Protein 9FXD (pdb70)

Sequence (1168 aa):
SDESLAEKNKNKLQFIEDVTTNADDVQRRVLEEILSRNADVEYLKRHGLEGRTDRETFKHIMPVVTYEDIQPEINRIANGDKSQVLCSNPISEFLTSSGTSGGERKLMPTIEEELDRRSLLYSLLMPVMDQFVPGLDKGKGMYFLFIKSESKTPGGLPARPVLTSYYKSSHFKNRPYDPYTNYTSPNQTILCSDSYQSMYSQMLCGLCQHKEVLRVGAVFASGFIRAIKFLEKHWPELARDIRTGTLSSEITDSSVREAVGEILKPDPKLADFVESECRKTSWQGIITRLWPNTKYVDVIVTGTMSQYIPTLDYYSNGLPLVCTMYASSECYFGVNLRPLCKPSEVSYTLIPNMAYFEFLPVHALTEKEQQELVDLVDVKLGQEYELVVTTYAGLYRYRVGDVLSVAGFKNNAPQFSFICRKNVVLSIDSDKTDEVELQNAVKNAVTHLVPFDASLSEYTSYADTSSIPGHYVLFWELCLNGNTPIPPSVFEDCCLTIEESLNSVYRQGRVSDKSIGPLEIKMVESGTFDKLMDYAISLGASINQYKTPRCVKFAPIIELLNSRVVDSYFSPKCPKWSPGHKQWSDESLAEKNKNKLQFIEDVTTNADDVQRRVLEEILSRNADVEYLKRHGLEGRTDRETFKHIMPVVTYEDIQPEINRIANGDKSQVLCCSNPISEFLTSSGTSGGERKLMPTIEEELDRRSLLYSLLMPVMDQFVPGLDKGKGMYFLFIKSESKTPGGLPARPVLTSYYKSSHFKNRPYDPYTNYTSPNQQTILCSDSYQSMYSQMLCGLCQHKEVLRVGAVFASGFIRAIKFLEKHWPELARDIRTGTLSSEITDSSVREAVGEILKPDPKLADFVESECRKTSWQGIITRLWPNTKYVDVIVTGTMSQYIPTLDYYSNGLPLVCTMYASSECYFGVNLRPLCKPSEVSYTLIPNMAYFEFLPVHALTEKEQQELVDLVDVKLGQEYELVVTTYAGLYRYRVGDVLSVAGFKNNAPQFSFICRKNVVLSIDSDKTDEVELQNAVKNAVTHLVPFDASLSEYTSYADTSSIPGHYVLFWELCLNGNTPIPPSVFEDCCLTIEESLNSVYRQGRVSDKSIGPLEIKMVESGTFDKLMDYAISLGASINQYKTPRCVKFAPIIELLNSRVVDSYFSPKCPKWSPGHKQW

Solvent-accessible surface area: 47490 Å² total

B-factor: mean 33.44, std 10.86, range [7.63, 82.45]

InterPro domains:
  IPR004993 GH3 family [PTHR31901] (22-599)
  IPR055377 GH3, middle domain [PF23571] (360-446)
  IPR055378 GH3, C-terminal domain [PF23572] (462-579)

Foldseek 3Di:
DVVVVLVLLVVLVVLVLVCQQCVVVLLLVQQQVLLQQLVPAPQNVVQPCNSDRGPLSQLQGDFQDALVVCVVLVLCLLQAPQGRHQANAGFQAFAFFLDDDPLGTRTATDHPCLLVVVLSQVSNQCSLVCVPDPDQLQFAELEQAAFEDWDGRNNGHIYGHPSNVNLPDCVNLVNDDDSNHHHLQRSLLRNDHALLLSLLLSLLSCLLRQQRHAAYEYAALLSRLLSVVNCLVCLVVSLVCLQQLHHDPVNVDPSSRVVSNVRRDRDNPSSVQSCVLSVDPALFQSSCSSRVNHQAYEHQCAAPSVVNPVVVCRNRVNHAYFDFADQTSNWGFFGFSCRRDHNQLTWTFGRSNTWNKWWQFDCVPDSCSSSPTHGQLRDDAQTKTFIFTGGSRRGRNYGQQWIWHFHDGDNSGTITRTDYRPQFFEDQTSNGWGPVLQVVLLVQLQVLCVVQQKGFPDKAKEFAVVDVLIEIEMETEMDGDHDDDDDLVSVLVSQQSSQQSRHQSSLCCVPRNVNYDWYKYFYFDPCLQVVVVVVVVVVPDDPVPDDRYRYDDDVVSVVSRVVRTPDMHTNPGGHDHDPDDPVD/DVVVLLVLLVVLVVLVLVCQQCVVVLLLVQQQVLLQQLVPAPLNVVQPCNSPRGPLSLLQRDFFDALVVCVVLVLCLLQAPQGRHQAPAGFQAFAFFLDDDPLGTRTATDHPCLLVVVLSQVSNQCSLVCVPDPDQLQFAELEQAAFEDWDGRNNGHIYGHPSNVNLPDCVNLVPPDDSNHHHLQRSVLRNPQALLSSLLLSLLSCLLRQARHAAYEYAALLSRLLSVVNCLVCLVVSLVCLQQLHDDPVNVDPSSRVVSNVRRDRDNVSSVQSCVQSVDPALFQVSCSSRVNHQAYEHACAAPSVLCVVVVCRNNVNHAYFDFADQTSNWGFFGFSCRRDHNQLTWTFGRSNTWNKWWQFDCVADSCSSSPTHGQLRDDAQTKTFIFTGGSRRGRRYTPQWIWHFHDGDNSGTITRTDYNPQFFEDQDSNTFGPVLLVVLLVQLQVLCVVQQKGWPDKAWEFAPPDNQIEIEMETEMDGDHDDDDDQVSVLVSQQSSQLSHRQSSLSCVPRNVNYDWYKYFYFDPCLQVVVVVVVVVVPDDPVPDDRYNYDSDVVNVVSSVVRTPDMHTNPDGHDHDPDDPVD

GO terms:
  GO:0010279 indole-3-acetic acid amido synthetase activity (F, IDA)
  GO:0140964 intracellular auxin homeostasis (P, TAS)
  GO:0009733 response to auxin (P, IMP)
  GO:0009734 auxin-activated signaling pathway (P, IMP)
  GO:0009826 unidimensional cell growth (P, IMP)

Structure (mmCIF, N/CA/C/O backbone):
data_9FXD
#
_entry.id   9FXD
#
_cell.length_a   197.886
_cell.length_b   197.886
_cell.length_c   65.284
_cell.angle_alpha   90
_cell.angle_beta   90
_cell.angle_gamma   120
#
_symmetry.space_group_name_H-M   'P 64'
#
loop_
_entity.id
_entity.type
_entity.pdbx_description
1 polymer 'Indole-3-acetic acid-amido synthetase GH3.6'
2 non-polymer 'ADENOSINE MONOPHOSPHATE'
3 non-polymer 'ASPARTIC ACID'
4 water water
#
loop_
_atom_site.group_PDB
_atom_site.id
_atom_site.type_symbol
_atom_site.label_atom_id
_atom_site.label_alt_id
_atom_site.label_comp_id
_atom_site.label_asym_id
_atom_site.label_entity_id
_atom_site.label_seq_id
_atom_site.pdbx_PDB_ins_code
_atom_site.Cartn_x
_atom_site.Cartn_y
_atom_site.Cartn_z
_atom_site.occupancy
_atom_site.B_iso_or_equiv
_atom_site.auth_seq_id
_atom_site.auth_comp_id
_atom_site.auth_asym_id
_atom_site.auth_atom_id
_atom_site.pdbx_PDB_model_num
ATOM 1 N N . SER A 1 21 ? -33.739 26.724 27.701 1 54.95 13 SER A N 1
ATOM 2 C CA . SER A 1 21 ? -34.441 26.944 28.967 1 55.38 13 SER A CA 1
ATOM 3 C C . SER A 1 21 ? -35.464 28.077 28.825 1 54.65 13 SER A C 1
ATOM 4 O O . SER A 1 21 ? -35.154 29.096 28.218 1 55.01 13 SER A O 1
ATOM 11 N N . ASP A 1 22 ? -36.661 27.912 29.405 1 53.44 14 ASP A N 1
ATOM 12 C CA . ASP A 1 22 ? -37.708 28.938 29.357 1 52.83 14 ASP A CA 1
ATOM 13 C C . ASP A 1 22 ? -37.249 30.243 30.009 1 51.28 14 ASP A C 1
ATOM 14 O O . ASP A 1 22 ? -37.554 31.328 29.509 1 50.82 14 ASP A O 1
ATOM 23 N N . GLU A 1 23 ? -36.511 30.131 31.115 1 49.94 15 GLU A N 1
ATOM 24 C CA . GLU A 1 23 ? -36.019 31.286 31.852 1 48.87 15 GLU A CA 1
ATOM 25 C C . GLU A 1 23 ? -34.933 32.009 31.043 1 46.65 15 GLU A C 1
ATOM 26 O O . GLU A 1 23 ? -34.926 33.236 30.997 1 46.29 15 GLU A O 1
ATOM 38 N N . SER A 1 24 ? -34.023 31.254 30.407 1 45.19 16 SER A N 1
ATOM 39 C CA . SER A 1 24 ? -32.963 31.847 29.601 1 44.3 16 SER A CA 1
ATOM 40 C C . SER A 1 24 ? -33.555 32.502 28.334 1 42.5 16 SER A C 1
ATOM 41 O O . SER A 1 24 ? -33.056 33.533 27.897 1 41.91 16 SER A O 1
ATOM 49 N N . LEU A 1 25 ? -34.613 31.903 27.759 1 41.39 17 LEU A N 1
ATOM 50 C CA . LEU A 1 25 ? -35.289 32.469 26.602 1 41.13 17 LEU A CA 1
ATOM 51 C C . LEU A 1 25 ? -35.987 33.785 26.979 1 37.87 17 LEU A C 1
ATOM 52 O O . LEU A 1 25 ? -35.896 34.748 26.23 1 36.69 17 LEU A O 1
ATOM 68 N N . ALA A 1 26 ? -36.652 33.838 28.153 1 36.12 18 ALA A N 1
ATOM 69 C CA . ALA A 1 26 ? -37.303 35.062 28.644 1 34.53 18 ALA A CA 1
ATOM 70 C C . ALA A 1 26 ? -36.269 36.18 28.874 1 32.75 18 ALA A C 1
ATOM 71 O O . ALA A 1 26 ? -36.537 37.346 28.58 1 31.41 18 ALA A O 1
ATOM 78 N N . GLU A 1 27 ? -35.096 35.815 29.425 1 32.37 19 GLU A N 1
ATOM 79 C CA . GLU A 1 27 ? -34.003 36.751 29.68 1 31.84 19 GLU A CA 1
ATOM 80 C C . GLU A 1 27 ? -33.441 37.254 28.361 1 29.87 19 GLU A C 1
ATOM 81 O O . GLU A 1 27 ? -33.19 38.446 28.228 1 30.24 19 GLU A O 1
ATOM 93 N N . LYS A 1 28 ? -33.266 36.371 27.377 1 28.21 20 LYS A N 1
ATOM 94 C CA . LYS A 1 28 ? -32.767 36.773 26.06 1 27.66 20 LYS A CA 1
ATOM 95 C C . LYS A 1 28 ? -33.742 37.77 25.398 1 26.16 20 LYS A C 1
ATOM 96 O O . LYS A 1 28 ? -33.304 38.828 24.956 1 25.88 20 LYS A O 1
ATOM 115 N N . ASN A 1 29 ? -35.057 37.472 25.401 1 25.31 21 ASN A N 1
ATOM 116 C CA . ASN A 1 29 ? -36.037 38.404 24.83 1 25.59 21 ASN A CA 1
ATOM 117 C C . ASN A 1 29 ? -35.994 39.785 25.535 1 25.24 21 ASN A C 1
ATOM 118 O O . ASN A 1 29 ? -35.981 40.807 24.858 1 24.44 21 ASN A O 1
ATOM 129 N N . LYS A 1 30 ? -35.903 39.797 26.872 1 25.87 22 LYS A N 1
ATOM 130 C CA . LYS A 1 30 ? -35.796 41.011 27.683 1 27.4 22 LYS A CA 1
ATOM 131 C C . LYS A 1 30 ? -34.554 41.828 27.294 1 26.46 22 LYS A C 1
ATOM 132 O O . LYS A 1 30 ? -34.655 43.04 27.183 1 25.56 22 LYS A O 1
ATOM 151 N N . ASN A 1 31 ? -33.394 41.18 27.109 1 26.17 23 ASN A N 1
ATOM 152 C CA . ASN A 1 31 ? -32.17 41.884 26.733 1 26.25 23 ASN A CA 1
ATOM 153 C C . ASN A 1 31 ? -32.266 42.445 25.303 1 24.43 23 ASN A C 1
ATOM 154 O O . ASN A 1 31 ? -31.756 43.54 25.057 1 23.9 23 ASN A O 1
ATOM 165 N N . LYS A 1 32 ? -32.959 41.747 24.383 1 23.84 24 LYS A N 1
ATOM 166 C CA . LYS A 1 32 ? -33.123 42.278 23.023 1 23.63 24 LYS A CA 1
ATOM 167 C C . LYS A 1 32 ? -34.038 43.503 23.052 1 23.84 24 LYS A C 1
ATOM 168 O O . LYS A 1 32 ? -33.754 44.492 22.374 1 25.07 24 LYS A O 1
ATOM 187 N N . LEU A 1 33 ? -35.096 43.47 23.86 1 23.64 25 LEU A N 1
ATOM 188 C CA . LEU A 1 33 ? -35.985 44.625 23.985 1 24.02 25 LEU A CA 1
ATOM 189 C C . LEU A 1 33 ? -35.304 45.773 24.706 1 23.35 25 LEU A C 1
ATOM 190 O O . LEU A 1 33 ? -35.576 46.923 24.37 1 23.25 25 LEU A O 1
ATOM 206 N N . GLN A 1 34 ? -34.415 45.493 25.657 1 23.04 26 GLN A N 1
ATOM 207 C CA . GLN A 1 34 ? -33.67 46.55 26.346 1 23.06 26 GLN A CA 1
ATOM 208 C C . GLN A 1 34 ? -32.699 47.201 25.349 1 22.85 26 GLN A C 1
ATOM 209 O O . GLN A 1 34 ? -32.546 48.412 25.352 1 22.52 26 GLN A O 1
ATOM 223 N N . PHE A 1 35 ? -32.071 46.409 24.47 1 23.39 27 PHE A N 1
ATOM 224 C CA . PHE A 1 35 ? -31.233 46.945 23.383 1 23.86 27 PHE A CA 1
ATOM 225 C C . PHE A 1 35 ? -32.015 47.982 22.531 1 23.07 27 PHE A C 1
ATOM 226 O O . PHE A 1 35 ? -31.504 49.062 22.254 1 22.45 27 PHE A O 1
ATOM 243 N N . ILE A 1 36 ? -33.271 47.657 22.178 1 23.16 28 ILE A N 1
ATOM 244 C CA . ILE A 1 36 ? -34.136 48.548 21.392 1 22.87 28 ILE A CA 1
ATOM 245 C C . ILE A 1 36 ? -34.359 49.865 22.141 1 22.3 28 ILE A C 1
ATOM 246 O O . ILE A 1 36 ? -34.233 50.935 21.55 1 22.42 28 ILE A O 1
ATOM 262 N N . GLU A 1 37 ? -34.641 49.801 23.445 1 21.6 29 GLU A N 1
ATOM 263 C CA . GLU A 1 37 ? -34.802 51.016 24.247 1 20.91 29 GLU A CA 1
ATOM 264 C C . GLU A 1 37 ? -33.516 51.847 24.234 1 21.25 29 GLU A C 1
ATOM 265 O O . GLU A 1 37 ? -33.567 53.047 23.98 1 21.26 29 GLU A O 1
ATOM 277 N N . ASP A 1 38 ? -32.373 51.199 24.453 1 21.87 30 ASP A N 1
ATOM 278 C CA . ASP A 1 38 ? -31.074 51.87 24.511 1 23.06 30 ASP A CA 1
ATOM 279 C C . ASP A 1 38 ? -30.706 52.587 23.217 1 23.18 30 ASP A C 1
ATOM 280 O O . ASP A 1 38 ? -30.411 53.781 23.24 1 23.6 30 ASP A O 1
ATOM 289 N N . VAL A 1 39 ? -30.766 51.881 22.081 1 23.21 31 VAL A N 1
ATOM 290 C CA . VAL A 1 39 ? -30.37 52.468 20.805 1 23.41 31 VAL A CA 1
ATOM 291 C C . VAL A 1 39 ? -31.407 53.489 20.288 1 23.39 31 VAL A C 1
ATOM 292 O O . VAL A 1 39 ? -30.991 54.415 19.622 1 24.42 31 VAL A O 1
ATOM 305 N N . THR A 1 40 ? -32.704 53.383 20.631 1 22.14 32 THR A N 1
ATOM 306 C CA . THR A 1 40 ? -33.689 54.384 20.223 1 22.04 32 THR A CA 1
ATOM 307 C C . THR A 1 40 ? -33.624 55.621 21.103 1 21.91 32 THR A C 1
ATOM 308 O O . THR A 1 40 ? -33.886 56.712 20.614 1 21.31 32 THR A O 1
ATOM 319 N N . THR A 1 41 ? -33.251 55.47 22.398 1 22.84 33 THR A N 1
ATOM 320 C CA . THR A 1 41 ? -33.052 56.603 23.295 1 23.5 33 THR A CA 1
ATOM 321 C C . THR A 1 41 ? -31.779 57.339 22.876 1 23.56 33 THR A C 1
ATOM 322 O O . THR A 1 41 ? -31.769 58.567 22.802 1 23.85 33 THR A O 1
ATOM 333 N N . ASN A 1 42 ? -30.698 56.593 22.621 1 23.24 34 ASN A N 1
ATOM 334 C CA . ASN A 1 42 ? -29.416 57.188 22.263 1 23.58 34 ASN A CA 1
ATOM 335 C C . ASN A 1 42 ? -29.165 57.164 20.755 1 22.46 34 ASN A C 1
ATOM 336 O O . ASN A 1 42 ? -28.02 57.086 20.327 1 21.41 34 ASN A O 1
ATOM 347 N N . ALA A 1 43 ? -30.237 57.293 19.955 1 22.33 35 ALA A N 1
ATOM 348 C CA . ALA A 1 43 ? -30.167 57.209 18.49 1 22.29 35 ALA A CA 1
ATOM 349 C C . ALA A 1 43 ? -29.116 58.111 17.825 1 22.41 35 ALA A C 1
ATOM 350 O O . ALA A 1 43 ? -28.346 57.621 17.001 1 22.27 35 ALA A O 1
ATOM 357 N N . ASP A 1 44 ? -29.078 59.408 18.164 1 22.38 36 ASP A N 1
ATOM 358 C CA . ASP A 1 44 ? -28.135 60.321 17.543 1 22.9 36 ASP A CA 1
ATOM 359 C C . ASP A 1 44 ? -26.689 59.955 17.847 1 24.22 36 ASP A C 1
ATOM 360 O O . ASP A 1 44 ? -25.849 60.025 16.952 1 24.02 36 ASP A O 1
ATOM 369 N N . ASP A 1 45 ? -26.402 59.575 19.09 1 24.62 37 ASP A N 1
ATOM 370 C CA . ASP A 1 45 ? -25.068 59.148 19.479 1 25.68 37 ASP A CA 1
ATOM 371 C C . ASP A 1 45 ? -24.66 57.876 18.742 1 24.91 37 ASP A C 1
ATOM 372 O O . ASP A 1 45 ? -23.502 57.763 18.341 1 25.22 37 ASP A O 1
ATOM 381 N N . VAL A 1 46 ? -25.583 56.914 18.593 1 23.91 38 VAL A N 1
ATOM 382 C CA . VAL A 1 46 ? -25.296 55.665 17.874 1 24.13 38 VAL A CA 1
ATOM 383 C C . VAL A 1 46 ? -25.006 56.008 16.384 1 24.66 38 VAL A C 1
ATOM 384 O O . VAL A 1 46 ? -24.086 55.455 15.79 1 25.41 38 VAL A O 1
ATOM 397 N N . GLN A 1 47 ? -25.771 56.941 15.804 1 23.85 39 GLN A N 1
ATOM 398 C CA . GLN A 1 47 ? -25.587 57.412 14.439 1 23.61 39 GLN A CA 1
ATOM 399 C C . GLN A 1 47 ? -24.217 58.04 14.24 1 24.69 39 GLN A C 1
ATOM 400 O O . GLN A 1 47 ? -23.563 57.778 13.233 1 24.2 39 GLN A O 1
ATOM 414 N N . ARG A 1 48 ? -23.778 58.857 15.205 1 26.39 40 ARG A N 1
ATOM 415 C CA . ARG A 1 48 ? -22.471 59.524 15.182 1 28.05 40 ARG A CA 1
ATOM 416 C C . ARG A 1 48 ? -21.358 58.455 15.29 1 28.89 40 ARG A C 1
ATOM 417 O O . ARG A 1 48 ? -20.432 58.456 14.488 1 29.5 40 ARG A O 1
ATOM 438 N N . ARG A 1 49 ? -21.499 57.516 16.23 1 28.9 41 ARG A N 1
ATOM 439 C CA . ARG A 1 49 ? -20.574 56.386 16.436 1 28.57 41 ARG A CA 1
ATOM 440 C C . ARG A 1 49 ? -20.407 55.528 15.172 1 26.93 41 ARG A C 1
ATOM 441 O O . ARG A 1 49 ? -19.284 55.166 14.826 1 27.27 41 ARG A O 1
ATOM 462 N N . VAL A 1 50 ? -21.519 55.192 14.5 1 25.45 42 VAL A N 1
ATOM 463 C CA . VAL A 1 50 ? -21.516 54.381 13.284 1 24.79 42 VAL A CA 1
ATOM 464 C C . VAL A 1 50 ? -20.738 55.104 12.181 1 24.66 42 VAL A C 1
ATOM 465 O O . VAL A 1 50 ? -19.88 54.492 11.528 1 24.11 42 VAL A O 1
ATOM 478 N N . LEU A 1 51 ? -21.019 56.399 11.973 1 24.76 43 LEU A N 1
ATOM 479 C CA . LEU A 1 51 ? -20.322 57.155 10.936 1 24.95 43 LEU A CA 1
ATOM 480 C C . LEU A 1 51 ? -18.834 57.264 11.272 1 26.35 43 LEU A C 1
ATOM 481 O O . LEU A 1 51 ? -18.012 57.12 10.381 1 26.73 43 LEU A O 1
ATOM 497 N N . GLU A 1 52 ? -18.493 57.463 12.545 1 26.4 44 GLU A N 1
ATOM 498 C CA . GLU A 1 52 ? -17.091 57.542 12.95 1 27.3 44 GLU A CA 1
ATOM 499 C C . GLU A 1 52 ? -16.345 56.236 12.68 1 27.02 44 GLU A C 1
ATOM 500 O O . GLU A 1 52 ? -15.219 56.277 12.179 1 27.73 44 GLU A O 1
ATOM 512 N N . GLU A 1 53 ? -16.988 55.087 12.938 1 25.57 45 GLU A N 1
ATOM 513 C CA . GLU A 1 53 ? -16.377 53.797 12.684 1 25.62 45 GLU A CA 1
ATOM 514 C C . GLU A 1 53 ? -16.202 53.572 11.181 1 25.63 45 GLU A C 1
ATOM 515 O O . GLU A 1 53 ? -15.149 53.1 10.755 1 26 45 GLU A O 1
ATOM 527 N N . ILE A 1 54 ? -17.21 53.923 10.38 1 24.83 46 ILE A N 1
ATOM 528 C CA . ILE A 1 54 ? -17.118 53.77 8.919 1 25.79 46 ILE A CA 1
ATOM 529 C C . ILE A 1 54 ? -15.995 54.675 8.374 1 26.52 46 ILE A C 1
ATOM 530 O O . ILE A 1 54 ? -15.123 54.203 7.639 1 26.17 46 ILE A O 1
ATOM 546 N N . LEU A 1 55 ? -15.993 55.96 8.749 1 26.9 47 LEU A N 1
ATOM 547 C CA . LEU A 1 55 ? -14.993 56.899 8.219 1 27.74 47 LEU A CA 1
ATOM 548 C C . LEU A 1 55 ? -13.553 56.671 8.728 1 29.28 47 LEU A C 1
ATOM 549 O O . LEU A 1 55 ? -12.623 56.94 7.956 1 29.77 47 LEU A O 1
ATOM 565 N N . SER A 1 56 ? -13.335 56.148 9.967 1 29.29 48 SER A N 1
ATOM 566 C CA . SER A 1 56 ? -11.956 55.869 10.398 1 29.54 48 SER A CA 1
ATOM 567 C C . SER A 1 56 ? -11.459 54.58 9.756 1 29.32 48 SER A C 1
ATOM 568 O O . SER A 1 56 ? -10.335 54.555 9.288 1 30.63 48 SER A O 1
ATOM 576 N N . ARG A 1 57 ? -12.268 53.519 9.73 1 29.23 49 ARG A N 1
ATOM 577 C CA . ARG A 1 57 ? -11.852 52.247 9.125 1 30.04 49 ARG A CA 1
ATOM 578 C C . ARG A 1 57 ? -11.566 52.366 7.637 1 30.32 49 ARG A C 1
ATOM 579 O O . ARG A 1 57 ? -10.669 51.695 7.145 1 30.25 49 ARG A O 1
ATOM 600 N N . ASN A 1 58 ? -12.337 53.187 6.923 1 30.28 50 ASN A N 1
ATOM 601 C CA . ASN A 1 58 ? -12.17 53.381 5.483 1 30.83 50 ASN A CA 1
ATOM 602 C C . ASN A 1 58 ? -11.49 54.71 5.145 1 31.74 50 ASN A C 1
ATOM 603 O O . ASN A 1 58 ? -11.558 55.139 4.002 1 31.64 50 ASN A O 1
ATOM 614 N N . ALA A 1 59 ? -10.777 55.336 6.107 1 32.18 51 ALA A N 1
ATOM 615 C CA . ALA A 1 59 ? -10.105 56.611 5.885 1 32.89 51 ALA A CA 1
ATOM 616 C C . ALA A 1 59 ? -9.21 56.632 4.647 1 33.2 51 ALA A C 1
ATOM 617 O O . ALA A 1 59 ? -9.166 57.651 3.967 1 32.24 51 ALA A O 1
ATOM 624 N N . ASP A 1 60 ? -8.499 55.518 4.377 1 34.15 52 ASP A N 1
ATOM 625 C CA . ASP A 1 60 ? -7.532 55.402 3.282 1 35.34 52 ASP A CA 1
ATOM 626 C C . ASP A 1 60 ? -8.077 54.846 1.982 1 34.48 52 ASP A C 1
ATOM 627 O O . ASP A 1 60 ? -7.281 54.594 1.072 1 35.35 52 ASP A O 1
ATOM 636 N N . VAL A 1 61 ? -9.408 54.716 1.841 1 32.8 53 VAL A N 1
ATOM 637 C CA . VAL A 1 61 ? -9.972 54.191 0.602 1 31.96 53 VAL A CA 1
ATOM 638 C C . VAL A 1 61 ? -9.928 55.288 -0.46 1 31.81 53 VAL A C 1
ATOM 639 O O . VAL A 1 61 ? -10.058 56.48 -0.149 1 32.24 53 VAL A O 1
ATOM 652 N N . GLU A 1 62 ? -9.716 54.873 -1.709 1 31.08 54 GLU A N 1
ATOM 653 C CA . GLU A 1 62 ? -9.589 55.759 -2.884 1 31 54 GLU A CA 1
ATOM 654 C C . GLU A 1 62 ? -10.766 56.739 -3.02 1 30.85 54 GLU A C 1
ATOM 655 O O . GLU A 1 62 ? -10.538 57.894 -3.334 1 31.57 54 GLU A O 1
ATOM 667 N N . TYR A 1 63 ? -11.998 56.292 -2.793 1 30.03 55 TYR A N 1
ATOM 668 C CA . TYR A 1 63 ? -13.173 57.155 -2.913 1 30.3 55 TYR A CA 1
ATOM 669 C C . TYR A 1 63 ? -13.184 58.316 -1.911 1 31.48 55 TYR A C 1
ATOM 670 O O . TYR A 1 63 ? -13.515 59.439 -2.291 1 32.08 55 TYR A O 1
ATOM 688 N N . LEU A 1 64 ? -12.799 58.062 -0.651 1 31.42 56 LEU A N 1
ATOM 689 C CA . LEU A 1 64 ? -12.779 59.112 0.354 1 31.99 56 LEU A CA 1
ATOM 690 C C . LEU A 1 64 ? -11.546 59.98 0.175 1 34.17 56 LEU A C 1
ATOM 691 O O . LEU A 1 64 ? -11.65 61.208 0.247 1 34.48 56 LEU A O 1
ATOM 707 N N . LYS A 1 65 ? -10.383 59.355 -0.084 1 35.49 57 LYS A N 1
ATOM 708 C CA . LYS A 1 65 ? -9.133 60.098 -0.286 1 36.91 57 LYS A CA 1
ATOM 709 C C . LYS A 1 65 ? -9.249 61.068 -1.461 1 37.84 57 LYS A C 1
ATOM 710 O O . LYS A 1 65 ? -8.854 62.22 -1.322 1 38.86 57 LYS A O 1
ATOM 729 N N . ARG A 1 66 ? -9.804 60.628 -2.609 1 37.92 58 ARG A N 1
ATOM 730 C CA . ARG A 1 66 ? -9.914 61.507 -3.778 1 38.86 58 ARG A CA 1
ATOM 731 C C . ARG A 1 66 ? -10.924 62.648 -3.563 1 39.74 58 ARG A C 1
ATOM 732 O O . ARG A 1 66 ? -10.804 63.676 -4.225 1 39.76 58 ARG A O 1
ATOM 753 N N . HIS A 1 67 ? -11.882 62.5 -2.634 1 39.79 59 HIS A N 1
ATOM 754 C CA . HIS A 1 67 ? -12.799 63.596 -2.304 1 40.34 59 HIS A CA 1
ATOM 755 C C . HIS A 1 67 ? -12.235 64.56 -1.222 1 41.01 59 HIS A C 1
ATOM 756 O O . HIS A 1 67 ? -12.89 65.548 -0.913 1 41.34 59 HIS A O 1
ATOM 770 N N . GLY A 1 68 ? -11.023 64.316 -0.719 1 41.18 60 GLY A N 1
ATOM 771 C CA . GLY A 1 68 ? -10.371 65.186 0.255 1 41.88 60 GLY A CA 1
ATOM 772 C C . GLY A 1 68 ? -10.81 65.082 1.709 1 42.46 60 GLY A C 1
ATOM 773 O O . GLY A 1 68 ? -10.607 66.038 2.459 1 42.69 60 GLY A O 1
ATOM 777 N N . LEU A 1 69 ? -11.344 63.924 2.151 1 42.08 61 LEU A N 1
ATOM 778 C CA . LEU A 1 69 ? -11.78 63.769 3.542 1 42.73 61 LEU A CA 1
ATOM 779 C C . LEU A 1 69 ? -10.599 63.699 4.546 1 42.94 61 LEU A C 1
ATOM 780 O O . LEU A 1 69 ? -10.779 64.037 5.715 1 42.59 61 LEU A O 1
ATOM 796 N N . GLU A 1 70 ? -9.391 63.317 4.069 1 42.76 62 GLU A N 1
ATOM 797 C CA . GLU A 1 70 ? -8.148 63.26 4.852 1 42.87 62 GLU A CA 1
ATOM 798 C C . GLU A 1 70 ? -8.262 62.589 6.229 1 41.76 62 GLU A C 1
ATOM 799 O O . GLU A 1 70 ? -7.68 63.068 7.209 1 41.82 62 GLU A O 1
ATOM 811 N N . GLY A 1 71 ? -8.964 61.46 6.285 1 40.52 63 GLY A N 1
ATOM 812 C CA . GLY A 1 71 ? -9.128 60.72 7.527 1 39.43 63 GLY A CA 1
ATOM 813 C C . GLY A 1 71 ? -10.02 61.378 8.56 1 38.32 63 GLY A C 1
ATOM 814 O O . GLY A 1 71 ? -10.047 60.93 9.705 1 38.71 63 GLY A O 1
ATOM 818 N N . ARG A 1 72 ? -10.766 62.428 8.178 1 36.73 64 ARG A N 1
ATOM 819 C CA . ARG A 1 72 ? -11.689 63.08 9.103 1 35.74 64 ARG A CA 1
ATOM 820 C C . ARG A 1 72 ? -12.938 62.218 9.24 1 34.78 64 ARG A C 1
ATOM 821 O O . ARG A 1 72 ? -13.42 61.648 8.255 1 34.59 64 ARG A O 1
ATOM 842 N N . THR A 1 73 ? -13.434 62.1 10.476 1 34.05 65 THR A N 1
ATOM 843 C CA . THR A 1 73 ? -14.559 61.255 10.845 1 33.59 65 THR A CA 1
ATOM 844 C C . THR A 1 73 ? -15.778 62.023 11.358 1 32.68 65 THR A C 1
ATOM 845 O O . THR A 1 73 ? -16.791 61.383 11.658 1 32.32 65 THR A O 1
ATOM 856 N N . ASP A 1 74 ? -15.695 63.362 11.505 1 31.88 66 ASP A N 1
ATOM 857 C CA . ASP A 1 74 ? -16.828 64.115 12.05 1 31.85 66 ASP A CA 1
ATOM 858 C C . ASP A 1 74 ? -17.963 64.288 11.048 1 31.35 66 ASP A C 1
ATOM 859 O O . ASP A 1 74 ? -17.739 64.465 9.853 1 30.8 66 ASP A O 1
ATOM 868 N N . ARG A 1 75 ? -19.188 64.242 11.557 1 31.02 67 ARG A N 1
ATOM 869 C CA . ARG A 1 75 ? -20.4 64.398 10.749 1 31.75 67 ARG A CA 1
ATOM 870 C C . ARG A 1 75 ? -20.418 65.72 9.971 1 32.29 67 ARG A C 1
ATOM 871 O O . ARG A 1 75 ? -20.83 65.743 8.818 1 32.03 67 ARG A O 1
ATOM 892 N N . GLU A 1 76 ? -19.987 66.811 10.606 1 32.74 68 GLU A N 1
ATOM 893 C CA . GLU A 1 76 ? -20.024 68.137 10.01 1 34.05 68 GLU A CA 1
ATOM 894 C C . GLU A 1 76 ? -19.18 68.2 8.732 1 34.3 68 GLU A C 1
ATOM 895 O O . GLU A 1 76 ? -19.654 68.687 7.697 1 35.12 68 GLU A O 1
ATOM 907 N N . THR A 1 77 ? -17.96 67.661 8.773 1 33.43 69 THR A N 1
ATOM 908 C CA . THR A 1 77 ? -17.089 67.654 7.593 1 32.67 69 THR A CA 1
ATOM 909 C C . THR A 1 77 ? -17.629 66.696 6.549 1 31.57 69 THR A C 1
ATOM 910 O O . THR A 1 77 ? -17.673 67.037 5.372 1 31.87 69 THR A O 1
ATOM 921 N N . PHE A 1 78 ? -18.058 65.497 6.973 1 30.51 70 PHE A N 1
ATOM 922 C CA . PHE A 1 78 ? -18.634 64.512 6.065 1 29.57 70 PHE A CA 1
ATOM 923 C C . PHE A 1 78 ? -19.79 65.078 5.211 1 29.45 70 PHE A C 1
ATOM 924 O O . PHE A 1 78 ? -19.777 64.915 3.984 1 28.48 70 PHE A O 1
ATOM 941 N N . LYS A 1 79 ? -20.733 65.78 5.848 1 29.07 71 LYS A N 1
ATOM 942 C CA . LYS A 1 79 ? -21.873 66.361 5.14 1 30.06 71 LYS A CA 1
ATOM 943 C C . LYS A 1 79 ? -21.461 67.516 4.206 1 31.93 71 LYS A C 1
ATOM 944 O O . LYS A 1 79 ? -22.075 67.69 3.161 1 31.11 71 LYS A O 1
ATOM 963 N N . HIS A 1 80 ? -20.403 68.269 4.557 1 34.03 72 HIS A N 1
ATOM 964 C CA . HIS A 1 80 ? -19.926 69.404 3.759 1 36.2 72 HIS A CA 1
ATOM 965 C C . HIS A 1 80 ? -19.182 68.98 2.505 1 36.93 72 HIS A C 1
ATOM 966 O O . HIS A 1 80 ? -19.349 69.608 1.455 1 38.12 72 HIS A O 1
ATOM 980 N N . ILE A 1 81 ? -18.354 67.928 2.623 1 36.44 73 ILE A N 1
ATOM 981 C CA . ILE A 1 81 ? -17.395 67.456 1.616 1 36.84 73 ILE A CA 1
ATOM 982 C C . ILE A 1 81 ? -17.902 66.392 0.636 1 34.78 73 ILE A C 1
ATOM 983 O O . ILE A 1 81 ? -17.587 66.449 -0.556 1 34.12 73 ILE A O 1
ATOM 999 N N . MET A 1 82 ? -18.603 65.391 1.147 1 32.87 74 MET A N 1
ATOM 1000 C CA . MET A 1 82 ? -18.986 64.251 0.344 1 31.27 74 MET A CA 1
ATOM 1001 C C . MET A 1 82 ? -20.246 64.491 -0.457 1 29.15 74 MET A C 1
ATOM 1002 O O . MET A 1 82 ? -21.231 64.97 0.111 1 28.25 74 MET A O 1
ATOM 1016 N N . PRO A 1 83 ? -20.27 64.134 -1.763 1 27.96 75 PRO A N 1
ATOM 1017 C CA . PRO A 1 83 ? -21.517 64.309 -2.52 1 27.37 75 PRO A CA 1
ATOM 1018 C C . PRO A 1 83 ? -22.57 63.255 -2.173 1 26.36 75 PRO A C 1
ATOM 1019 O O . PRO A 1 83 ? -22.231 62.148 -1.716 1 25.69 75 PRO A O 1
ATOM 1030 N N . VAL A 1 84 ? -23.838 63.612 -2.384 1 25.61 76 VAL A N 1
ATOM 1031 C CA . VAL A 1 84 ? -24.959 62.694 -2.244 1 26.08 76 VAL A CA 1
ATOM 1032 C C . VAL A 1 84 ? -25.021 62.052 -3.633 1 26.62 76 VAL A C 1
ATOM 1033 O O . VAL A 1 84 ? -24.962 62.757 -4.641 1 27.47 76 VAL A O 1
ATOM 1046 N N . VAL A 1 85 ? -25.024 60.729 -3.696 1 25.81 77 VAL A N 1
ATOM 1047 C CA . VAL A 1 85 ? -24.868 60.013 -4.95 1 25.36 77 VAL A CA 1
ATOM 1048 C C . VAL A 1 85 ? -26 59.055 -5.307 1 24.83 77 VAL A C 1
ATOM 1049 O O . VAL A 1 85 ? -26.698 58.547 -4.442 1 24.85 77 VAL A O 1
ATOM 1062 N N . THR A 1 86 ? -26.156 58.819 -6.611 1 24.36 78 THR A N 1
ATOM 1063 C CA . THR A 1 86 ? -27.03 57.798 -7.179 1 25.02 78 THR A CA 1
ATOM 1064 C C . THR A 1 86 ? -26.064 56.629 -7.554 1 23.97 78 THR A C 1
ATOM 1065 O O . THR A 1 86 ? -24.836 56.798 -7.587 1 22.03 78 THR A O 1
ATOM 1076 N N . TYR A 1 87 ? -26.637 55.463 -7.884 1 24.62 79 TYR A N 1
ATOM 1077 C CA . TYR A 1 87 ? -25.884 54.294 -8.325 1 24.01 79 TYR A CA 1
ATOM 1078 C C . TYR A 1 87 ? -25.012 54.619 -9.53 1 24.67 79 TYR A C 1
ATOM 1079 O O . TYR A 1 87 ? -23.838 54.243 -9.576 1 24.44 79 TYR A O 1
ATOM 1097 N N . GLU A 1 88 ? -25.58 55.345 -10.489 1 24.83 80 GLU A N 1
ATOM 1098 C CA . GLU A 1 88 ? -24.879 55.708 -11.709 1 24.95 80 GLU A CA 1
ATOM 1099 C C . GLU A 1 88 ? -23.621 56.53 -11.426 1 24.26 80 GLU A C 1
ATOM 1100 O O . GLU A 1 88 ? -22.65 56.4 -12.155 1 23.41 80 GLU A O 1
ATOM 1112 N N . ASP A 1 89 ? -23.608 57.332 -10.345 1 24.34 81 ASP A N 1
ATOM 1113 C CA . ASP A 1 89 ? -22.433 58.123 -9.993 1 24.85 81 ASP A CA 1
ATOM 1114 C C . ASP A 1 89 ? -21.284 57.261 -9.496 1 25.9 81 ASP A C 1
ATOM 1115 O O . ASP A 1 89 ? -20.143 57.625 -9.714 1 26.44 81 ASP A O 1
ATOM 1124 N N . ILE A 1 90 ? -21.579 56.138 -8.822 1 25.55 82 ILE A N 1
ATOM 1125 C CA . ILE A 1 90 ? -20.555 55.244 -8.266 1 25.88 82 ILE A CA 1
ATOM 1126 C C . ILE A 1 90 ? -20.409 53.916 -9.039 1 26.34 82 ILE A C 1
ATOM 1127 O O . ILE A 1 90 ? -19.6 53.063 -8.655 1 26.18 82 ILE A O 1
ATOM 1143 N N . GLN A 1 91 ? -21.116 53.779 -10.172 1 27.08 83 GLN A N 1
ATOM 1144 C CA . GLN A 1 91 ? -21.024 52.601 -11.023 1 27.45 83 GLN A CA 1
ATOM 1145 C C . GLN A 1 91 ? -19.617 52.38 -11.566 1 27.41 83 GLN A C 1
ATOM 1146 O O . GLN A 1 91 ? -19.23 51.221 -11.649 1 27.3 83 GLN A O 1
ATOM 1160 N N . PRO A 1 92 ? -18.786 53.412 -11.87 1 27.98 84 PRO A N 1
ATOM 1161 C CA . PRO A 1 92 ? -17.414 53.121 -12.293 1 28.99 84 PRO A CA 1
ATOM 1162 C C . PRO A 1 92 ? -16.64 52.324 -11.237 1 30.32 84 PRO A C 1
ATOM 1163 O O . PRO A 1 92 ? -15.974 51.356 -11.592 1 32.04 84 PRO A O 1
ATOM 1174 N N . GLU A 1 93 ? -16.737 52.72 -9.945 1 29.28 85 GLU A N 1
ATOM 1175 C CA . GLU A 1 93 ? -16.045 52.033 -8.861 1 28.25 85 GLU A CA 1
ATOM 1176 C C . GLU A 1 93 ? -16.603 50.607 -8.708 1 27.73 85 GLU A C 1
ATOM 1177 O O . GLU A 1 93 ? -15.826 49.651 -8.667 1 27.71 85 GLU A O 1
ATOM 1189 N N . ILE A 1 94 ? -17.938 50.464 -8.674 1 26.81 86 ILE A N 1
ATOM 1190 C CA . ILE A 1 94 ? -18.591 49.151 -8.53 1 27.09 86 ILE A CA 1
ATOM 1191 C C . ILE A 1 94 ? -18.136 48.186 -9.645 1 27.41 86 ILE A C 1
ATOM 1192 O O . ILE A 1 94 ? -17.675 47.09 -9.344 1 26.9 86 ILE A O 1
ATOM 1208 N N . ASN A 1 95 ? -18.21 48.627 -10.916 1 27.67 87 ASN A N 1
ATOM 1209 C CA . ASN A 1 95 ? -17.787 47.819 -12.05 1 28.54 87 ASN A CA 1
ATOM 1210 C C . ASN A 1 95 ? -16.3 47.477 -12.001 1 29.02 87 ASN A C 1
ATOM 1211 O O . ASN A 1 95 ? -15.934 46.368 -12.377 1 29.62 87 ASN A O 1
ATOM 1222 N N . ARG A 1 96 ? -15.447 48.381 -11.51 1 28.47 88 ARG A N 1
ATOM 1223 C CA . ARG A 1 96 ? -14.024 48.083 -11.356 1 28.55 88 ARG A CA 1
ATOM 1224 C C . ARG A 1 96 ? -13.819 46.925 -10.373 1 28.89 88 ARG A C 1
ATOM 1225 O O . ARG A 1 96 ? -13.072 45.992 -10.681 1 28.94 88 ARG A O 1
ATOM 1246 N N . ILE A 1 97 ? -14.533 46.945 -9.24 1 28.62 89 ILE A N 1
ATOM 1247 C CA . ILE A 1 97 ? -14.457 45.883 -8.224 1 29.02 89 ILE A CA 1
ATOM 1248 C C . ILE A 1 97 ? -15.036 44.586 -8.841 1 29.74 89 ILE A C 1
ATOM 1249 O O . ILE A 1 97 ? -14.433 43.529 -8.698 1 30.31 89 ILE A O 1
ATOM 1265 N N . ALA A 1 98 ? -16.174 44.675 -9.545 1 29.39 90 ALA A N 1
ATOM 1266 C CA . ALA A 1 98 ? -16.787 43.535 -10.23 1 31.2 90 ALA A CA 1
ATOM 1267 C C . ALA A 1 98 ? -15.836 42.916 -11.264 1 33.08 90 ALA A C 1
ATOM 1268 O O . ALA A 1 98 ? -15.892 41.708 -11.478 1 33.66 90 ALA A O 1
ATOM 1275 N N . ASN A 1 99 ? -14.965 43.729 -11.888 1 33.85 91 ASN A N 1
ATOM 1276 C CA . ASN A 1 99 ? -13.995 43.253 -12.876 1 35.24 91 ASN A CA 1
ATOM 1277 C C . ASN A 1 99 ? -12.649 42.795 -12.278 1 35.59 91 ASN A C 1
ATOM 1278 O O . ASN A 1 99 ? -11.741 42.501 -13.039 1 36.26 91 ASN A O 1
ATOM 1289 N N . GLY A 1 100 ? -12.518 42.736 -10.957 1 35.29 92 GLY A N 1
ATOM 1290 C CA . GLY A 1 100 ? -11.316 42.22 -10.316 1 35.75 92 GLY A CA 1
ATOM 1291 C C . GLY A 1 100 ? -10.424 43.173 -9.541 1 36.26 92 GLY A C 1
ATOM 1292 O O . GLY A 1 100 ? -9.411 42.724 -8.99 1 36.61 92 GLY A O 1
ATOM 1296 N N . ASP A 1 101 ? -10.762 44.472 -9.462 1 35.95 93 ASP A N 1
ATOM 1297 C CA . ASP A 1 101 ? -9.953 45.414 -8.684 1 36.58 93 ASP A CA 1
ATOM 1298 C C . ASP A 1 101 ? -10.117 45.084 -7.177 1 37.58 93 ASP A C 1
ATOM 1299 O O . ASP A 1 101 ? -11.199 45.283 -6.618 1 37.27 93 ASP A O 1
ATOM 1308 N N . LYS A 1 102 ? -9.036 44.551 -6.55 1 37.87 94 LYS A N 1
ATOM 1309 C CA . LYS A 1 102 ? -8.989 44.169 -5.137 1 38.37 94 LYS A CA 1
ATOM 1310 C C . LYS A 1 102 ? -8.372 45.245 -4.237 1 36.79 94 LYS A C 1
ATOM 1311 O O . LYS A 1 102 ? -8.191 44.998 -3.048 1 36.64 94 LYS A O 1
ATOM 1330 N N . SER A 1 103 ? -8.062 46.438 -4.774 1 35.31 95 SER A N 1
ATOM 1331 C CA . SER A 1 103 ? -7.53 47.52 -3.961 1 34.56 95 SER A CA 1
ATOM 1332 C C . SER A 1 103 ? -8.667 48.134 -3.113 1 33.6 95 SER A C 1
ATOM 1333 O O . SER A 1 103 ? -9.844 47.79 -3.27 1 32.11 95 SER A O 1
ATOM 1341 N N . GLN A 1 104 ? -8.305 49.03 -2.201 1 33.67 96 GLN A N 1
ATOM 1342 C CA . GLN A 1 104 ? -9.257 49.682 -1.324 1 34.1 96 GLN A CA 1
ATOM 1343 C C . GLN A 1 104 ? -9.927 50.826 -2.086 1 33.68 96 GLN A C 1
ATOM 1344 O O . GLN A 1 104 ? -9.523 51.984 -1.952 1 34.32 96 GLN A O 1
ATOM 1358 N N . VAL A 1 105 ? -10.928 50.472 -2.922 1 32.39 97 VAL A N 1
ATOM 1359 C CA . VAL A 1 105 ? -11.645 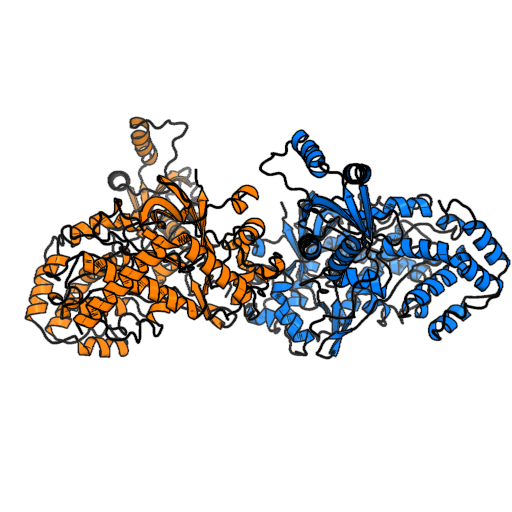51.39 -3.813 1 31.82 97 VAL A CA 1
ATOM 1360 C C . VAL A 1 105 ? -12.755 52.095 -3.029 1 31.24 97 VAL A C 1
ATOM 1361 O O . VAL A 1 105 ? -12.763 53.32 -2.955 1 31.55 97 VAL A O 1
ATOM 1374 N N . LEU A 1 106 ? -13.698 51.325 -2.46 1 30.5 98 LEU A N 1
ATOM 1375 C CA . LEU A 1 106 ? -14.769 51.878 -1.65 1 29.91 98 LEU A CA 1
ATOM 1376 C C . LEU A 1 106 ? -14.669 51.441 -0.187 1 30.04 98 LEU A C 1
ATOM 1377 O O . LEU A 1 106 ? -15.262 52.113 0.653 1 30.33 98 LEU A O 1
ATOM 1393 N N . CYS A 1 107 ? -13.973 50.321 0.12 1 30.2 99 CYS A N 1
ATOM 1394 C CA . CYS A 1 107 ? -13.934 49.779 1.466 1 31.78 99 CYS A CA 1
ATOM 1395 C C . CYS A 1 107 ? -12.521 49.235 1.798 1 33.22 99 CYS A C 1
ATOM 1396 O O . CYS A 1 107 ? -11.799 48.754 0.929 1 33.18 99 CYS A O 1
ATOM 1404 N N . SER A 1 108 ? -12.14 49.316 3.067 1 34.31 100 SER A N 1
ATOM 1405 C CA . SER A 1 108 ? -10.859 48.806 3.537 1 35.96 100 SER A CA 1
ATOM 1406 C C . SER A 1 108 ? -10.918 47.273 3.626 1 36.11 100 SER A C 1
ATOM 1407 O O . SER A 1 108 ? -9.928 46.607 3.349 1 36.81 100 SER A O 1
ATOM 1415 N N . ASN A 1 109 ? -12.068 46.717 4.036 1 35.24 101 ASN A N 1
ATOM 1416 C CA . ASN A 1 109 ? -12.244 45.268 4.086 1 35.19 101 ASN A CA 1
ATOM 1417 C C . ASN A 1 109 ? -12.535 44.776 2.683 1 34.79 101 ASN A C 1
ATOM 1418 O O . ASN A 1 109 ? -13.18 45.506 1.922 1 35.65 101 ASN A O 1
ATOM 1429 N N . PRO A 1 110 ? -12.107 43.558 2.294 1 34.04 102 PRO A N 1
ATOM 1430 C CA . PRO A 1 110 ? -12.397 43.106 0.925 1 33.07 102 PRO A CA 1
ATOM 1431 C C . PRO A 1 110 ? -13.89 42.905 0.672 1 31.96 102 PRO A C 1
ATOM 1432 O O . PRO A 1 110 ? -14.619 42.476 1.563 1 32.11 102 PRO A O 1
ATOM 1443 N N . ILE A 1 111 ? -14.347 43.243 -0.536 1 30.82 103 ILE A N 1
ATOM 1444 C CA . ILE A 1 111 ? -15.739 43.062 -0.927 1 30.42 103 ILE A CA 1
ATOM 1445 C C . ILE A 1 111 ? -15.917 41.553 -1.109 1 30.25 103 ILE A C 1
ATOM 1446 O O . ILE A 1 111 ? -15.203 40.946 -1.903 1 30.59 103 ILE A O 1
ATOM 1462 N N . SER A 1 112 ? -16.781 40.939 -0.297 1 29.25 104 SER A N 1
ATOM 1463 C CA . SER A 1 112 ? -16.987 39.489 -0.299 1 28.9 104 SER A CA 1
ATOM 1464 C C . SER A 1 112 ? -17.876 39.015 -1.438 1 28.5 104 SER A C 1
ATOM 1465 O O . SER A 1 112 ? -17.744 37.883 -1.895 1 28.93 104 SER A O 1
ATOM 1473 N N . GLU A 1 113 ? -18.82 39.861 -1.855 1 27.25 105 GLU A N 1
ATOM 1474 C CA . GLU A 1 113 ? -19.742 39.551 -2.928 1 26.4 105 GLU A CA 1
ATOM 1475 C C . GLU A 1 113 ? -20.563 40.798 -3.29 1 24.98 105 GLU A C 1
ATOM 1476 O O . GLU A 1 113 ? -20.487 41.823 -2.601 1 23.82 105 GLU A O 1
ATOM 1488 N N . PHE A 1 114 ? -21.353 40.695 -4.356 1 24.75 106 PHE A N 1
ATOM 1489 C CA . PHE A 1 114 ? -22.277 41.735 -4.731 1 25.45 106 PHE A CA 1
ATOM 1490 C C . PHE A 1 114 ? -23.674 41.198 -4.465 1 24.42 106 PHE A C 1
ATOM 1491 O O . PHE A 1 114 ? -24.008 40.09 -4.876 1 23.92 106 PHE A O 1
ATOM 1508 N N . LEU A 1 115 ? -24.472 41.975 -3.752 1 23.67 107 LEU A N 1
ATOM 1509 C CA . LEU A 1 115 ? -25.85 41.625 -3.49 1 23.27 107 LEU A CA 1
ATOM 1510 C C . LEU A 1 115 ? -26.651 42.355 -4.535 1 22.51 107 LEU A C 1
ATOM 1511 O O . LEU A 1 115 ? -26.618 43.589 -4.593 1 22.57 107 LEU A O 1
ATOM 1527 N N . THR A 1 116 ? -27.309 41.585 -5.404 1 21.25 108 THR A N 1
ATOM 1528 C CA . THR A 1 116 ? -27.939 42.073 -6.599 1 20.79 108 THR A CA 1
ATOM 1529 C C . THR A 1 116 ? -29.354 42.508 -6.272 1 20.4 108 THR A C 1
ATOM 1530 O O . THR A 1 116 ? -30.236 41.69 -6.014 1 20.67 108 THR A O 1
ATOM 1541 N N . SER A 1 117 ? -29.554 43.81 -6.249 1 19.52 109 SER A N 1
ATOM 1542 C CA . SER A 1 117 ? -30.841 44.4 -5.918 1 19.78 109 SER A CA 1
ATOM 1543 C C . SER A 1 117 ? -31.906 44.095 -6.945 1 20.43 109 SER A C 1
ATOM 1544 O O . SER A 1 117 ? -31.585 43.927 -8.109 1 19.93 109 SER A O 1
ATOM 1552 N N . SER A 1 118 ? -33.175 44.078 -6.533 1 20.59 110 SER A N 1
ATOM 1553 C CA . SER A 1 118 ? -34.291 44.035 -7.457 1 21.37 110 SER A CA 1
ATOM 1554 C C . SER A 1 118 ? -34.414 45.401 -8.212 1 22.65 110 SER A C 1
ATOM 1555 O O . SER A 1 118 ? -35.016 45.453 -9.286 1 22.94 110 SER A O 1
ATOM 1563 N N . GLY A 1 119 ? -33.858 46.475 -7.636 1 22.43 111 GLY A N 1
ATOM 1564 C CA . GLY A 1 119 ? -33.757 47.783 -8.269 1 22.78 111 GLY A CA 1
ATOM 1565 C C . GLY A 1 119 ? -32.716 47.709 -9.365 1 22.61 111 GLY A C 1
ATOM 1566 O O . GLY A 1 119 ? -31.667 47.086 -9.18 1 22.7 111 GLY A O 1
ATOM 1570 N N . THR A 1 120 ? -33.007 48.308 -10.528 1 22.26 112 THR A N 1
ATOM 1571 C CA . THR A 1 120 ? -32.15 48.188 -11.707 1 23.32 112 THR A CA 1
ATOM 1572 C C . THR A 1 120 ? -31.541 49.508 -12.212 1 23.94 112 THR A C 1
ATOM 1573 O O . THR A 1 120 ? -32.015 50.589 -11.895 1 23.91 112 THR A O 1
ATOM 1584 N N . SER A 1 121 ? -30.46 49.378 -12.975 1 24.03 113 SER A N 1
ATOM 1585 C CA . SER A 1 121 ? -29.793 50.453 -13.682 1 25.24 113 SER A CA 1
ATOM 1586 C C . SER A 1 121 ? -29.426 49.875 -15.036 1 25.48 113 SER A C 1
ATOM 1587 O O . SER A 1 121 ? -28.792 48.811 -15.102 1 25.59 113 SER A O 1
ATOM 1595 N N . GLY A 1 122 ? -29.824 50.542 -16.112 1 25.91 114 GLY A N 1
ATOM 1596 C CA . GLY A 1 122 ? -29.602 50.018 -17.453 1 25.09 114 GLY A CA 1
ATOM 1597 C C . GLY A 1 122 ? -30.327 48.695 -17.68 1 25.37 114 GLY A C 1
ATOM 1598 O O . GLY A 1 122 ? -29.83 47.822 -18.396 1 25.62 114 GLY A O 1
ATOM 1602 N N . GLY A 1 123 ? -31.499 48.549 -17.057 1 25.24 115 GLY A N 1
ATOM 1603 C CA . GLY A 1 123 ? -32.314 47.345 -17.117 1 25.57 115 GLY A CA 1
ATOM 1604 C C . GLY A 1 123 ? -31.766 46.139 -16.373 1 25.43 115 GLY A C 1
ATOM 1605 O O . GLY A 1 123 ? -32.367 45.067 -16.437 1 25.04 115 GLY A O 1
ATOM 1609 N N . GLU A 1 124 ? -30.628 46.294 -15.671 1 25.4 116 GLU A N 1
ATOM 1610 C CA . GLU A 1 124 ? -29.933 45.216 -14.989 1 25.95 116 GLU A CA 1
ATOM 1611 C C . GLU A 1 124 ? -29.919 45.426 -13.474 1 24.73 116 GLU A C 1
ATOM 1612 O O . GLU A 1 124 ? -29.844 46.554 -13.022 1 24.9 116 GLU A O 1
ATOM 1624 N N . ARG A 1 125 ? -29.822 44.348 -12.703 1 23.75 117 ARG A N 1
ATOM 1625 C CA . ARG A 1 125 ? -29.781 44.452 -11.233 1 21.92 117 ARG A CA 1
ATOM 1626 C C . ARG A 1 125 ? -28.608 45.32 -10.753 1 21.29 117 ARG A C 1
ATOM 1627 O O . ARG A 1 125 ? -27.475 45.154 -11.219 1 20.54 117 ARG A O 1
ATOM 1648 N N . LYS A 1 126 ? -28.879 46.233 -9.817 1 20.9 118 LYS A N 1
ATOM 1649 C CA . LYS A 1 126 ? -27.837 47.05 -9.213 1 20.93 118 LYS A CA 1
ATOM 1650 C C . LYS A 1 126 ? -26.973 46.125 -8.342 1 20.9 118 LYS A C 1
ATOM 1651 O O . LYS A 1 126 ? -27.5 45.296 -7.589 1 20.85 118 LYS A O 1
ATOM 1670 N N . LEU A 1 127 ? -25.651 46.276 -8.459 1 20.29 119 LEU A N 1
ATOM 1671 C CA . LEU A 1 127 ? -24.686 45.482 -7.719 1 21.18 119 LEU A CA 1
ATOM 1672 C C . LEU A 1 127 ? -24.316 46.212 -6.447 1 21.89 119 LEU A C 1
ATOM 1673 O O . LEU A 1 127 ? -23.51 47.134 -6.487 1 22.16 119 LEU A O 1
ATOM 1689 N N . MET A 1 128 ? -24.859 45.765 -5.299 1 21.28 120 MET A N 1
ATOM 1690 C CA . MET A 1 128 ? -24.59 46.411 -4.029 1 21.77 120 MET A CA 1
ATOM 1691 C C . MET A 1 128 ? -23.438 45.737 -3.344 1 22.72 120 MET A C 1
ATOM 1692 O O . MET A 1 128 ? -23.48 44.532 -3.1 1 22.34 120 MET A O 1
ATOM 1706 N N . PRO A 1 129 ? -22.368 46.479 -3.059 1 24.35 121 PRO A N 1
ATOM 1707 C CA . PRO A 1 129 ? -21.216 45.839 -2.413 1 25.09 121 PRO A CA 1
ATOM 1708 C C . PRO A 1 129 ? -21.521 45.43 -0.978 1 24.67 121 PRO A C 1
ATOM 1709 O O . PRO A 1 129 ? -22.298 46.106 -0.305 1 24.06 121 PRO A O 1
ATOM 1720 N N . THR A 1 130 ? -20.942 44.297 -0.532 1 24.48 122 THR A N 1
ATOM 1721 C CA . THR A 1 130 ? -21.067 43.868 0.854 1 24.26 122 THR A CA 1
ATOM 1722 C C . THR A 1 130 ? -19.717 43.313 1.324 1 24.42 122 THR A C 1
ATOM 1723 O O . THR A 1 130 ? -18.826 43.029 0.522 1 24.28 122 THR A O 1
ATOM 1734 N N . ILE A 1 131 ? -19.558 43.244 2.651 1 24.99 123 ILE A N 1
ATOM 1735 C CA . ILE A 1 131 ? -18.407 42.659 3.326 1 25.84 123 ILE A CA 1
ATOM 1736 C C . ILE A 1 131 ? -18.959 41.594 4.293 1 26.62 123 ILE A C 1
ATOM 1737 O O . ILE A 1 131 ? -20.126 41.661 4.696 1 25.18 123 ILE A O 1
ATOM 1753 N N . GLU A 1 132 ? -18.132 40.604 4.632 1 27.86 124 GLU A N 1
ATOM 1754 C CA . GLU A 1 132 ? -18.539 39.485 5.49 1 29.26 124 GLU A CA 1
ATOM 1755 C C . GLU A 1 132 ? -19.193 39.941 6.82 1 28.84 124 GLU A C 1
ATOM 1756 O O . GLU A 1 132 ? -20.22 39.391 7.209 1 28.78 124 GLU A O 1
ATOM 1768 N N . GLU A 1 133 ? -18.658 40.998 7.439 1 28.29 125 GLU A N 1
ATOM 1769 C CA . GLU A 1 133 ? -19.159 41.579 8.696 1 28.52 125 GLU A CA 1
ATOM 1770 C C . GLU A 1 133 ? -20.638 42.022 8.617 1 27.72 125 GLU A C 1
ATOM 1771 O O . GLU A 1 133 ? -21.329 42.043 9.643 1 27.12 125 GLU A O 1
ATOM 1783 N N . GLU A 1 134 ? -21.118 42.412 7.428 1 26.73 126 GLU A N 1
ATOM 1784 C CA . GLU A 1 134 ? -22.505 42.859 7.274 1 26.66 126 GLU A CA 1
ATOM 1785 C C . GLU A 1 134 ? -23.51 41.767 7.641 1 26.37 126 GLU A C 1
ATOM 1786 O O . GLU A 1 134 ? -24.592 42.095 8.111 1 26.09 126 GLU A O 1
ATOM 1798 N N . LEU A 1 135 ? -23.152 40.48 7.482 1 26.25 127 LEU A N 1
ATOM 1799 C CA . LEU A 1 135 ? -24.024 39.379 7.897 1 27.15 127 LEU A CA 1
ATOM 1800 C C . LEU A 1 135 ? -24.359 39.455 9.397 1 27.1 127 LEU A C 1
ATOM 1801 O O . LEU A 1 135 ? -25.487 39.135 9.788 1 26.95 127 LEU A O 1
ATOM 1817 N N . ASP A 1 136 ? -23.403 39.911 10.228 1 26.58 128 ASP A N 1
ATOM 1818 C CA . ASP A 1 136 ? -23.622 40.085 11.655 1 27.31 128 ASP A CA 1
ATOM 1819 C C . ASP A 1 136 ? -24.726 41.108 11.901 1 26.64 128 ASP A C 1
ATOM 1820 O O . ASP A 1 136 ? -25.52 40.911 12.809 1 27.28 128 ASP A O 1
ATOM 1829 N N . ARG A 1 137 ? -24.728 42.228 11.147 1 25.03 129 ARG A N 1
ATOM 1830 C CA . ARG A 1 137 ? -25.748 43.247 11.319 1 24.33 129 ARG A CA 1
ATOM 1831 C C . ARG A 1 137 ? -27.105 42.784 10.768 1 23.54 129 ARG A C 1
ATOM 1832 O O . ARG A 1 137 ? -28.119 43.109 11.363 1 23.33 129 ARG A O 1
ATOM 1853 N N . ARG A 1 138 ? -27.141 41.956 9.704 1 23.32 130 ARG A N 1
ATOM 1854 C CA . ARG A 1 138 ? -28.407 41.41 9.194 1 23.36 130 ARG A CA 1
ATOM 1855 C C . ARG A 1 138 ? -28.991 40.476 10.281 1 24.71 130 ARG A C 1
ATOM 1856 O O . ARG A 1 138 ? -30.161 40.604 10.631 1 24.62 130 ARG A O 1
ATOM 1877 N N . SER A 1 139 ? -28.148 39.613 10.871 1 25.09 131 SER A N 1
ATOM 1878 C CA . SER A 1 139 ? -28.569 38.71 11.942 1 25.64 131 SER A CA 1
ATOM 1879 C C . SER A 1 139 ? -29.012 39.479 13.183 1 25.37 131 SER A C 1
ATOM 1880 O O . SER A 1 139 ? -29.959 39.044 13.835 1 25.13 131 SER A O 1
ATOM 1888 N N . LEU A 1 140 ? -28.35 40.623 13.511 1 24.9 132 LEU A N 1
ATOM 1889 C CA . LEU A 1 140 ? -28.764 41.456 14.629 1 25.87 132 LEU A CA 1
ATOM 1890 C C . LEU A 1 140 ? -30.199 41.937 14.405 1 25.37 132 LEU A C 1
ATOM 1891 O O . LEU A 1 140 ? -31.049 41.694 15.269 1 25.52 132 LEU A O 1
ATOM 1907 N N . LEU A 1 141 ? -30.505 42.497 13.21 1 24.6 133 LEU A N 1
ATOM 1908 C CA . LEU A 1 141 ? -31.868 42.953 12.959 1 25.26 133 LEU A CA 1
ATOM 1909 C C . LEU A 1 141 ? -32.886 41.802 13.019 1 23.75 133 LEU A C 1
ATOM 1910 O O . LEU A 1 141 ? -33.959 41.964 13.612 1 22.88 133 LEU A O 1
ATOM 1926 N N . TYR A 1 142 ? -32.547 40.631 12.447 1 22.38 134 TYR A N 1
ATOM 1927 C CA . TYR A 1 142 ? -33.457 39.479 12.512 1 21.84 134 TYR A CA 1
ATOM 1928 C C . TYR A 1 142 ? -33.721 39.059 13.963 1 21.85 134 TYR A C 1
ATOM 1929 O O . TYR A 1 142 ? -34.836 38.666 14.299 1 21.79 134 TYR A O 1
ATOM 1947 N N . SER A 1 143 ? -32.689 39.129 14.815 1 21.79 135 SER A N 1
ATOM 1948 C CA . SER A 1 143 ? -32.761 38.749 16.236 1 21.23 135 SER A CA 1
ATOM 1949 C C . SER A 1 143 ? -33.738 39.593 17.058 1 20.98 135 SER A C 1
ATOM 1950 O O . SER A 1 143 ? -34.11 39.17 18.156 1 21.65 135 SER A O 1
ATOM 1958 N N . LEU A 1 144 ? -34.124 40.775 16.567 1 20.17 136 LEU A N 1
ATOM 1959 C CA . LEU A 1 144 ? -35.058 41.642 17.281 1 20.79 136 LEU A CA 1
ATOM 1960 C C . LEU A 1 144 ? -36.517 41.322 16.989 1 21.58 136 LEU A C 1
ATOM 1961 O O . LEU A 1 144 ? -37.362 41.741 17.761 1 22.44 136 LEU A O 1
ATOM 1977 N N . LEU A 1 145 ? -36.84 40.588 15.912 1 21.5 137 LEU A N 1
ATOM 1978 C CA . LEU A 1 145 ? -38.233 40.408 15.494 1 20.99 137 LEU A CA 1
ATOM 1979 C C . LEU A 1 145 ? -39.086 39.591 16.465 1 21.56 137 LEU A C 1
ATOM 1980 O O . LEU A 1 145 ? -40.182 40.033 16.839 1 22.13 137 LEU A O 1
ATOM 1996 N N . MET A 1 146 ? -38.628 38.394 16.826 1 21.94 138 MET A N 1
ATOM 1997 C CA . MET A 1 146 ? -39.39 37.519 17.727 1 22.53 138 MET A CA 1
ATOM 1998 C C . MET A 1 146 ? -39.457 38.079 19.18 1 22.16 138 MET A C 1
ATOM 1999 O O . MET A 1 146 ? -40.562 38.11 19.723 1 22.18 138 MET A O 1
ATOM 2013 N N . PRO A 1 147 ? -38.397 38.665 19.784 1 21.7 139 PRO A N 1
ATOM 2014 C CA . PRO A 1 147 ? -38.577 39.357 21.082 1 21.7 139 PRO A CA 1
ATOM 2015 C C . PRO A 1 147 ? -39.69 40.43 21.036 1 21.78 139 PRO A C 1
ATOM 2016 O O . PRO A 1 147 ? -40.451 40.564 21.999 1 22.33 139 PRO A O 1
ATOM 2027 N N . VAL A 1 148 ? -39.836 41.135 19.887 1 21.21 140 VAL A N 1
ATOM 2028 C CA . VAL A 1 148 ? -40.897 42.145 19.709 1 21.06 140 VAL A CA 1
ATOM 2029 C C . VAL A 1 148 ? -42.271 41.463 19.597 1 21.69 140 VAL A C 1
ATOM 2030 O O . VAL A 1 148 ? -43.22 41.833 20.295 1 22 140 VAL A O 1
ATOM 2043 N N . MET A 1 149 ? -42.367 40.452 18.744 1 22.11 141 MET A N 1
ATOM 2044 C CA . MET A 1 149 ? -43.622 39.748 18.524 1 23.46 141 MET A CA 1
ATOM 2045 C C . MET A 1 149 ? -44.131 39.061 19.801 1 23.92 141 MET A C 1
ATOM 2046 O O . MET A 1 149 ? -45.323 39.09 20.086 1 23.53 141 MET A O 1
ATOM 2060 N N . ASP A 1 150 ? -43.224 38.41 20.528 1 23.5 142 ASP A N 1
ATOM 2061 C CA . ASP A 1 150 ? -43.511 37.675 21.752 1 23.7 142 ASP A CA 1
ATOM 2062 C C . ASP A 1 150 ? -44.22 38.525 22.829 1 24.84 142 ASP A C 1
ATOM 2063 O O . ASP A 1 150 ? -44.955 37.973 23.639 1 25.84 142 ASP A O 1
ATOM 2072 N N . GLN A 1 151 ? -44.033 39.852 22.811 1 24.57 143 GLN A N 1
ATOM 2073 C CA . GLN A 1 151 ? -44.734 40.744 23.719 1 25.44 143 GLN A CA 1
ATOM 2074 C C . GLN A 1 151 ? -46.244 40.669 23.467 1 26.53 143 GLN A C 1
ATOM 2075 O O . GLN A 1 151 ? -47.009 40.68 24.421 1 26.02 143 GLN A O 1
ATOM 2089 N N . PHE A 1 152 ? -46.651 40.585 22.187 1 27.52 144 PHE A N 1
ATOM 2090 C CA . PHE A 1 152 ? -48.035 40.615 21.736 1 28.52 144 PHE A CA 1
ATOM 2091 C C . PHE A 1 152 ? -48.651 39.258 21.504 1 31.33 144 PHE A C 1
ATOM 2092 O O . PHE A 1 152 ? -49.854 39.115 21.655 1 32.37 144 PHE A O 1
ATOM 2109 N N . VAL A 1 153 ? -47.856 38.287 21.058 1 32.7 145 VAL A N 1
ATOM 2110 C CA . VAL A 1 153 ? -48.327 36.953 20.733 1 34.1 145 VAL A CA 1
ATOM 2111 C C . VAL A 1 153 ? -47.453 35.966 21.507 1 34.4 145 VAL A C 1
ATOM 2112 O O . VAL A 1 153 ? -46.437 35.5 20.999 1 33.05 145 VAL A O 1
ATOM 2125 N N . PRO A 1 154 ? -47.798 35.662 22.775 1 36.62 146 PRO A N 1
ATOM 2126 C CA . PRO A 1 154 ? -46.968 34.728 23.545 1 36.81 146 PRO A CA 1
ATOM 2127 C C . PRO A 1 154 ? -47.083 33.274 23.068 1 36.95 146 PRO A C 1
ATOM 2128 O O . PRO A 1 154 ? -47.996 32.919 22.325 1 37.87 146 PRO A O 1
ATOM 2139 N N . GLY A 1 155 ? -46.115 32.459 23.467 1 36.33 147 GLY A N 1
ATOM 2140 C CA . GLY A 1 155 ? -46.114 31.028 23.195 1 35.89 147 GLY A CA 1
ATOM 2141 C C . GLY A 1 155 ? -45.666 30.576 21.819 1 34.47 147 GLY A C 1
ATOM 2142 O O . GLY A 1 155 ? -45.863 29.405 21.496 1 34.67 147 GLY A O 1
ATOM 2146 N N . LEU A 1 156 ? -45.016 31.442 21.021 1 33 148 LEU A N 1
ATOM 2147 C CA . LEU A 1 156 ? -44.567 31.026 19.682 1 32.56 148 LEU A CA 1
ATOM 2148 C C . LEU A 1 156 ? -43.391 30.066 19.715 1 32.66 148 LEU A C 1
ATOM 2149 O O . LEU A 1 156 ? -43.189 29.345 18.745 1 32.86 148 LEU A O 1
ATOM 2165 N N . ASP A 1 157 ? -42.644 30.009 20.827 1 32.24 149 ASP A N 1
ATOM 2166 C CA . ASP A 1 157 ? -41.587 29.019 20.998 1 32.59 149 ASP A CA 1
ATOM 2167 C C . ASP A 1 157 ? -42.149 27.592 21.171 1 33.56 149 ASP A C 1
ATOM 2168 O O . ASP A 1 157 ? -41.367 26.645 21.104 1 34.12 149 ASP A O 1
ATOM 2177 N N . LYS A 1 158 ? -43.475 27.413 21.377 1 33.65 150 LYS A N 1
ATOM 2178 C CA . LYS A 1 158 ? -44.042 26.07 21.54 1 34.4 150 LYS A CA 1
ATOM 2179 C C . LYS A 1 158 ? -44.478 25.394 20.241 1 35.32 150 LYS A C 1
ATOM 2180 O O . LYS A 1 158 ? -45.049 24.308 20.288 1 36.34 150 LYS A O 1
ATOM 2199 N N . GLY A 1 159 ? -44.195 26.002 19.103 1 34.99 151 GLY A N 1
ATOM 2200 C CA . GLY A 1 159 ? -44.538 25.426 17.822 1 34.41 151 GLY A CA 1
ATOM 2201 C C . GLY A 1 159 ? -43.605 25.872 16.729 1 33.23 151 GLY A C 1
ATOM 2202 O O . GLY A 1 159 ? -42.515 26.382 16.988 1 32.78 151 GLY A O 1
ATOM 2206 N N . LYS A 1 160 ? -44.054 25.681 15.498 1 32.32 152 LYS A N 1
ATOM 2207 C CA . LYS A 1 160 ? -43.279 25.966 14.308 1 30.8 152 LYS A CA 1
ATOM 2208 C C . LYS A 1 160 ? -43.888 27.061 13.457 1 30.03 152 LYS A C 1
ATOM 2209 O O . LYS A 1 160 ? -45.074 27.348 13.565 1 30.97 152 LYS A O 1
ATOM 2228 N N . GLY A 1 161 ? -43.052 27.681 12.637 1 28.97 153 GLY A N 1
ATOM 2229 C CA . GLY A 1 161 ? -43.481 28.644 11.633 1 28.55 153 GLY A CA 1
ATOM 2230 C C . GLY A 1 161 ? -43.426 27.964 10.282 1 27.16 153 GLY A C 1
ATOM 2231 O O . GLY A 1 161 ? -42.447 27.284 9.995 1 27.22 153 GLY A O 1
ATOM 2235 N N . MET A 1 162 ? -44.485 28.075 9.462 1 26.91 154 MET A N 1
ATOM 2236 C CA . MET A 1 162 ? -44.478 27.505 8.103 1 26.03 154 MET A CA 1
ATOM 2237 C C . MET A 1 162 ? -44.179 28.65 7.161 1 24.35 154 MET A C 1
ATOM 2238 O O . MET A 1 162 ? -45.067 29.402 6.773 1 23.06 154 MET A O 1
ATOM 2252 N N . TYR A 1 163 ? -42.904 28.815 6.858 1 24.31 155 TYR A N 1
ATOM 2253 C CA . TYR A 1 163 ? -42.431 29.838 5.947 1 23.76 155 TYR A CA 1
ATOM 2254 C C . TYR A 1 163 ? -41.925 29.205 4.664 1 23.09 155 TYR A C 1
ATOM 2255 O O . TYR A 1 163 ? -41.194 28.21 4.706 1 22.33 155 TYR A O 1
ATOM 2273 N N . PHE A 1 164 ? -42.312 29.8 3.523 1 22.89 156 PHE A N 1
ATOM 2274 C CA . PHE A 1 164 ? -41.877 29.382 2.197 1 23.49 156 PHE A CA 1
ATOM 2275 C C . PHE A 1 164 ? -40.741 30.316 1.838 1 23.34 156 PHE A C 1
ATOM 2276 O O . PHE A 1 164 ? -40.986 31.487 1.525 1 24.07 156 PHE A O 1
ATOM 2293 N N . LEU A 1 165 ? -39.497 29.837 2 1 22.62 157 LEU A N 1
ATOM 2294 C CA . LEU A 1 165 ? -38.306 30.645 1.788 1 23.45 157 LEU A CA 1
ATOM 2295 C C . LEU A 1 165 ? -37.552 30.085 0.589 1 23.88 157 LEU A C 1
ATOM 2296 O O . LEU A 1 165 ? -37.412 28.859 0.44 1 22.87 157 LEU A O 1
ATOM 2312 N N . PHE A 1 166 ? -37.099 30.989 -0.284 1 24.46 158 PHE A N 1
ATOM 2313 C CA . PHE A 1 166 ? -36.508 30.604 -1.557 1 25.46 158 PHE A CA 1
ATOM 2314 C C . PHE A 1 166 ? -35.164 31.242 -1.87 1 26.43 158 PHE A C 1
ATOM 2315 O O . PHE A 1 166 ? -34.958 32.434 -1.668 1 26.64 158 PHE A O 1
ATOM 2332 N N . ILE A 1 167 ? -34.294 30.451 -2.463 1 27.03 159 ILE A N 1
ATOM 2333 C CA . ILE A 1 167 ? -33.066 30.933 -3.048 1 28.31 159 ILE A CA 1
ATOM 2334 C C . ILE A 1 167 ? -33.397 31.221 -4.539 1 28.89 159 ILE A C 1
ATOM 2335 O O . ILE A 1 167 ? -34.38 30.716 -5.091 1 29.7 159 ILE A O 1
ATOM 2351 N N . LYS A 1 168 ? -32.594 32.069 -5.151 1 27.91 160 LYS A N 1
ATOM 2352 C CA . LYS A 1 168 ? -32.735 32.489 -6.532 1 27.89 160 LYS A CA 1
ATOM 2353 C C . LYS A 1 168 ? -31.412 32.255 -7.257 1 28.5 160 LYS A C 1
ATOM 2354 O O . LYS A 1 168 ? -30.388 31.937 -6.632 1 27.51 160 LYS A O 1
ATOM 2373 N N . SER A 1 169 ? -31.428 32.391 -8.587 1 29.73 161 SER A N 1
ATOM 2374 C CA . SER A 1 169 ? -30.242 32.186 -9.388 1 31.47 161 SER A CA 1
ATOM 2375 C C . SER A 1 169 ? -29.111 33.12 -8.994 1 32.05 161 SER A C 1
ATOM 2376 O O . SER A 1 169 ? -29.323 34.267 -8.6 1 32.17 161 SER A O 1
ATOM 2384 N N . GLU A 1 170 ? -27.917 32.599 -9.13 1 32.15 162 GLU A N 1
ATOM 2385 C CA . GLU A 1 170 ? -26.66 33.198 -8.769 1 33.02 162 GLU A CA 1
ATOM 2386 C C . GLU A 1 170 ? -25.758 33.257 -10.025 1 32.86 162 GLU A C 1
ATOM 2387 O O . GLU A 1 170 ? -26.015 32.578 -11.022 1 33.31 162 GLU A O 1
ATOM 2399 N N . SER A 1 171 ? -24.752 34.122 -10.002 1 32.18 163 SER A N 1
ATOM 2400 C CA . SER A 1 171 ? -23.794 34.271 -11.099 1 31.78 163 SER A CA 1
ATOM 2401 C C . SER A 1 171 ? -22.462 34.772 -10.517 1 31.33 163 SER A C 1
ATOM 2402 O O . SER A 1 171 ? -22.371 34.996 -9.313 1 30.53 163 SER A O 1
ATOM 2410 N N . LYS A 1 172 ? -21.413 34.847 -11.338 1 31.88 164 LYS A N 1
ATOM 2411 C CA . LYS A 1 172 ? -20.112 35.342 -10.913 1 33.2 164 LYS A CA 1
ATOM 2412 C C . LYS A 1 172 ? -19.765 36.551 -11.755 1 33.3 164 LYS A C 1
ATOM 2413 O O . LYS A 1 172 ? -20.005 36.558 -12.969 1 33.02 164 LYS A O 1
ATOM 2432 N N . THR A 1 173 ? -19.168 37.564 -11.127 1 33.62 165 THR A N 1
ATOM 2433 C CA . THR A 1 173 ? -18.745 38.757 -11.86 1 34.69 165 THR A CA 1
ATOM 2434 C C . THR A 1 173 ? -17.471 38.401 -12.683 1 35.28 165 THR A C 1
ATOM 2435 O O . THR A 1 173 ? -16.792 37.421 -12.342 1 34.89 165 THR A O 1
ATOM 2446 N N . PRO A 1 174 ? -17.059 39.206 -13.691 1 35.83 166 PRO A N 1
ATOM 2447 C CA . PRO A 1 174 ? -15.822 38.875 -14.423 1 35.96 166 PRO A CA 1
ATOM 2448 C C . PRO A 1 174 ? -14.57 38.685 -13.552 1 36.65 166 PRO A C 1
ATOM 2449 O O . PRO A 1 174 ? -13.719 37.878 -13.902 1 37.67 166 PRO A O 1
ATOM 2460 N N . GLY A 1 175 ? -14.479 39.383 -12.423 1 36.03 167 GLY A N 1
ATOM 2461 C CA . GLY A 1 175 ? -13.37 39.239 -11.489 1 36.09 167 GLY A CA 1
ATOM 2462 C C . GLY A 1 175 ? -13.462 38.066 -10.523 1 36.34 167 GLY A C 1
ATOM 2463 O O . GLY A 1 175 ? -12.582 37.9 -9.678 1 36.84 167 GLY A O 1
ATOM 2467 N N . GLY A 1 176 ? -14.533 37.274 -10.606 1 35.95 168 GLY A N 1
ATOM 2468 C CA . GLY A 1 176 ? -14.715 36.086 -9.781 1 35.94 168 GLY A CA 1
ATOM 2469 C C . GLY A 1 176 ? -15.568 36.208 -8.532 1 35.74 168 GLY A C 1
ATOM 2470 O O . GLY A 1 176 ? -15.809 35.192 -7.875 1 36.02 168 GLY A O 1
ATOM 2474 N N . LEU A 1 177 ? -16.036 37.419 -8.175 1 34.83 169 LEU A N 1
ATOM 2475 C CA . LEU A 1 177 ? -16.851 37.584 -6.975 1 33.72 169 LEU A CA 1
ATOM 2476 C C . LEU A 1 177 ? -18.266 37.059 -7.212 1 32.07 169 LEU A C 1
ATOM 2477 O O . LEU A 1 177 ? -18.819 37.307 -8.291 1 32.09 169 LEU A O 1
ATOM 2493 N N . PRO A 1 178 ? -18.895 36.369 -6.238 1 30.37 170 PRO A N 1
ATOM 2494 C CA . PRO A 1 178 ? -20.301 35.98 -6.442 1 29.54 170 PRO A CA 1
ATOM 2495 C C . PRO A 1 178 ? -21.223 37.198 -6.502 1 28.82 170 PRO A C 1
ATOM 2496 O O . PRO A 1 178 ? -20.968 38.209 -5.851 1 29.2 170 PRO A O 1
ATOM 2507 N N . ALA A 1 179 ? -22.276 37.096 -7.295 1 28.07 171 ALA A N 1
ATOM 2508 C CA . ALA A 1 179 ? -23.292 38.118 -7.427 1 27.58 171 ALA A CA 1
ATOM 2509 C C . ALA A 1 179 ? -24.605 37.379 -7.224 1 26.93 171 ALA A C 1
ATOM 2510 O O . ALA A 1 179 ? -24.933 36.495 -8.019 1 26.98 171 ALA A O 1
ATOM 2517 N N . ARG A 1 180 ? -25.308 37.666 -6.128 1 25.97 172 ARG A N 1
ATOM 2518 C CA . ARG A 1 180 ? -26.558 36.977 -5.837 1 26.03 172 ARG A CA 1
ATOM 2519 C C . ARG A 1 180 ? -27.486 37.807 -4.952 1 24.17 172 ARG A C 1
ATOM 2520 O O . ARG A 1 180 ? -27.002 38.706 -4.246 1 22.73 172 ARG A O 1
ATOM 2541 N N . PRO A 1 181 ? -28.815 37.512 -4.924 1 23.1 173 PRO A N 1
ATOM 2542 C CA . PRO A 1 181 ? -29.686 38.307 -4.068 1 22.03 173 PRO A CA 1
ATOM 2543 C C . PRO A 1 181 ? -29.338 38.13 -2.595 1 21.14 173 PRO A C 1
ATOM 2544 O O . PRO A 1 181 ? -28.772 37.103 -2.187 1 20.77 173 PRO A O 1
ATOM 2555 N N . VAL A 1 182 ? -29.594 39.184 -1.826 1 20.7 174 VAL A N 1
ATOM 2556 C CA . VAL A 1 182 ? -29.275 39.247 -0.4 1 21.13 174 VAL A CA 1
ATOM 2557 C C . VAL A 1 182 ? -29.825 38.055 0.39 1 22.85 174 VAL A C 1
ATOM 2558 O O . VAL A 1 182 ? -29.099 37.517 1.248 1 22.59 174 VAL A O 1
ATOM 2571 N N . LEU A 1 183 ? -31.064 37.615 0.096 1 22.87 175 LEU A N 1
ATOM 2572 C CA . LEU A 1 183 ? -31.638 36.493 0.82 1 24.04 175 LEU A CA 1
ATOM 2573 C C . LEU A 1 183 ? -30.992 35.184 0.419 1 24.32 175 LEU A C 1
ATOM 2574 O O . LEU A 1 183 ? -30.771 34.35 1.275 1 23.85 175 LEU A O 1
ATOM 2590 N N . THR A 1 184 ? -30.595 35.022 -0.854 1 24.89 176 THR A N 1
ATOM 2591 C CA . THR A 1 184 ? -29.883 33.814 -1.288 1 26.08 176 THR A CA 1
ATOM 2592 C C . THR A 1 184 ? -28.543 33.728 -0.564 1 26.39 176 THR A C 1
ATOM 2593 O O . THR A 1 184 ? -28.186 32.665 -0.063 1 26.57 176 THR A O 1
ATOM 2604 N N . SER A 1 185 ? -27.824 34.87 -0.48 1 25.85 177 SER A N 1
ATOM 2605 C CA . SER A 1 185 ? -26.57 34.966 0.264 1 26.46 177 SER A CA 1
ATOM 2606 C C . SER A 1 185 ? -26.796 34.603 1.738 1 26.8 177 SER A C 1
ATOM 2607 O O . SER A 1 185 ? -25.999 33.853 2.304 1 27.15 177 SER A O 1
ATOM 2615 N N . TYR A 1 186 ? -27.875 35.129 2.359 1 26.45 178 TYR A N 1
ATOM 2616 C CA . TYR A 1 186 ? -28.148 34.886 3.775 1 26.88 178 TYR A CA 1
ATOM 2617 C C . TYR A 1 186 ? -28.482 33.425 4.062 1 27.31 178 TYR A C 1
ATOM 2618 O O . TYR A 1 186 ? -27.895 32.848 4.976 1 28.21 178 TYR A O 1
ATOM 2636 N N . TYR A 1 187 ? -29.404 32.816 3.292 1 26.99 179 TYR A N 1
ATOM 2637 C CA . TYR A 1 187 ? -29.779 31.422 3.54 1 27.46 179 TYR A CA 1
ATOM 2638 C C . TYR A 1 187 ? -28.6 30.476 3.351 1 29.56 179 TYR A C 1
ATOM 2639 O O . TYR A 1 187 ? -28.472 29.505 4.085 1 30.42 179 TYR A O 1
ATOM 2657 N N . LYS A 1 188 ? -27.735 30.759 2.384 1 30.56 180 LYS A N 1
ATOM 2658 C CA . LYS A 1 188 ? -26.545 29.941 2.115 1 31.81 180 LYS A CA 1
ATOM 2659 C C . LYS A 1 188 ? -25.418 30.161 3.115 1 33.32 180 LYS A C 1
ATOM 2660 O O . LYS A 1 188 ? -24.528 29.327 3.182 1 33.87 180 LYS A O 1
ATOM 2679 N N . SER A 1 189 ? -25.438 31.259 3.89 1 34 181 SER A N 1
ATOM 2680 C CA . SER A 1 189 ? -24.408 31.532 4.893 1 34.63 181 SER A CA 1
ATOM 2681 C C . SER A 1 189 ? -24.572 30.645 6.125 1 36.33 181 SER A C 1
ATOM 2682 O O . SER A 1 189 ? -25.653 30.111 6.369 1 36.61 181 SER A O 1
ATOM 2690 N N . SER A 1 190 ? -23.512 30.554 6.95 1 37 182 SER A N 1
ATOM 2691 C CA . SER A 1 190 ? -23.565 29.817 8.205 1 37.7 182 SER A CA 1
ATOM 2692 C C . SER A 1 190 ? -24.528 30.474 9.205 1 37.13 182 SER A C 1
ATOM 2693 O O . SER A 1 190 ? -25.06 29.775 10.055 1 37.62 182 SER A O 1
ATOM 2701 N N . HIS A 1 191 ? -24.78 31.788 9.098 1 36.29 183 HIS A N 1
ATOM 2702 C CA . HIS A 1 191 ? -25.733 32.474 9.961 1 36.36 183 HIS A CA 1
ATOM 2703 C C . HIS A 1 191 ? -27.158 31.887 9.851 1 36.27 183 HIS A C 1
ATOM 2704 O O . HIS A 1 191 ? -27.946 32.114 10.756 1 36.73 183 HIS A O 1
ATOM 2718 N N . PHE A 1 192 ? -27.505 31.183 8.742 1 35.63 184 PHE A N 1
ATOM 2719 C CA . PHE A 1 192 ? -28.803 30.521 8.581 1 35.83 184 PHE A CA 1
ATOM 2720 C C . PHE A 1 192 ? -28.643 28.992 8.484 1 37.08 184 PHE A C 1
ATOM 2721 O O . PHE A 1 192 ? -29.294 28.267 9.23 1 36.66 184 PHE A O 1
ATOM 2738 N N . LYS A 1 193 ? -27.821 28.507 7.538 1 38.36 185 LYS A N 1
ATOM 2739 C CA . LYS A 1 193 ? -27.616 27.081 7.285 1 40.53 185 LYS A CA 1
ATOM 2740 C C . LYS A 1 193 ? -27.129 26.342 8.535 1 42.54 185 LYS A C 1
ATOM 2741 O O . LYS A 1 193 ? -27.586 25.23 8.801 1 43.15 185 LYS A O 1
ATOM 2760 N N . ASN A 1 194 ? -26.222 26.947 9.303 1 43.21 186 ASN A N 1
ATOM 2761 C CA . ASN A 1 194 ? -25.702 26.32 10.522 1 44.75 186 ASN A CA 1
ATOM 2762 C C . ASN A 1 194 ? -26.054 27.168 11.747 1 44.5 186 ASN A C 1
ATOM 2763 O O . ASN A 1 194 ? -25.233 27.339 12.647 1 44.93 186 ASN A O 1
ATOM 2774 N N . ARG A 1 195 ? -27.279 27.709 11.769 1 43.64 187 ARG A N 1
ATOM 2775 C CA . ARG A 1 195 ? -27.738 28.523 12.89 1 43.27 187 ARG A CA 1
ATOM 2776 C C . ARG A 1 195 ? -27.969 27.607 14.101 1 44.46 187 ARG A C 1
ATOM 2777 O O . ARG A 1 195 ? -28.3 26.426 13.92 1 44.23 187 ARG A O 1
ATOM 2798 N N . PRO A 1 196 ? -27.78 28.105 15.342 1 45.64 188 PRO A N 1
ATOM 2799 C CA . PRO A 1 196 ? -28.033 27.243 16.507 1 46.35 188 PRO A CA 1
ATOM 2800 C C . PRO A 1 196 ? -29.531 27.005 16.735 1 46.96 188 PRO A C 1
ATOM 2801 O O . PRO A 1 196 ? -30.357 27.803 16.264 1 47.23 188 PRO A O 1
ATOM 2812 N N . TYR A 1 197 ? -29.901 25.928 17.467 1 46.65 189 TYR A N 1
ATOM 2813 C CA . TYR A 1 197 ? -31.314 25.656 17.727 1 46.81 189 TYR A CA 1
ATOM 2814 C C . TYR A 1 197 ? -31.943 26.809 18.5 1 46.88 189 TYR A C 1
ATOM 2815 O O . TYR A 1 197 ? -31.471 27.166 19.58 1 47.61 189 TYR A O 1
ATOM 2833 N N . ASP A 1 198 ? -32.963 27.414 17.907 1 45.96 190 ASP A N 1
ATOM 2834 C CA . ASP A 1 198 ? -33.735 28.493 18.503 1 45.66 190 ASP A CA 1
ATOM 2835 C C . ASP A 1 198 ? -35.186 28.062 18.31 1 44.95 190 ASP A C 1
ATOM 2836 O O . ASP A 1 198 ? -35.591 27.852 17.162 1 44.82 190 ASP A O 1
ATOM 2845 N N . PRO A 1 199 ? -35.967 27.846 19.387 1 44.98 191 PRO A N 1
ATOM 2846 C CA . PRO A 1 199 ? -37.37 27.423 19.184 1 45.41 191 PRO A CA 1
ATOM 2847 C C . PRO A 1 199 ? -38.242 28.465 18.482 1 45.96 191 PRO A C 1
ATOM 2848 O O . PRO A 1 199 ? -39.296 28.126 17.942 1 46.52 191 PRO A O 1
ATOM 2859 N N . TYR A 1 200 ? -37.75 29.711 18.401 1 45.42 192 TYR A N 1
ATOM 2860 C CA . TYR A 1 200 ? -38.39 30.811 17.698 1 45.15 192 TYR A CA 1
ATOM 2861 C C . TYR A 1 200 ? -38.014 30.843 16.177 1 44.42 192 TYR A C 1
ATOM 2862 O O . TYR A 1 200 ? -38.69 31.524 15.422 1 45.38 192 TYR A O 1
ATOM 2880 N N . THR A 1 201 ? -36.932 30.16 15.732 1 42.94 193 THR A N 1
ATOM 2881 C CA . THR A 1 201 ? -36.594 30.002 14.303 1 41.31 193 THR A CA 1
ATOM 2882 C C . THR A 1 201 ? -36.756 28.518 13.907 1 38.5 193 THR A C 1
ATOM 2883 O O . THR A 1 201 ? -36.008 28.005 13.066 1 38.49 193 THR A O 1
ATOM 2894 N N . ASN A 1 202 ? -37.754 27.838 14.484 1 36.73 194 ASN A N 1
ATOM 2895 C CA . ASN A 1 202 ? -38.028 26.437 14.191 1 35.15 194 ASN A CA 1
ATOM 2896 C C . ASN A 1 202 ? -39.078 26.429 13.081 1 33.39 194 ASN A C 1
ATOM 2897 O O . ASN A 1 202 ? -40.245 26.743 13.326 1 33.07 194 ASN A O 1
ATOM 2908 N N . TYR A 1 203 ? -38.647 26.131 11.862 1 32.15 195 TYR A N 1
ATOM 2909 C CA . TYR A 1 203 ? -39.521 26.155 10.704 1 31.02 195 TYR A CA 1
ATOM 2910 C C . TYR A 1 203 ? -39.85 24.767 10.201 1 29.96 195 TYR A C 1
ATOM 2911 O O . TYR A 1 203 ? -39.05 23.843 10.335 1 29.52 195 TYR A O 1
ATOM 2929 N N . THR A 1 204 ? -41.03 24.622 9.589 1 29.38 196 THR A N 1
ATOM 2930 C CA . THR A 1 204 ? -41.424 23.342 9.002 1 29.54 196 THR A CA 1
ATOM 2931 C C . THR A 1 204 ? -40.489 22.965 7.823 1 29.82 196 THR A C 1
ATOM 2932 O O . THR A 1 204 ? -40.345 21.781 7.505 1 30.33 196 THR A O 1
ATOM 2943 N N . SER A 1 205 ? -39.876 23.964 7.161 1 29.17 197 SER A N 1
ATOM 2944 C CA . SER A 1 205 ? -39.021 23.707 6.017 1 29.42 197 SER A CA 1
ATOM 2945 C C . SER A 1 205 ? -37.601 23.358 6.424 1 29.88 197 SER A C 1
ATOM 2946 O O . SER A 1 205 ? -36.904 24.224 6.963 1 29.93 197 SER A O 1
ATOM 2954 N N . PRO A 1 206 ? -37.1 22.135 6.126 1 29.89 198 PRO A N 1
ATOM 2955 C CA . PRO A 1 206 ? -35.68 21.868 6.368 1 30.14 198 PRO A CA 1
ATOM 2956 C C . PRO A 1 206 ? -34.812 22.785 5.499 1 30.95 198 PRO A C 1
ATOM 2957 O O . PRO A 1 206 ? -35.214 23.176 4.394 1 31.54 198 PRO A O 1
ATOM 2968 N N . ASN A 1 207 ? -33.61 23.103 5.967 1 31.1 199 ASN A N 1
ATOM 2969 C CA . ASN A 1 207 ? -32.688 23.965 5.215 1 32.08 199 ASN A CA 1
ATOM 2970 C C . ASN A 1 207 ? -32.426 23.48 3.796 1 33.01 199 ASN A C 1
ATOM 2971 O O . ASN A 1 207 ? -32.359 24.285 2.875 1 33.27 199 ASN A O 1
ATOM 2982 N N . GLN A 1 208 ? -32.371 22.157 3.619 1 33.18 200 GLN A N 1
ATOM 2983 C CA . GLN A 1 208 ? -32.113 21.516 2.339 1 34.16 200 GLN A CA 1
ATOM 2984 C C . GLN A 1 208 ? -33.251 21.733 1.328 1 34.3 200 GLN A C 1
ATOM 2985 O O . GLN A 1 208 ? -33.015 21.616 0.13 1 35.35 200 GLN A O 1
ATOM 2999 N N . THR A 1 209 ? -34.479 22.006 1.791 1 33.27 201 THR A N 1
ATOM 3000 C CA . THR A 1 209 ? -35.605 22.298 0.895 1 32.56 201 THR A CA 1
ATOM 3001 C C . THR A 1 209 ? -35.529 23.761 0.433 1 32.6 201 THR A C 1
ATOM 3002 O O . THR A 1 209 ? -35.842 24.045 -0.714 1 32.97 201 THR A O 1
ATOM 3013 N N . ILE A 1 210 ? -35.075 24.669 1.301 1 32.47 202 ILE A N 1
ATOM 3014 C CA . ILE A 1 210 ? -34.907 26.082 0.993 1 32.85 202 ILE A CA 1
ATOM 3015 C C . ILE A 1 210 ? -33.742 26.248 0.032 1 34.2 202 ILE A C 1
ATOM 3016 O O . ILE A 1 210 ? -33.844 26.996 -0.95 1 35.03 202 ILE A O 1
ATOM 3032 N N . LEU A 1 211 ? -32.639 25.547 0.299 1 34.52 203 LEU A N 1
ATOM 3033 C CA . LEU A 1 211 ? -31.436 25.689 -0.499 1 35.32 203 LEU A CA 1
ATOM 3034 C C . LEU A 1 211 ? -31.411 24.85 -1.757 1 36.89 203 LEU A C 1
ATOM 3035 O O . LEU A 1 211 ? -30.366 24.777 -2.397 1 37.92 203 LEU A O 1
ATOM 3051 N N . CYS A 1 212 ? -32.56 24.337 -2.197 1 37.11 204 CYS A N 1
ATOM 3052 C CA . CYS A 1 212 ? -32.65 23.599 -3.436 1 37.49 204 CYS A CA 1
ATOM 3053 C C . CYS A 1 212 ? -32.794 24.629 -4.563 1 37.45 204 CYS A C 1
ATOM 3054 O O . CYS A 1 212 ? -33.696 25.465 -4.507 1 37.47 204 CYS A O 1
ATOM 3062 N N . SER A 1 213 ? -31.922 24.571 -5.577 1 37.83 205 SER A N 1
ATOM 3063 C CA . SER A 1 213 ? -31.932 25.505 -6.721 1 38.48 205 SER A CA 1
ATOM 3064 C C . SER A 1 213 ? -33.123 25.305 -7.668 1 37.98 205 SER A C 1
ATOM 3065 O O . SER A 1 213 ? -33.515 26.247 -8.355 1 38.62 205 SER A O 1
ATOM 3073 N N . ASP A 1 214 ? -33.702 24.107 -7.707 1 36.84 206 ASP A N 1
ATOM 3074 C CA . ASP A 1 214 ? -34.882 23.845 -8.515 1 36 206 ASP A CA 1
ATOM 3075 C C . ASP A 1 214 ? -36.098 24.406 -7.748 1 35.08 206 ASP A C 1
ATOM 3076 O O . ASP A 1 214 ? -36.446 23.878 -6.705 1 35.45 206 ASP A O 1
ATOM 3085 N N . SER A 1 215 ? -36.729 25.477 -8.261 1 34.58 207 SER A N 1
ATOM 3086 C CA . SER A 1 215 ? -37.851 26.139 -7.584 1 33.73 207 SER A CA 1
ATOM 3087 C C . SER A 1 215 ? -39.094 25.247 -7.444 1 32.59 207 SER A C 1
ATOM 3088 O O . SER A 1 215 ? -39.791 25.344 -6.435 1 32.09 207 SER A O 1
ATOM 3096 N N . TYR A 1 216 ? -39.368 24.382 -8.421 1 32.22 208 TYR A N 1
ATOM 3097 C CA . TYR A 1 216 ? -40.498 23.457 -8.33 1 32.46 208 TYR A CA 1
ATOM 3098 C C . TYR A 1 216 ? -40.283 22.486 -7.161 1 32.44 208 TYR A C 1
ATOM 3099 O O . TYR A 1 216 ? -41.197 22.282 -6.371 1 33.24 208 TYR A O 1
ATOM 3117 N N . GLN A 1 217 ? -39.08 21.898 -7.061 1 31.34 209 GLN A N 1
ATOM 3118 C CA . GLN A 1 217 ? -38.777 20.933 -6.013 1 30.83 209 GLN A CA 1
ATOM 3119 C C . GLN A 1 217 ? -38.72 21.6 -4.638 1 29.67 209 GLN A C 1
ATOM 3120 O O . GLN A 1 217 ? -39.045 20.964 -3.646 1 29.05 209 GLN A O 1
ATOM 3134 N N . SER A 1 218 ? -38.275 22.866 -4.573 1 29.45 210 SER A N 1
ATOM 3135 C CA . SER A 1 218 ? -38.233 23.593 -3.313 1 28.84 210 SER A CA 1
ATOM 3136 C C . SER A 1 218 ? -39.673 23.842 -2.832 1 28.05 210 SER A C 1
ATOM 3137 O O . SER A 1 218 ? -39.99 23.565 -1.672 1 27.17 210 SER A O 1
ATOM 3145 N N . MET A 1 219 ? -40.551 24.302 -3.726 1 27.34 211 MET A N 1
ATOM 3146 C CA . MET A 1 219 ? -41.933 24.597 -3.369 1 27.97 211 MET A CA 1
ATOM 3147 C C . MET A 1 219 ? -42.698 23.328 -2.966 1 28.76 211 MET A C 1
ATOM 3148 O O . MET A 1 219 ? -43.354 23.323 -1.926 1 28.67 211 MET A O 1
ATOM 3162 N N . TYR A 1 220 ? -42.584 22.249 -3.762 1 28.73 212 TYR A N 1
ATOM 3163 C CA . TYR A 1 220 ? -43.258 20.996 -3.48 1 29.46 212 TYR A CA 1
ATOM 3164 C C . TYR A 1 220 ? -42.858 20.428 -2.13 1 29.49 212 TYR A C 1
ATOM 3165 O O . TYR A 1 220 ? -43.725 20.087 -1.326 1 29.98 212 TYR A O 1
ATOM 3183 N N . SER A 1 221 ? -41.552 20.329 -1.872 1 28.76 213 SER A N 1
ATOM 3184 C CA . SER A 1 221 ? -41.052 19.765 -0.625 1 28.52 213 SER A CA 1
ATOM 3185 C C . SER A 1 221 ? -41.395 20.619 0.585 1 28.83 213 SER A C 1
ATOM 3186 O O . SER A 1 221 ? -41.711 20.063 1.631 1 29.51 213 SER A O 1
ATOM 3194 N N . GLN A 1 222 ? -41.363 21.964 0.456 1 28.46 214 GLN A N 1
ATOM 3195 C CA . GLN A 1 222 ? -41.734 22.837 1.563 1 27.88 214 GLN A CA 1
ATOM 3196 C C . GLN A 1 222 ? -43.23 22.729 1.839 1 27.97 214 GLN A C 1
ATOM 3197 O O . GLN A 1 222 ? -43.621 22.722 3.004 1 28.14 214 GLN A O 1
ATOM 3211 N N . MET A 1 223 ? -44.064 22.693 0.798 1 27.9 215 MET A N 1
ATOM 3212 C CA . MET A 1 223 ? -45.498 22.53 1.006 1 28.59 215 MET A CA 1
ATOM 3213 C C . MET A 1 223 ? -45.805 21.16 1.673 1 29.18 215 MET A C 1
ATOM 3214 O O . MET A 1 223 ? -46.603 21.114 2.598 1 29.46 215 MET A O 1
ATOM 3228 N N . LEU A 1 224 ? -45.157 20.074 1.23 1 29.43 216 LEU A N 1
ATOM 3229 C CA . LEU A 1 224 ? -45.39 18.747 1.813 1 30.23 216 LEU A CA 1
ATOM 3230 C C . LEU A 1 224 ? -44.99 18.715 3.287 1 30.94 216 LEU A C 1
ATOM 3231 O O . LEU A 1 224 ? -45.745 18.211 4.117 1 31.63 216 LEU A O 1
ATOM 3247 N N . CYS A 1 225 ? -43.812 19.244 3.616 1 30.55 217 CYS A N 1
ATOM 3248 C CA . CYS A 1 225 ? -43.359 19.306 5 1 30.87 217 CYS A CA 1
ATOM 3249 C C . CYS A 1 225 ? -44.294 20.138 5.867 1 29.83 217 CYS A C 1
ATOM 3250 O O . CYS A 1 225 ? -44.523 19.775 7.026 1 29.72 217 CYS A O 1
ATOM 3258 N N . GLY A 1 226 ? -44.802 21.244 5.324 1 28.65 218 GLY A N 1
ATOM 3259 C CA . GLY A 1 226 ? -45.767 22.081 6.03 1 29.38 218 GLY A CA 1
ATOM 3260 C C . GLY A 1 226 ? -47.047 21.323 6.352 1 29.79 218 GLY A C 1
ATOM 3261 O O . GLY A 1 226 ? -47.579 21.435 7.463 1 29.89 218 GLY A O 1
ATOM 3265 N N . LEU A 1 227 ? -47.539 20.517 5.396 1 29.84 219 LEU A N 1
ATOM 3266 C CA . LEU A 1 227 ? -48.747 19.717 5.622 1 31.19 219 LEU A CA 1
ATOM 3267 C C . LEU A 1 227 ? -48.474 18.606 6.627 1 32.57 219 LEU A C 1
ATOM 3268 O O . LEU A 1 227 ? -49.313 18.358 7.496 1 33.05 219 LEU A O 1
ATOM 3284 N N . CYS A 1 228 ? -47.325 17.916 6.508 1 33.16 220 CYS A N 1
ATOM 3285 C CA . CYS A 1 228 ? -46.967 16.841 7.446 1 34.71 220 CYS A CA 1
ATOM 3286 C C . CYS A 1 228 ? -46.946 17.303 8.897 1 35.35 220 CYS A C 1
ATOM 3287 O O . CYS A 1 228 ? -47.273 16.525 9.766 1 36.48 220 CYS A O 1
ATOM 3295 N N . GLN A 1 229 ? -46.507 18.535 9.162 1 35.05 221 GLN A N 1
ATOM 3296 C CA . GLN A 1 229 ? -46.389 19.063 10.52 1 34.45 221 GLN A CA 1
ATOM 3297 C C . GLN A 1 229 ? -47.484 20.105 10.806 1 33.97 221 GLN A C 1
ATOM 3298 O O . GLN A 1 229 ? -47.277 20.964 11.648 1 34.02 221 GLN A O 1
ATOM 3312 N N . HIS A 1 230 ? -48.651 20.01 10.142 1 33.61 222 HIS A N 1
ATOM 3313 C CA . HIS A 1 230 ? -49.677 21.051 10.176 1 33.6 222 HIS A CA 1
ATOM 3314 C C . HIS A 1 230 ? -50.191 21.481 11.546 1 33.65 222 HIS A C 1
ATOM 3315 O O . HIS A 1 230 ? -50.471 22.673 11.732 1 33.48 222 HIS A O 1
ATOM 3329 N N . LYS A 1 231 ? -50.327 20.552 12.501 1 33.71 223 LYS A N 1
ATOM 3330 C CA . LYS A 1 231 ? -50.828 20.921 13.84 1 34.78 223 LYS A CA 1
ATOM 3331 C C . LYS A 1 231 ? -49.826 21.737 14.651 1 35.18 223 LYS A C 1
ATOM 3332 O O . LYS A 1 231 ? -50.222 22.47 15.545 1 35.9 223 LYS A O 1
ATOM 3351 N N . GLU A 1 232 ? -48.537 21.615 14.351 1 34.52 224 GLU A N 1
ATOM 3352 C CA . GLU A 1 232 ? -47.496 22.353 15.056 1 33.79 224 GLU A CA 1
ATOM 3353 C C . GLU A 1 232 ? -47.389 23.816 14.588 1 32.47 224 GLU A C 1
ATOM 3354 O O . GLU A 1 232 ? -46.741 24.609 15.257 1 31.86 224 GLU A O 1
ATOM 3366 N N . VAL A 1 233 ? -48.03 24.175 13.455 1 31.72 225 VAL A N 1
ATOM 3367 C CA . VAL A 1 233 ? -47.905 25.486 12.834 1 30.94 225 VAL A CA 1
ATOM 3368 C C . VAL A 1 233 ? -48.674 26.569 13.608 1 30.79 225 VAL A C 1
ATOM 3369 O O . VAL A 1 233 ? -49.904 26.511 13.722 1 31.42 225 VAL A O 1
ATOM 3382 N N . LEU A 1 234 ? -47.936 27.562 14.13 1 29.53 226 LEU A N 1
ATOM 3383 C CA . LEU A 1 234 ? -48.522 28.696 14.867 1 28.67 226 LEU A CA 1
ATOM 3384 C C . LEU A 1 234 ? -48.474 30.018 14.103 1 27.69 226 LEU A C 1
ATOM 3385 O O . LEU A 1 234 ? -49.028 31.009 14.582 1 28.04 226 LEU A O 1
ATOM 3401 N N . ARG A 1 235 ? -47.8 30.045 12.955 1 26.6 227 ARG A N 1
ATOM 3402 C CA . ARG A 1 235 ? -47.686 31.208 12.074 1 25.62 227 ARG A CA 1
ATOM 3403 C C . ARG A 1 235 ? -47.256 30.723 10.692 1 25.16 227 ARG A C 1
ATOM 3404 O O . ARG A 1 235 ? -46.592 29.69 10.565 1 25.04 227 ARG A O 1
ATOM 3425 N N . VAL A 1 236 ? -47.655 31.452 9.659 1 25.1 228 VAL A N 1
ATOM 3426 C CA . VAL A 1 236 ? -47.392 31.105 8.265 1 24.49 228 VAL A CA 1
ATOM 3427 C C . VAL A 1 236 ? -46.915 32.33 7.534 1 23.85 228 VAL A C 1
ATOM 3428 O O . VAL A 1 236 ? -47.253 33.441 7.917 1 24.11 228 VAL A O 1
ATOM 3441 N N . GLY A 1 237 ? -46.171 32.12 6.463 1 22.81 229 GLY A N 1
ATOM 3442 C CA . GLY A 1 237 ? -45.744 33.238 5.648 1 23.44 229 GLY A CA 1
ATOM 3443 C C . GLY A 1 237 ? -44.645 32.972 4.662 1 23.46 229 GLY A C 1
ATOM 3444 O O . GLY A 1 237 ? -44.4 31.839 4.245 1 23.92 229 GLY A O 1
ATOM 3448 N N . ALA A 1 238 ? -44.059 34.083 4.235 1 23.1 230 ALA A N 1
ATOM 3449 C CA . ALA A 1 238 ? -42.992 34.196 3.241 1 22.92 230 ALA A CA 1
ATOM 3450 C C . ALA A 1 238 ? -42.456 35.647 3.328 1 23.86 230 ALA A C 1
ATOM 3451 O O . ALA A 1 238 ? -43.122 36.493 3.955 1 23.83 230 ALA A O 1
ATOM 3458 N N . VAL A 1 239 ? -41.318 35.967 2.684 1 23.52 231 VAL A N 1
ATOM 3459 C CA . VAL A 1 239 ? -40.805 37.335 2.749 1 24.58 231 VAL A CA 1
ATOM 3460 C C . VAL A 1 239 ? -41.846 38.343 2.145 1 24.89 231 VAL A C 1
ATOM 3461 O O . VAL A 1 239 ? -42.203 39.327 2.789 1 24.88 231 VAL A O 1
ATOM 3474 N N . PHE A 1 240 ? -42.403 37.971 0.957 1 24.9 232 PHE A N 1
ATOM 3475 C CA . PHE A 1 240 ? -43.41 38.731 0.219 1 26.11 232 PHE A CA 1
ATOM 3476 C C . PHE A 1 240 ? -44.784 38.077 0.187 1 23.46 232 PHE A C 1
ATOM 3477 O O . PHE A 1 240 ? -44.897 36.858 0.031 1 22.71 232 PHE A O 1
ATOM 3494 N N . ALA A 1 241 ? -45.844 38.909 0.221 1 21.75 233 ALA A N 1
ATOM 3495 C CA . ALA A 1 241 ? -47.237 38.475 0.053 1 21.23 233 ALA A CA 1
ATOM 3496 C C . ALA A 1 241 ? -47.386 37.66 -1.231 1 21.21 233 ALA A C 1
ATOM 3497 O O . ALA A 1 241 ? -47.992 36.594 -1.235 1 20.87 233 ALA A O 1
ATOM 3504 N N . SER A 1 242 ? -46.74 38.137 -2.305 1 20.29 234 SER A N 1
ATOM 3505 C CA . SER A 1 242 ? -46.74 37.469 -3.582 1 20.76 234 SER A CA 1
ATOM 3506 C C . SER A 1 242 ? -46.216 36.022 -3.441 1 22.15 234 SER A C 1
ATOM 3507 O O . SER A 1 242 ? -46.844 35.116 -3.962 1 22.78 234 SER A O 1
ATOM 3515 N N . GLY A 1 243 ? -45.132 35.812 -2.706 1 23.02 235 GLY A N 1
ATOM 3516 C CA . GLY A 1 243 ? -44.557 34.482 -2.488 1 23.62 235 GLY A CA 1
ATOM 3517 C C . GLY A 1 243 ? -45.463 33.515 -1.752 1 23.56 235 GLY A C 1
ATOM 3518 O O . GLY A 1 243 ? -45.568 32.333 -2.133 1 23.54 235 GLY A O 1
ATOM 3522 N N . PHE A 1 244 ? -46.165 34.025 -0.745 1 23.5 236 PHE A N 1
ATOM 3523 C CA . PHE A 1 244 ? -47.081 33.221 0.025 1 24.13 236 PHE A CA 1
ATOM 3524 C C . PHE A 1 244 ? -48.3 32.862 -0.805 1 23.27 236 PHE A C 1
ATOM 3525 O O . PHE A 1 244 ? -48.728 31.72 -0.781 1 22.12 236 PHE A O 1
ATOM 3542 N N . ILE A 1 245 ? -48.842 33.835 -1.55 1 23.96 237 ILE A N 1
ATOM 3543 C CA . ILE A 1 245 ? -49.933 33.65 -2.508 1 25.28 237 ILE A CA 1
ATOM 3544 C C . ILE A 1 245 ? -49.572 32.555 -3.526 1 24.53 237 ILE A C 1
ATOM 3545 O O . ILE A 1 245 ? -50.408 31.702 -3.851 1 23.98 237 ILE A O 1
ATOM 3561 N N . ARG A 1 246 ? -48.336 32.588 -4.018 1 24.5 238 ARG A N 1
ATOM 3562 C CA . ARG A 1 246 ? -47.838 31.553 -4.935 1 24.39 238 ARG A CA 1
ATOM 3563 C C . ARG A 1 246 ? -47.792 30.157 -4.316 1 23.7 238 ARG A C 1
ATOM 3564 O O . ARG A 1 246 ? -48.065 29.171 -5.026 1 23.13 238 ARG A O 1
ATOM 3585 N N . ALA A 1 247 ? -47.489 30.047 -3.015 1 23.39 239 ALA A N 1
ATOM 3586 C CA . ALA A 1 247 ? -47.499 28.756 -2.301 1 23.59 239 ALA A CA 1
ATOM 3587 C C . ALA A 1 247 ? -48.93 28.213 -2.222 1 24.01 239 ALA A C 1
ATOM 3588 O O . ALA A 1 247 ? -49.131 27.023 -2.471 1 23.94 239 ALA A O 1
ATOM 3595 N N . ILE A 1 248 ? -49.932 29.076 -1.954 1 24.11 240 ILE A N 1
ATOM 3596 C CA . ILE A 1 248 ? -51.327 28.639 -1.873 1 25.66 240 ILE A CA 1
ATOM 3597 C C . ILE A 1 248 ? -51.808 28.134 -3.233 1 27 240 ILE A C 1
ATOM 3598 O O . ILE A 1 248 ? -52.436 27.069 -3.316 1 28.49 240 ILE A O 1
ATOM 3614 N N . LYS A 1 249 ? -51.452 28.855 -4.317 1 25.82 241 LYS A N 1
ATOM 3615 C CA . LYS A 1 249 ? -51.788 28.419 -5.66 1 25.01 241 LYS A CA 1
ATOM 3616 C C . LYS A 1 249 ? -51.112 27.065 -5.976 1 24.87 241 LYS A C 1
ATOM 3617 O O . LYS A 1 249 ? -51.729 26.232 -6.609 1 24.64 241 LYS A O 1
ATOM 3636 N N . PHE A 1 250 ? -49.873 26.834 -5.499 1 25.17 242 PHE A N 1
ATOM 3637 C CA . PHE A 1 250 ? -49.164 25.581 -5.719 1 25.55 242 PHE A CA 1
ATOM 3638 C C . PHE A 1 250 ? -49.92 24.415 -5.091 1 25.66 242 PHE A C 1
ATOM 3639 O O . PHE A 1 250 ? -50.059 23.372 -5.734 1 24.84 242 PHE A O 1
ATOM 3656 N N . LEU A 1 251 ? -50.435 24.6 -3.857 1 25.65 243 LEU A N 1
ATOM 3657 C CA . LEU A 1 251 ? -51.259 23.608 -3.169 1 26.07 243 LEU A CA 1
ATOM 3658 C C . LEU A 1 251 ? -52.537 23.334 -3.973 1 26.62 243 LEU A C 1
ATOM 3659 O O . LEU A 1 251 ? -53.003 22.19 -4.044 1 26.11 243 LEU A O 1
ATOM 3675 N N . GLU A 1 252 ? -53.14 24.386 -4.531 1 26.95 244 GLU A N 1
ATOM 3676 C CA . GLU A 1 252 ? -54.327 24.263 -5.375 1 28.78 244 GLU A CA 1
ATOM 3677 C C . GLU A 1 252 ? -54.07 23.361 -6.581 1 29.72 244 GLU A C 1
ATOM 3678 O O . GLU A 1 252 ? -54.929 22.571 -6.936 1 29.92 244 GLU A O 1
ATOM 3690 N N . LYS A 1 253 ? -52.901 23.466 -7.197 1 30.62 245 LYS A N 1
ATOM 3691 C CA . LYS A 1 253 ? -52.577 22.66 -8.379 1 31.67 245 LYS A CA 1
ATOM 3692 C C . LYS A 1 253 ? -51.994 21.285 -8.043 1 31.84 245 LYS A C 1
ATOM 3693 O O . LYS A 1 253 ? -51.91 20.469 -8.949 1 31.81 245 LYS A O 1
ATOM 3712 N N . HIS A 1 254 ? -51.453 21.069 -6.829 1 31.58 246 HIS A N 1
ATOM 3713 C CA . HIS A 1 254 ? -50.751 19.82 -6.525 1 31.93 246 HIS A CA 1
ATOM 3714 C C . HIS A 1 254 ? -51.231 19.061 -5.287 1 32.94 246 HIS A C 1
ATOM 3715 O O . HIS A 1 254 ? -50.617 18.056 -4.963 1 33.63 246 HIS A O 1
ATOM 3729 N N . TRP A 1 255 ? -52.339 19.466 -4.643 1 32.82 247 TRP A N 1
ATOM 3730 C CA . TRP A 1 255 ? -52.809 18.78 -3.453 1 33.14 247 TRP A CA 1
ATOM 3731 C C . TRP A 1 255 ? -53.107 17.28 -3.684 1 33.51 247 TRP A C 1
ATOM 3732 O O . TRP A 1 255 ? -52.792 16.508 -2.781 1 33.23 247 TRP A O 1
ATOM 3753 N N . PRO A 1 256 ? -53.673 16.809 -4.827 1 33.75 248 PRO A N 1
ATOM 3754 C CA . PRO A 1 256 ? -53.872 15.355 -4.978 1 34.47 248 PRO A CA 1
ATOM 3755 C C . PRO A 1 256 ? -52.548 14.573 -4.884 1 35.34 248 PRO A C 1
ATOM 3756 O O . PRO A 1 256 ? -52.519 13.541 -4.222 1 36.3 248 PRO A O 1
ATOM 3767 N N . GLU A 1 257 ? -51.435 15.098 -5.46 1 34.94 249 GLU A N 1
ATOM 3768 C CA . GLU A 1 257 ? -50.128 14.423 -5.407 1 35.7 249 GLU A CA 1
ATOM 3769 C C . GLU A 1 257 ? -49.557 14.491 -4.003 1 36.47 249 GLU A C 1
ATOM 3770 O O . GLU A 1 257 ? -49.063 13.49 -3.472 1 37.37 249 GLU A O 1
ATOM 3782 N N . LEU A 1 258 ? -49.655 15.66 -3.385 1 35.52 250 LEU A N 1
ATOM 3783 C CA . LEU A 1 258 ? -49.145 15.843 -2.035 1 35.79 250 LEU A CA 1
ATOM 3784 C C . LEU A 1 258 ? -49.866 14.925 -1.033 1 36.34 250 LEU A C 1
ATOM 3785 O O . LEU A 1 258 ? -49.198 14.304 -0.217 1 37.03 250 LEU A O 1
ATOM 3801 N N . ALA A 1 259 ? -51.2 14.788 -1.126 1 35.97 251 ALA A N 1
ATOM 3802 C CA . ALA A 1 259 ? -51.946 13.904 -0.233 1 36.79 251 ALA A CA 1
ATOM 3803 C C . ALA A 1 259 ? -51.582 12.441 -0.477 1 38.35 251 ALA A C 1
ATOM 3804 O O . ALA A 1 259 ? -51.531 11.674 0.467 1 38.85 251 ALA A O 1
ATOM 3811 N N . ARG A 1 260 ? -51.316 12.059 -1.718 1 39.14 252 ARG A N 1
ATOM 3812 C CA . ARG A 1 260 ? -50.899 10.702 -2.069 1 40.59 252 ARG A CA 1
ATOM 3813 C C . ARG A 1 260 ? -49.575 10.363 -1.384 1 41.24 252 ARG A C 1
ATOM 3814 O O . ARG A 1 260 ? -49.423 9.249 -0.873 1 41.74 252 ARG A O 1
ATOM 3835 N N . ASP A 1 261 ? -48.623 11.307 -1.398 1 40.97 253 ASP A N 1
ATOM 3836 C CA . ASP A 1 261 ? -47.318 11.158 -0.75 1 40.67 253 ASP A CA 1
ATOM 3837 C C . ASP A 1 261 ? -47.486 11.011 0.747 1 40.95 253 ASP A C 1
ATOM 3838 O O . ASP A 1 261 ? -46.79 10.2 1.345 1 40.9 253 ASP A O 1
ATOM 3847 N N . ILE A 1 262 ? -48.409 11.771 1.358 1 40.83 254 ILE A N 1
ATOM 3848 C CA . ILE A 1 262 ? -48.699 11.637 2.79 1 41.31 254 ILE A CA 1
ATOM 3849 C C . ILE A 1 262 ? -49.289 10.248 3.052 1 42.21 254 ILE A C 1
ATOM 3850 O O . ILE A 1 262 ? -48.822 9.553 3.957 1 41.77 254 ILE A O 1
ATOM 3866 N N . ARG A 1 263 ? -50.302 9.828 2.26 1 43.19 255 ARG A N 1
ATOM 3867 C CA . ARG A 1 263 ? -50.967 8.547 2.48 1 44.4 255 ARG A CA 1
ATOM 3868 C C . ARG A 1 263 ? -49.981 7.375 2.411 1 45.72 255 ARG A C 1
ATOM 3869 O O . ARG A 1 263 ? -49.987 6.518 3.279 1 46.14 255 ARG A O 1
ATOM 3890 N N . THR A 1 264 ? -49.133 7.355 1.392 1 46.49 256 THR A N 1
ATOM 3891 C CA . THR A 1 264 ? -48.173 6.275 1.171 1 47.51 256 THR A CA 1
ATOM 3892 C C . THR A 1 264 ? -46.849 6.425 1.947 1 48.25 256 THR A C 1
ATOM 3893 O O . THR A 1 264 ? -46.122 5.446 2.106 1 48.67 256 THR A O 1
ATOM 3904 N N . GLY A 1 265 ? -46.515 7.633 2.375 1 48.28 257 GLY A N 1
ATOM 3905 C CA . GLY A 1 265 ? -45.237 7.903 3.015 1 48.79 257 GLY A CA 1
ATOM 3906 C C . GLY A 1 265 ? -44.07 7.899 2.034 1 49.74 257 GLY A C 1
ATOM 3907 O O . GLY A 1 265 ? -42.918 7.841 2.467 1 50.03 257 GLY A O 1
ATOM 3911 N N . THR A 1 266 ? -44.348 7.96 0.701 1 49.85 258 THR A N 1
ATOM 3912 C CA . THR A 1 266 ? -43.334 7.953 -0.356 1 50.65 258 THR A CA 1
ATOM 3913 C C . THR A 1 266 ? -43.324 9.319 -1.026 1 49.68 258 THR A C 1
ATOM 3914 O O . THR A 1 266 ? -44.38 9.826 -1.377 1 49.74 258 THR A O 1
ATOM 3925 N N . LEU A 1 267 ? -42.15 9.91 -1.207 1 48.62 259 LEU A N 1
ATOM 3926 C CA . LEU A 1 267 ? -42.038 11.21 -1.847 1 48.19 259 LEU A CA 1
ATOM 3927 C C . LEU A 1 267 ? -42.108 11.055 -3.369 1 47.76 259 LEU A C 1
ATOM 3928 O O . LEU A 1 267 ? -41.493 10.155 -3.921 1 47.64 259 LEU A O 1
ATOM 3944 N N . SER A 1 268 ? -42.818 11.966 -4.043 1 47.29 260 SER A N 1
ATOM 3945 C CA . SER A 1 268 ? -42.964 12.023 -5.5 1 47.14 260 SER A CA 1
ATOM 3946 C C . SER A 1 268 ? -41.644 11.806 -6.244 1 47.58 260 SER A C 1
ATOM 3947 O O . SER A 1 268 ? -40.643 12.449 -5.924 1 47.48 260 SER A O 1
ATOM 3955 N N . SER A 1 269 ? -41.659 10.927 -7.257 1 47.8 261 SER A N 1
ATOM 3956 C CA . SER A 1 269 ? -40.481 10.638 -8.08 1 48.39 261 SER A CA 1
ATOM 3957 C C . SER A 1 269 ? -39.969 11.879 -8.835 1 48.25 261 SER A C 1
ATOM 3958 O O . SER A 1 269 ? -38.809 11.898 -9.253 1 48.46 261 SER A O 1
ATOM 3966 N N . GLU A 1 270 ? -40.809 12.925 -8.991 1 47.73 262 GLU A N 1
ATOM 3967 C CA . GLU A 1 270 ? -40.37 14.17 -9.624 1 47.37 262 GLU A CA 1
ATOM 3968 C C . GLU A 1 270 ? -39.414 14.98 -8.725 1 46.59 262 GLU A C 1
ATOM 3969 O O . GLU A 1 270 ? -38.805 15.924 -9.213 1 46.91 262 GLU A O 1
ATOM 3981 N N . ILE A 1 271 ? -39.235 14.596 -7.443 1 45.64 263 ILE A N 1
ATOM 3982 C CA . ILE A 1 271 ? -38.288 15.256 -6.561 1 45.52 263 ILE A CA 1
ATOM 3983 C C . ILE A 1 271 ? -37.013 14.407 -6.67 1 46.05 263 ILE A C 1
ATOM 3984 O O . ILE A 1 271 ? -36.834 13.427 -5.953 1 46.25 263 ILE A O 1
ATOM 4000 N N . THR A 1 272 ? -36.173 14.738 -7.649 1 46.09 264 THR A N 1
ATOM 4001 C CA . THR A 1 272 ? -34.95 13.991 -7.937 1 46.55 264 THR A CA 1
ATOM 4002 C C . THR A 1 272 ? -33.751 14.427 -7.094 1 47.06 264 THR A C 1
ATOM 4003 O O . THR A 1 272 ? -32.792 13.669 -7.004 1 47.27 264 THR A O 1
ATOM 4014 N N . ASP A 1 273 ? -33.782 15.637 -6.506 1 47.22 265 ASP A N 1
ATOM 4015 C CA . ASP A 1 273 ? -32.683 16.148 -5.68 1 47.48 265 ASP A CA 1
ATOM 4016 C C . ASP A 1 273 ? -32.535 15.282 -4.425 1 47.81 265 ASP A C 1
ATOM 4017 O O . ASP A 1 273 ? -33.476 15.171 -3.645 1 47.74 265 ASP A O 1
ATOM 4026 N N . SER A 1 274 ? -31.351 14.657 -4.247 1 47.98 266 SER A N 1
ATOM 4027 C CA . SER A 1 274 ? -31.056 13.732 -3.148 1 48.09 266 SER A CA 1
ATOM 4028 C C . SER A 1 274 ? -31.062 14.368 -1.773 1 47.69 266 SER A C 1
ATOM 4029 O O . SER A 1 274 ? -31.489 13.722 -0.808 1 47.36 266 SER A O 1
ATOM 4037 N N . SER A 1 275 ? -30.565 15.613 -1.657 1 47.29 267 SER A N 1
ATOM 4038 C CA . SER A 1 275 ? -30.592 16.329 -0.384 1 47.36 267 SER A CA 1
ATOM 4039 C C . SER A 1 275 ? -32.037 16.587 0.04 1 46.19 267 SER A C 1
ATOM 4040 O O . SER A 1 275 ? -32.349 16.472 1.215 1 45.77 267 SER A O 1
ATOM 4048 N N . VAL A 1 276 ? -32.911 16.926 -0.913 1 45.49 268 VAL A N 1
ATOM 4049 C CA . VAL A 1 276 ? -34.317 17.185 -0.618 1 45.34 268 VAL A CA 1
ATOM 4050 C C . VAL A 1 276 ? -34.982 15.865 -0.193 1 45.25 268 VAL A C 1
ATOM 4051 O O . VAL A 1 276 ? -35.63 15.83 0.849 1 45.36 268 VAL A O 1
ATOM 4064 N N . ARG A 1 277 ? -34.767 14.756 -0.936 1 45.05 269 ARG A N 1
ATOM 4065 C CA . ARG A 1 277 ? -35.363 13.458 -0.555 1 45.11 269 ARG A CA 1
ATOM 4066 C C . ARG A 1 277 ? -34.962 13.048 0.858 1 44.9 269 ARG A C 1
ATOM 4067 O O . ARG A 1 277 ? -35.813 12.612 1.626 1 44.63 269 ARG A O 1
ATOM 4088 N N . GLU A 1 278 ? -33.674 13.21 1.204 1 44.92 270 GLU A N 1
ATOM 4089 C CA . GLU A 1 278 ? -33.178 12.847 2.528 1 45.48 270 GLU A CA 1
ATOM 4090 C C . GLU A 1 278 ? -33.847 13.698 3.618 1 44.17 270 GLU A C 1
ATOM 4091 O O . GLU A 1 278 ? -34.326 13.149 4.608 1 44.38 270 GLU A O 1
ATOM 4103 N N . ALA A 1 279 ? -33.908 15.026 3.422 1 42.9 271 ALA A N 1
ATOM 4104 C CA . ALA A 1 279 ? -34.511 15.929 4.405 1 42.09 271 ALA A CA 1
ATOM 4105 C C . ALA A 1 279 ? -36.004 15.647 4.589 1 40.79 271 ALA A C 1
ATOM 4106 O O . ALA A 1 279 ? -36.472 15.578 5.721 1 40.56 271 ALA A O 1
ATOM 4113 N N . VAL A 1 280 ? -36.731 15.43 3.482 1 39.95 272 VAL A N 1
ATOM 4114 C CA . VAL A 1 280 ? -38.163 15.117 3.503 1 39.73 272 VAL A CA 1
ATOM 4115 C C . VAL A 1 280 ? -38.395 13.741 4.164 1 40.03 272 VAL A C 1
ATOM 4116 O O . VAL A 1 280 ? -39.35 13.589 4.913 1 39.6 272 VAL A O 1
ATOM 4129 N N . GLY A 1 281 ? -37.502 12.784 3.924 1 41.12 273 GLY A N 1
ATOM 4130 C CA . GLY A 1 281 ? -37.567 11.443 4.503 1 42.7 273 GLY A CA 1
ATOM 4131 C C . GLY A 1 281 ? -37.559 11.409 6.02 1 44.58 273 GLY A C 1
ATOM 4132 O O . GLY A 1 281 ? -38.091 10.471 6.627 1 44.95 273 GLY A O 1
ATOM 4136 N N . GLU A 1 282 ? -36.982 12.44 6.656 1 45.31 274 GLU A N 1
ATOM 4137 C CA . GLU A 1 282 ? -36.986 12.544 8.112 1 46.24 274 GLU A CA 1
ATOM 4138 C C . GLU A 1 282 ? -38.334 13.042 8.675 1 46.18 274 GLU A C 1
ATOM 4139 O O . GLU A 1 282 ? -38.561 12.907 9.871 1 46.59 274 GLU A O 1
ATOM 4151 N N . ILE A 1 283 ? -39.208 13.625 7.837 1 45.51 275 ILE A N 1
ATOM 4152 C CA . ILE A 1 283 ? -40.501 14.186 8.255 1 45.22 275 ILE A CA 1
ATOM 4153 C C . ILE A 1 283 ? -41.666 13.327 7.749 1 44.68 275 ILE A C 1
ATOM 4154 O O . ILE A 1 283 ? -42.583 13.02 8.504 1 44.11 275 ILE A O 1
ATOM 4170 N N . LEU A 1 284 ? -41.642 12.984 6.451 1 44.5 276 LEU A N 1
ATOM 4171 C CA . LEU A 1 284 ? -42.704 12.231 5.798 1 45.2 276 LEU A CA 1
ATOM 4172 C C . LEU A 1 284 ? -42.865 10.805 6.319 1 46.36 276 LEU A C 1
ATOM 4173 O O . LEU A 1 284 ? -41.918 10.013 6.299 1 45.9 276 LEU A O 1
ATOM 4189 N N . LYS A 1 285 ? -44.097 10.468 6.72 1 47.59 277 LYS A N 1
ATOM 4190 C CA . LYS A 1 285 ? -44.444 9.135 7.196 1 49.48 277 LYS A CA 1
ATOM 4191 C C . LYS A 1 285 ? -45.802 8.712 6.626 1 50.22 277 LYS A C 1
ATOM 4192 O O . LYS A 1 285 ? -46.654 9.58 6.435 1 50.71 277 LYS A O 1
ATOM 4211 N N . PRO A 1 286 ? -46.101 7.4 6.453 1 50.22 278 PRO A N 1
ATOM 4212 C CA . PRO A 1 286 ? -47.456 7.012 6.021 1 50.36 278 PRO A CA 1
ATOM 4213 C C . PRO A 1 286 ? -48.513 7.515 6.998 1 50.11 278 PRO A C 1
ATOM 4214 O O . PRO A 1 286 ? -48.413 7.232 8.184 1 49.78 278 PRO A O 1
ATOM 4225 N N . ASP A 1 287 ? -49.47 8.314 6.512 1 49.72 279 ASP A N 1
ATOM 4226 C CA . ASP A 1 287 ? -50.504 8.899 7.352 1 49.56 279 ASP A CA 1
ATOM 4227 C C . ASP A 1 287 ? -51.816 9.022 6.533 1 48.74 279 ASP A C 1
ATOM 4228 O O . ASP A 1 287 ? -52.156 10.113 6.058 1 48.55 279 ASP A O 1
ATOM 4237 N N . PRO A 1 288 ? -52.557 7.907 6.326 1 48.02 280 PRO A N 1
ATOM 4238 C CA . PRO A 1 288 ? -53.803 7.994 5.551 1 47.63 280 PRO A CA 1
ATOM 4239 C C . PRO A 1 288 ? -54.851 8.935 6.125 1 47.71 280 PRO A C 1
ATOM 4240 O O . PRO A 1 288 ? -55.584 9.532 5.348 1 48.13 280 PRO A O 1
ATOM 4251 N N . LYS A 1 289 ? -54.92 9.085 7.45 1 47.62 281 LYS A N 1
ATOM 4252 C CA . LYS A 1 289 ? -55.905 9.965 8.075 1 48.18 281 LYS A CA 1
ATOM 4253 C C . LYS A 1 289 ? -55.61 11.409 7.744 1 46.49 281 LYS A C 1
ATOM 4254 O O . LYS A 1 289 ? -56.548 12.171 7.516 1 46.41 281 LYS A O 1
ATOM 4273 N N . LEU A 1 290 ? -54.321 11.809 7.754 1 45.63 282 LEU A N 1
ATOM 4274 C CA . LEU A 1 290 ? -53.948 13.18 7.401 1 44.92 282 LEU A CA 1
ATOM 4275 C C . LEU A 1 290 ? -54.222 13.397 5.915 1 45.47 282 LEU A C 1
ATOM 4276 O O . LEU A 1 290 ? -54.748 14.446 5.548 1 45.78 282 LEU A O 1
ATOM 4292 N N . ALA A 1 291 ? -53.911 12.407 5.059 1 45.46 283 ALA A N 1
ATOM 4293 C CA . ALA A 1 291 ? -54.206 12.513 3.63 1 46.18 283 ALA A CA 1
ATOM 4294 C C . ALA A 1 291 ? -55.72 12.693 3.398 1 46.72 283 ALA A C 1
ATOM 4295 O O . ALA A 1 291 ? -56.102 13.556 2.613 1 47.12 283 ALA A O 1
ATOM 4302 N N . ASP A 1 292 ? -56.573 11.938 4.12 1 46.51 284 ASP A N 1
ATOM 4303 C CA . ASP A 1 292 ? -58.034 12.103 4.059 1 46.54 284 ASP A CA 1
ATOM 4304 C C . ASP A 1 292 ? -58.434 13.55 4.417 1 46.05 284 ASP A C 1
ATOM 4305 O O . ASP A 1 292 ? -59.26 14.152 3.735 1 46.21 284 ASP A O 1
ATOM 4314 N N . PHE A 1 293 ? -57.832 14.1 5.475 1 45.44 285 PHE A N 1
ATOM 4315 C CA . PHE A 1 293 ? -58.129 15.444 5.945 1 45.76 285 PHE A CA 1
ATOM 4316 C C . PHE A 1 293 ? -57.687 16.509 4.937 1 44.69 285 PHE A C 1
ATOM 4317 O O . PHE A 1 293 ? -58.459 17.417 4.646 1 45.3 285 PHE A O 1
ATOM 4334 N N . VAL A 1 294 ? -56.475 16.384 4.379 1 43.39 286 VAL A N 1
ATOM 4335 C CA . VAL A 1 294 ? -55.968 17.324 3.365 1 42.99 286 VAL A CA 1
ATOM 4336 C C . VAL A 1 294 ? -56.88 17.294 2.136 1 42.89 286 VAL A C 1
ATOM 4337 O O . VAL A 1 294 ? -57.27 18.347 1.638 1 42.88 286 VAL A O 1
ATOM 4350 N N . GLU A 1 295 ? -57.252 16.097 1.678 1 43.29 287 GLU A N 1
ATOM 4351 C CA . GLU A 1 295 ? -58.149 15.965 0.534 1 44.03 287 GLU A CA 1
ATOM 4352 C C . GLU A 1 295 ? -59.524 16.573 0.838 1 45.17 287 GLU A C 1
ATOM 4353 O O . GLU A 1 295 ? -60.064 17.276 -0.009 1 45.7 287 GLU A O 1
ATOM 4365 N N . SER A 1 296 ? -60.09 16.316 2.034 1 45.79 288 SER A N 1
ATOM 4366 C CA . SER A 1 296 ? -61.41 16.855 2.383 1 46.79 288 SER A CA 1
ATOM 4367 C C . SER A 1 296 ? -61.441 18.408 2.406 1 46.1 288 SER A C 1
ATOM 4368 O O . SER A 1 296 ? -62.427 18.998 1.969 1 46.31 288 SER A O 1
ATOM 4376 N N . GLU A 1 297 ? -60.356 19.066 2.843 1 45.37 289 GLU A N 1
ATOM 4377 C CA . GLU A 1 297 ? -60.304 20.54 2.838 1 45.14 289 GLU A CA 1
ATOM 4378 C C . GLU A 1 297 ? -60.025 21.119 1.441 1 44.3 289 GLU A C 1
ATOM 4379 O O . GLU A 1 297 ? -60.66 22.098 1.042 1 44.21 289 GLU A O 1
ATOM 4391 N N . CYS A 1 298 ? -59.11 20.5 0.685 1 43.58 290 CYS A N 1
ATOM 4392 C CA . CYS A 1 298 ? -58.743 20.975 -0.645 1 42.96 290 CYS A CA 1
ATOM 4393 C C . CYS A 1 298 ? -59.814 20.733 -1.709 1 44.38 290 CYS A C 1
ATOM 4394 O O . CYS A 1 298 ? -59.895 21.514 -2.659 1 43.97 290 CYS A O 1
ATOM 4402 N N . ARG A 1 299 ? -60.62 19.66 -1.559 1 45.45 291 ARG A N 1
ATOM 4403 C CA . ARG A 1 299 ? -61.709 19.358 -2.485 1 47.3 291 ARG A CA 1
ATOM 4404 C C . ARG A 1 299 ? -62.852 20.366 -2.404 1 48.09 291 ARG A C 1
ATOM 4405 O O . ARG A 1 299 ? -63.614 20.454 -3.348 1 48.36 291 ARG A O 1
ATOM 4426 N N . LYS A 1 300 ? -62.984 21.123 -1.31 1 48.66 292 LYS A N 1
ATOM 4427 C CA . LYS A 1 300 ? -64.061 22.106 -1.169 1 49.84 292 LYS A CA 1
ATOM 4428 C C . LYS A 1 300 ? -63.954 23.174 -2.236 1 51.03 292 LYS A C 1
ATOM 4429 O O . LYS A 1 300 ? -62.846 23.588 -2.586 1 51.81 292 LYS A O 1
ATOM 4448 N N . THR A 1 301 ? -65.097 23.579 -2.801 1 51.25 293 THR A N 1
ATOM 4449 C CA . THR A 1 301 ? -65.132 24.573 -3.881 1 51.24 293 THR A CA 1
ATOM 4450 C C . THR A 1 301 ? -64.549 25.897 -3.412 1 50.24 293 THR A C 1
ATOM 4451 O O . THR A 1 301 ? -63.757 26.501 -4.125 1 50.38 293 THR A O 1
ATOM 4462 N N . SER A 1 302 ? -64.944 26.35 -2.225 1 49.74 294 SER A N 1
ATOM 4463 C CA . SER A 1 302 ? -64.432 27.594 -1.669 1 49.3 294 SER A CA 1
ATOM 4464 C C . SER A 1 302 ? -63.183 27.342 -0.842 1 48.14 294 SER A C 1
ATOM 4465 O O . SER A 1 302 ? -63.217 26.559 0.128 1 48.29 294 SER A O 1
ATOM 4473 N N . TRP A 1 303 ? -62.107 28.067 -1.194 1 46.43 295 TRP A N 1
ATOM 4474 C CA . TRP A 1 303 ? -60.856 28.068 -0.454 1 44.92 295 TRP A CA 1
ATOM 4475 C C . TRP A 1 303 ? -60.762 29.251 0.523 1 44.17 295 TRP A C 1
ATOM 4476 O O . TRP A 1 303 ? -59.681 29.516 1.057 1 44.04 295 TRP A O 1
ATOM 4497 N N . GLN A 1 304 ? -61.904 29.915 0.835 1 43.04 296 GLN A N 1
ATOM 4498 C CA . GLN A 1 304 ? -61.94 30.959 1.839 1 42.14 296 GLN A CA 1
ATOM 4499 C C . GLN A 1 304 ? -61.658 30.317 3.187 1 41.27 296 GLN A C 1
ATOM 4500 O O . GLN A 1 304 ? -62.317 29.36 3.558 1 42.18 296 GLN A O 1
ATOM 4514 N N . GLY A 1 305 ? -60.64 30.81 3.869 1 39.3 297 GLY A N 1
ATOM 4515 C CA . GLY A 1 305 ? -60.231 30.28 5.158 1 38.27 297 GLY A CA 1
ATOM 4516 C C . GLY A 1 305 ? -59.473 28.963 5.135 1 37.35 297 GLY A C 1
ATOM 4517 O O . GLY A 1 305 ? -59.234 28.395 6.198 1 36.73 297 GLY A O 1
ATOM 4521 N N . ILE A 1 306 ? -59.001 28.496 3.969 1 37.54 298 ILE A N 1
ATOM 4522 C CA . ILE A 1 306 ? -58.277 27.22 3.874 1 38.36 298 ILE A CA 1
ATOM 4523 C C . ILE A 1 306 ? -56.992 27.171 4.741 1 37.44 298 ILE A C 1
ATOM 4524 O O . ILE A 1 306 ? -56.625 26.087 5.219 1 37.96 298 ILE A O 1
ATOM 4540 N N . ILE A 1 307 ? -56.37 28.321 5.02 1 35.55 299 ILE A N 1
ATOM 4541 C CA . ILE A 1 307 ? -55.176 28.352 5.855 1 34.58 299 ILE A CA 1
ATOM 4542 C C . ILE A 1 307 ? -55.548 27.933 7.292 1 34.53 299 ILE A C 1
ATOM 4543 O O . ILE A 1 307 ? -54.834 27.133 7.866 1 34.24 299 ILE A O 1
ATOM 4559 N N . THR A 1 308 ? -56.651 28.457 7.854 1 35.15 300 THR A N 1
ATOM 4560 C CA . THR A 1 308 ? -57.072 28.132 9.225 1 36.97 300 THR A CA 1
ATOM 4561 C C . THR A 1 308 ? -57.715 26.733 9.353 1 37.15 300 THR A C 1
ATOM 4562 O O . THR A 1 308 ? -57.902 26.28 10.476 1 37.92 300 THR A O 1
ATOM 4573 N N . ARG A 1 309 ? -58.068 26.076 8.208 1 36.87 301 ARG A N 1
ATOM 4574 C CA . ARG A 1 309 ? -58.666 24.739 8.21 1 37.55 301 ARG A CA 1
ATOM 4575 C C . ARG A 1 309 ? -57.549 23.674 8.143 1 36.98 301 ARG A C 1
ATOM 4576 O O . ARG A 1 309 ? -57.614 22.679 8.846 1 37.05 301 ARG A O 1
ATOM 4597 N N . LEU A 1 310 ? -56.496 23.923 7.373 1 35.44 302 LEU A N 1
ATOM 4598 C CA . LEU A 1 310 ? -55.348 23.002 7.285 1 35.04 302 LEU A CA 1
ATOM 4599 C C . LEU A 1 310 ? -54.306 23.246 8.397 1 34.29 302 LEU A C 1
ATOM 4600 O O . LEU A 1 310 ? -53.648 22.31 8.846 1 35.12 302 LEU A O 1
ATOM 4616 N N . TRP A 1 311 ? -54.118 24.507 8.785 1 32.73 303 TRP A N 1
ATOM 4617 C CA . TRP A 1 311 ? -53.181 24.91 9.834 1 32.21 303 TRP A CA 1
ATOM 4618 C C . TRP A 1 311 ? -54.029 25.623 10.907 1 32.42 303 TRP A C 1
ATOM 4619 O O . TRP A 1 311 ? -54.041 26.86 10.978 1 32.08 303 TRP A O 1
ATOM 4640 N N . PRO A 1 312 ? -54.792 24.846 11.709 1 32.82 304 PRO A N 1
ATOM 4641 C CA . PRO A 1 312 ? -55.745 25.477 12.634 1 33.39 304 PRO A CA 1
ATOM 4642 C C . PRO A 1 312 ? -55.174 26.262 13.819 1 32.59 304 PRO A C 1
ATOM 4643 O O . PRO A 1 312 ? -55.907 27.069 14.388 1 32.92 304 PRO A O 1
ATOM 4654 N N . ASN A 1 313 ? -53.897 26.076 14.17 1 31.43 305 ASN A N 1
ATOM 4655 C CA . ASN A 1 313 ? -53.303 26.833 15.269 1 30.79 305 ASN A CA 1
ATOM 4656 C C . ASN A 1 313 ? -52.578 28.111 14.79 1 30.28 305 ASN A C 1
ATOM 4657 O O . ASN A 1 313 ? -51.972 28.804 15.611 1 29.61 305 ASN A O 1
ATOM 4668 N N . THR A 1 314 ? -52.697 28.458 13.488 1 29.42 306 THR A N 1
ATOM 4669 C CA . THR A 1 314 ? -52.089 29.661 12.927 1 29.03 306 THR A CA 1
ATOM 4670 C C . THR A 1 314 ? -52.671 30.904 13.608 1 28.98 306 THR A C 1
ATOM 4671 O O . THR A 1 314 ? -53.89 31.097 13.643 1 28.64 306 THR A O 1
ATOM 4682 N N . LYS A 1 315 ? -51.774 31.753 14.12 1 28.51 307 LYS A N 1
ATOM 4683 C CA . LYS A 1 315 ? -52.13 32.975 14.828 1 29.06 307 LYS A CA 1
ATOM 4684 C C . LYS A 1 315 ? -52.096 34.192 13.91 1 28.39 307 LYS A C 1
ATOM 4685 O O . LYS A 1 315 ? -52.835 35.15 14.139 1 28.68 307 LYS A O 1
ATOM 4704 N N . TYR A 1 316 ? -51.226 34.18 12.889 1 26.93 308 TYR A N 1
ATOM 4705 C CA . TYR A 1 316 ? -51.078 35.3 11.96 1 26.11 308 TYR A CA 1
ATOM 4706 C C . TYR A 1 316 ? -50.365 34.875 10.678 1 24.97 308 TYR A C 1
ATOM 4707 O O . TYR A 1 316 ? -49.734 33.813 10.621 1 25.02 308 TYR A O 1
ATOM 4725 N N . VAL A 1 317 ? -50.48 35.724 9.648 1 24.94 309 VAL A N 1
ATOM 4726 C CA . VAL A 1 317 ? -49.854 35.572 8.349 1 24.37 309 VAL A CA 1
ATOM 4727 C C . VAL A 1 317 ? -48.738 36.664 8.305 1 23.07 309 VAL A C 1
ATOM 4728 O O . VAL A 1 317 ? -49.002 37.859 8.48 1 23.49 309 VAL A O 1
ATOM 4741 N N . ASP A 1 318 ? -47.495 36.222 8.209 1 21.49 310 ASP A N 1
ATOM 4742 C CA . ASP A 1 318 ? -46.294 37.05 8.274 1 21.37 310 ASP A CA 1
ATOM 4743 C C . ASP A 1 318 ? -45.71 37.217 6.858 1 20.72 310 ASP A C 1
ATOM 4744 O O . ASP A 1 318 ? -45.007 36.348 6.368 1 19.77 310 ASP A O 1
ATOM 4753 N N . VAL A 1 319 ? -46.043 38.334 6.214 1 20.9 311 VAL A N 1
ATOM 4754 C CA . VAL A 1 319 ? -45.658 38.671 4.848 1 21.05 311 VAL A CA 1
ATOM 4755 C C . VAL A 1 319 ? -45.591 40.206 4.729 1 20.56 311 VAL A C 1
ATOM 4756 O O . VAL A 1 319 ? -46.404 40.9 5.344 1 20.19 311 VAL A O 1
ATOM 4769 N N . ILE A 1 320 ? -44.704 40.718 3.892 1 19.99 312 ILE A N 1
ATOM 4770 C CA . ILE A 1 320 ? -44.664 42.152 3.637 1 21.02 312 ILE A CA 1
ATOM 4771 C C . ILE A 1 320 ? -45.901 42.489 2.798 1 21.23 312 ILE A C 1
ATOM 4772 O O . ILE A 1 320 ? -46.107 41.908 1.728 1 21.01 312 ILE A O 1
ATOM 4788 N N . VAL A 1 321 ? -46.753 43.366 3.328 1 21.32 313 VAL A N 1
ATOM 4789 C CA . VAL A 1 321 ? -47.934 43.905 2.611 1 21.03 313 VAL A CA 1
ATOM 4790 C C . VAL A 1 321 ? -47.913 45.455 2.619 1 21.05 313 VAL A C 1
ATOM 4791 O O . VAL A 1 321 ? -48.95 46.095 2.403 1 21.52 313 VAL A O 1
ATOM 4804 N N . THR A 1 322 ? -46.746 46.051 2.833 1 20.32 314 THR A N 1
ATOM 4805 C CA . THR A 1 322 ? -46.54 47.492 2.707 1 19.64 314 THR A CA 1
ATOM 4806 C C . THR A 1 322 ? -45.9 47.696 1.325 1 19.55 314 THR A C 1
ATOM 4807 O O . THR A 1 322 ? -45.432 46.749 0.69 1 18.77 314 THR A O 1
ATOM 4818 N N . GLY A 1 323 ? -45.961 48.926 0.855 1 20.12 315 GLY A N 1
ATOM 4819 C CA . GLY A 1 323 ? -45.494 49.279 -0.466 1 20.74 315 GLY A CA 1
ATOM 4820 C C . GLY A 1 323 ? -46.413 48.671 -1.507 1 20.29 315 GLY A C 1
ATOM 4821 O O . GLY A 1 323 ? -47.598 48.454 -1.253 1 20.3 315 GLY A O 1
ATOM 4825 N N . THR A 1 324 ? -45.849 48.28 -2.63 1 20.27 316 THR A N 1
ATOM 4826 C CA . THR A 1 324 ? -46.606 47.692 -3.741 1 21.06 316 THR A CA 1
ATOM 4827 C C . THR A 1 324 ? -47.277 46.351 -3.33 1 20.92 316 THR A C 1
ATOM 4828 O O . THR A 1 324 ? -48.348 46.037 -3.845 1 20.61 316 THR A O 1
ATOM 4839 N N . MET A 1 325 ? -46.703 45.605 -2.342 1 19.99 317 MET A N 1
ATOM 4840 C CA . MET A 1 325 ? -47.268 44.333 -1.895 1 19.74 317 MET A CA 1
ATOM 4841 C C . MET A 1 325 ? -48.66 44.439 -1.258 1 20.31 317 MET A C 1
ATOM 4842 O O . MET A 1 325 ? -49.335 43.406 -1.102 1 20.48 317 MET A O 1
ATOM 4856 N N . SER A 1 326 ? -49.108 45.677 -0.954 1 20.22 318 SER A N 1
ATOM 4857 C CA . SER A 1 326 ? -50.441 45.944 -0.407 1 21.68 318 SER A CA 1
ATOM 4858 C C . SER A 1 326 ? -51.57 45.491 -1.329 1 22.3 318 SER A C 1
ATOM 4859 O O . SER A 1 326 ? -52.651 45.185 -0.843 1 23.28 318 SER A O 1
ATOM 4867 N N . GLN A 1 327 ? -51.313 45.412 -2.631 1 22.26 319 GLN A N 1
ATOM 4868 C CA . GLN A 1 327 ? -52.267 44.915 -3.626 1 22.05 319 GLN A CA 1
ATOM 4869 C C . GLN A 1 327 ? -52.74 43.467 -3.324 1 23.64 319 GLN A C 1
ATOM 4870 O O . GLN A 1 327 ? -53.832 43.094 -3.757 1 24.92 319 GLN A O 1
ATOM 4884 N N . TYR A 1 328 ? -51.988 42.683 -2.517 1 23.13 320 TYR A N 1
ATOM 4885 C CA . TYR A 1 328 ? -52.355 41.305 -2.174 1 22.76 320 TYR A CA 1
ATOM 4886 C C . TYR A 1 328 ? -53.162 41.131 -0.899 1 23.89 320 TYR A C 1
ATOM 4887 O O . TYR A 1 328 ? -53.571 40.004 -0.609 1 24.89 320 TYR A O 1
ATOM 4905 N N . ILE A 1 329 ? -53.461 42.212 -0.169 1 23.66 321 ILE A N 1
ATOM 4906 C CA . ILE A 1 329 ? -54.185 42.096 1.096 1 23.86 321 ILE A CA 1
ATOM 4907 C C . ILE A 1 329 ? -55.561 41.368 0.919 1 25.22 321 ILE A C 1
ATOM 4908 O O . ILE A 1 329 ? -55.786 40.367 1.609 1 24.88 321 ILE A O 1
ATOM 4924 N N . PRO A 1 330 ? -56.454 41.764 -0.022 1 26.84 322 PRO A N 1
ATOM 4925 C CA . PRO A 1 330 ? -57.735 41.02 -0.159 1 28 322 PRO A CA 1
ATOM 4926 C C . PRO A 1 330 ? -57.599 39.517 -0.449 1 28.75 322 PRO A C 1
ATOM 4927 O O . PRO A 1 330 ? -58.384 38.732 0.078 1 30.38 322 PRO A O 1
ATOM 4938 N N . THR A 1 331 ? -56.609 39.115 -1.233 1 28.01 323 THR A N 1
ATOM 4939 C CA . THR A 1 331 ? -56.394 37.703 -1.537 1 28.8 323 THR A CA 1
ATOM 4940 C C . THR A 1 331 ? -55.95 36.964 -0.272 1 28.08 323 THR A C 1
ATOM 4941 O O . THR A 1 331 ? -56.48 35.895 0.031 1 27.94 323 THR A O 1
ATOM 4952 N N . LEU A 1 332 ? -55.016 37.55 0.482 1 27.34 324 LEU A N 1
ATOM 4953 C CA . LEU A 1 332 ? -54.546 36.927 1.729 1 27.14 324 LEU A CA 1
ATOM 4954 C C . LEU A 1 332 ? -55.652 36.809 2.761 1 27.88 324 LEU A C 1
ATOM 4955 O O . LEU A 1 332 ? -55.755 35.769 3.414 1 27.58 324 LEU A O 1
ATOM 4971 N N . ASP A 1 333 ? -56.474 37.867 2.912 1 28.72 325 ASP A N 1
ATOM 4972 C CA . ASP A 1 333 ? -57.591 37.847 3.837 1 30.51 325 ASP A CA 1
ATOM 4973 C C . ASP A 1 333 ? -58.613 36.765 3.452 1 31.6 325 ASP A C 1
ATOM 4974 O O . ASP A 1 333 ? -59.189 36.137 4.338 1 32.07 325 ASP A O 1
ATOM 4983 N N . TYR A 1 334 ? -58.818 36.542 2.162 1 32.08 326 TYR A N 1
ATOM 4984 C CA . TYR A 1 334 ? -59.713 35.504 1.669 1 33.28 326 TYR A CA 1
ATOM 4985 C C . TYR A 1 334 ? -59.206 34.105 2.095 1 33.42 326 TYR A C 1
ATOM 4986 O O . TYR A 1 334 ? -59.951 33.358 2.737 1 34.03 326 TYR A O 1
ATOM 5004 N N . TYR A 1 335 ? -57.937 33.778 1.798 1 32.35 327 TYR A N 1
ATOM 5005 C CA . TYR A 1 335 ? -57.373 32.475 2.161 1 32.52 327 TYR A CA 1
ATOM 5006 C C . TYR A 1 335 ? -57.226 32.269 3.67 1 32.12 327 TYR A C 1
ATOM 5007 O O . TYR A 1 335 ? -57.23 31.119 4.109 1 31.6 327 TYR A O 1
ATOM 5025 N N . SER A 1 336 ? -57.063 33.34 4.454 1 32.56 328 SER A N 1
ATOM 5026 C CA . SER A 1 336 ? -56.882 33.211 5.907 1 33.54 328 SER A CA 1
ATOM 5027 C C . SER A 1 336 ? -58.113 33.491 6.754 1 35.06 328 SER A C 1
ATOM 5028 O O . SER A 1 336 ? -57.975 33.485 7.97 1 35.88 328 SER A O 1
ATOM 5036 N N . ASN A 1 337 ? -59.249 33.852 6.148 1 35.49 329 ASN A N 1
ATOM 5037 C CA . ASN A 1 337 ? -60.448 34.228 6.882 1 36.84 329 ASN A CA 1
ATOM 5038 C C . ASN A 1 337 ? -60.185 35.426 7.813 1 37.05 329 ASN A C 1
ATOM 5039 O O . ASN A 1 337 ? -60.674 35.452 8.94 1 37.91 329 ASN A O 1
ATOM 5050 N N . GLY A 1 338 ? -59.402 36.39 7.348 1 35.72 330 GLY A N 1
ATOM 5051 C CA . GLY A 1 338 ? -59.117 37.586 8.124 1 34.81 330 GLY A CA 1
ATOM 5052 C C . GLY A 1 338 ? -58.156 37.446 9.287 1 33.64 330 GLY A C 1
ATOM 5053 O O . GLY A 1 338 ? -58.271 38.211 10.247 1 33.56 330 GLY A O 1
ATOM 5057 N N . LEU A 1 339 ? -57.169 36.523 9.209 1 32.47 331 LEU A N 1
ATOM 5058 C CA . LEU A 1 339 ? -56.156 36.44 10.259 1 32.08 331 LEU A CA 1
ATOM 5059 C C . LEU A 1 339 ? -55.299 37.726 10.221 1 30.8 331 LEU A C 1
ATOM 5060 O O . LEU A 1 339 ? -55.158 38.318 9.148 1 31.05 331 LEU A O 1
ATOM 5076 N N . PRO A 1 340 ? -54.682 38.148 11.338 1 30.13 332 PRO A N 1
ATOM 5077 C CA . PRO A 1 340 ? -53.833 39.348 11.282 1 29.39 332 PRO A CA 1
ATOM 5078 C C . PRO A 1 340 ? -52.695 39.216 10.271 1 28.56 332 PRO A C 1
ATOM 5079 O O . PRO A 1 340 ? -52.117 38.138 10.139 1 27.96 332 PRO A O 1
ATOM 5090 N N . LEU A 1 341 ? -52.43 40.309 9.517 1 27.92 333 LEU A N 1
ATOM 5091 C CA . LEU A 1 341 ? -51.338 40.398 8.576 1 27.59 333 LEU A CA 1
ATOM 5092 C C . LEU A 1 341 ? -50.255 41.193 9.246 1 26.6 333 LEU A C 1
ATOM 5093 O O . LEU A 1 341 ? -50.499 42.321 9.66 1 27.68 333 LEU A O 1
ATOM 5109 N N . VAL A 1 342 ? -49.059 40.606 9.342 1 24.45 334 VAL A N 1
ATOM 5110 C CA . VAL A 1 342 ? -47.92 41.138 10.053 1 23.61 334 VAL A CA 1
ATOM 5111 C C . VAL A 1 342 ? -46.762 41.48 9.105 1 22.95 334 VAL A C 1
ATOM 5112 O O . VAL A 1 342 ? -46.279 40.598 8.403 1 22.86 334 VAL A O 1
ATOM 5125 N N . CYS A 1 343 ? -46.309 42.754 9.126 1 22.3 335 CYS A N 1
ATOM 5126 C CA . CYS A 1 343 ? -45.161 43.286 8.369 1 22.5 335 CYS A CA 1
ATOM 5127 C C . CYS A 1 343 ? -44.092 43.528 9.377 1 22.15 335 CYS A C 1
ATOM 5128 O O . CYS A 1 343 ? -44.215 44.467 10.161 1 22.06 335 CYS A O 1
ATOM 5136 N N . THR A 1 344 ? -43.077 42.667 9.428 1 21.27 336 THR A N 1
ATOM 5137 C CA . THR A 1 344 ? -42.107 42.729 10.502 1 20.74 336 THR A CA 1
ATOM 5138 C C . THR A 1 344 ? -40.901 43.617 10.285 1 19.29 336 THR A C 1
ATOM 5139 O O . THR A 1 344 ? -40.362 44.119 11.284 1 18.77 336 THR A O 1
ATOM 5150 N N . MET A 1 345 ? -40.402 43.722 9.051 1 19.22 337 MET A N 1
ATOM 5151 C CA . MET A 1 345 ? -39.177 44.472 8.822 1 19.26 337 MET A CA 1
ATOM 5152 C C . MET A 1 345 ? -39.045 45.101 7.434 1 17.9 337 MET A C 1
ATOM 5153 O O . MET A 1 345 ? -39.773 44.773 6.492 1 17.47 337 MET A O 1
ATOM 5167 N N . TYR A 1 346 ? -38.147 46.103 7.371 1 17.12 338 TYR A N 1
ATOM 5168 C CA . TYR A 1 346 ? -37.877 46.908 6.198 1 16.59 338 TYR A CA 1
ATOM 5169 C C . TYR A 1 346 ? -36.377 46.817 5.949 1 16.83 338 TYR A C 1
ATOM 5170 O O . TYR A 1 346 ? -35.582 47.112 6.832 1 16.87 338 TYR A O 1
ATOM 5188 N N . ALA A 1 347 ? -35.995 46.297 4.787 1 17.22 339 ALA A N 1
ATOM 5189 C CA . ALA A 1 347 ? -34.597 46.022 4.452 1 18.41 339 ALA A CA 1
ATOM 5190 C C . ALA A 1 347 ? -34.359 46.021 2.925 1 18.04 339 ALA A C 1
ATOM 5191 O O . ALA A 1 347 ? -35.317 45.977 2.131 1 17.81 339 ALA A O 1
ATOM 5198 N N . SER A 1 348 ? -33.077 46.103 2.534 1 17.32 340 SER A N 1
ATOM 5199 C CA . SER A 1 348 ? -32.627 46.096 1.16 1 17.84 340 SER A CA 1
ATOM 5200 C C . SER A 1 348 ? -31.271 45.399 1.024 1 18.44 340 SER A C 1
ATOM 5201 O O . SER A 1 348 ? -30.616 45.075 2.025 1 19.4 340 SER A O 1
ATOM 5209 N N . SER A 1 349 ? -30.877 45.165 -0.253 1 18.38 341 SER A N 1
ATOM 5210 C CA . SER A 1 349 ? -29.592 44.6 -0.629 1 18.97 341 SER A CA 1
ATOM 5211 C C . SER A 1 349 ? -28.447 45.429 -0.058 1 19.35 341 SER A C 1
ATOM 5212 O O . SER A 1 349 ? -27.469 44.863 0.406 1 20.08 341 SER A O 1
ATOM 5220 N N . GLU A 1 350 ? -28.547 46.751 -0.14 1 18.69 342 GLU A N 1
ATOM 5221 C CA . GLU A 1 350 ? -27.492 47.628 0.324 1 19.89 342 GLU A CA 1
ATOM 5222 C C . GLU A 1 350 ? -27.435 47.754 1.856 1 21.12 342 GLU A C 1
ATOM 5223 O O . GLU A 1 350 ? -26.355 48.008 2.4 1 21.82 342 GLU A O 1
ATOM 5235 N N . CYS A 1 351 ? -28.582 47.614 2.542 1 20.51 343 CYS A N 1
ATOM 5236 C CA . CYS A 1 351 ? -28.626 47.834 3.975 1 21.62 343 CYS A CA 1
ATOM 5237 C C . CYS A 1 351 ? -29.943 47.359 4.577 1 21.3 343 CYS A C 1
ATOM 5238 O O . CYS A 1 351 ? -31.014 47.647 4.036 1 21.12 343 CYS A O 1
ATOM 5246 N N . TYR A 1 352 ? -29.875 46.66 5.7 1 21.19 344 TYR A N 1
ATOM 5247 C CA . TYR A 1 352 ? -31.073 46.298 6.457 1 21.16 344 TYR A CA 1
ATOM 5248 C C . TYR A 1 352 ? -31.421 47.562 7.258 1 21.83 344 TYR A C 1
ATOM 5249 O O . TYR A 1 352 ? -30.514 48.24 7.745 1 23.01 344 TYR A O 1
ATOM 5267 N N . PHE A 1 353 ? -32.705 47.968 7.273 1 19.9 345 PHE A N 1
ATOM 5268 C CA . PHE A 1 353 ? -33.077 49.258 7.823 1 18.76 345 PHE A CA 1
ATOM 5269 C C . PHE A 1 353 ? -33.77 49.238 9.206 1 17.72 345 PHE A C 1
ATOM 5270 O O . PHE A 1 353 ? -33.256 49.874 10.141 1 16.36 345 PHE A O 1
ATOM 5287 N N . GLY A 1 354 ? -34.944 48.593 9.314 1 17.65 346 GLY A N 1
ATOM 5288 C CA . GLY A 1 354 ? -35.699 48.661 10.541 1 18.71 346 GLY A CA 1
ATOM 5289 C C . GLY A 1 354 ? -36.735 47.586 10.795 1 19.75 346 GLY A C 1
ATOM 5290 O O . GLY A 1 354 ? -36.94 46.664 9.992 1 19.15 346 GLY A O 1
ATOM 5294 N N . VAL A 1 355 ? -37.421 47.762 11.936 1 20.38 347 VAL A N 1
ATOM 5295 C CA . VAL A 1 355 ? -38.383 46.81 12.464 1 21.7 347 VAL A CA 1
ATOM 5296 C C . VAL A 1 355 ? -39.704 47.492 12.797 1 20.41 347 VAL A C 1
ATOM 5297 O O . VAL A 1 355 ? -39.733 48.632 13.233 1 19.76 347 VAL A O 1
ATOM 5310 N N . ASN A 1 356 ? -40.802 46.766 12.63 1 20.24 348 ASN A N 1
ATOM 5311 C CA . ASN A 1 356 ? -42.106 47.219 13.032 1 19.89 348 ASN A CA 1
ATOM 5312 C C . ASN A 1 356 ? -42.276 46.875 14.521 1 20.19 348 ASN A C 1
ATOM 5313 O O . ASN A 1 356 ? -42.38 45.707 14.891 1 19.68 348 ASN A O 1
ATOM 5324 N N . LEU A 1 357 ? -42.346 47.901 15.358 1 20.61 349 LEU A N 1
ATOM 5325 C CA . LEU A 1 357 ? -42.537 47.728 16.812 1 21.09 349 LEU A CA 1
ATOM 5326 C C . LEU A 1 357 ? -44.01 47.554 17.212 1 20.92 349 LEU A C 1
ATOM 5327 O O . LEU A 1 357 ? -44.29 47.356 18.378 1 20.97 349 LEU A O 1
ATOM 5343 N N . ARG A 1 358 ? -44.943 47.571 16.232 1 20.45 350 ARG A N 1
ATOM 5344 C CA . ARG A 1 358 ? -46.367 47.303 16.419 1 20.26 350 ARG A CA 1
ATOM 5345 C C . ARG A 1 358 ? -46.76 46.243 15.392 1 21.19 350 ARG A C 1
ATOM 5346 O O . ARG A 1 358 ? -47.522 46.538 14.481 1 22.62 350 ARG A O 1
ATOM 5367 N N . PRO A 1 359 ? -46.23 45 15.49 1 21.4 351 PRO A N 1
ATOM 5368 C CA . PRO A 1 359 ? -46.549 43.996 14.455 1 21.79 351 PRO A CA 1
ATOM 5369 C C . PRO A 1 359 ? -48.032 43.646 14.289 1 21.87 351 PRO A C 1
ATOM 5370 O O . PRO A 1 359 ? -48.389 43.197 13.217 1 22.18 351 PRO A O 1
ATOM 5381 N N . LEU A 1 360 ? -48.879 43.876 15.299 1 22.19 352 LEU A N 1
ATOM 5382 C CA . LEU A 1 360 ? -50.315 43.617 15.198 1 23.46 352 LEU A CA 1
ATOM 5383 C C . LEU A 1 360 ? -51.137 44.829 14.755 1 23.68 352 LEU A C 1
ATOM 5384 O O . LEU A 1 360 ? -52.357 44.765 14.783 1 23.98 352 LEU A O 1
ATOM 5400 N N . CYS A 1 361 ? -50.492 45.901 14.283 1 23.63 353 CYS A N 1
ATOM 5401 C CA . CYS A 1 361 ? -51.201 47.055 13.741 1 24.3 353 CYS A CA 1
ATOM 5402 C C . CYS A 1 361 ? -51.857 46.653 12.399 1 25.24 353 CYS A C 1
ATOM 5403 O O . CYS A 1 361 ? -51.535 45.605 11.827 1 25.06 353 CYS A O 1
ATOM 5411 N N . LYS A 1 362 ? -52.748 47.498 11.893 1 25.79 354 LYS A N 1
ATOM 5412 C CA . LYS A 1 362 ? -53.382 47.263 10.598 1 27.69 354 LYS A CA 1
ATOM 5413 C C . LYS A 1 362 ? -52.336 47.525 9.49 1 27.96 354 LYS A C 1
ATOM 5414 O O . LYS A 1 362 ? -51.476 48.381 9.687 1 28.24 354 LYS A O 1
ATOM 5418 N N . PRO A 1 363 ? -52.371 46.836 8.326 1 28.29 355 PRO A N 1
ATOM 5419 C CA . PRO A 1 363 ? -51.369 47.115 7.27 1 28.23 355 PRO A CA 1
ATOM 5420 C C . PRO A 1 363 ? -51.204 48.583 6.891 1 28.63 355 PRO A C 1
ATOM 5421 O O . PRO A 1 363 ? -50.074 49.04 6.684 1 29.14 355 PRO A O 1
ATOM 5432 N N . SER A 1 364 ? -52.31 49.337 6.86 1 28.14 356 SER A N 1
ATOM 5433 C CA . SER A 1 364 ? -52.291 50.767 6.532 1 28.94 356 SER A CA 1
ATOM 5434 C C . SER A 1 364 ? -51.641 51.639 7.603 1 29.59 356 SER A C 1
ATOM 5435 O O . SER A 1 364 ? -51.343 52.801 7.323 1 30.73 356 SER A O 1
ATOM 5443 N N . GLU A 1 365 ? -51.455 51.111 8.835 1 28.46 357 GLU A N 1
ATOM 5444 C CA . GLU A 1 365 ? -50.867 51.831 9.96 1 28.23 357 GLU A CA 1
ATOM 5445 C C . GLU A 1 365 ? -49.394 51.441 10.206 1 26.34 357 GLU A C 1
ATOM 5446 O O . GLU A 1 365 ? -48.829 51.897 11.194 1 27.2 357 GLU A O 1
ATOM 5458 N N . VAL A 1 366 ? -48.777 50.614 9.353 1 24.48 358 VAL A N 1
ATOM 5459 C CA . VAL A 1 366 ? -47.415 50.138 9.586 1 22.5 358 VAL A CA 1
ATOM 5460 C C . VAL A 1 366 ? -46.386 51.258 9.489 1 21.6 358 VAL A C 1
ATOM 5461 O O . VAL A 1 366 ? -46.321 51.987 8.496 1 21.71 358 VAL A O 1
ATOM 5474 N N . SER A 1 367 ? -45.511 51.314 10.485 1 20.36 359 SER A N 1
ATOM 5475 C CA . SER A 1 367 ? -44.361 52.195 10.462 1 20.42 359 SER A CA 1
ATOM 5476 C C . SER A 1 367 ? -43.166 51.398 10.985 1 20.21 359 SER A C 1
ATOM 5477 O O . SER A 1 367 ? -43.307 50.504 11.832 1 20.98 359 SER A O 1
ATOM 5485 N N . TYR A 1 368 ? -41.995 51.673 10.397 1 19.99 360 TYR A N 1
ATOM 5486 C CA . TYR A 1 368 ? -40.745 50.982 10.651 1 18.98 360 TYR A CA 1
ATOM 5487 C C . TYR A 1 368 ? -39.787 51.874 11.405 1 18.4 360 TYR A C 1
ATOM 5488 O O . TYR A 1 368 ? -39.526 53.008 10.994 1 17.88 360 TYR A O 1
ATOM 5506 N N . THR A 1 369 ? -39.27 51.359 12.514 1 18.78 361 THR A N 1
ATOM 5507 C CA . THR A 1 369 ? -38.314 52.059 13.342 1 18.55 361 THR A CA 1
ATOM 5508 C C . THR A 1 369 ? -36.958 51.651 12.823 1 18.52 361 THR A C 1
ATOM 5509 O O . THR A 1 369 ? -36.592 50.486 12.954 1 18.1 361 THR A O 1
ATOM 5520 N N . LEU A 1 370 ? -36.218 52.6 12.236 1 18.29 362 LEU A N 1
ATOM 5521 C CA . LEU A 1 370 ? -34.873 52.32 11.758 1 18.91 362 LEU A CA 1
ATOM 5522 C C . LEU A 1 370 ? -33.962 52.109 12.954 1 18.5 362 LEU A C 1
ATOM 5523 O O . LEU A 1 370 ? -34.089 52.812 13.949 1 19.04 362 LEU A O 1
ATOM 5539 N N . ILE A 1 371 ? -33.114 51.09 12.885 1 18.23 363 ILE A N 1
ATOM 5540 C CA . ILE A 1 371 ? -32.223 50.734 13.97 1 19.65 363 ILE A CA 1
ATOM 5541 C C . ILE A 1 371 ? -30.912 51.482 13.697 1 20.45 363 ILE A C 1
ATOM 5542 O O . ILE A 1 371 ? -30.31 51.286 12.639 1 20.3 363 ILE A O 1
ATOM 5558 N N . PRO A 1 372 ? -30.518 52.431 14.574 1 20.82 364 PRO A N 1
ATOM 5559 C CA . PRO A 1 372 ? -29.36 53.288 14.25 1 21.26 364 PRO A CA 1
ATOM 5560 C C . PRO A 1 372 ? -27.987 52.614 14.171 1 21.92 364 PRO A C 1
ATOM 5561 O O . PRO A 1 372 ? -27.067 53.228 13.639 1 22.62 364 PRO A O 1
ATOM 5572 N N . ASN A 1 373 ? -27.865 51.338 14.56 1 22.06 365 ASN A N 1
ATOM 5573 C CA . ASN A 1 373 ? -26.589 50.608 14.443 1 22.99 365 ASN A CA 1
ATOM 5574 C C . ASN A 1 373 ? -26.326 50.075 13.027 1 23.28 365 ASN A C 1
ATOM 5575 O O . ASN A 1 373 ? -25.222 49.612 12.765 1 23.97 365 ASN A O 1
ATOM 5586 N N . MET A 1 374 ? -27.329 50.074 12.137 1 22.26 366 MET A N 1
ATOM 5587 C CA . MET A 1 374 ? -27.2 49.461 10.824 1 22.29 366 MET A CA 1
ATOM 5588 C C . MET A 1 374 ? -26.339 50.216 9.839 1 22.32 366 MET A C 1
ATOM 5589 O O . MET A 1 374 ? -25.662 49.596 9.02 1 22.16 366 MET A O 1
ATOM 5603 N N . ALA A 1 375 ? -26.452 51.548 9.854 1 21.52 367 ALA A N 1
ATOM 5604 C CA . ALA A 1 375 ? -25.802 52.444 8.906 1 20.82 367 ALA A CA 1
ATOM 5605 C C . ALA A 1 375 ? -26.012 53.895 9.366 1 20.87 367 ALA A C 1
ATOM 5606 O O . ALA A 1 375 ? -26.819 54.134 10.276 1 20.68 367 ALA A O 1
ATOM 5613 N N . TYR A 1 376 ? -25.294 54.853 8.751 1 19.56 368 TYR A N 1
ATOM 5614 C CA . TYR A 1 376 ? -25.49 56.242 9.021 1 19.53 368 TYR A CA 1
ATOM 5615 C C . TYR A 1 376 ? -26.575 56.724 8.043 1 19.35 368 TYR A C 1
ATOM 5616 O O . TYR A 1 376 ? -26.397 56.645 6.815 1 19.25 368 TYR A O 1
ATOM 5634 N N . PHE A 1 377 ? -27.731 57.111 8.585 1 19.23 369 PHE A N 1
ATOM 5635 C CA . PHE A 1 377 ? -28.909 57.494 7.814 1 19.32 369 PHE A CA 1
ATOM 5636 C C . PHE A 1 377 ? -29.099 59.003 7.739 1 20.16 369 PHE A C 1
ATOM 5637 O O . PHE A 1 377 ? -28.962 59.713 8.738 1 20.57 369 PHE A O 1
ATOM 5654 N N . GLU A 1 378 ? -29.402 59.488 6.537 1 20.26 370 GLU A N 1
ATOM 5655 C CA . GLU A 1 378 ? -29.696 60.885 6.252 1 20.79 370 GLU A CA 1
ATOM 5656 C C . GLU A 1 378 ? -30.964 60.946 5.395 1 22.09 370 GLU A C 1
ATOM 5657 O O . GLU A 1 378 ? -31.362 59.957 4.756 1 22.34 370 GLU A O 1
ATOM 5669 N N . PHE A 1 379 ? -31.628 62.104 5.431 1 21.94 371 PHE A N 1
ATOM 5670 C CA . PHE A 1 379 ? -32.94 62.286 4.845 1 21.88 371 PHE A CA 1
ATOM 5671 C C . PHE A 1 379 ? -33.03 63.56 4.008 1 22.57 371 PHE A C 1
ATOM 5672 O O . PHE A 1 379 ? -32.718 64.651 4.489 1 22.25 371 PHE A O 1
ATOM 5689 N N . LEU A 1 380 ? -33.432 63.408 2.738 1 23.98 372 LEU A N 1
ATOM 5690 C CA . LEU A 1 380 ? -33.589 64.515 1.82 1 26.22 372 LEU A CA 1
ATOM 5691 C C . LEU A 1 380 ? -35.053 64.921 1.839 1 28.26 372 LEU A C 1
ATOM 5692 O O . LEU A 1 380 ? -35.876 64.093 1.461 1 27.54 372 LEU A O 1
ATOM 5708 N N . PRO A 1 381 ? -35.431 66.164 2.218 1 30.09 373 PRO A N 1
ATOM 5709 C CA . PRO A 1 381 ? -36.863 66.503 2.199 1 31.52 373 PRO A CA 1
ATOM 5710 C C . PRO A 1 381 ? -37.448 66.435 0.795 1 34.36 373 PRO A C 1
ATOM 5711 O O . PRO A 1 381 ? -36.771 66.84 -0.144 1 33.51 373 PRO A O 1
ATOM 5722 N N . VAL A 1 382 ? -38.664 65.865 0.642 1 37.56 374 VAL A N 1
ATOM 5723 C CA . VAL A 1 382 ? -39.365 65.79 -0.645 1 41.71 374 VAL A CA 1
ATOM 5724 C C . VAL A 1 382 ? -40.66 66.615 -0.528 1 46.11 374 VAL A C 1
ATOM 5725 O O . VAL A 1 382 ? -41.346 66.552 0.502 1 46.71 374 VAL A O 1
ATOM 5738 N N . HIS A 1 383 ? -40.95 67.445 -1.55 1 48.99 375 HIS A N 1
ATOM 5739 C CA . HIS A 1 383 ? -42.098 68.368 -1.565 1 51.89 375 HIS A CA 1
ATOM 5740 C C . HIS A 1 383 ? -42.847 68.307 -2.916 1 53.12 375 HIS A C 1
ATOM 5741 O O . HIS A 1 383 ? -43.243 67.24 -3.386 1 53.94 375 HIS A O 1
ATOM 5755 N N . ALA A 1 397 ? -31.415 66.514 -9.665 1 44.9 389 ALA A N 1
ATOM 5756 C CA . ALA A 1 397 ? -30.157 67.177 -9.34 1 44.82 389 ALA A CA 1
ATOM 5757 C C . ALA A 1 397 ? -30.273 67.922 -8.021 1 44.38 389 ALA A C 1
ATOM 5758 O O . ALA A 1 397 ? -31.162 68.765 -7.869 1 45.53 389 ALA A O 1
ATOM 5764 N N . LEU A 1 398 ? -29.349 67.666 -7.092 1 42.05 390 LEU A N 1
ATOM 5765 C CA . LEU A 1 398 ? -29.374 68.338 -5.797 1 40.56 390 LEU A CA 1
ATOM 5766 C C . LEU A 1 398 ? -28.372 69.472 -5.771 1 41.6 390 LEU A C 1
ATOM 5767 O O . LEU A 1 398 ? -27.237 69.294 -6.211 1 41.92 390 LEU A O 1
ATOM 5783 N N . THR A 1 399 ? -28.765 70.62 -5.199 1 41.78 391 THR A N 1
ATOM 5784 C CA . THR A 1 399 ? -27.853 71.762 -5.081 1 42.35 391 THR A CA 1
ATOM 5785 C C . THR A 1 399 ? -26.827 71.462 -3.961 1 43.03 391 THR A C 1
ATOM 5786 O O . THR A 1 399 ? -27.021 70.526 -3.183 1 42.93 391 THR A O 1
ATOM 5797 N N . GLU A 1 400 ? -25.743 72.269 -3.867 1 43.38 392 GLU A N 1
ATOM 5798 C CA . GLU A 1 400 ? -24.732 72.127 -2.813 1 43.93 392 GLU A CA 1
ATOM 5799 C C . GLU A 1 400 ? -25.395 72.261 -1.441 1 43.7 392 GLU A C 1
ATOM 5800 O O . GLU A 1 400 ? -25.181 71.411 -0.582 1 43.6 392 GLU A O 1
ATOM 5812 N N . LYS A 1 401 ? -26.239 73.303 -1.261 1 43.04 393 LYS A N 1
ATOM 5813 C CA . LYS A 1 401 ? -26.961 73.541 -0.014 1 42.5 393 LYS A CA 1
ATOM 5814 C C . LYS A 1 401 ? -27.805 72.32 0.381 1 41.47 393 LYS A C 1
ATOM 5815 O O . LYS A 1 401 ? -27.713 71.869 1.517 1 41.91 393 LYS A O 1
ATOM 5834 N N . GLU A 1 402 ? -28.593 71.778 -0.552 1 40.12 394 GLU A N 1
ATOM 5835 C CA . GLU A 1 402 ? -29.438 70.609 -0.293 1 39.16 394 GLU A CA 1
ATOM 5836 C C . GLU A 1 402 ? -28.625 69.398 0.15 1 38.33 394 GLU A C 1
ATOM 5837 O O . GLU A 1 402 ? -29.054 68.683 1.054 1 38.62 394 GLU A O 1
ATOM 5849 N N . GLN A 1 403 ? -27.465 69.168 -0.469 1 37.13 395 GLN A N 1
ATOM 5850 C CA . GLN A 1 403 ? -26.61 68.035 -0.111 1 37.09 395 GLN A CA 1
ATOM 5851 C C . GLN A 1 403 ? -26.016 68.212 1.283 1 37.24 395 GLN A C 1
ATOM 5852 O O . GLN A 1 403 ? -26.087 67.304 2.101 1 37.42 395 GLN A O 1
ATOM 5866 N N . GLN A 1 404 ? -25.507 69.408 1.577 1 37.07 396 GLN A N 1
ATOM 5867 C CA . GLN A 1 404 ? -24.894 69.698 2.868 1 37.31 396 GLN A CA 1
ATOM 5868 C C . GLN A 1 404 ? -25.922 69.702 4.007 1 36.64 396 GLN A C 1
ATOM 5869 O O . GLN A 1 404 ? -25.569 69.383 5.136 1 36.98 396 GLN A O 1
ATOM 5883 N N . GLU A 1 405 ? -27.188 70.05 3.708 1 35.59 397 GLU A N 1
ATOM 5884 C CA . GLU A 1 405 ? -28.249 70.159 4.707 1 34.93 397 GLU A CA 1
ATOM 5885 C C . GLU A 1 405 ? -29.19 68.962 4.763 1 33.66 397 GLU A C 1
ATOM 5886 O O . GLU A 1 405 ? -30.316 69.119 5.237 1 34.35 397 GLU A O 1
ATOM 5898 N N . LEU A 1 406 ? -28.733 67.729 4.384 1 31.53 398 LEU A N 1
ATOM 5899 C CA . LEU A 1 406 ? -29.577 66.543 4.566 1 29.27 398 LEU A CA 1
ATOM 5900 C C . LEU A 1 406 ? -29.877 66.38 6.066 1 27.7 398 LEU A C 1
ATOM 5901 O O . LEU A 1 406 ? -29.022 66.658 6.905 1 27.36 398 LEU A O 1
ATOM 5917 N N . VAL A 1 407 ? -31.094 65.985 6.381 1 26.1 399 VAL A N 1
ATOM 5918 C CA . VAL A 1 407 ? -31.562 65.927 7.746 1 25.67 399 VAL A CA 1
ATOM 5919 C C . VAL A 1 407 ? -31.104 64.638 8.408 1 24.79 399 VAL A C 1
ATOM 5920 O O . VAL A 1 407 ? -31.203 63.561 7.815 1 24.25 399 VAL A O 1
ATOM 5933 N N . ASP A 1 408 ? -30.591 64.738 9.621 1 24.31 400 ASP A N 1
ATOM 5934 C CA . ASP A 1 408 ? -30.2 63.556 10.379 1 23.8 400 ASP A CA 1
ATOM 5935 C C . ASP A 1 408 ? -31.409 62.801 10.905 1 22.68 400 ASP A C 1
ATOM 5936 O O . ASP A 1 408 ? -32.499 63.354 11.03 1 22.27 400 ASP A O 1
ATOM 5945 N N . LEU A 1 409 ? -31.208 61.516 11.183 1 22.74 401 LEU A N 1
ATOM 5946 C CA . LEU A 1 409 ? -32.231 60.597 11.671 1 23.04 401 LEU A CA 1
ATOM 5947 C C . LEU A 1 409 ? -33.136 61.182 12.786 1 23.74 401 LEU A C 1
ATOM 5948 O O . LEU A 1 409 ? -34.363 61.161 12.655 1 24.01 401 LEU A O 1
ATOM 5964 N N . VAL A 1 410 ? -32.546 61.695 13.859 1 24.09 402 VAL A N 1
ATOM 5965 C CA . VAL A 1 410 ? -33.325 62.232 14.983 1 24.74 402 VAL A CA 1
ATOM 5966 C C . VAL A 1 410 ? -34.021 63.57 14.689 1 25.38 402 VAL A C 1
ATOM 5967 O O . VAL A 1 410 ? -34.934 63.945 15.426 1 26.12 402 VAL A O 1
ATOM 5980 N N . ASP A 1 411 ? -33.576 64.303 13.65 1 24.74 403 ASP A N 1
ATOM 5981 C CA . ASP A 1 411 ? -34.103 65.633 13.322 1 24.36 403 ASP A CA 1
ATOM 5982 C C . ASP A 1 411 ? -35.234 65.653 12.31 1 24.27 403 ASP A C 1
ATOM 5983 O O . ASP A 1 411 ? -35.709 66.734 11.968 1 24.23 403 ASP A O 1
ATOM 5992 N N . VAL A 1 412 ? -35.667 64.481 11.816 1 24.08 404 VAL A N 1
ATOM 5993 C CA . VAL A 1 412 ? -36.795 64.43 10.888 1 24.02 404 VAL A CA 1
ATOM 5994 C C . VAL A 1 412 ? -38.083 64.887 11.598 1 24.68 404 VAL A C 1
ATOM 5995 O O . VAL A 1 412 ? -38.234 64.686 12.804 1 24.68 404 VAL A O 1
ATOM 6008 N N . LYS A 1 413 ? -39.008 65.49 10.855 1 25.95 405 LYS A N 1
ATOM 6009 C CA . LYS A 1 413 ? -40.235 66.045 11.428 1 27.41 405 LYS A CA 1
ATOM 6010 C C . LYS A 1 413 ? -41.484 65.229 11.134 1 27.59 405 LYS A C 1
ATOM 6011 O O . LYS A 1 413 ? -41.669 64.731 10.021 1 27.32 405 LYS A O 1
ATOM 6030 N N . LEU A 1 414 ? -42.372 65.142 12.133 1 28.06 406 LEU A N 1
ATOM 6031 C CA . LEU A 1 414 ? -43.625 64.397 12.054 1 29.01 406 LEU A CA 1
ATOM 6032 C C . LEU A 1 414 ? -44.462 64.825 10.847 1 29.92 406 LEU A C 1
ATOM 6033 O O . LEU A 1 414 ? -44.593 66.013 10.581 1 30.36 406 LEU A O 1
ATOM 6049 N N . GLY A 1 415 ? -44.981 63.849 10.107 1 29.88 407 GLY A N 1
ATOM 6050 C CA . GLY A 1 415 ? -45.81 64.094 8.937 1 29.57 407 GLY A CA 1
ATOM 6051 C C . GLY A 1 415 ? -45.07 64.503 7.676 1 29.91 407 GLY A C 1
ATOM 6052 O O . GLY A 1 415 ? -45.698 64.624 6.627 1 30.94 407 GLY A O 1
ATOM 6056 N N . GLN A 1 416 ? -43.751 64.747 7.745 1 29.42 408 GLN A N 1
ATOM 6057 C CA . GLN A 1 416 ? -42.976 65.154 6.574 1 29.19 408 GLN A CA 1
ATOM 6058 C C . GLN A 1 416 ? -42.42 63.959 5.814 1 27.73 408 GLN A C 1
ATOM 6059 O O . GLN A 1 416 ? -42.085 62.939 6.417 1 27.44 408 GLN A O 1
ATOM 6073 N N . GLU A 1 417 ? -42.303 64.101 4.482 1 27.25 409 GLU A N 1
ATOM 6074 C CA . GLU A 1 417 ? -41.782 63.051 3.614 1 26.51 409 GLU A CA 1
ATOM 6075 C C . GLU A 1 417 ? -40.324 63.31 3.254 1 25.69 409 GLU A C 1
ATOM 6076 O O . GLU A 1 417 ? -39.91 64.458 3.058 1 26.44 409 GLU A O 1
ATOM 6088 N N . TYR A 1 418 ? -39.56 62.242 3.137 1 23.79 410 TYR A N 1
ATOM 6089 C CA . TYR A 1 418 ? -38.14 62.306 2.872 1 22.69 410 TYR A CA 1
ATOM 6090 C C . TYR A 1 418 ? -37.692 61.144 2.01 1 22.17 410 TYR A C 1
ATOM 6091 O O . TYR A 1 418 ? -38.265 60.063 2.072 1 21.68 410 TYR A O 1
ATOM 6109 N N . GLU A 1 419 ? -36.59 61.347 1.301 1 21.97 411 GLU A N 1
ATOM 6110 C CA . GLU A 1 419 ? -35.929 60.299 0.56 1 22.34 411 GLU A CA 1
ATOM 6111 C C . GLU A 1 419 ? -34.821 59.766 1.467 1 20.47 411 GLU A C 1
ATOM 6112 O O . GLU A 1 419 ? -34.071 60.565 2.056 1 20.06 411 GLU A O 1
ATOM 6124 N N . LEU A 1 420 ? -34.708 58.423 1.568 1 19.45 412 LEU A N 1
ATOM 6125 C CA . LEU A 1 420 ? -33.703 57.771 2.402 1 19.26 412 LEU A CA 1
ATOM 6126 C C . LEU A 1 420 ? -32.34 57.791 1.731 1 18.87 412 LEU A C 1
ATOM 6127 O O . LEU A 1 420 ? -32.21 57.417 0.552 1 18.19 412 LEU A O 1
ATOM 6143 N N . VAL A 1 421 ? -31.317 58.234 2.477 1 19.02 413 VAL A N 1
ATOM 6144 C CA . VAL A 1 421 ? -29.923 58.322 2.052 1 19.67 413 VAL A CA 1
ATOM 6145 C C . VAL A 1 421 ? -29.109 57.518 3.069 1 20.22 413 VAL A C 1
ATOM 6146 O O . VAL A 1 421 ? -29.288 57.701 4.265 1 19.91 413 VAL A O 1
ATOM 6159 N N . VAL A 1 422 ? -28.212 56.629 2.598 1 20.69 414 VAL A N 1
ATOM 6160 C CA . VAL A 1 422 ? -27.482 55.738 3.494 1 21.52 414 VAL A CA 1
ATOM 6161 C C . VAL A 1 422 ? -25.951 55.733 3.265 1 21.03 414 VAL A C 1
ATOM 6162 O O . VAL A 1 422 ? -25.475 55.845 2.129 1 20.62 414 VAL A O 1
ATOM 6175 N N . THR A 1 423 ? -25.205 55.602 4.375 1 20.14 415 THR A N 1
ATOM 6176 C CA . THR A 1 423 ? -23.755 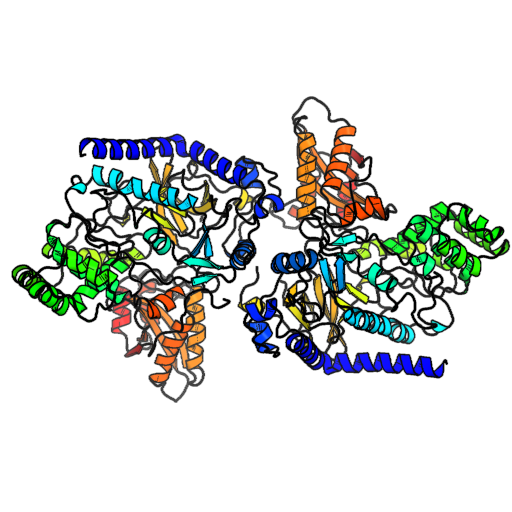55.455 4.402 1 20.66 415 THR A CA 1
ATOM 6177 C C . THR A 1 423 ? -23.518 54.167 5.18 1 21.31 415 THR A C 1
ATOM 6178 O O . THR A 1 423 ? -23.887 54.071 6.361 1 21.64 415 THR A O 1
ATOM 6189 N N . THR A 1 424 ? -22.979 53.161 4.497 1 21.23 416 THR A N 1
ATOM 6190 C CA . THR A 1 424 ? -22.818 51.816 5.022 1 22.56 416 THR A CA 1
ATOM 6191 C C . THR A 1 424 ? -21.364 51.428 5.292 1 23.73 416 THR A C 1
ATOM 6192 O O . THR A 1 424 ? -20.433 52.105 4.835 1 24.23 416 THR A O 1
ATOM 6203 N N . TYR A 1 425 ? -21.179 50.304 6.015 1 24.28 417 TYR A N 1
ATOM 6204 C CA . TYR A 1 425 ? -19.875 49.716 6.277 1 25.44 417 TYR A CA 1
ATOM 6205 C C . TYR A 1 425 ? -19.282 49.05 5.039 1 26.74 417 TYR A C 1
ATOM 6206 O O . TYR A 1 425 ? -18.112 48.691 5.09 1 28.22 417 TYR A O 1
ATOM 6224 N N . ALA A 1 426 ? -20.011 48.927 3.929 1 26.95 418 ALA A N 1
ATOM 6225 C CA . ALA A 1 426 ? -19.526 48.272 2.719 1 28.29 418 ALA A CA 1
ATOM 6226 C C . ALA A 1 426 ? -19.335 49.178 1.503 1 29.38 418 ALA A C 1
ATOM 6227 O O . ALA A 1 426 ? -19.554 48.743 0.363 1 31.8 418 ALA A O 1
ATOM 6234 N N . GLY A 1 427 ? -18.916 50.412 1.717 1 27.64 419 GLY A N 1
ATOM 6235 C CA . GLY A 1 427 ? -18.548 51.288 0.614 1 27.43 419 GLY A CA 1
ATOM 6236 C C . GLY A 1 427 ? -19.551 52.223 -0.027 1 26.39 419 GLY A C 1
ATOM 6237 O O . GLY A 1 427 ? -19.204 52.848 -1.036 1 26.79 419 GLY A O 1
ATOM 6241 N N . LEU A 1 428 ? -20.75 52.374 0.541 1 24.2 420 LEU A N 1
ATOM 6242 C CA . LEU A 1 428 ? -21.709 53.348 0.025 1 23.66 420 LEU A CA 1
ATOM 6243 C C . LEU A 1 428 ? -21.638 54.575 0.913 1 23.73 420 LEU A C 1
ATOM 6244 O O . LEU A 1 428 ? -21.693 54.446 2.137 1 23.59 420 LEU A O 1
ATOM 6260 N N . TYR A 1 429 ? -21.407 55.751 0.318 1 23.47 421 TYR A N 1
ATOM 6261 C CA . TYR A 1 429 ? -21.301 56.993 1.076 1 22.99 421 TYR A CA 1
ATOM 6262 C C . TYR A 1 429 ? -22.337 57.945 0.528 1 23.15 421 TYR A C 1
ATOM 6263 O O . TYR A 1 429 ? -22.283 58.313 -0.649 1 23.97 421 TYR A O 1
ATOM 6281 N N . ARG A 1 430 ? -23.34 58.254 1.349 1 22.21 422 ARG A N 1
ATOM 6282 C CA . ARG A 1 430 ? -24.433 59.155 1.021 1 22.35 422 ARG A CA 1
ATOM 6283 C C . ARG A 1 430 ? -25.142 58.694 -0.246 1 22.04 422 ARG A C 1
ATOM 6284 O O . ARG A 1 430 ? -25.319 59.472 -1.179 1 22.71 422 ARG A O 1
ATOM 6305 N N . TYR A 1 431 ? -25.534 57.415 -0.265 1 21.45 423 TYR A N 1
ATOM 6306 C CA . TYR A 1 431 ? -26.172 56.78 -1.407 1 21.53 423 TYR A CA 1
ATOM 6307 C C . TYR A 1 431 ? -27.683 56.942 -1.284 1 20.98 423 TYR A C 1
ATOM 6308 O O . TYR A 1 431 ? -28.26 56.623 -0.245 1 20.56 423 TYR A O 1
ATOM 6326 N N . ARG A 1 432 ? -28.323 57.409 -2.364 1 20.21 424 ARG A N 1
ATOM 6327 C CA . ARG A 1 432 ? -29.769 57.596 -2.422 1 20.14 424 ARG A CA 1
ATOM 6328 C C . ARG A 1 432 ? -30.418 56.239 -2.735 1 20.51 424 ARG A C 1
ATOM 6329 O O . ARG A 1 432 ? -30.324 55.726 -3.849 1 20 424 ARG A O 1
ATOM 6350 N N . VAL A 1 433 ? -31.121 55.689 -1.76 1 20.51 425 VAL A N 1
ATOM 6351 C CA . VAL A 1 433 ? -31.794 54.39 -1.906 1 19.59 425 VAL A CA 1
ATOM 6352 C C . VAL A 1 433 ? -32.926 54.443 -2.948 1 18.97 425 VAL A C 1
ATOM 6353 O O . VAL A 1 433 ? -33.113 53.506 -3.727 1 17.85 425 VAL A O 1
ATOM 6366 N N . GLY A 1 434 ? -33.627 55.558 -2.979 1 18.95 426 GLY A N 1
ATOM 6367 C CA . GLY A 1 434 ? -34.763 55.765 -3.857 1 19.27 426 GLY A CA 1
ATOM 6368 C C . GLY A 1 434 ? -36.085 55.625 -3.133 1 18.6 426 GLY A C 1
ATOM 6369 O O . GLY A 1 434 ? -37.124 55.919 -3.725 1 18.71 426 GLY A O 1
ATOM 6373 N N . ASP A 1 435 ? -36.077 55.227 -1.842 1 17.57 427 ASP A N 1
ATOM 6374 C CA . ASP A 1 435 ? -37.309 55.103 -1.068 1 17.48 427 ASP A CA 1
ATOM 6375 C C . ASP A 1 435 ? -37.743 56.424 -0.47 1 19.16 427 ASP A C 1
ATOM 6376 O O . ASP A 1 435 ? -36.923 57.148 0.081 1 19.55 427 ASP A O 1
ATOM 6385 N N . VAL A 1 436 ? -39.052 56.711 -0.551 1 20.16 428 VAL A N 1
ATOM 6386 C CA . VAL A 1 436 ? -39.713 57.877 0.008 1 20.69 428 VAL A CA 1
ATOM 6387 C C . VAL A 1 436 ? -40.45 57.358 1.232 1 21.23 428 VAL A C 1
ATOM 6388 O O . VAL A 1 436 ? -41.195 56.387 1.13 1 21.16 428 VAL A O 1
ATOM 6401 N N . LEU A 1 437 ? -40.197 57.982 2.393 1 21.27 429 LEU A N 1
ATOM 6402 C CA . LEU A 1 437 ? -40.715 57.61 3.687 1 21.78 429 LEU A CA 1
ATOM 6403 C C . LEU A 1 437 ? -41.416 58.802 4.317 1 23.56 429 LEU A C 1
ATOM 6404 O O . LEU A 1 437 ? -41.062 59.943 4.037 1 24.72 429 LEU A O 1
ATOM 6420 N N . SER A 1 438 ? -42.404 58.54 5.161 1 23.21 430 SER A N 1
ATOM 6421 C CA . SER A 1 438 ? -43.122 59.595 5.862 1 24.11 430 SER A CA 1
ATOM 6422 C C . SER A 1 438 ? -42.985 59.362 7.37 1 23.57 430 SER A C 1
ATOM 6423 O O . SER A 1 438 ? -43.124 58.231 7.818 1 23.38 430 SER A O 1
ATOM 6431 N N . VAL A 1 439 ? -42.748 60.424 8.156 1 23.03 431 VAL A N 1
ATOM 6432 C CA . VAL A 1 439 ? -42.577 60.266 9.609 1 22.67 431 VAL A CA 1
ATOM 6433 C C . VAL A 1 439 ? -43.95 60.096 10.258 1 23.2 431 VAL A C 1
ATOM 6434 O O . VAL A 1 439 ? -44.755 61.026 10.251 1 23.38 431 VAL A O 1
ATOM 6447 N N . ALA A 1 440 ? -44.203 58.915 10.831 1 23.4 432 ALA A N 1
ATOM 6448 C CA . ALA A 1 440 ? -45.454 58.573 11.514 1 24.62 432 ALA A CA 1
ATOM 6449 C C . ALA A 1 440 ? -45.397 58.807 13.033 1 25.58 432 ALA A C 1
ATOM 6450 O O . ALA A 1 440 ? -46.437 58.972 13.675 1 26.48 432 ALA A O 1
ATOM 6457 N N . GLY A 1 441 ? -44.205 58.775 13.613 1 25.04 433 GLY A N 1
ATOM 6458 C CA . GLY A 1 441 ? -44.038 58.945 15.047 1 24.89 433 GLY A CA 1
ATOM 6459 C C . GLY A 1 441 ? -42.61 58.663 15.47 1 24.08 433 GLY A C 1
ATOM 6460 O O . GLY A 1 441 ? -41.714 58.581 14.628 1 22.94 433 GLY A O 1
ATOM 6464 N N . PHE A 1 442 ? -42.391 58.552 16.782 1 24.12 434 PHE A N 1
ATOM 6465 C CA . PHE A 1 442 ? -41.068 58.298 17.33 1 24.34 434 PHE A CA 1
ATOM 6466 C C . PHE A 1 442 ? -41.121 57.237 18.416 1 23.41 434 PHE A C 1
ATOM 6467 O O . PHE A 1 442 ? -42.085 57.163 19.188 1 23.13 434 PHE A O 1
ATOM 6484 N N . LYS A 1 443 ? -40.047 56.432 18.488 1 22.49 435 LYS A N 1
ATOM 6485 C CA . LYS A 1 443 ? -39.817 55.481 19.561 1 22.29 435 LYS A CA 1
ATOM 6486 C C . LYS A 1 443 ? -38.631 56.105 20.282 1 22.93 435 LYS A C 1
ATOM 6487 O O . LYS A 1 443 ? -37.504 56.041 19.769 1 23.29 435 LYS A O 1
ATOM 6506 N N . ASN A 1 444 ? -38.886 56.8 21.41 1 22.59 436 ASN A N 1
ATOM 6507 C CA . ASN A 1 444 ? -37.865 57.55 22.147 1 23.33 436 ASN A CA 1
ATOM 6508 C C . ASN A 1 444 ? -37.342 58.637 21.181 1 24.01 436 ASN A C 1
ATOM 6509 O O . ASN A 1 444 ? -38.197 59.354 20.676 1 25.15 436 ASN A O 1
ATOM 6520 N N . ASN A 1 445 ? -36.055 58.672 20.784 1 23.36 437 ASN A N 1
ATOM 6521 C CA . ASN A 1 445 ? -35.584 59.65 19.825 1 23.33 437 ASN A CA 1
ATOM 6522 C C . ASN A 1 445 ? -35.495 59.108 18.381 1 23.39 437 ASN A C 1
ATOM 6523 O O . ASN A 1 445 ? -35.164 59.871 17.481 1 24.19 437 ASN A O 1
ATOM 6534 N N . ALA A 1 446 ? -35.848 57.829 18.145 1 21.8 438 ALA A N 1
ATOM 6535 C CA . ALA A 1 446 ? -35.746 57.229 16.829 1 21.02 438 ALA A CA 1
ATOM 6536 C C . ALA A 1 446 ? -37.047 57.392 16.047 1 21.05 438 ALA A C 1
ATOM 6537 O O . ALA A 1 446 ? -38.087 56.99 16.539 1 20.64 438 ALA A O 1
ATOM 6544 N N . PRO A 1 447 ? -37.019 57.945 14.821 1 20.76 439 PRO A N 1
ATOM 6545 C CA . PRO A 1 447 ? -38.259 58.064 14.047 1 20.33 439 PRO A CA 1
ATOM 6546 C C . PRO A 1 447 ? -38.781 56.726 13.531 1 19.97 439 PRO A C 1
ATOM 6547 O O . PRO A 1 447 ? -38.035 55.76 13.379 1 18.9 439 PRO A O 1
ATOM 6558 N N . GLN A 1 448 ? -40.093 56.696 13.275 1 19.93 440 GLN A N 1
ATOM 6559 C CA . GLN A 1 448 ? -40.839 55.562 12.761 1 19.5 440 GLN A CA 1
ATOM 6560 C C . GLN A 1 448 ? -41.442 56.029 11.46 1 20.32 440 GLN A C 1
ATOM 6561 O O . GLN A 1 448 ? -42.087 57.085 11.403 1 21.57 440 GLN A O 1
ATOM 6575 N N . PHE A 1 449 ? -41.18 55.281 10.399 1 19.09 441 PHE A N 1
ATOM 6576 C CA . PHE A 1 449 ? -41.552 55.69 9.065 1 19.83 441 PHE A CA 1
ATOM 6577 C C . PHE A 1 449 ? -42.578 54.83 8.388 1 20.92 441 PHE A C 1
ATOM 6578 O O . PHE A 1 449 ? -42.405 53.615 8.312 1 21.05 441 PHE A O 1
ATOM 6595 N N . SER A 1 450 ? -43.593 55.463 7.795 1 21.41 442 SER A N 1
ATOM 6596 C CA . SER A 1 450 ? -44.514 54.782 6.911 1 21.99 442 SER A CA 1
ATOM 6597 C C . SER A 1 450 ? -43.794 54.719 5.553 1 20.67 442 SER A C 1
ATOM 6598 O O . SER A 1 450 ? -43.215 55.715 5.091 1 20.04 442 SER A O 1
ATOM 6606 N N . PHE A 1 451 ? -43.796 53.549 4.937 1 20.07 443 PHE A N 1
ATOM 6607 C CA . PHE A 1 451 ? -43.208 53.373 3.628 1 20.27 443 PHE A CA 1
ATOM 6608 C C . PHE A 1 451 ? -44.15 53.936 2.566 1 20.73 443 PHE A C 1
ATOM 6609 O O . PHE A 1 451 ? -45.3 53.517 2.496 1 20.75 443 PHE A O 1
ATOM 6626 N N . ILE A 1 452 ? -43.663 54.85 1.726 1 21.36 444 ILE A N 1
ATOM 6627 C CA . ILE A 1 452 ? -44.502 55.424 0.655 1 22.57 444 ILE A CA 1
ATOM 6628 C C . ILE A 1 452 ? -44.263 54.698 -0.673 1 22.92 444 ILE A C 1
ATOM 6629 O O . ILE A 1 452 ? -45.177 54.051 -1.221 1 23.84 444 ILE A O 1
ATOM 6645 N N . CYS A 1 453 ? -43.042 54.799 -1.207 1 21.66 445 CYS A N 1
ATOM 6646 C CA . CYS A 1 453 ? -42.732 54.194 -2.489 1 21.66 445 CYS A CA 1
ATOM 6647 C C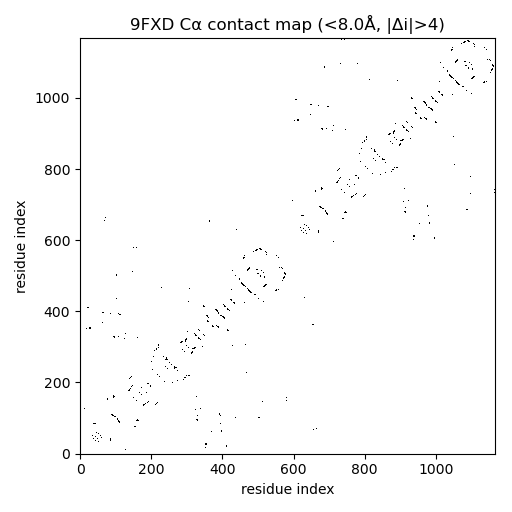 . CYS A 1 453 ? -41.248 54.143 -2.733 1 21.79 445 CYS A C 1
ATOM 6648 O O . CYS A 1 453 ? -40.487 54.887 -2.134 1 22.27 445 CYS A O 1
ATOM 6656 N N . ARG A 1 454 ? -40.852 53.276 -3.649 1 21.34 446 ARG A N 1
ATOM 6657 C CA . ARG A 1 454 ? -39.547 53.305 -4.273 1 21.37 446 ARG A CA 1
ATOM 6658 C C . ARG A 1 454 ? -39.832 54.241 -5.466 1 22.46 446 ARG A C 1
ATOM 6659 O O . ARG A 1 454 ? -40.729 53.974 -6.261 1 23.18 446 ARG A O 1
ATOM 6680 N N . LYS A 1 455 ? -39.114 55.34 -5.576 1 22.52 447 LYS A N 1
ATOM 6681 C CA . LYS A 1 455 ? -39.321 56.334 -6.624 1 23.56 447 LYS A CA 1
ATOM 6682 C C . LYS A 1 455 ? -39.367 55.758 -8.046 1 23.54 447 LYS A C 1
ATOM 6683 O O . LYS A 1 455 ? -38.608 54.839 -8.376 1 24.14 447 LYS A O 1
ATOM 6702 N N . ASN A 1 456 ? -40.274 56.304 -8.866 1 23.49 448 ASN A N 1
ATOM 6703 C CA . ASN A 1 456 ? -40.421 55.987 -10.288 1 24.9 448 ASN A CA 1
ATOM 6704 C C . ASN A 1 456 ? -40.92 54.574 -10.601 1 25.01 448 ASN A C 1
ATOM 6705 O O . ASN A 1 456 ? -41.131 54.291 -11.775 1 26.65 448 ASN A O 1
ATOM 6716 N N . VAL A 1 457 ? -41.126 53.696 -9.608 1 24.07 449 VAL A N 1
ATOM 6717 C CA . VAL A 1 457 ? -41.63 52.346 -9.872 1 24.63 449 VAL A CA 1
ATOM 6718 C C . VAL A 1 457 ? -43.126 52.444 -10.172 1 25.04 449 VAL A C 1
ATOM 6719 O O . VAL A 1 457 ? -43.867 53.029 -9.402 1 24.9 449 VAL A O 1
ATOM 6732 N N . VAL A 1 458 ? -43.55 51.915 -11.31 1 25.98 450 VAL A N 1
ATOM 6733 C CA . VAL A 1 458 ? -44.946 51.998 -11.739 1 27.26 450 VAL A CA 1
ATOM 6734 C C . VAL A 1 458 ? -45.627 50.622 -11.73 1 26.64 450 VAL A C 1
ATOM 6735 O O . VAL A 1 458 ? -46.836 50.569 -11.489 1 27.93 450 VAL A O 1
ATOM 6748 N N . LEU A 1 459 ? -44.883 49.518 -11.982 1 23.91 451 LEU A N 1
ATOM 6749 C CA . LEU A 1 459 ? -45.473 48.196 -12.054 1 22.9 451 LEU A CA 1
ATOM 6750 C C . LEU A 1 459 ? -44.671 47.196 -11.275 1 21.4 451 LEU A C 1
ATOM 6751 O O . LEU A 1 459 ? -43.454 47.154 -11.411 1 20.71 451 LEU A O 1
ATOM 6767 N N . SER A 1 460 ? -45.347 46.353 -10.495 1 20.81 452 SER A N 1
ATOM 6768 C CA . SER A 1 460 ? -44.69 45.309 -9.713 1 21.91 452 SER A CA 1
ATOM 6769 C C . SER A 1 460 ? -45.676 44.194 -9.408 1 22.73 452 SER A C 1
ATOM 6770 O O . SER A 1 460 ? -46.809 44.487 -9.002 1 23.33 452 SER A O 1
ATOM 6778 N N . ILE A 1 461 ? -45.265 42.936 -9.608 1 22.41 453 ILE A N 1
ATOM 6779 C CA . ILE A 1 461 ? -46.06 41.771 -9.253 1 22.26 453 ILE A CA 1
ATOM 6780 C C . ILE A 1 461 ? -45.418 41.056 -8.04 1 22.13 453 ILE A C 1
ATOM 6781 O O . ILE A 1 461 ? -46.094 40.738 -7.052 1 22.33 453 ILE A O 1
ATOM 6797 N N . ASP A 1 462 ? -44.126 40.804 -8.124 1 21.56 454 ASP A N 1
ATOM 6798 C CA . ASP A 1 462 ? -43.368 40.145 -7.069 1 21.95 454 ASP A CA 1
ATOM 6799 C C . ASP A 1 462 ? -42.143 41.081 -6.792 1 22.08 454 ASP A C 1
ATOM 6800 O O . ASP A 1 462 ? -42.399 42.259 -6.542 1 21.62 454 ASP A O 1
ATOM 6809 N N . SER A 1 463 ? -40.861 40.637 -6.887 1 22.5 455 SER A N 1
ATOM 6810 C CA . SER A 1 463 ? -39.709 41.512 -6.651 1 23.31 455 SER A CA 1
ATOM 6811 C C . SER A 1 463 ? -39.45 42.487 -7.8 1 23.15 455 SER A C 1
ATOM 6812 O O . SER A 1 463 ? -38.744 43.476 -7.607 1 23.32 455 SER A O 1
ATOM 6820 N N . ASP A 1 464 ? -40.001 42.215 -9.004 1 22.53 456 ASP A N 1
ATOM 6821 C CA . ASP A 1 464 ? -39.868 43.093 -10.164 1 22.53 456 ASP A CA 1
ATOM 6822 C C . ASP A 1 464 ? -40.393 44.49 -9.824 1 22.93 456 ASP A C 1
ATOM 6823 O O . ASP A 1 464 ? -41.421 44.617 -9.158 1 22.6 456 ASP A O 1
ATOM 6832 N N . LYS A 1 465 ? -39.617 45.521 -10.232 1 22.72 457 LYS A N 1
ATOM 6833 C CA . LYS A 1 465 ? -39.889 46.934 -10.004 1 22.38 457 LYS A CA 1
ATOM 6834 C C . LYS A 1 465 ? -39.62 47.656 -11.319 1 23 457 LYS A C 1
ATOM 6835 O O . LYS A 1 465 ? -38.504 48.133 -11.578 1 23.36 457 LYS A O 1
ATOM 6854 N N . THR A 1 466 ? -40.629 47.665 -12.178 1 22.14 458 THR A N 1
ATOM 6855 C CA . THR A 1 466 ? -40.526 48.284 -13.465 1 22.23 458 THR A CA 1
ATOM 6856 C C . THR A 1 466 ? -40.796 49.753 -13.308 1 23.17 458 THR A C 1
ATOM 6857 O O . THR A 1 466 ? -41.839 50.132 -12.796 1 23.31 458 THR A O 1
ATOM 6868 N N . ASP A 1 467 ? -39.877 50.582 -13.779 1 24.26 459 ASP A N 1
ATOM 6869 C CA . ASP A 1 467 ? -40.052 52.019 -13.728 1 26 459 ASP A CA 1
ATOM 6870 C C . ASP A 1 467 ? -40.674 52.567 -15.019 1 26.6 459 ASP A C 1
ATOM 6871 O O . ASP A 1 467 ? -40.791 51.855 -16.033 1 25.5 459 ASP A O 1
ATOM 6880 N N . GLU A 1 468 ? -41.117 53.831 -14.948 1 27.12 460 GLU A N 1
ATOM 6881 C CA . GLU A 1 468 ? -41.798 54.528 -16.03 1 28.68 460 GLU A CA 1
ATOM 6882 C C . GLU A 1 468 ? -40.973 54.614 -17.319 1 29.25 460 GLU A C 1
ATOM 6883 O O . GLU A 1 468 ? -41.534 54.468 -18.403 1 28.99 460 GLU A O 1
ATOM 6895 N N . VAL A 1 469 ? -39.654 54.837 -17.199 1 29.14 461 VAL A N 1
ATOM 6896 C CA . VAL A 1 469 ? -38.75 54.914 -18.34 1 28.46 461 VAL A CA 1
ATOM 6897 C C . VAL A 1 469 ? -38.624 53.537 -19.023 1 26.91 461 VAL A C 1
ATOM 6898 O O . VAL A 1 469 ? -38.723 53.461 -20.247 1 26.46 461 VAL A O 1
ATOM 6911 N N . GLU A 1 470 ? -38.437 52.454 -18.253 1 26.04 462 GLU A N 1
ATOM 6912 C CA . GLU A 1 470 ? -38.355 51.095 -18.793 1 25.95 462 GLU A CA 1
ATOM 6913 C C . GLU A 1 470 ? -39.67 50.763 -19.549 1 25.41 462 GLU A C 1
ATOM 6914 O O . GLU A 1 470 ? -39.622 50.293 -20.682 1 25.23 462 GLU A O 1
ATOM 6926 N N . LEU A 1 471 ? -40.831 51.036 -18.929 1 24.7 463 LEU A N 1
ATOM 6927 C CA . LEU A 1 471 ? -42.106 50.736 -19.584 1 24.71 463 LEU A CA 1
ATOM 6928 C C . LEU A 1 471 ? -42.28 51.526 -20.894 1 24.12 463 LEU A C 1
ATOM 6929 O O . LEU A 1 471 ? -42.691 50.957 -21.9 1 23.32 463 LEU A O 1
ATOM 6945 N N . GLN A 1 472 ? -42.062 52.853 -20.854 1 24.5 464 GLN A N 1
ATOM 6946 C CA . GLN A 1 472 ? -42.19 53.741 -22.027 1 24.77 464 GLN A CA 1
ATOM 6947 C C . GLN A 1 472 ? -41.345 53.226 -23.191 1 22.77 464 GLN A C 1
ATOM 6948 O O . GLN A 1 472 ? -41.842 53.108 -24.312 1 22.33 464 GLN A O 1
ATOM 6962 N N . ASN A 1 473 ? -40.073 52.909 -22.921 1 21.67 465 ASN A N 1
ATOM 6963 C CA . ASN A 1 473 ? -39.186 52.412 -23.946 1 22.06 465 ASN A CA 1
ATOM 6964 C C . ASN A 1 473 ? -39.629 51.035 -24.471 1 21.97 465 ASN A C 1
ATOM 6965 O O . ASN A 1 473 ? -39.466 50.772 -25.657 1 22.38 465 ASN A O 1
ATOM 6976 N N . ALA A 1 474 ? -40.194 50.173 -23.609 1 21.18 466 ALA A N 1
ATOM 6977 C CA . ALA A 1 474 ? -40.669 48.863 -24.03 1 20.5 466 ALA A CA 1
ATOM 6978 C C . ALA A 1 474 ? -41.88 49.007 -24.948 1 20.52 466 ALA A C 1
ATOM 6979 O O . ALA A 1 474 ? -41.941 48.335 -25.989 1 19.73 466 ALA A O 1
ATOM 6986 N N . VAL A 1 475 ? -42.798 49.947 -24.627 1 20.58 467 VAL A N 1
ATOM 6987 C CA . VAL A 1 475 ? -43.958 50.205 -25.482 1 21.75 467 VAL A CA 1
ATOM 6988 C C . VAL A 1 475 ? -43.474 50.791 -26.829 1 22.67 467 VAL A C 1
ATOM 6989 O O . VAL A 1 475 ? -43.886 50.324 -27.892 1 22.12 467 VAL A O 1
ATOM 7002 N N . LYS A 1 476 ? -42.56 51.746 -26.785 1 23.32 468 LYS A N 1
ATOM 7003 C CA . LYS A 1 476 ? -41.98 52.325 -28.004 1 24.75 468 LYS A CA 1
ATOM 7004 C C . LYS A 1 476 ? -41.311 51.251 -28.928 1 25.28 468 LYS A C 1
ATOM 7005 O O . LYS A 1 476 ? -41.458 51.34 -30.147 1 25.88 468 LYS A O 1
ATOM 7024 N N . ASN A 1 477 ? -40.64 50.233 -28.372 1 24.71 469 ASN A N 1
ATOM 7025 C CA . ASN A 1 477 ? -40.085 49.144 -29.166 1 25.8 469 ASN A CA 1
ATOM 7026 C C . ASN A 1 477 ? -41.209 48.318 -29.799 1 24.98 469 ASN A C 1
ATOM 7027 O O . ASN A 1 477 ? -41.121 47.971 -30.986 1 25.03 469 ASN A O 1
ATOM 7038 N N . ALA A 1 478 ? -42.267 48.031 -29.03 1 23.11 470 ALA A N 1
ATOM 7039 C CA . ALA A 1 478 ? -43.376 47.223 -29.511 1 22.72 470 ALA A CA 1
ATOM 7040 C C . ALA A 1 478 ? -44.2 47.861 -30.623 1 22.82 470 ALA A C 1
ATOM 7041 O O . ALA A 1 478 ? -44.621 47.149 -31.54 1 22.02 470 ALA A O 1
ATOM 7048 N N . VAL A 1 479 ? -44.431 49.196 -30.553 1 23.29 471 VAL A N 1
ATOM 7049 C CA . VAL A 1 479 ? -45.228 49.881 -31.578 1 24.11 471 VAL A CA 1
ATOM 7050 C C . VAL A 1 479 ? -44.542 49.922 -32.941 1 24.13 471 VAL A C 1
ATOM 7051 O O . VAL A 1 479 ? -45.243 50.166 -33.925 1 24.21 471 VAL A O 1
ATOM 7064 N N . THR A 1 480 ? -43.226 49.582 -33.048 1 23.8 472 THR A N 1
ATOM 7065 C CA . THR A 1 480 ? -42.591 49.494 -34.36 1 23.46 472 THR A CA 1
ATOM 7066 C C . THR A 1 480 ? -43.288 48.396 -35.217 1 23.43 472 THR A C 1
ATOM 7067 O O . THR A 1 480 ? -43.332 48.524 -36.44 1 23 472 THR A O 1
ATOM 7078 N N . HIS A 1 481 ? -43.864 47.355 -34.569 1 23.67 473 HIS A N 1
ATOM 7079 C CA . HIS A 1 481 ? -44.58 46.282 -35.283 1 23.94 473 HIS A CA 1
ATOM 7080 C C . HIS A 1 481 ? -45.882 46.753 -35.934 1 24.19 473 HIS A C 1
ATOM 7081 O O . HIS A 1 481 ? -46.362 46.092 -36.85 1 23.82 473 HIS A O 1
ATOM 7095 N N . LEU A 1 482 ? -46.418 47.912 -35.523 1 24.15 474 LEU A N 1
ATOM 7096 C CA . LEU A 1 482 ? -47.636 48.461 -36.113 1 25.37 474 LEU A CA 1
ATOM 7097 C C . LEU A 1 482 ? -47.379 49.289 -37.371 1 25.19 474 LEU A C 1
ATOM 7098 O O . LEU A 1 482 ? -48.302 49.452 -38.18 1 24.92 474 LEU A O 1
ATOM 7114 N N . VAL A 1 483 ? -46.147 49.818 -37.531 1 25.29 475 VAL A N 1
ATOM 7115 C CA . VAL A 1 483 ? -45.764 50.709 -38.63 1 25.73 475 VAL A CA 1
ATOM 7116 C C . VAL A 1 483 ? -46.013 50.086 -40.035 1 25.46 475 VAL A C 1
ATOM 7117 O O . VAL A 1 483 ? -46.621 50.767 -40.879 1 25.72 475 VAL A O 1
ATOM 7130 N N . PRO A 1 484 ? -45.637 48.81 -40.321 1 25.45 476 PRO A N 1
ATOM 7131 C CA . PRO A 1 484 ? -45.97 48.236 -41.644 1 25.48 476 PRO A CA 1
ATOM 7132 C C . PRO A 1 484 ? -47.475 48.157 -41.949 1 25.8 476 PRO A C 1
ATOM 7133 O O . PRO A 1 484 ? -47.869 48.1 -43.121 1 25.88 476 PRO A O 1
ATOM 7144 N N . PHE A 1 485 ? -48.319 48.184 -40.905 1 25.86 477 PHE A N 1
ATOM 7145 C CA . PHE A 1 485 ? -49.761 48.165 -41.081 1 26.47 477 PHE A CA 1
ATOM 7146 C C . PHE A 1 485 ? -50.363 49.561 -41.11 1 27.96 477 PHE A C 1
ATOM 7147 O O . PHE A 1 485 ? -51.59 49.663 -41.089 1 29.82 477 PHE A O 1
ATOM 7164 N N . ASP A 1 486 ? -49.552 50.642 -41.221 1 27.51 478 ASP A N 1
ATOM 7165 C CA . ASP A 1 486 ? -50.03 52.032 -41.21 1 28.33 478 ASP A CA 1
ATOM 7166 C C . ASP A 1 486 ? -50.939 52.293 -40.012 1 29.12 478 ASP A C 1
ATOM 7167 O O . ASP A 1 486 ? -52.001 52.892 -40.141 1 29.68 478 ASP A O 1
ATOM 7176 N N . ALA A 1 487 ? -50.554 51.735 -38.87 1 28.95 479 ALA A N 1
ATOM 7177 C CA . ALA A 1 487 ? -51.283 51.863 -37.627 1 29.5 479 ALA A CA 1
ATOM 7178 C C . ALA A 1 487 ? -50.344 52.47 -36.609 1 30.22 479 ALA A C 1
ATOM 7179 O O . ALA A 1 487 ? -49.109 52.382 -36.738 1 30.24 479 ALA A O 1
ATOM 7186 N N . SER A 1 488 ? -50.926 53.125 -35.613 1 30.25 480 SER A N 1
ATOM 7187 C CA . SER A 1 488 ? -50.142 53.752 -34.56 1 30.16 480 SER A CA 1
ATOM 7188 C C . SER A 1 488 ? -50.882 53.612 -33.236 1 29.49 480 SER A C 1
ATOM 7189 O O . SER A 1 488 ? -52.042 53.208 -33.195 1 29.22 480 SER A O 1
ATOM 7197 N N . LEU A 1 489 ? -50.173 53.858 -32.149 1 29.37 481 LEU A N 1
ATOM 7198 C CA . LEU A 1 489 ? -50.749 53.797 -30.812 1 29.33 481 LEU A CA 1
ATOM 7199 C C . LEU A 1 489 ? -51.091 55.228 -30.402 1 28.99 481 LEU A C 1
ATOM 7200 O O . LEU A 1 489 ? -50.179 56.046 -30.249 1 28.63 481 LEU A O 1
ATOM 7216 N N . SER A 1 490 ? -52.389 55.542 -30.28 1 28.88 482 SER A N 1
ATOM 7217 C CA . SER A 1 490 ? -52.804 56.896 -29.939 1 30.04 482 SER A CA 1
ATOM 7218 C C . SER A 1 490 ? -52.418 57.178 -28.487 1 30.34 482 SER A C 1
ATOM 7219 O O . SER A 1 490 ? -51.722 58.151 -28.21 1 30.74 482 SER A O 1
ATOM 7227 N N . GLU A 1 491 ? -52.823 56.29 -27.573 1 29.93 483 GLU A N 1
ATOM 7228 C CA . GLU A 1 491 ? -52.576 56.42 -26.142 1 29.46 483 GLU A CA 1
ATOM 7229 C C . GLU A 1 491 ? -52.492 55.044 -25.494 1 27.98 483 GLU A C 1
ATOM 7230 O O . GLU A 1 491 ? -53.006 54.048 -26.029 1 27.59 483 GLU A O 1
ATOM 7242 N N . TYR A 1 492 ? -51.88 54.999 -24.311 1 26.39 484 TYR A N 1
ATOM 7243 C CA . TYR A 1 492 ? -51.842 53.781 -23.526 1 25.05 484 TYR A CA 1
ATOM 7244 C C . TYR A 1 492 ? -51.72 54.097 -22.051 1 23.17 484 TYR A C 1
ATOM 7245 O O . TYR A 1 492 ? -51.252 55.169 -21.674 1 23.23 484 TYR A O 1
ATOM 7263 N N . THR A 1 493 ? -52.068 53.115 -21.239 1 22.2 485 THR A N 1
ATOM 7264 C CA . THR A 1 493 ? -51.768 53.075 -19.826 1 22.13 485 THR A CA 1
ATOM 7265 C C . THR A 1 493 ? -51.547 51.586 -19.437 1 21.93 485 THR A C 1
ATOM 7266 O O . THR A 1 493 ? -51.52 50.726 -20.329 1 21.44 485 THR A O 1
ATOM 7277 N N . SER A 1 494 ? -51.324 51.291 -18.149 1 21.7 486 SER A N 1
ATOM 7278 C CA . SER A 1 494 ? -51.032 49.954 -17.659 1 22.2 486 SER A CA 1
ATOM 7279 C C . SER A 1 494 ? -51.515 49.737 -16.211 1 23.12 486 SER A C 1
ATOM 7280 O O . SER A 1 494 ? -51.76 50.718 -15.5 1 23.4 486 SER A O 1
ATOM 7288 N N . TYR A 1 495 ? -51.602 48.449 -15.752 1 23.5 487 TYR A N 1
ATOM 7289 C CA . TYR A 1 495 ? -51.889 48.099 -14.36 1 24.6 487 TYR A CA 1
ATOM 7290 C C . TYR A 1 495 ? -51.317 46.716 -14.033 1 25.12 487 TYR A C 1
ATOM 7291 O O . TYR A 1 495 ? -51.062 45.911 -14.936 1 24.62 487 TYR A O 1
ATOM 7309 N N . ALA A 1 496 ? -51.053 46.485 -12.743 1 25.01 488 ALA A N 1
ATOM 7310 C CA . ALA A 1 496 ? -50.545 45.216 -12.255 1 25.22 488 ALA A CA 1
ATOM 7311 C C . ALA A 1 496 ? -51.784 44.4 -11.904 1 24.57 488 ALA A C 1
ATOM 7312 O O . ALA A 1 496 ? -52.528 44.77 -11.005 1 23.85 488 ALA A O 1
ATOM 7319 N N . ASP A 1 497 ? -52.042 43.352 -12.669 1 24.63 489 ASP A N 1
ATOM 7320 C CA . ASP A 1 497 ? -53.208 42.497 -12.518 1 25.32 489 ASP A CA 1
ATOM 7321 C C . ASP A 1 497 ? -52.906 41.338 -11.601 1 25.64 489 ASP A C 1
ATOM 7322 O O . ASP A 1 497 ? -52.159 40.421 -11.959 1 25.23 489 ASP A O 1
ATOM 7331 N N . THR A 1 498 ? -53.515 41.351 -10.431 1 26.91 490 THR A N 1
ATOM 7332 C CA . THR A 1 498 ? -53.322 40.269 -9.468 1 29.13 490 THR A CA 1
ATOM 7333 C C . THR A 1 498 ? -54.569 39.343 -9.407 1 31.03 490 THR A C 1
ATOM 7334 O O . THR A 1 498 ? -54.65 38.523 -8.505 1 31.2 490 THR A O 1
ATOM 7345 N N . SER A 1 499 ? -55.515 39.437 -10.362 1 31.7 491 SER A N 1
ATOM 7346 C CA . SER A 1 499 ? -56.695 38.564 -10.371 1 33.19 491 SER A CA 1
ATOM 7347 C C . SER A 1 499 ? -56.351 37.129 -10.779 1 34.15 491 SER A C 1
ATOM 7348 O O . SER A 1 499 ? -57.152 36.239 -10.539 1 35.2 491 SER A O 1
ATOM 7356 N N . SER A 1 500 ? -55.16 36.859 -11.259 1 33.99 492 SER A N 1
ATOM 7357 C CA . SER A 1 500 ? -54.685 35.513 -11.553 1 33.43 492 SER A CA 1
ATOM 7358 C C . SER A 1 500 ? -53.404 35.34 -10.722 1 30.92 492 SER A C 1
ATOM 7359 O O . SER A 1 500 ? -52.803 36.335 -10.286 1 29.37 492 SER A O 1
ATOM 7367 N N . ILE A 1 501 ? -52.995 34.067 -10.512 1 30.01 493 ILE A N 1
ATOM 7368 C CA . ILE A 1 501 ? -51.764 33.7 -9.826 1 28.55 493 ILE A CA 1
ATOM 7369 C C . ILE A 1 501 ? -50.934 32.774 -10.83 1 28.56 493 ILE A C 1
ATOM 7370 O O . ILE A 1 501 ? -51.455 31.715 -11.145 1 29.31 493 ILE A O 1
ATOM 7386 N N . PRO A 1 502 ? -49.732 33.2 -11.38 1 28.5 494 PRO A N 1
ATOM 7387 C CA . PRO A 1 502 ? -49.128 34.423 -10.908 1 27.44 494 PRO A CA 1
ATOM 7388 C C . PRO A 1 502 ? -49.774 35.663 -11.54 1 26.03 494 PRO A C 1
ATOM 7389 O O . PRO A 1 502 ? -50.352 35.613 -12.62 1 26.03 494 PRO A O 1
ATOM 7400 N N . GLY A 1 503 ? -49.628 36.787 -10.872 1 24.45 495 GLY A N 1
ATOM 7401 C CA . GLY A 1 503 ? -50.085 38.071 -11.413 1 23.39 495 GLY A CA 1
ATOM 7402 C C . GLY A 1 503 ? -49.354 38.415 -12.713 1 22.11 495 GLY A C 1
ATOM 7403 O O . GLY A 1 503 ? -48.356 37.771 -13.047 1 22.08 495 GLY A O 1
ATOM 7407 N N . HIS A 1 504 ? -49.869 39.389 -13.483 1 21.1 496 HIS A N 1
ATOM 7408 C CA . HIS A 1 504 ? -49.254 39.797 -14.753 1 20.65 496 HIS A CA 1
ATOM 7409 C C . HIS A 1 504 ? -49.496 41.28 -15.068 1 20.5 496 HIS A C 1
ATOM 7410 O O . HIS A 1 504 ? -50.417 41.893 -14.517 1 20.57 496 HIS A O 1
ATOM 7424 N N . TYR A 1 505 ? -48.633 41.87 -15.908 1 19.84 497 TYR A N 1
ATOM 7425 C CA . TYR A 1 505 ? -48.793 43.258 -16.319 1 19.75 497 TYR A CA 1
ATOM 7426 C C . TYR A 1 505 ? -49.846 43.309 -17.413 1 19.78 497 TYR A C 1
ATOM 7427 O O . TYR A 1 505 ? -49.892 42.441 -18.283 1 20.43 497 TYR A O 1
ATOM 7445 N N . VAL A 1 506 ? -50.624 44.364 -17.418 1 19.71 498 VAL A N 1
ATOM 7446 C CA . VAL A 1 506 ? -51.625 44.604 -18.427 1 21.1 498 VAL A CA 1
ATOM 7447 C C . VAL A 1 506 ? -51.359 45.976 -19.013 1 21.75 498 VAL A C 1
ATOM 7448 O O . VAL A 1 506 ? -51.194 46.927 -18.278 1 21.17 498 VAL A O 1
ATOM 7461 N N . LEU A 1 507 ? -51.35 46.077 -20.341 1 22.56 499 LEU A N 1
ATOM 7462 C CA . LEU A 1 507 ? -51.247 47.343 -21.039 1 22.93 499 LEU A CA 1
ATOM 7463 C C . LEU A 1 507 ? -52.6 47.592 -21.691 1 23.44 499 LEU A C 1
ATOM 7464 O O . LEU A 1 507 ? -53.139 46.669 -22.273 1 24.1 499 LEU A O 1
ATOM 7480 N N . PHE A 1 508 ? -53.17 48.799 -21.577 1 23.49 500 PHE A N 1
ATOM 7481 C CA . PHE A 1 508 ? -54.379 49.17 -22.322 1 24.15 500 PHE A CA 1
ATOM 7482 C C . PHE A 1 508 ? -53.875 49.936 -23.541 1 23.72 500 PHE A C 1
ATOM 7483 O O . PHE A 1 508 ? -53.132 50.886 -23.371 1 23.83 500 PHE A O 1
ATOM 7500 N N . TRP A 1 509 ? -54.229 49.521 -24.762 1 23.55 501 TRP A N 1
ATOM 7501 C CA . TRP A 1 509 ? -53.796 50.219 -25.971 1 23.54 501 TRP A CA 1
ATOM 7502 C C . TRP A 1 509 ? -54.988 50.71 -26.753 1 24.88 501 TRP A C 1
ATOM 7503 O O . TRP A 1 509 ? -55.935 49.955 -26.945 1 25.66 501 TRP A O 1
ATOM 7524 N N . GLU A 1 510 ? -54.948 51.959 -27.221 1 25.21 502 GLU A N 1
ATOM 7525 C CA . GLU A 1 510 ? -55.984 52.473 -28.092 1 26.73 502 GLU A CA 1
ATOM 7526 C C . GLU A 1 510 ? -55.295 52.73 -29.401 1 27.8 502 GLU A C 1
ATOM 7527 O O . GLU A 1 510 ? -54.397 53.561 -29.465 1 27.97 502 GLU A O 1
ATOM 7539 N N . LEU A 1 511 ? -55.667 51.99 -30.43 1 29.12 503 LEU A N 1
ATOM 7540 C CA . LEU A 1 511 ? -55.022 52.109 -31.739 1 30.94 503 LEU A CA 1
ATOM 7541 C C . LEU A 1 511 ? -55.666 53.118 -32.669 1 32.89 503 LEU A C 1
ATOM 7542 O O . LEU A 1 511 ? -56.863 53.364 -32.564 1 33.29 503 LEU A O 1
ATOM 7558 N N . CYS A 1 512 ? -54.852 53.703 -33.577 1 34.08 504 CYS A N 1
ATOM 7559 C CA . CYS A 1 512 ? -55.278 54.572 -34.663 1 36.08 504 CYS A CA 1
ATOM 7560 C C . CYS A 1 512 ? -54.931 53.829 -35.963 1 36.1 504 CYS A C 1
ATOM 7561 O O . CYS A 1 512 ? -53.752 53.679 -36.287 1 35.3 504 CYS A O 1
ATOM 7569 N N . LEU A 1 513 ? -55.939 53.313 -36.668 1 37.05 505 LEU A N 1
ATOM 7570 C CA . LEU A 1 513 ? -55.732 52.57 -37.922 1 38.53 505 LEU A CA 1
ATOM 7571 C C . LEU A 1 513 ? -55.872 53.47 -39.153 1 39.5 505 LEU A C 1
ATOM 7572 O O . LEU A 1 513 ? -56.942 54.02 -39.362 1 39.36 505 LEU A O 1
ATOM 7588 N N . ASN A 1 514 ? -54.8 53.606 -39.965 1 40.72 506 ASN A N 1
ATOM 7589 C CA . ASN A 1 514 ? -54.809 54.411 -41.198 1 42.55 506 ASN A CA 1
ATOM 7590 C C . ASN A 1 514 ? -54.652 53.573 -42.498 1 43.07 506 ASN A C 1
ATOM 7591 O O . ASN A 1 514 ? -54.664 54.158 -43.585 1 43.5 506 ASN A O 1
ATOM 7602 N N . GLY A 1 515 ? -54.501 52.248 -42.384 1 43.31 507 GLY A N 1
ATOM 7603 C CA . GLY A 1 515 ? -54.291 51.363 -43.527 1 44.44 507 GLY A CA 1
ATOM 7604 C C . GLY A 1 515 ? -55.467 50.483 -43.871 1 45.36 507 GLY A C 1
ATOM 7605 O O . GLY A 1 515 ? -56.491 50.506 -43.189 1 46.03 507 GLY A O 1
ATOM 7609 N N . ASN A 1 516 ? -55.277 49.658 -44.91 1 45.37 508 ASN A N 1
ATOM 7610 C CA . ASN A 1 516 ? -56.281 48.737 -45.436 1 45.19 508 ASN A CA 1
ATOM 7611 C C . ASN A 1 516 ? -56.021 47.269 -45.103 1 44.07 508 ASN A C 1
ATOM 7612 O O . ASN A 1 516 ? -56.883 46.455 -45.412 1 44.68 508 ASN A O 1
ATOM 7623 N N . THR A 1 517 ? -54.881 46.909 -44.489 1 42.48 509 THR A N 1
ATOM 7624 C CA . THR A 1 517 ? -54.622 45.513 -44.12 1 41.79 509 THR A CA 1
ATOM 7625 C C . THR A 1 517 ? -54.896 45.296 -42.625 1 41.52 509 THR A C 1
ATOM 7626 O O . THR A 1 517 ? -54.154 45.822 -41.782 1 41.32 509 THR A O 1
ATOM 7637 N N . PRO A 1 518 ? -55.921 44.497 -42.258 1 41.42 510 PRO A N 1
ATOM 7638 C CA . PRO A 1 518 ? -56.194 44.277 -40.831 1 40.92 510 PRO A CA 1
ATOM 7639 C C . PRO A 1 518 ? -54.985 43.691 -40.093 1 39.83 510 PRO A C 1
ATOM 7640 O O . PRO A 1 518 ? -54.231 42.912 -40.684 1 39.77 510 PRO A O 1
ATOM 7651 N N . ILE A 1 519 ? -54.788 44.075 -38.827 1 38.62 511 ILE A N 1
ATOM 7652 C CA . ILE A 1 519 ? -53.64 43.585 -38.067 1 37.56 511 ILE A CA 1
ATOM 7653 C C . ILE A 1 519 ? -53.993 42.206 -37.477 1 37.19 511 ILE A C 1
ATOM 7654 O O . ILE A 1 519 ? -54.928 42.137 -36.675 1 37.38 511 ILE A O 1
ATOM 7670 N N . PRO A 1 520 ? -53.255 41.113 -37.783 1 37.07 512 PRO A N 1
ATOM 7671 C CA . PRO A 1 520 ? -53.639 39.799 -37.224 1 37.04 512 PRO A CA 1
ATOM 7672 C C . PRO A 1 520 ? -53.247 39.585 -35.748 1 36.84 512 PRO A C 1
ATOM 7673 O O . PRO A 1 520 ? -52.413 40.338 -35.248 1 37.1 512 PRO A O 1
ATOM 7684 N N . PRO A 1 521 ? -53.841 38.614 -35.007 1 36 513 PRO A N 1
ATOM 7685 C CA . PRO A 1 521 ? -53.473 38.447 -33.596 1 34.72 513 PRO A CA 1
ATOM 7686 C C . PRO A 1 521 ? -52.013 38.158 -33.371 1 32.56 513 PRO A C 1
ATOM 7687 O O . PRO A 1 521 ? -51.505 38.563 -32.333 1 32.49 513 PRO A O 1
ATOM 7698 N N . SER A 1 522 ? -51.338 37.463 -34.311 1 30.2 514 SER A N 1
ATOM 7699 C CA . SER A 1 522 ? -49.93 37.162 -34.155 1 29.07 514 SER A CA 1
ATOM 7700 C C . SER A 1 522 ? -49.077 38.436 -34.005 1 28.29 514 SER A C 1
ATOM 7701 O O . SER A 1 522 ? -48.123 38.417 -33.241 1 28.57 514 SER A O 1
ATOM 7709 N N . VAL A 1 523 ? -49.457 39.539 -34.646 1 26.91 515 VAL A N 1
ATOM 7710 C CA . VAL A 1 523 ? -48.699 40.78 -34.532 1 26.64 515 VAL A CA 1
ATOM 7711 C C . VAL A 1 523 ? -48.842 41.368 -33.123 1 26.15 515 VAL A C 1
ATOM 7712 O O . VAL A 1 523 ? -47.842 41.783 -32.538 1 25.69 515 VAL A O 1
ATOM 7725 N N . PHE A 1 524 ? -50.054 41.363 -32.556 1 25.94 516 PHE A N 1
ATOM 7726 C CA . PHE A 1 524 ? -50.266 41.871 -31.197 1 26.07 516 PHE A CA 1
ATOM 7727 C C . PHE A 1 524 ? -49.584 40.986 -30.152 1 25.27 516 PHE A C 1
ATOM 7728 O O . PHE A 1 524 ? -49.064 41.482 -29.155 1 23.86 516 PHE A O 1
ATOM 7745 N N . GLU A 1 525 ? -49.546 39.687 -30.406 1 24.97 517 GLU A N 1
ATOM 7746 C CA . GLU A 1 525 ? -48.832 38.756 -29.558 1 25.6 517 GLU A CA 1
ATOM 7747 C C . GLU A 1 525 ? -47.315 39.055 -29.641 1 25.22 517 GLU A C 1
ATOM 7748 O O . GLU A 1 525 ? -46.646 39.01 -28.607 1 24.5 517 GLU A O 1
ATOM 7760 N N . ASP A 1 526 ? -46.792 39.422 -30.834 1 24.88 518 ASP A N 1
ATOM 7761 C CA . ASP A 1 526 ? -45.392 39.802 -30.948 1 25.78 518 ASP A CA 1
ATOM 7762 C C . ASP A 1 526 ? -45.13 41.151 -30.251 1 23.57 518 ASP A C 1
ATOM 7763 O O . ASP A 1 526 ? -44.034 41.338 -29.751 1 24.05 518 ASP A O 1
ATOM 7772 N N . CYS A 1 527 ? -46.114 42.077 -30.223 1 21.5 519 CYS A N 1
ATOM 7773 C CA . CYS A 1 527 ? -46.007 43.334 -29.47 1 21.42 519 CYS A CA 1
ATOM 7774 C C . CYS A 1 527 ? -45.855 43.002 -27.976 1 20.82 519 CYS A C 1
ATOM 7775 O O . CYS A 1 527 ? -44.976 43.562 -27.318 1 20.3 519 CYS A O 1
ATOM 7783 N N . CYS A 1 528 ? -46.663 42.04 -27.462 1 20.31 520 CYS A N 1
ATOM 7784 C CA . CYS A 1 528 ? -46.625 41.585 -26.063 1 20.68 520 CYS A CA 1
ATOM 7785 C C . CYS A 1 528 ? -45.226 41.099 -25.734 1 20.51 520 CYS A C 1
ATOM 7786 O O . CYS A 1 528 ? -44.649 41.563 -24.784 1 20.73 520 CYS A O 1
ATOM 7794 N N . LEU A 1 529 ? -44.66 40.208 -26.577 1 20.73 521 LEU A N 1
ATOM 7795 C CA . LEU A 1 529 ? -43.338 39.654 -26.349 1 21.5 521 LEU A CA 1
ATOM 7796 C C . LEU A 1 529 ? -42.244 40.715 -26.469 1 21.5 521 LEU A C 1
ATOM 7797 O O . LEU A 1 529 ? -41.335 40.728 -25.643 1 20.92 521 LEU A O 1
ATOM 7813 N N . THR A 1 530 ? -42.351 41.634 -27.437 1 21.21 522 THR A N 1
ATOM 7814 C CA . THR A 1 530 ? -41.347 42.698 -27.588 1 21.21 522 THR A CA 1
ATOM 7815 C C . THR A 1 530 ? -41.331 43.581 -26.347 1 20 522 THR A C 1
ATOM 7816 O O . THR A 1 530 ? -40.254 43.969 -25.893 1 20.16 522 THR A O 1
ATOM 7827 N N . ILE A 1 531 ? -42.502 43.858 -25.753 1 19.69 523 ILE A N 1
ATOM 7828 C CA . ILE A 1 531 ? -42.543 44.628 -24.496 1 19.89 523 ILE A CA 1
ATOM 7829 C C . ILE A 1 531 ? -41.739 43.871 -23.408 1 20.24 523 ILE A C 1
ATOM 7830 O O . ILE A 1 531 ? -40.835 44.456 -22.782 1 20.14 523 ILE A O 1
ATOM 7846 N N . GLU A 1 532 ? -42.058 42.564 -23.238 1 19.13 524 GLU A N 1
ATOM 7847 C CA . GLU A 1 532 ? -41.401 41.702 -22.26 1 19.26 524 GLU A CA 1
ATOM 7848 C C . GLU A 1 532 ? -39.889 41.633 -22.458 1 19.69 524 GLU A C 1
ATOM 7849 O O . GLU A 1 532 ? -39.148 41.684 -21.491 1 19.44 524 GLU A O 1
ATOM 7861 N N . GLU A 1 533 ? -39.428 41.562 -23.699 1 20.64 525 GLU A N 1
ATOM 7862 C CA . GLU A 1 533 ? -38.001 41.466 -24.004 1 21.14 525 GLU A CA 1
ATOM 7863 C C . GLU A 1 533 ? -37.25 42.723 -23.573 1 21.25 525 GLU A C 1
ATOM 7864 O O . GLU A 1 533 ? -36.068 42.617 -23.233 1 21.45 525 GLU A O 1
ATOM 7876 N N . SER A 1 534 ? -37.925 43.901 -23.641 1 19.96 526 SER A N 1
ATOM 7877 C CA . SER A 1 534 ? -37.367 45.201 -23.304 1 20.57 526 SER A CA 1
ATOM 7878 C C . SER A 1 534 ? -37.516 45.573 -21.839 1 20.66 526 SER A C 1
ATOM 7879 O O . SER A 1 534 ? -37.019 46.641 -21.45 1 21.52 526 SER A O 1
ATOM 7887 N N . LEU A 1 535 ? -38.228 44.757 -21.041 1 19.34 527 LEU A N 1
ATOM 7888 C CA . LEU A 1 535 ? -38.356 45.026 -19.609 1 19.2 527 LEU A CA 1
ATOM 7889 C C . LEU A 1 535 ? -37.093 44.52 -18.898 1 19.81 527 LEU A C 1
ATOM 7890 O O . LEU A 1 535 ? -36.245 43.855 -19.508 1 19.87 527 LEU A O 1
ATOM 7906 N N . ASN A 1 536 ? -36.91 44.926 -17.638 1 19.95 528 ASN A N 1
ATOM 7907 C CA . ASN A 1 536 ? -35.665 44.677 -16.925 1 20.54 528 ASN A CA 1
ATOM 7908 C C . ASN A 1 536 ? -35.443 43.21 -16.572 1 20.1 528 ASN A C 1
ATOM 7909 O O . ASN A 1 536 ? -36.35 42.398 -16.69 1 19.55 528 ASN A O 1
ATOM 7920 N N . SER A 1 537 ? -34.204 42.877 -16.189 1 20.34 529 SER A N 1
ATOM 7921 C CA . SER A 1 537 ? -33.807 41.503 -15.938 1 21.18 529 SER A CA 1
ATOM 7922 C C . SER A 1 537 ? -34.545 40.833 -14.789 1 20.48 529 SER A C 1
ATOM 7923 O O . SER A 1 537 ? -34.685 39.619 -14.819 1 20.43 529 SER A O 1
ATOM 7931 N N . VAL A 1 538 ? -35.077 41.6 -13.823 1 19.44 530 VAL A N 1
ATOM 7932 C CA . VAL A 1 538 ? -35.8 41.012 -12.695 1 19.66 530 VAL A CA 1
ATOM 7933 C C . VAL A 1 538 ? -37.187 40.548 -13.18 1 19.22 530 VAL A C 1
ATOM 7934 O O . VAL A 1 538 ? -37.64 39.472 -12.795 1 18.48 530 VAL A O 1
ATOM 7947 N N . TYR A 1 539 ? -37.827 41.339 -14.066 1 19.11 531 TYR A N 1
ATOM 7948 C CA . TYR A 1 539 ? -39.094 40.979 -14.693 1 18.95 531 TYR A CA 1
ATOM 7949 C C . TYR A 1 539 ? -38.879 39.708 -15.534 1 18.64 531 TYR A C 1
ATOM 7950 O O . TYR A 1 539 ? -39.611 38.746 -15.374 1 18.57 531 TYR A O 1
ATOM 7968 N N . ARG A 1 540 ? -37.864 39.697 -16.399 1 18.48 532 ARG A N 1
ATOM 7969 C CA . ARG A 1 540 ? -37.603 38.547 -17.267 1 19.27 532 ARG A CA 1
ATOM 7970 C C . ARG A 1 540 ? -37.224 37.301 -16.442 1 20.33 532 ARG A C 1
ATOM 7971 O O . ARG A 1 540 ? -37.668 36.214 -16.748 1 20.56 532 ARG A O 1
ATOM 7992 N N . GLN A 1 541 ? -36.511 37.484 -15.331 1 21.51 533 GLN A N 1
ATOM 7993 C CA . GLN A 1 541 ? -36.188 36.402 -14.395 1 21.81 533 GLN A CA 1
ATOM 7994 C C . GLN A 1 541 ? -37.471 35.841 -13.772 1 22.44 533 GLN A C 1
ATOM 7995 O O . GLN A 1 541 ? -37.601 34.633 -13.632 1 21.65 533 GLN A O 1
ATOM 8009 N N . GLY A 1 542 ? -38.399 36.726 -13.403 1 23.08 534 GLY A N 1
ATOM 8010 C CA . GLY A 1 542 ? -39.684 36.335 -12.85 1 24.19 534 GLY A CA 1
ATOM 8011 C C . GLY A 1 542 ? -40.473 35.448 -13.778 1 24.54 534 GLY A C 1
ATOM 8012 O O . GLY A 1 542 ? -41.112 34.491 -13.338 1 24.78 534 GLY A O 1
ATOM 8016 N N . ARG A 1 543 ? -40.435 35.762 -15.067 1 23.82 535 ARG A N 1
ATOM 8017 C CA . ARG A 1 543 ? -41.113 34.956 -16.082 1 23.6 535 ARG A CA 1
ATOM 8018 C C . ARG A 1 543 ? -40.406 33.608 -16.327 1 24.59 535 ARG A C 1
ATOM 8019 O O . ARG A 1 543 ? -41.054 32.572 -16.347 1 24.68 535 ARG A O 1
ATOM 8040 N N . VAL A 1 544 ? -39.086 33.618 -16.484 1 25.67 536 VAL A N 1
ATOM 8041 C CA . VAL A 1 544 ? -38.318 32.436 -16.895 1 27.73 536 VAL A CA 1
ATOM 8042 C C . VAL A 1 544 ? -37.947 31.464 -15.777 1 29.93 536 VAL A C 1
ATOM 8043 O O . VAL A 1 544 ? -38.099 30.249 -15.939 1 29.84 536 VAL A O 1
ATOM 8056 N N . SER A 1 545 ? -37.375 31.986 -14.68 1 30.94 537 SER A N 1
ATOM 8057 C CA . SER A 1 545 ? -36.812 31.174 -13.618 1 32.63 537 SER A CA 1
ATOM 8058 C C . SER A 1 545 ? -37.821 30.749 -12.548 1 34.79 537 SER A C 1
ATOM 8059 O O . SER A 1 545 ? -38.096 29.568 -12.426 1 35.99 537 SER A O 1
ATOM 8067 N N . ASP A 1 546 ? -38.38 31.737 -11.825 1 35.55 538 ASP A N 1
ATOM 8068 C CA . ASP A 1 546 ? -39.268 31.585 -10.663 1 37.47 538 ASP A CA 1
ATOM 8069 C C . ASP A 1 546 ? -40.775 31.351 -11.019 1 37.34 538 ASP A C 1
ATOM 8070 O O . ASP A 1 546 ? -41.537 30.946 -10.131 1 37.94 538 ASP A O 1
ATOM 8079 N N . LYS A 1 547 ? -41.208 31.666 -12.271 1 35.37 539 LYS A N 1
ATOM 8080 C CA . LYS A 1 547 ? -42.639 31.691 -12.708 1 33.94 539 LYS A CA 1
ATOM 8081 C C . LYS A 1 547 ? -43.496 32.572 -11.793 1 32.63 539 LYS A C 1
ATOM 8082 O O . LYS A 1 547 ? -44.676 32.292 -11.551 1 33.35 539 LYS A O 1
ATOM 8101 N N . SER A 1 548 ? -42.88 33.643 -11.273 1 30.02 540 SER A N 1
ATOM 8102 C CA . SER A 1 548 ? -43.542 34.557 -10.371 1 27.53 540 SER A CA 1
ATOM 8103 C C . SER A 1 548 ? -44.368 35.649 -11.031 1 25.05 540 SER A C 1
ATOM 8104 O O . SER A 1 548 ? -45.08 36.373 -10.341 1 23.9 540 SER A O 1
ATOM 8112 N N . ILE A 1 549 ? -44.244 35.805 -12.335 1 24.17 541 ILE A N 1
ATOM 8113 C CA . ILE A 1 549 ? -44.982 36.758 -13.14 1 23.32 541 ILE A CA 1
ATOM 8114 C C . ILE A 1 549 ? -45.511 35.921 -14.297 1 23.45 541 ILE A C 1
ATOM 8115 O O . ILE A 1 549 ? -44.764 35.085 -14.833 1 23.84 541 ILE A O 1
ATOM 8131 N N . GLY A 1 550 ? -46.754 36.171 -14.71 1 23.28 542 GLY A N 1
ATOM 8132 C CA . GLY A 1 550 ? -47.375 35.497 -15.84 1 23.64 542 GLY A CA 1
ATOM 8133 C C . GLY A 1 550 ? -47.175 36.265 -17.142 1 24.03 542 GLY A C 1
ATOM 8134 O O . GLY A 1 550 ? -46.726 37.422 -17.119 1 24.26 542 GLY A O 1
ATOM 8138 N N . PRO A 1 551 ? -47.57 35.679 -18.286 1 24 543 PRO A N 1
ATOM 8139 C CA . PRO A 1 551 ? -47.443 36.4 -19.568 1 23.78 543 PRO A CA 1
ATOM 8140 C C . PRO A 1 551 ? -48.103 37.783 -19.61 1 22.65 543 PRO A C 1
ATOM 8141 O O . PRO A 1 551 ? -49.225 37.956 -19.153 1 21.54 543 PRO A O 1
ATOM 8152 N N . LEU A 1 552 ? -47.361 38.786 -20.096 1 22.03 544 LEU A N 1
ATOM 8153 C CA . LEU A 1 552 ? -47.876 40.149 -20.24 1 21.27 544 LEU A CA 1
ATOM 8154 C C . LEU A 1 552 ? -49.072 40.199 -21.193 1 20.96 544 LEU A C 1
ATOM 8155 O O . LEU A 1 552 ? -49.1 39.482 -22.196 1 20.99 544 LEU A O 1
ATOM 8171 N N . GLU A 1 553 ? -50.06 41.029 -20.88 1 20.54 545 GLU A N 1
ATOM 8172 C CA . GLU A 1 553 ? -51.263 41.125 -21.685 1 20.93 545 GLU A CA 1
ATOM 8173 C C . GLU A 1 553 ? -51.482 42.521 -22.246 1 21.75 545 GLU A C 1
ATOM 8174 O O . GLU A 1 553 ? -51.342 43.485 -21.52 1 22.27 545 GLU A O 1
ATOM 8186 N N . ILE A 1 554 ? -51.864 42.626 -23.532 1 22.47 546 ILE A N 1
ATOM 8187 C CA . ILE A 1 554 ? -52.247 43.894 -24.109 1 23.15 546 ILE A CA 1
ATOM 8188 C C . ILE A 1 554 ? -53.766 43.795 -24.317 1 23.67 546 ILE A C 1
ATOM 8189 O O . ILE A 1 554 ? -54.233 42.879 -24.981 1 22.95 546 ILE A O 1
ATOM 8205 N N . LYS A 1 555 ? -54.523 44.762 -23.791 1 24.48 547 LYS A N 1
ATOM 8206 C CA . LYS A 1 555 ? -55.962 44.849 -23.949 1 25.37 547 LYS A CA 1
ATOM 8207 C C . LYS A 1 555 ? -56.231 46.051 -24.82 1 26.16 547 LYS A C 1
ATOM 8208 O O . LYS A 1 555 ? -55.879 47.162 -24.457 1 25.17 547 LYS A O 1
ATOM 8227 N N . MET A 1 556 ? -56.8 45.818 -26.004 1 27.76 548 MET A N 1
ATOM 8228 C CA . MET A 1 556 ? -57.158 46.888 -26.913 1 29.34 548 MET A CA 1
ATOM 8229 C C . MET A 1 556 ? -58.457 47.48 -26.415 1 31.28 548 MET A C 1
ATOM 8230 O O . MET A 1 556 ? -59.393 46.731 -26.141 1 31.89 548 MET A O 1
ATOM 8244 N N . VAL A 1 557 ? -58.528 48.816 -26.331 1 32.1 549 VAL A N 1
ATOM 8245 C CA . VAL A 1 557 ? -59.734 49.524 -25.882 1 33.06 549 VAL A CA 1
ATOM 8246 C C . VAL A 1 557 ? -60.437 50.199 -27.07 1 34.51 549 VAL A C 1
ATOM 8247 O O . VAL A 1 557 ? -59.805 50.482 -28.098 1 34.44 549 VAL A O 1
ATOM 8260 N N . GLU A 1 558 ? -61.753 50.457 -26.919 1 35.54 550 GLU A N 1
ATOM 8261 C CA . GLU A 1 558 ? -62.57 51.123 -27.951 1 37.02 550 GLU A CA 1
ATOM 8262 C C . GLU A 1 558 ? -62.005 52.501 -28.255 1 38.23 550 GLU A C 1
ATOM 8263 O O . GLU A 1 558 ? -61.39 53.112 -27.383 1 38.05 550 GLU A O 1
ATOM 8275 N N . SER A 1 559 ? -62.262 53.029 -29.464 1 39.09 551 SER A N 1
ATOM 8276 C CA . SER A 1 559 ? -61.841 54.392 -29.82 1 40.28 551 SER A CA 1
ATOM 8277 C C . SER A 1 559 ? -62.603 55.38 -28.92 1 40.13 551 SER A C 1
ATOM 8278 O O . SER A 1 559 ? -63.766 55.151 -28.614 1 40.45 551 SER A O 1
ATOM 8286 N N . GLY A 1 560 ? -61.919 56.414 -28.452 1 39.94 552 GLY A N 1
ATOM 8287 C CA . GLY A 1 560 ? -62.485 57.391 -27.524 1 39.84 552 GLY A CA 1
ATOM 8288 C C . GLY A 1 560 ? -62.332 57.034 -26.053 1 39.09 552 GLY A C 1
ATOM 8289 O O . GLY A 1 560 ? -62.742 57.828 -25.195 1 39 552 GLY A O 1
ATOM 8293 N N . THR A 1 561 ? -61.753 55.842 -25.722 1 37.94 553 THR A N 1
ATOM 8294 C CA . THR A 1 561 ? -61.602 55.432 -24.327 1 37.61 553 THR A CA 1
ATOM 8295 C C . THR A 1 561 ? -60.687 56.381 -23.529 1 37.42 553 THR A C 1
ATOM 8296 O O . THR A 1 561 ? -61.058 56.802 -22.433 1 37.1 553 THR A O 1
ATOM 8307 N N . PHE A 1 562 ? -59.516 56.731 -24.074 1 37.26 554 PHE A N 1
ATOM 8308 C CA . PHE A 1 562 ? -58.605 57.634 -23.369 1 37.74 554 PHE A CA 1
ATOM 8309 C C . PHE A 1 562 ? -59.12 59.078 -23.362 1 40.05 554 PHE A C 1
ATOM 8310 O O . PHE A 1 562 ? -58.834 59.807 -22.41 1 39.86 554 PHE A O 1
ATOM 8327 N N . ASP A 1 563 ? -59.956 59.467 -24.338 1 41.83 555 ASP A N 1
ATOM 8328 C CA . ASP A 1 563 ? -60.584 60.793 -24.307 1 44.12 555 ASP A CA 1
ATOM 8329 C C . ASP A 1 563 ? -61.663 60.815 -23.192 1 44.86 555 ASP A C 1
ATOM 8330 O O . ASP A 1 563 ? -61.835 61.85 -22.554 1 45.21 555 ASP A O 1
ATOM 8339 N N . LYS A 1 564 ? -62.327 59.672 -22.907 1 45 556 LYS A N 1
ATOM 8340 C CA . LYS A 1 564 ? -63.301 59.546 -21.823 1 45.46 556 LYS A CA 1
ATOM 8341 C C . LYS A 1 564 ? -62.583 59.692 -20.474 1 45.06 556 LYS A C 1
ATOM 8342 O O . LYS A 1 564 ? -63.129 60.32 -19.575 1 45.08 556 LYS A O 1
ATOM 8361 N N . LEU A 1 565 ? -61.356 59.14 -20.328 1 44.33 557 LEU A N 1
ATOM 8362 C CA . LEU A 1 565 ? -60.568 59.333 -19.104 1 43.64 557 LEU A CA 1
ATOM 8363 C C . LEU A 1 565 ? -60.193 60.8 -18.951 1 42.91 557 LEU A C 1
ATOM 8364 O O . LEU A 1 565 ? -60.178 61.314 -17.837 1 42.52 557 LEU A O 1
ATOM 8380 N N . MET A 1 566 ? -59.867 61.467 -20.053 1 42.41 558 MET A N 1
ATOM 8381 C CA . MET A 1 566 ? -59.554 62.887 -20.03 1 42.68 558 MET A CA 1
ATOM 8382 C C . MET A 1 566 ? -60.78 63.695 -19.58 1 41.58 558 MET A C 1
ATOM 8383 O O . MET A 1 566 ? -60.614 64.689 -18.9 1 41.39 558 MET A O 1
ATOM 8397 N N . ASP A 1 567 ? -61.996 63.287 -19.967 1 40.97 559 ASP A N 1
ATOM 8398 C CA . ASP A 1 567 ? -63.214 63.969 -19.52 1 40.8 559 ASP A CA 1
ATOM 8399 C C . ASP A 1 567 ? -63.354 63.874 -17.981 1 41.32 559 ASP A C 1
ATOM 8400 O O . ASP A 1 567 ? -63.795 64.839 -17.369 1 41.98 559 ASP A O 1
ATOM 8409 N N . TYR A 1 568 ? -62.949 62.747 -17.348 1 40.84 560 TYR A N 1
ATOM 8410 C CA . TYR A 1 568 ? -62.96 62.626 -15.887 1 41.16 560 TYR A CA 1
ATOM 8411 C C . TYR A 1 568 ? -61.987 63.662 -15.295 1 41.72 560 TYR A C 1
ATOM 8412 O O . TYR A 1 568 ? -62.35 64.392 -14.369 1 41.72 560 TYR A O 1
ATOM 8430 N N . ALA A 1 569 ? -60.764 63.733 -15.831 1 42 561 ALA A N 1
ATOM 8431 C CA . ALA A 1 569 ? -59.753 64.685 -15.369 1 43.12 561 ALA A CA 1
ATOM 8432 C C . ALA A 1 569 ? -60.189 66.126 -15.576 1 43.56 561 ALA A C 1
ATOM 8433 O O . ALA A 1 569 ? -59.968 66.946 -14.696 1 43.22 561 ALA A O 1
ATOM 8440 N N . ILE A 1 570 ? -60.818 66.446 -16.715 1 44.21 562 ILE A N 1
ATOM 8441 C CA . ILE A 1 570 ? -61.27 67.812 -16.981 1 45.77 562 ILE A CA 1
ATOM 8442 C C . ILE A 1 570 ? -62.358 68.192 -15.956 1 46.71 562 ILE A C 1
ATOM 8443 O O . ILE A 1 570 ? -62.288 69.286 -15.396 1 47.33 562 ILE A O 1
ATOM 8459 N N . SER A 1 571 ? -63.306 67.274 -15.652 1 46.81 563 SER A N 1
ATOM 8460 C CA . SER A 1 571 ? -64.348 67.523 -14.646 1 47.52 563 SER A CA 1
ATOM 8461 C C . SER A 1 571 ? -63.77 67.786 -13.256 1 48.2 563 SER A C 1
ATOM 8462 O O . SER A 1 571 ? -64.402 68.482 -12.459 1 48.48 563 SER A O 1
ATOM 8470 N N . LEU A 1 572 ? -62.583 67.235 -12.961 1 48.44 564 LEU A N 1
ATOM 8471 C CA . LEU A 1 572 ? -61.904 67.407 -11.684 1 49.31 564 LEU A CA 1
ATOM 8472 C C . LEU A 1 572 ? -60.798 68.49 -11.714 1 50.32 564 LEU A C 1
ATOM 8473 O O . LEU A 1 572 ? -59.933 68.495 -10.846 1 50.07 564 LEU A O 1
ATOM 8489 N N . GLY A 1 573 ? -60.88 69.43 -12.663 1 51.41 565 GLY A N 1
ATOM 8490 C CA . GLY A 1 573 ? -59.975 70.573 -12.746 1 52.62 565 GLY A CA 1
ATOM 8491 C C . GLY A 1 573 ? -58.778 70.541 -13.677 1 53.48 565 GLY A C 1
ATOM 8492 O O . GLY A 1 573 ? -58.032 71.524 -13.703 1 53.33 565 GLY A O 1
ATOM 8496 N N . ALA A 1 574 ? -58.568 69.463 -14.455 1 54.17 566 ALA A N 1
ATOM 8497 C CA . ALA A 1 574 ? -57.402 69.395 -15.345 1 55.75 566 ALA A CA 1
ATOM 8498 C C . ALA A 1 574 ? -57.634 70.182 -16.633 1 57.5 566 ALA A C 1
ATOM 8499 O O . ALA A 1 574 ? -58.751 70.195 -17.16 1 57.51 566 ALA A O 1
ATOM 8506 N N . SER A 1 575 ? -56.578 70.828 -17.149 1 58.67 567 SER A N 1
ATOM 8507 C CA . SER A 1 575 ? -56.68 71.583 -18.398 1 60.48 567 SER A CA 1
ATOM 8508 C C . SER A 1 575 ? -56.395 70.674 -19.599 1 61.28 567 SER A C 1
ATOM 8509 O O . SER A 1 575 ? -55.653 69.701 -19.481 1 61.25 567 SER A O 1
ATOM 8517 N N . ILE A 1 576 ? -56.929 71.038 -20.761 1 61.96 568 ILE A N 1
ATOM 8518 C CA . ILE A 1 576 ? -56.759 70.263 -21.992 1 62.76 568 ILE A CA 1
ATOM 8519 C C . ILE A 1 576 ? -55.291 70.362 -22.448 1 62.86 568 ILE A C 1
ATOM 8520 O O . ILE A 1 576 ? -54.707 69.354 -22.839 1 62.98 568 ILE A O 1
ATOM 8536 N N . ASN A 1 577 ? -54.688 71.56 -22.353 1 62.8 569 ASN A N 1
ATOM 8537 C CA . ASN A 1 577 ? -53.297 71.796 -22.758 1 62.93 569 ASN A CA 1
ATOM 8538 C C . ASN A 1 577 ? -52.225 71.225 -21.815 1 61.27 569 ASN A C 1
ATOM 8539 O O . ASN A 1 577 ? -51.046 71.303 -22.158 1 61.65 569 ASN A O 1
ATOM 8550 N N . GLN A 1 578 ? -52.596 70.681 -20.641 1 59.38 570 GLN A N 1
ATOM 8551 C CA . GLN A 1 578 ? -51.617 70.101 -19.705 1 57.53 570 GLN A CA 1
ATOM 8552 C C . GLN A 1 578 ? -51.857 68.611 -19.396 1 54.69 570 GLN A C 1
ATOM 8553 O O . GLN A 1 578 ? -50.947 67.958 -18.877 1 54.67 570 GLN A O 1
ATOM 8567 N N . TYR A 1 579 ? -53.063 68.077 -19.664 1 52.09 571 TYR A N 1
ATOM 8568 C CA . TYR A 1 579 ? -53.358 66.681 -19.354 1 50.02 571 TYR A CA 1
ATOM 8569 C C . TYR A 1 579 ? -52.518 65.716 -20.178 1 48.16 571 TYR A C 1
ATOM 8570 O O . TYR A 1 579 ? -52.416 65.86 -21.395 1 48.43 571 TYR A O 1
ATOM 8588 N N . LYS A 1 580 ? -52.037 64.668 -19.516 1 46.19 572 LYS A N 1
ATOM 8589 C CA . LYS A 1 580 ? -51.244 63.598 -20.108 1 44.36 572 LYS A CA 1
ATOM 8590 C C . LYS A 1 580 ? -51.852 62.284 -19.595 1 41.17 572 LYS A C 1
ATOM 8591 O O . LYS A 1 580 ? -52.091 62.155 -18.385 1 40.59 572 LYS A O 1
ATOM 8610 N N . THR A 1 581 ? -52.067 61.289 -20.481 1 38.79 573 THR A N 1
ATOM 8611 C CA . THR A 1 581 ? -52.59 59.998 -20.038 1 36.94 573 THR A CA 1
ATOM 8612 C C . THR A 1 581 ? -51.526 59.354 -19.126 1 34.98 573 THR A C 1
ATOM 8613 O O . THR A 1 581 ? -50.374 59.272 -19.552 1 34.1 573 THR A O 1
ATOM 8624 N N . PRO A 1 582 ? -51.826 59.036 -17.853 1 33.91 574 PRO A N 1
ATOM 8625 C CA . PRO A 1 582 ? -50.783 58.448 -16.998 1 32.81 574 PRO A CA 1
ATOM 8626 C C . PRO A 1 582 ? -50.299 57.103 -17.553 1 30.88 574 PRO A C 1
ATOM 8627 O O . PRO A 1 582 ? -51.075 56.375 -18.163 1 30.43 574 PRO A O 1
ATOM 8638 N N . ARG A 1 583 ? -49.014 56.81 -17.397 1 29.1 575 ARG A N 1
ATOM 8639 C CA . ARG A 1 583 ? -48.432 55.552 -17.877 1 28.57 575 ARG A CA 1
ATOM 8640 C C . ARG A 1 583 ? -48.928 54.339 -17.119 1 27.68 575 ARG A C 1
ATOM 8641 O O . ARG A 1 583 ? -48.899 53.218 -17.659 1 26.44 575 ARG A O 1
ATOM 8662 N N . CYS A 1 584 ? -49.344 54.541 -15.877 1 26.94 576 CYS A N 1
ATOM 8663 C CA . CYS A 1 584 ? -49.808 53.469 -15.064 1 28.21 576 CYS A CA 1
ATOM 8664 C C . CYS A 1 584 ? -50.96 53.94 -14.189 1 28.27 576 CYS A C 1
ATOM 8665 O O . CYS A 1 584 ? -51.035 55.119 -13.855 1 27.63 576 CYS A O 1
ATOM 8673 N N . VAL A 1 585 ? -51.858 53.008 -13.84 1 29.26 577 VAL A N 1
ATOM 8674 C CA . VAL A 1 585 ? -53.022 53.254 -12.98 1 31.34 577 VAL A CA 1
ATOM 8675 C C . VAL A 1 585 ? -53.091 52.129 -11.914 1 32.75 577 VAL A C 1
ATOM 8676 O O . VAL A 1 585 ? -52.851 50.962 -12.223 1 32.19 577 VAL A O 1
ATOM 8689 N N . LYS A 1 586 ? -53.272 52.522 -10.633 1 34.47 578 LYS A N 1
ATOM 8690 C CA . LYS A 1 586 ? -53.436 51.666 -9.451 1 36.15 578 LYS A CA 1
ATOM 8691 C C . LYS A 1 586 ? -54.87 51.767 -8.884 1 36.72 578 LYS A C 1
ATOM 8692 O O . LYS A 1 586 ? -55.297 50.861 -8.167 1 37.8 578 LYS A O 1
ATOM 8711 N N . PHE A 1 587 ? -55.553 52.91 -9.098 1 35.77 579 PHE A N 1
ATOM 8712 C CA . PHE A 1 587 ? -56.884 53.161 -8.559 1 35.87 579 PHE A CA 1
ATOM 8713 C C . PHE A 1 587 ? -57.955 52.282 -9.214 1 35.29 579 PHE A C 1
ATOM 8714 O O . PHE A 1 587 ? -58.261 52.457 -10.405 1 34.09 579 PHE A O 1
ATOM 8731 N N . ALA A 1 588 ? -58.533 51.337 -8.413 1 34.97 580 ALA A N 1
ATOM 8732 C CA . ALA A 1 588 ? -59.517 50.343 -8.884 1 34.98 580 ALA A CA 1
ATOM 8733 C C . ALA A 1 588 ? -60.664 50.9 -9.765 1 34.8 580 ALA A C 1
ATOM 8734 O O . ALA A 1 588 ? -60.943 50.289 -10.81 1 34.78 580 ALA A O 1
ATOM 8741 N N . PRO A 1 589 ? -61.35 52.024 -9.428 1 34.87 581 PRO A N 1
ATOM 8742 C CA . PRO A 1 589 ? -62.44 52.489 -10.314 1 34.74 581 PRO A CA 1
ATOM 8743 C C . PRO A 1 589 ? -61.998 52.867 -11.729 1 34.12 581 PRO A C 1
ATOM 8744 O O . PRO A 1 589 ? -62.777 52.698 -12.651 1 33.87 581 PRO A O 1
ATOM 8755 N N . ILE A 1 590 ? -60.77 53.372 -11.907 1 34.03 582 ILE A N 1
ATOM 8756 C CA . ILE A 1 590 ? -60.275 53.732 -13.249 1 34.2 582 ILE A CA 1
ATOM 8757 C C . ILE A 1 590 ? -59.89 52.463 -14.019 1 32.76 582 ILE A C 1
ATOM 8758 O O . ILE A 1 590 ? -60.233 52.322 -15.193 1 33.07 582 ILE A O 1
ATOM 8774 N N . ILE A 1 591 ? -59.266 51.491 -13.344 1 31.53 583 ILE A N 1
ATOM 8775 C CA . ILE A 1 591 ? -58.953 50.198 -13.962 1 31.64 583 ILE A CA 1
ATOM 8776 C C . ILE A 1 591 ? -60.259 49.515 -14.44 1 32.8 583 ILE A C 1
ATOM 8777 O O . ILE A 1 591 ? -60.296 49.026 -15.561 1 32.39 583 ILE A O 1
ATOM 8793 N N . GLU A 1 592 ? -61.336 49.573 -13.625 1 33.94 584 GLU A N 1
ATOM 8794 C CA . GLU A 1 592 ? -62.653 49.015 -13.961 1 35.81 584 GLU A CA 1
ATOM 8795 C C . GLU A 1 592 ? -63.251 49.727 -15.177 1 36.22 584 GLU A C 1
ATOM 8796 O O . GLU A 1 592 ? -63.833 49.08 -16.054 1 36.67 584 GLU A O 1
ATOM 8808 N N . LEU A 1 593 ? -63.079 51.051 -15.253 1 36.01 585 LEU A N 1
ATOM 8809 C CA . LEU A 1 593 ? -63.573 51.842 -16.384 1 36.21 585 LEU A CA 1
ATOM 8810 C C . LEU A 1 593 ? -62.89 51.395 -17.679 1 35.46 585 LEU A C 1
ATOM 8811 O O . LEU A 1 593 ? -63.548 51.118 -18.691 1 36.02 585 LEU A O 1
ATOM 8827 N N . LEU A 1 594 ? -61.565 51.277 -17.628 1 34.24 586 LEU A N 1
ATOM 8828 C CA . LEU A 1 594 ? -60.796 50.841 -18.773 1 33.41 586 LEU A CA 1
ATOM 8829 C C . LEU A 1 594 ? -61.138 49.413 -19.147 1 32.79 586 LEU A C 1
ATOM 8830 O O . LEU A 1 594 ? -61.302 49.112 -20.336 1 32.88 586 LEU A O 1
ATOM 8846 N N . ASN A 1 595 ? -61.24 48.53 -18.148 1 32.4 587 ASN A N 1
ATOM 8847 C CA . ASN A 1 595 ? -61.586 47.135 -18.392 1 33.27 587 ASN A CA 1
ATOM 8848 C C . ASN A 1 595 ? -62.975 46.963 -19.051 1 34.02 587 ASN A C 1
ATOM 8849 O O . ASN A 1 595 ? -63.147 46.058 -19.861 1 33.71 587 ASN A O 1
ATOM 8860 N N . SER A 1 596 ? -63.925 47.857 -18.768 1 35.04 588 SER A N 1
ATOM 8861 C CA . SER A 1 596 ? -65.272 47.806 -19.367 1 36.57 588 SER A CA 1
ATOM 8862 C C . SER A 1 596 ? -65.274 48.181 -20.863 1 37.41 588 SER A C 1
ATOM 8863 O O . SER A 1 596 ? -66.224 47.837 -21.575 1 37.62 588 SER A O 1
ATOM 8871 N N . ARG A 1 597 ? -64.222 48.887 -21.335 1 37.62 589 ARG A N 1
ATOM 8872 C CA . ARG A 1 597 ? -64.098 49.335 -22.729 1 38.43 589 ARG A CA 1
ATOM 8873 C C . ARG A 1 597 ? -63.174 48.435 -23.58 1 38.27 589 ARG A C 1
ATOM 8874 O O . ARG A 1 597 ? -62.835 48.814 -24.69 1 38.32 589 ARG A O 1
ATOM 8895 N N . VAL A 1 598 ? -62.788 47.254 -23.083 1 38.52 590 VAL A N 1
ATOM 8896 C CA . VAL A 1 598 ? -61.891 46.348 -23.806 1 39.25 590 VAL A CA 1
ATOM 8897 C C . VAL A 1 598 ? -62.631 45.611 -24.944 1 40.69 590 VAL A C 1
ATOM 8898 O O . VAL A 1 598 ? -63.686 45.019 -24.734 1 41.12 590 VAL A O 1
ATOM 8911 N N . VAL A 1 599 ? -62.058 45.676 -26.148 1 41.44 591 VAL A N 1
ATOM 8912 C CA . VAL A 1 599 ? -62.577 45.076 -27.384 1 42.27 591 VAL A CA 1
ATOM 8913 C C . VAL A 1 599 ? -62.003 43.646 -27.525 1 41.64 591 VAL A C 1
ATOM 8914 O O . VAL A 1 599 ? -62.725 42.698 -27.847 1 42.42 591 VAL A O 1
ATOM 8927 N N . ASP A 1 600 ? -60.698 43.513 -27.288 1 39.81 592 ASP A N 1
ATOM 8928 C CA . ASP A 1 600 ? -59.965 42.254 -27.398 1 38.87 592 ASP A CA 1
ATOM 8929 C C . ASP A 1 600 ? -58.704 42.302 -26.539 1 35.77 592 ASP A C 1
ATOM 8930 O O . ASP A 1 600 ? -58.261 43.379 -26.165 1 35.67 592 ASP A O 1
ATOM 8939 N N . SER A 1 601 ? -58.106 41.14 -26.266 1 33.39 593 SER A N 1
ATOM 8940 C CA . SER A 1 601 ? -56.865 41.067 -25.535 1 31.9 593 SER A CA 1
ATOM 8941 C C . SER A 1 601 ? -55.968 39.972 -26.113 1 29.4 593 SER A C 1
ATOM 8942 O O . SER A 1 601 ? -56.44 39.027 -26.765 1 29.14 593 SER A O 1
ATOM 8950 N N . TYR A 1 602 ? -54.656 40.172 -25.938 1 27.13 594 TYR A N 1
ATOM 8951 C CA . TYR A 1 602 ? -53.608 39.316 -26.45 1 26.94 594 TYR A CA 1
ATOM 8952 C C . TYR A 1 602 ? -52.557 39.113 -25.374 1 26.98 594 TYR A C 1
ATOM 8953 O O . TYR A 1 602 ? -52.377 39.971 -24.516 1 27.1 594 TYR A O 1
ATOM 8971 N N . PHE A 1 603 ? -51.845 37.994 -25.433 1 26.53 595 PHE A N 1
ATOM 8972 C CA . PHE A 1 603 ? -50.829 37.652 -24.443 1 26.12 595 PHE A CA 1
ATOM 8973 C C . PHE A 1 603 ? -49.515 37.356 -25.111 1 25.76 595 PHE A C 1
ATOM 8974 O O . PHE A 1 603 ? -49.486 36.893 -26.252 1 26.08 595 PHE A O 1
ATOM 8991 N N . SER A 1 604 ? -48.413 37.495 -24.345 1 24.85 596 SER A N 1
ATOM 8992 C CA . SER A 1 604 ? -47.104 37.113 -24.869 1 25.35 596 SER A CA 1
ATOM 8993 C C . SER A 1 604 ? -47.111 35.565 -25.027 1 26.58 596 SER A C 1
ATOM 8994 O O . SER A 1 604 ? -47.525 34.891 -24.078 1 26.2 596 SER A O 1
ATOM 9002 N N . PRO A 1 605 ? -46.814 35.014 -26.238 1 27.87 597 PRO A N 1
ATOM 9003 C CA . PRO A 1 605 ? -46.942 33.562 -26.439 1 28.52 597 PRO A CA 1
ATOM 9004 C C . PRO A 1 605 ? -45.842 32.692 -25.848 1 29.39 597 PRO A C 1
ATOM 9005 O O . PRO A 1 605 ? -45.971 31.473 -25.84 1 30.62 597 PRO A O 1
ATOM 9016 N N . LYS A 1 606 ? -44.763 33.305 -25.381 1 29.07 598 LYS A N 1
ATOM 9017 C CA . LYS A 1 606 ? -43.647 32.595 -24.77 1 28.75 598 LYS A CA 1
ATOM 9018 C C . LYS A 1 606 ? -42.915 33.526 -23.791 1 27.66 598 LYS A C 1
ATOM 9019 O O . LYS A 1 606 ? -43.235 34.725 -23.697 1 26.54 598 LYS A O 1
ATOM 9038 N N . CYS A 1 607 ? -41.97 32.97 -23.025 1 27.17 599 CYS A N 1
ATOM 9039 C CA . CYS A 1 607 ? -41.206 33.776 -22.093 1 27.87 599 CYS A CA 1
ATOM 9040 C C . CYS A 1 607 ? -40.252 34.685 -22.831 1 28.1 599 CYS A C 1
ATOM 9041 O O . CYS A 1 607 ? -39.68 34.244 -23.835 1 28.74 599 CYS A O 1
ATOM 9049 N N . PRO A 1 608 ? -39.882 35.866 -22.269 1 27.31 600 PRO A N 1
ATOM 9050 C CA . PRO A 1 608 ? -38.761 36.613 -22.865 1 26.76 600 PRO A CA 1
ATOM 9051 C C . PRO A 1 608 ? -37.429 35.887 -22.574 1 27.2 600 PRO A C 1
ATOM 9052 O O . PRO A 1 608 ? -37.409 34.909 -21.838 1 27.97 600 PRO A O 1
ATOM 9063 N N . LYS A 1 609 ? -36.321 36.383 -23.094 1 27.32 601 LYS A N 1
ATOM 9064 C CA . LYS A 1 609 ? -35.003 35.816 -22.831 1 27.78 601 LYS A CA 1
ATOM 9065 C C . LYS A 1 609 ? -34.531 36.272 -21.441 1 27.63 601 LYS A C 1
ATOM 9066 O O . LYS A 1 609 ? -34.831 37.39 -21.019 1 27.18 601 LYS A O 1
ATOM 9085 N N . TRP A 1 610 ? -33.78 35.411 -20.743 1 27.38 602 TRP A N 1
ATOM 9086 C CA . TRP A 1 610 ? -33.158 35.758 -19.467 1 27.64 602 TRP A CA 1
ATOM 9087 C C . TRP A 1 610 ? -32.061 34.765 -19.158 1 29.21 602 TRP A C 1
ATOM 9088 O O . TRP A 1 610 ? -32.26 33.576 -19.346 1 29.68 602 TRP A O 1
ATOM 9109 N N . SER A 1 611 ? -30.91 35.25 -18.69 1 30.3 603 SER A N 1
ATOM 9110 C CA . SER A 1 611 ? -29.833 34.412 -18.212 1 32.18 603 SER A CA 1
ATOM 9111 C C . SER A 1 611 ? -29.234 35.097 -16.955 1 32.8 603 SER A C 1
ATOM 9112 O O . SER A 1 611 ? -29.275 36.331 -16.866 1 31.67 603 SER A O 1
ATOM 9120 N N . PRO A 1 612 ? -28.689 34.345 -15.97 1 34.39 604 PRO A N 1
ATOM 9121 C CA . PRO A 1 612 ? -28.145 35.007 -14.774 1 35.03 604 PRO A CA 1
ATOM 9122 C C . PRO A 1 612 ? -27.01 35.991 -15.041 1 35.63 604 PRO A C 1
ATOM 9123 O O . PRO A 1 612 ? -26.218 35.779 -15.939 1 35.93 604 PRO A O 1
ATOM 9134 N N . GLY A 1 613 ? -26.934 37.044 -14.231 1 36.32 605 GLY A N 1
ATOM 9135 C CA . GLY A 1 613 ? -25.868 38.036 -14.308 1 36.32 605 GLY A CA 1
ATOM 9136 C C . GLY A 1 613 ? -26.101 39.105 -15.341 1 36.6 605 GLY A C 1
ATOM 9137 O O . GLY A 1 613 ? -27.063 39.042 -16.108 1 36.52 605 GLY A O 1
ATOM 9141 N N . HIS A 1 614 ? -25.207 40.096 -15.357 1 36.97 606 HIS A N 1
ATOM 9142 C CA . HIS A 1 614 ? -25.253 41.188 -16.324 1 37.93 606 HIS A CA 1
ATOM 9143 C C . HIS A 1 614 ? -24.861 40.658 -17.69 1 40 606 HIS A C 1
ATOM 9144 O O . HIS A 1 614 ? -23.908 39.88 -17.785 1 39.47 606 HIS A O 1
ATOM 9158 N N . LYS A 1 615 ? -25.596 41.079 -18.742 1 42.31 607 LYS A N 1
ATOM 9159 C CA . LYS A 1 615 ? -25.336 40.672 -20.123 1 45.18 607 LYS A CA 1
ATOM 9160 C C . LYS A 1 615 ? -23.908 40.995 -20.543 1 47.81 607 LYS A C 1
ATOM 9161 O O . LYS A 1 615 ? -23.287 40.191 -21.23 1 48.58 607 LYS A O 1
ATOM 9180 N N . GLN A 1 616 ? -23.384 42.158 -20.121 1 49.33 608 GLN A N 1
ATOM 9181 C CA . GLN A 1 616 ? -22.001 42.594 -20.378 1 51.3 608 GLN A CA 1
ATOM 9182 C C . GLN A 1 616 ? -20.975 41.496 -20.03 1 52.09 608 GLN A C 1
ATOM 9183 O O . GLN A 1 616 ? -19.973 41.344 -20.731 1 52.55 608 GLN A O 1
ATOM 9197 N N . TRP A 1 617 ? -21.204 40.773 -18.923 1 51.81 609 TRP A N 1
ATOM 9198 C CA . TRP A 1 617 ? -20.28 39.735 -18.463 1 51.72 609 TRP A CA 1
ATOM 9199 C C . TRP A 1 617 ? -20.242 38.557 -19.44 1 52.62 609 TRP A C 1
ATOM 9200 O O . TRP A 1 617 ? -19.348 37.719 -19.329 1 53.2 609 TRP A O 1
ATOM 9221 N N . SER B 1 21 ? -1.902 85.854 -52.035 1 50.64 13 SER B N 1
ATOM 9222 C CA . SER B 1 21 ? -2.2 86.511 -53.307 1 50.63 13 SER B CA 1
ATOM 9223 C C . SER B 1 21 ? -3.493 87.327 -53.203 1 50.31 13 SER B C 1
ATOM 9224 O O . SER B 1 21 ? -4.466 86.844 -52.631 1 50.56 13 SER B O 1
ATOM 9231 N N . ASP B 1 22 ? -3.515 88.539 -53.778 1 49.64 14 ASP B N 1
ATOM 9232 C CA . ASP B 1 22 ? -4.704 89.395 -53.759 1 50.09 14 ASP B CA 1
ATOM 9233 C C . ASP B 1 22 ? -5.891 88.713 -54.449 1 49.42 14 ASP B C 1
ATOM 9234 O O . ASP B 1 22 ? -7.026 88.825 -53.984 1 49.36 14 ASP B O 1
ATOM 9243 N N . GLU B 1 23 ? -5.623 88.007 -55.549 1 48.49 15 GLU B N 1
ATOM 9244 C CA . GLU B 1 23 ? -6.655 87.323 -56.318 1 48.04 15 GLU B CA 1
ATOM 9245 C C . GLU B 1 23 ? -7.207 86.131 -55.526 1 46.37 15 GLU B C 1
ATOM 9246 O O . GLU B 1 23 ? -8.415 85.914 -55.515 1 46.27 15 GLU B O 1
ATOM 9258 N N . SER B 1 24 ? -6.334 85.364 -54.864 1 45.21 16 SER B N 1
ATOM 9259 C CA . SER B 1 24 ? -6.766 84.216 -54.074 1 45.05 16 SER B CA 1
ATOM 9260 C C . SER B 1 24 ? -7.549 84.688 -52.824 1 43.48 16 SER B C 1
ATOM 9261 O O . SER B 1 24 ? -8.501 84.028 -52.419 1 42.97 16 SER B O 1
ATOM 9269 N N . LEU B 1 25 ? -7.15 85.83 -52.237 1 42.25 17 LEU B N 1
ATOM 9270 C CA . LEU B 1 25 ? -7.86 86.412 -51.105 1 42 17 LEU B CA 1
ATOM 9271 C C . LEU B 1 25 ? -9.266 86.875 -51.527 1 39.51 17 LEU B C 1
ATOM 9272 O O . LEU B 1 25 ? -10.219 86.626 -50.798 1 38.33 17 LEU B O 1
ATOM 9288 N N . ALA B 1 26 ? -9.393 87.521 -52.707 1 37.91 18 ALA B N 1
ATOM 9289 C CA . ALA B 1 26 ? -10.688 87.959 -53.235 1 37.26 18 ALA B CA 1
ATOM 9290 C C . ALA B 1 26 ? -11.61 86.747 -53.499 1 36.91 18 ALA B C 1
ATOM 9291 O O . ALA B 1 26 ? -12.814 86.815 -53.234 1 37.1 18 ALA B O 1
ATOM 9298 N N . GLU B 1 27 ? -11.038 85.653 -54.033 1 35.57 19 GLU B N 1
ATOM 9299 C CA . GLU B 1 27 ? -11.775 84.425 -54.315 1 35.47 19 GLU B CA 1
ATOM 9300 C C . GLU B 1 27 ? -12.227 83.781 -53.016 1 33.71 19 GLU B C 1
ATOM 9301 O O . GLU B 1 27 ? -13.365 83.332 -52.922 1 33.5 19 GLU B O 1
ATOM 9313 N N . LYS B 1 28 ? -11.356 83.754 -52.003 1 32.41 20 LYS B N 1
ATOM 9314 C CA . LYS B 1 28 ? -11.711 83.194 -50.703 1 32.01 20 LYS B CA 1
ATOM 9315 C C . LYS B 1 28 ? -12.881 83.995 -50.075 1 30.45 20 LYS B C 1
ATOM 9316 O O . LYS B 1 28 ? -13.867 83.384 -49.675 1 30.41 20 LYS B O 1
ATOM 9335 N N . ASN B 1 29 ? -12.81 85.341 -50.033 1 29 21 ASN B N 1
ATOM 9336 C CA . ASN B 1 29 ? -13.925 86.142 -49.503 1 28.72 21 ASN B CA 1
ATOM 9337 C C . ASN B 1 29 ? -15.243 85.871 -50.264 1 28.51 21 ASN B C 1
ATOM 9338 O O . ASN B 1 29 ? -16.282 85.717 -49.633 1 28.12 21 ASN B O 1
ATOM 9349 N N . LYS B 1 30 ? -15.185 85.794 -51.614 1 28.32 22 LYS B N 1
ATOM 9350 C CA . LYS B 1 30 ? -16.342 85.499 -52.461 1 29.45 22 LYS B CA 1
ATOM 9351 C C . LYS B 1 30 ? -16.965 84.143 -52.097 1 29.42 22 LYS B C 1
ATOM 9352 O O . LYS B 1 30 ? -18.18 84.049 -52.021 1 29.03 22 LYS B O 1
ATOM 9371 N N . ASN B 1 31 ? -16.145 83.103 -51.896 1 29.76 23 ASN B N 1
ATOM 9372 C CA . ASN B 1 31 ? -16.658 81.779 -51.547 1 30.48 23 ASN B CA 1
ATOM 9373 C C . ASN B 1 31 ? -17.27 81.774 -50.137 1 28.08 23 ASN B C 1
ATOM 9374 O O . ASN B 1 31 ? -18.277 81.095 -49.927 1 27.44 23 ASN B O 1
ATOM 9385 N N . LYS B 1 32 ? -16.72 82.563 -49.199 1 27.1 24 LYS B N 1
ATOM 9386 C CA . LYS B 1 32 ? -17.303 82.63 -47.854 1 26.68 24 LYS B CA 1
ATOM 9387 C C . LYS B 1 32 ? -18.655 83.333 -47.915 1 26.26 24 LYS B C 1
ATOM 9388 O O . LYS B 1 32 ? -19.602 82.886 -47.267 1 25.54 24 LYS B O 1
ATOM 9407 N N . LEU B 1 33 ? -18.773 84.394 -48.723 1 26.27 25 LEU B N 1
ATOM 9408 C CA . LEU B 1 33 ? -20.054 85.088 -48.866 1 27.48 25 LEU B CA 1
ATOM 9409 C C . LEU B 1 33 ? -21.066 84.241 -49.617 1 27.39 25 LEU B C 1
ATOM 9410 O O . LEU B 1 33 ? -22.254 84.323 -49.308 1 26.85 25 LEU B O 1
ATOM 9426 N N . GLN B 1 34 ? -20.623 83.424 -50.573 1 28.12 26 GLN B N 1
ATOM 9427 C CA . GLN B 1 34 ? -21.533 82.529 -51.29 1 29.39 26 GLN B CA 1
ATOM 9428 C C . GLN B 1 34 ? -22.048 81.458 -50.317 1 29.89 26 GLN B C 1
ATOM 9429 O O . GLN B 1 34 ? -23.23 81.123 -50.34 1 30.43 26 GLN B O 1
ATOM 9443 N N . PHE B 1 35 ? -21.185 80.954 -49.43 1 29.28 27 PHE B N 1
ATOM 9444 C CA . PHE B 1 35 ? -21.602 80.026 -48.371 1 29.49 27 PHE B CA 1
ATOM 9445 C C . PHE B 1 35 ? -22.765 80.618 -47.531 1 27.92 27 PHE B C 1
ATOM 9446 O O . PHE B 1 35 ? -23.754 79.934 -47.287 1 26.88 27 PHE B O 1
ATOM 9463 N N . ILE B 1 36 ? -22.654 81.904 -47.151 1 27.66 28 ILE B N 1
ATOM 9464 C CA . ILE B 1 36 ? -23.688 82.601 -46.379 1 27.28 28 ILE B CA 1
ATOM 9465 C C . ILE B 1 36 ? -25.012 82.614 -47.148 1 26.53 28 ILE B C 1
ATOM 9466 O O . ILE B 1 36 ? -26.055 82.315 -46.575 1 26.09 28 ILE B O 1
ATOM 9482 N N . GLU B 1 37 ? -24.971 82.918 -48.443 1 26.8 29 GLU B N 1
ATOM 9483 C CA . GLU B 1 37 ? -26.188 82.895 -49.268 1 27.22 29 GLU B CA 1
ATOM 9484 C C . GLU B 1 37 ? -26.804 81.488 -49.29 1 27.91 29 GLU B C 1
ATOM 9485 O O . GLU B 1 37 ? -27.998 81.334 -49.054 1 27.97 29 GLU B O 1
ATOM 9497 N N . ASP B 1 38 ? -25.969 80.469 -49.509 1 28.47 30 ASP B N 1
ATOM 9498 C CA . ASP B 1 38 ? -26.42 79.085 -49.593 1 29.62 30 ASP B CA 1
ATOM 9499 C C . ASP B 1 38 ? -27.088 78.585 -48.309 1 29.41 30 ASP B C 1
ATOM 9500 O O . ASP B 1 38 ? -28.222 78.101 -48.351 1 29.56 30 ASP B O 1
ATOM 9509 N N . VAL B 1 39 ? -26.419 78.745 -47.17 1 28.95 31 VAL B N 1
ATOM 9510 C CA . VAL B 1 39 ? -26.947 78.242 -45.906 1 28.76 31 VAL B CA 1
ATOM 9511 C C . VAL B 1 39 ? -28.132 79.086 -45.391 1 27.66 31 VAL B C 1
ATOM 9512 O O . VAL B 1 39 ? -28.99 78.512 -44.739 1 28.56 31 VAL B O 1
ATOM 9525 N N . THR B 1 40 ? -28.235 80.385 -45.714 1 26.67 32 THR B N 1
ATOM 9526 C CA . THR B 1 40 ? -29.391 81.188 -45.303 1 27.34 32 THR B CA 1
ATOM 9527 C C . THR B 1 40 ? -30.595 80.928 -46.205 1 28.52 32 THR B C 1
ATOM 9528 O O . THR B 1 40 ? -31.723 81 -45.728 1 28.63 32 THR B O 1
ATOM 9539 N N . THR B 1 41 ? -30.364 80.611 -47.499 1 29.37 33 THR B N 1
ATOM 9540 C CA . THR B 1 41 ? -31.438 80.242 -48.416 1 30.89 33 THR B CA 1
ATOM 9541 C C . THR B 1 41 ? -31.959 78.86 -48.029 1 31.67 33 THR B C 1
ATOM 9542 O O . THR B 1 41 ? -33.178 78.643 -47.967 1 32.49 33 THR B O 1
ATOM 9553 N N . ASN B 1 42 ? -31.046 77.916 -47.778 1 31.1 34 ASN B N 1
ATOM 9554 C CA . ASN B 1 42 ? -31.43 76.545 -47.444 1 31.03 34 ASN B CA 1
ATOM 9555 C C . ASN B 1 42 ? -31.387 76.279 -45.946 1 31.03 34 ASN B C 1
ATOM 9556 O O . ASN B 1 42 ? -31.128 75.154 -45.537 1 30.69 34 ASN B O 1
ATOM 9567 N N . ALA B 1 43 ? -31.696 77.301 -45.126 1 31.59 35 ALA B N 1
ATOM 9568 C CA . ALA B 1 43 ? -31.625 77.218 -43.663 1 32.21 35 ALA B CA 1
ATOM 9569 C C . ALA B 1 43 ? -32.348 76.022 -43.034 1 32.86 35 ALA B C 1
ATOM 9570 O O . ALA B 1 43 ? -31.745 75.321 -42.213 1 33.66 35 ALA B O 1
ATOM 9577 N N . ASP B 1 44 ? -33.62 75.778 -43.394 1 32.62 36 ASP B N 1
ATOM 9578 C CA . ASP B 1 44 ? -34.372 74.684 -42.794 1 34.34 36 ASP B CA 1
ATOM 9579 C C . ASP B 1 44 ? -33.766 73.322 -43.123 1 35.32 36 ASP B C 1
ATOM 9580 O O . ASP B 1 44 ? -33.703 72.459 -42.258 1 35.97 36 ASP B O 1
ATOM 9589 N N . ASP B 1 45 ? -33.322 73.132 -44.357 1 35.7 37 ASP B N 1
ATOM 9590 C CA . ASP B 1 45 ? -32.675 71.891 -44.768 1 36.28 37 ASP B CA 1
ATOM 9591 C C . ASP B 1 45 ? -31.345 71.681 -44.049 1 35.37 37 ASP B C 1
ATOM 9592 O O . ASP B 1 45 ? -31.027 70.547 -43.676 1 35.24 37 ASP B O 1
ATOM 9601 N N . VAL B 1 46 ? -30.565 72.754 -43.857 1 34.75 38 VAL B N 1
ATOM 9602 C CA . VAL B 1 46 ? -29.286 72.666 -43.126 1 34.26 38 VAL B CA 1
ATOM 9603 C C . VAL B 1 46 ? -29.587 72.287 -41.658 1 34.82 38 VAL B C 1
ATOM 9604 O O . VAL B 1 46 ? -28.881 71.46 -41.08 1 34.83 38 VAL B O 1
ATOM 9617 N N . GLN B 1 47 ? -30.678 72.839 -41.088 1 34.5 39 GLN B N 1
ATOM 9618 C CA . GLN B 1 47 ? -31.111 72.526 -39.728 1 34.92 39 GLN B CA 1
ATOM 9619 C C . GLN B 1 47 ? -31.487 71.045 -39.6 1 36.51 39 GLN B C 1
ATOM 9620 O O . GLN B 1 47 ? -31.064 70.39 -38.647 1 35.93 39 GLN B O 1
ATOM 9634 N N . ARG B 1 48 ? -32.218 70.505 -40.591 1 38.05 40 ARG B N 1
ATOM 9635 C CA . ARG B 1 48 ? -32.596 69.093 -40.612 1 40.52 40 ARG B CA 1
ATOM 9636 C C . ARG B 1 48 ? -31.324 68.235 -40.707 1 40.76 40 ARG B C 1
ATOM 9637 O O . ARG B 1 48 ? -31.13 67.332 -39.911 1 41.4 40 ARG B O 1
ATOM 9658 N N . ARG B 1 49 ? -30.437 68.581 -41.606 1 40.84 41 ARG B N 1
ATOM 9659 C CA . ARG B 1 49 ? -29.156 67.883 -41.81 1 41.34 41 ARG B CA 1
ATOM 9660 C C . ARG B 1 49 ? -28.286 67.841 -40.536 1 38.22 41 ARG B C 1
ATOM 9661 O O . ARG B 1 49 ? -27.736 66.794 -40.208 1 37.02 41 ARG B O 1
ATOM 9682 N N . VAL B 1 50 ? -28.158 68.979 -39.837 1 36.94 42 VAL B N 1
ATOM 9683 C CA . VAL B 1 50 ? -27.357 69.098 -38.613 1 35.83 42 VAL B CA 1
ATOM 9684 C C . VAL B 1 50 ? -27.944 68.193 -37.529 1 35.08 42 VAL B C 1
ATOM 9685 O O . VAL B 1 50 ? -27.199 67.447 -36.88 1 34.93 42 VAL B O 1
ATOM 9698 N N . LEU B 1 51 ? -29.276 68.243 -37.333 1 34.35 43 LEU B N 1
ATOM 9699 C CA . LEU B 1 51 ? -29.908 67.411 -36.322 1 34.42 43 LEU B CA 1
ATOM 9700 C C . LEU B 1 51 ? -29.755 65.939 -36.685 1 34.83 43 LEU B C 1
ATOM 9701 O O . LEU B 1 51 ? -29.466 65.147 -35.809 1 34.72 43 LEU B O 1
ATOM 9717 N N . GLU B 1 52 ? -29.883 65.589 -37.969 1 35.71 44 GLU B N 1
ATOM 9718 C CA . GLU B 1 52 ? -29.713 64.213 -38.401 1 36.88 44 GLU B CA 1
ATOM 9719 C C . GLU B 1 52 ? -28.3 63.696 -38.131 1 37.5 44 GLU B C 1
ATOM 9720 O O . GLU B 1 52 ? -28.148 62.569 -37.657 1 37.91 44 GLU B O 1
ATOM 9732 N N . GLU B 1 53 ? -27.277 64.529 -38.361 1 37.36 45 GLU B N 1
ATOM 9733 C CA . GLU B 1 53 ? -25.895 64.141 -38.107 1 37.55 45 GLU B CA 1
ATOM 9734 C C . GLU B 1 53 ? -25.649 63.982 -36.606 1 36.42 45 GLU B C 1
ATOM 9735 O O . GLU B 1 53 ? -25.009 63.017 -36.195 1 36.58 45 GLU B O 1
ATOM 9747 N N . ILE B 1 54 ? -26.177 64.898 -35.791 1 35.19 46 ILE B N 1
ATOM 9748 C CA . ILE B 1 54 ? -26.026 64.803 -34.329 1 34.71 46 ILE B CA 1
ATOM 9749 C C . ILE B 1 54 ? -26.726 63.532 -33.815 1 34.75 46 ILE B C 1
ATOM 9750 O O . ILE B 1 54 ? -26.116 62.747 -33.099 1 34.15 46 ILE B O 1
ATOM 9766 N N . LEU B 1 55 ? -27.992 63.317 -34.21 1 35.07 47 LEU B N 1
ATOM 9767 C CA . LEU B 1 55 ? -28.751 62.164 -33.71 1 36.6 47 LEU B CA 1
ATOM 9768 C C . LEU B 1 55 ? -28.274 60.795 -34.248 1 37.52 47 LEU B C 1
ATOM 9769 O O . LEU B 1 55 ? -28.38 59.829 -33.501 1 38.04 47 LEU B O 1
ATOM 9785 N N . SER B 1 56 ? -27.71 60.695 -35.481 1 38.25 48 SER B N 1
ATOM 9786 C CA . SER B 1 56 ? -27.195 59.395 -35.943 1 39.96 48 SER B CA 1
ATOM 9787 C C . SER B 1 56 ? -25.843 59.102 -35.301 1 40.99 48 SER B C 1
ATOM 9788 O O . SER B 1 56 ? -25.627 57.985 -34.856 1 41.69 48 SER B O 1
ATOM 9796 N N . ARG B 1 57 ? -24.939 60.085 -35.237 1 41.37 49 ARG B N 1
ATOM 9797 C CA . ARG B 1 57 ? -23.624 59.876 -34.618 1 42.48 49 ARG B CA 1
ATOM 9798 C C . ARG B 1 57 ? -23.705 59.55 -33.137 1 41.89 49 ARG B C 1
ATOM 9799 O O . ARG B 1 57 ? -22.891 58.777 -32.654 1 42.19 49 ARG B O 1
ATOM 9820 N N . ASN B 1 58 ? -24.652 60.159 -32.417 1 41.26 50 ASN B N 1
ATOM 9821 C CA . ASN B 1 58 ? -24.829 59.937 -30.981 1 41.24 50 ASN B CA 1
ATOM 9822 C C . ASN B 1 58 ? -26.028 59.033 -30.678 1 41.88 50 ASN B C 1
ATOM 9823 O O . ASN B 1 58 ? -26.475 59.008 -29.541 1 42.19 50 ASN B O 1
ATOM 9834 N N . ALA B 1 59 ? -26.515 58.244 -31.661 1 41.74 51 ALA B N 1
ATOM 9835 C CA . ALA B 1 59 ? -27.662 57.362 -31.471 1 42.19 51 ALA B CA 1
ATOM 9836 C C . ALA B 1 59 ? -27.55 56.455 -30.253 1 42.96 51 ALA B C 1
ATOM 9837 O O . ALA B 1 59 ? -28.554 56.229 -29.582 1 43.46 51 ALA B O 1
ATOM 9844 N N . ASP B 1 60 ? -26.339 55.93 -29.983 1 43.11 52 ASP B N 1
ATOM 9845 C CA . ASP B 1 60 ? -26.082 54.978 -28.899 1 43.65 52 ASP B CA 1
ATOM 9846 C C . ASP B 1 60 ? -25.645 55.583 -27.582 1 42.73 52 ASP B C 1
ATOM 9847 O O . ASP B 1 60 ? -25.269 54.825 -26.687 1 42.73 52 ASP B O 1
ATOM 9856 N N . VAL B 1 61 ? -25.733 56.916 -27.419 1 42.25 53 VAL B N 1
ATOM 9857 C CA . VAL B 1 61 ? -25.326 57.534 -26.162 1 41.94 53 VAL B CA 1
ATOM 9858 C C . VAL B 1 61 ? -26.407 57.286 -25.118 1 40.97 53 VAL B C 1
ATOM 9859 O O . VAL B 1 61 ? -27.599 57.231 -25.436 1 41.23 53 VAL B O 1
ATOM 9872 N N . GLU B 1 62 ? -25.975 57.121 -23.874 1 39.68 54 GLU B N 1
ATOM 9873 C CA . GLU B 1 62 ? -26.843 56.865 -22.732 1 39.77 54 GLU B CA 1
ATOM 9874 C C . GLU B 1 62 ? -28.032 57.821 -22.65 1 39.15 54 GLU B C 1
ATOM 9875 O O . GLU B 1 62 ? -29.164 57.376 -22.509 1 39.02 54 GLU B O 1
ATOM 9887 N N . TYR B 1 63 ? -27.775 59.124 -22.758 1 38.61 55 TYR B N 1
ATOM 9888 C CA . TYR B 1 63 ? -28.815 60.133 -22.622 1 39.35 55 TYR B CA 1
ATOM 9889 C C . TYR B 1 63 ? -29.95 59.973 -23.641 1 40.7 55 TYR B C 1
ATOM 9890 O O . TYR B 1 63 ? -31.116 60.104 -23.272 1 40.35 55 TYR B O 1
ATOM 9908 N N . LEU B 1 64 ? -29.62 59.656 -24.902 1 41.77 56 LEU B N 1
ATOM 9909 C CA . LEU B 1 64 ? -30.639 59.477 -25.924 1 43.85 56 LEU B CA 1
ATOM 9910 C C . LEU B 1 64 ? -31.289 58.108 -25.782 1 46.17 56 LEU B C 1
ATOM 9911 O O . LEU B 1 64 ? -32.513 58.006 -25.868 1 46.12 56 LEU B O 1
ATOM 9927 N N . LYS B 1 65 ? -30.483 57.062 -25.532 1 47.89 57 LYS B N 1
ATOM 9928 C CA . LYS B 1 65 ? -31.001 55.704 -25.357 1 49.62 57 LYS B CA 1
ATOM 9929 C C . LYS B 1 65 ? -31.992 55.628 -24.191 1 50.58 57 LYS B C 1
ATOM 9930 O O . LYS B 1 65 ? -33.058 55.037 -24.351 1 50.73 57 LYS B O 1
ATOM 9949 N N . ARG B 1 66 ? -31.67 56.238 -23.034 1 51.24 58 ARG B N 1
ATOM 9950 C CA . ARG B 1 66 ? -32.571 56.177 -21.879 1 52.77 58 ARG B CA 1
ATOM 9951 C C . ARG B 1 66 ? -33.865 56.983 -22.105 1 54.32 58 ARG B C 1
ATOM 9952 O O . ARG B 1 66 ? -34.868 56.682 -21.464 1 55.02 58 ARG B O 1
ATOM 9973 N N . HIS B 1 67 ? -33.866 57.965 -23.015 1 54.42 59 HIS B N 1
ATOM 9974 C CA . HIS B 1 67 ? -35.094 58.695 -23.35 1 55.08 59 HIS B CA 1
ATOM 9975 C C . HIS B 1 67 ? -35.934 57.992 -24.455 1 55.63 59 HIS B C 1
ATOM 9976 O O . HIS B 1 67 ? -37.011 58.475 -24.774 1 56.51 59 HIS B O 1
ATOM 9990 N N . GLY B 1 68 ? -35.479 56.845 -24.973 1 55.07 60 GLY B N 1
ATOM 9991 C CA . GLY B 1 68 ? -36.201 56.058 -25.968 1 55.11 60 GLY B CA 1
ATOM 9992 C C . GLY B 1 68 ? -36.152 56.525 -27.412 1 55.39 60 GLY B C 1
ATOM 9993 O O . GLY B 1 68 ? -37.048 56.178 -28.181 1 55.4 60 GLY B O 1
ATOM 9997 N N . LEU B 1 69 ? -35.102 57.256 -27.823 1 54.86 61 LEU B N 1
ATOM 9998 C CA . LEU B 1 69 ? -35.002 57.734 -29.209 1 55.01 61 LEU B CA 1
ATOM 9999 C C . LEU B 1 69 ? -34.719 56.599 -30.229 1 55.19 61 LEU B C 1
ATOM 10000 O O . LEU B 1 69 ? -35.075 56.733 -31.399 1 54.54 61 LEU B O 1
ATOM 10016 N N . GLU B 1 70 ? -34.133 55.482 -29.772 1 55.84 62 GLU B N 1
ATOM 10017 C CA . GLU B 1 70 ? -33.858 54.281 -30.573 1 57.06 62 GLU B CA 1
ATOM 10018 C C . GLU B 1 70 ? -33.21 54.528 -31.937 1 57.16 62 GLU B C 1
ATOM 10019 O O . GLU B 1 70 ? -33.568 53.89 -32.933 1 58.01 62 GLU B O 1
ATOM 10031 N N . GLY B 1 71 ? -32.221 55.406 -31.969 1 55.82 63 GLY B N 1
ATOM 10032 C CA . GLY B 1 71 ? -31.513 55.717 -33.201 1 55.16 63 GLY B CA 1
ATOM 10033 C C . GLY B 1 71 ? -32.306 56.502 -34.228 1 53.41 63 GLY B C 1
ATOM 10034 O O . GLY B 1 71 ? -31.858 56.635 -35.369 1 53.5 63 GLY B O 1
ATOM 10038 N N . ARG B 1 72 ? -33.473 57.051 -33.84 1 51.7 64 ARG B N 1
ATOM 10039 C CA . ARG B 1 72 ? -34.266 57.868 -34.75 1 50.09 64 ARG B CA 1
ATOM 10040 C C . ARG B 1 72 ? -33.626 59.25 -34.843 1 47.71 64 ARG B C 1
ATOM 10041 O O . ARG B 1 72 ? -33.153 59.798 -33.838 1 47.84 64 ARG B O 1
ATOM 10062 N N . THR B 1 73 ? -33.59 59.792 -36.069 1 44.93 65 THR B N 1
ATOM 10063 C CA . THR B 1 73 ? -32.952 61.05 -36.394 1 43.46 65 THR B CA 1
ATOM 10064 C C . THR B 1 73 ? -33.92 62.138 -36.883 1 41.9 65 THR B C 1
ATOM 10065 O O . THR B 1 73 ? -33.466 63.243 -37.155 1 41.07 65 THR B O 1
ATOM 10076 N N . ASP B 1 74 ? -35.225 61.837 -37.038 1 41.5 66 ASP B N 1
ATOM 10077 C CA . ASP B 1 74 ? -36.168 62.837 -37.546 1 41.84 66 ASP B CA 1
ATOM 10078 C C . ASP B 1 74 ? -36.539 63.892 -36.51 1 41.77 66 ASP B C 1
ATOM 10079 O O . ASP B 1 74 ? -36.677 63.605 -35.319 1 41.15 66 ASP B O 1
ATOM 10088 N N . ARG B 1 75 ? -36.714 65.119 -36.988 1 42.15 67 ARG B N 1
ATOM 10089 C CA . ARG B 1 75 ? -37.073 66.265 -36.147 1 42.74 67 ARG B CA 1
ATOM 10090 C C . ARG B 1 75 ? -38.369 66.042 -35.36 1 41.92 67 ARG B C 1
ATOM 10091 O O . ARG B 1 75 ? -38.448 66.405 -34.194 1 41.82 67 ARG B O 1
ATOM 10112 N N . GLU B 1 76 ? -39.375 65.45 -35.998 1 41.64 68 GLU B N 1
ATOM 10113 C CA . GLU B 1 76 ? -40.687 65.254 -35.395 1 42.27 68 GLU B CA 1
ATOM 10114 C C . GLU B 1 76 ? -40.606 64.395 -34.11 1 42.28 68 GLU B C 1
ATOM 10115 O O . GLU B 1 76 ? -41.189 64.765 -33.075 1 42.89 68 GLU B O 1
ATOM 10127 N N . THR B 1 77 ? -39.89 63.262 -34.175 1 41.45 69 THR B N 1
ATOM 10128 C CA . THR B 1 77 ? -39.713 62.392 -33.017 1 41.63 69 THR B CA 1
ATOM 10129 C C . THR B 1 77 ? -38.883 63.109 -31.957 1 39.87 69 THR B C 1
ATOM 10130 O O . THR B 1 77 ? -39.244 63.096 -30.785 1 40.27 69 THR B O 1
ATOM 10141 N N . PHE B 1 78 ? -37.759 63.71 -32.359 1 38.27 70 PHE B N 1
ATOM 10142 C CA . PHE B 1 78 ? -36.865 64.408 -31.437 1 37.33 70 PHE B CA 1
ATOM 10143 C C . PHE B 1 78 ? -37.583 65.46 -30.579 1 37.91 70 PHE B C 1
ATOM 10144 O O . PHE B 1 78 ? -37.315 65.539 -29.383 1 37.54 70 PHE B O 1
ATOM 10161 N N . LYS B 1 79 ? -38.52 66.226 -31.17 1 38.47 71 LYS B N 1
ATOM 10162 C CA . LYS B 1 79 ? -39.242 67.287 -30.458 1 39.91 71 LYS B CA 1
ATOM 10163 C C . LYS B 1 79 ? -40.308 66.74 -29.521 1 42.02 71 LYS B C 1
ATOM 10164 O O . LYS B 1 79 ? -40.542 67.313 -28.467 1 41.78 71 LYS B O 1
ATOM 10183 N N . HIS B 1 80 ? -40.969 65.651 -29.915 1 43.97 72 HIS B N 1
ATOM 10184 C CA . HIS B 1 80 ? -42.019 64.997 -29.128 1 45.58 72 HIS B CA 1
ATOM 10185 C C . HIS B 1 80 ? -41.466 64.281 -27.886 1 46.11 72 HIS B C 1
ATOM 10186 O O . HIS B 1 80 ? -42.099 64.346 -26.836 1 46.82 72 HIS B O 1
ATOM 10200 N N . ILE B 1 81 ? -40.32 63.569 -27.985 1 45.54 73 ILE B N 1
ATOM 10201 C CA . ILE B 1 81 ? -39.841 62.763 -26.854 1 45 73 ILE B CA 1
ATOM 10202 C C . ILE B 1 81 ? -38.739 63.427 -26.011 1 44.48 73 ILE B C 1
ATOM 10203 O O . ILE B 1 81 ? -38.704 63.172 -24.805 1 44.53 73 ILE B O 1
ATOM 10219 N N . MET B 1 82 ? -37.817 64.228 -26.609 1 43.27 74 MET B N 1
ATOM 10220 C CA . MET B 1 82 ? -36.722 64.786 -25.823 1 41.89 74 MET B CA 1
ATOM 10221 C C . MET B 1 82 ? -37.145 65.985 -25 1 40.12 74 MET B C 1
ATOM 10222 O O . MET B 1 82 ? -37.76 66.9 -25.541 1 40.62 74 MET B O 1
ATOM 10236 N N . PRO B 1 83 ? -36.803 66.037 -23.696 1 38.47 75 PRO B N 1
ATOM 10237 C CA . PRO B 1 83 ? -37.174 67.219 -22.903 1 37.41 75 PRO B CA 1
ATOM 10238 C C . PRO B 1 83 ? -36.299 68.439 -23.199 1 36.48 75 PRO B C 1
ATOM 10239 O O . PRO B 1 83 ? -35.159 68.292 -23.642 1 36.81 75 PRO B O 1
ATOM 10250 N N . VAL B 1 84 ? -36.842 69.642 -22.909 1 35.13 76 VAL B N 1
ATOM 10251 C CA . VAL B 1 84 ? -36.154 70.924 -22.993 1 35.12 76 VAL B CA 1
ATOM 10252 C C . VAL B 1 84 ? -35.565 71.103 -21.593 1 35.36 76 VAL B C 1
ATOM 10253 O O . VAL B 1 84 ? -36.285 70.981 -20.598 1 35.79 76 VAL B O 1
ATOM 10266 N N . VAL B 1 85 ? -34.26 71.371 -21.523 1 34.35 77 VAL B N 1
ATOM 10267 C CA . VAL B 1 85 ? -33.482 71.354 -20.293 1 33.4 77 VAL B CA 1
ATOM 10268 C C . VAL B 1 85 ? -32.719 72.627 -19.97 1 32.47 77 VAL B C 1
ATOM 10269 O O . VAL B 1 85 ? -32.39 73.406 -20.856 1 32.45 77 VAL B O 1
ATOM 10282 N N . THR B 1 86 ? -32.42 72.803 -18.669 1 31.54 78 THR B N 1
ATOM 10283 C CA . THR B 1 86 ? -31.54 73.826 -18.108 1 30.71 78 THR B CA 1
ATOM 10284 C C . THR B 1 86 ? -30.266 73.059 -17.667 1 29.21 78 THR B C 1
ATOM 10285 O O . THR B 1 86 ? -30.251 71.82 -17.621 1 28.36 78 THR B O 1
ATOM 10296 N N . TYR B 1 87 ? -29.191 73.786 -17.356 1 28.53 79 TYR B N 1
ATOM 10297 C CA . TYR B 1 87 ? -27.932 73.176 -16.936 1 28.08 79 TYR B CA 1
ATOM 10298 C C . TYR B 1 87 ? -28.11 72.203 -15.773 1 28.39 79 TYR B C 1
ATOM 10299 O O . TYR B 1 87 ? -27.544 71.114 -15.798 1 27.93 79 TYR B O 1
ATOM 10317 N N . GLU B 1 88 ? -28.954 72.586 -14.793 1 28.49 80 GLU B N 1
ATOM 10318 C CA . GLU B 1 88 ? -29.227 71.816 -13.586 1 29.06 80 GLU B CA 1
ATOM 10319 C C . GLU B 1 88 ? -29.866 70.452 -13.888 1 29.9 80 GLU B C 1
ATOM 10320 O O . GLU B 1 88 ? -29.58 69.499 -13.183 1 29.15 80 GLU B O 1
ATOM 10332 N N . ASP B 1 89 ? -30.655 70.338 -14.971 1 30.52 81 ASP B N 1
ATOM 10333 C CA . ASP B 1 89 ? -31.274 69.066 -15.347 1 31.4 81 ASP B CA 1
ATOM 10334 C C . ASP B 1 89 ? -30.263 68.053 -15.852 1 31.89 81 ASP B C 1
ATOM 10335 O O . ASP B 1 89 ? -30.478 66.86 -15.676 1 33.13 81 ASP B O 1
ATOM 10344 N N . ILE B 1 90 ? -29.191 68.516 -16.511 1 30.94 82 ILE B N 1
ATOM 10345 C CA . ILE B 1 90 ? -28.153 67.64 -17.091 1 31.07 82 ILE B CA 1
ATOM 10346 C C . ILE B 1 90 ? -26.818 67.685 -16.307 1 30.54 82 ILE B C 1
ATOM 10347 O O . ILE B 1 90 ? -25.849 67.026 -16.688 1 29.42 82 ILE B O 1
ATOM 10363 N N . GLN B 1 91 ? -26.796 68.404 -15.177 1 30.95 83 GLN B N 1
ATOM 10364 C CA . GLN B 1 91 ? -25.639 68.479 -14.299 1 31.88 83 GLN B CA 1
ATOM 10365 C C . GLN B 1 91 ? -25.213 67.087 -13.79 1 31.8 83 GLN B C 1
ATOM 10366 O O . GLN B 1 91 ? -24.008 66.869 -13.732 1 31.25 83 GLN B O 1
ATOM 10380 N N . PRO B 1 92 ? -26.112 66.096 -13.502 1 33.07 84 PRO B N 1
ATOM 10381 C CA . PRO B 1 92 ? -25.617 64.765 -13.103 1 33.11 84 PRO B CA 1
ATOM 10382 C C . PRO B 1 92 ? -24.704 64.139 -14.154 1 32.22 84 PRO B C 1
ATOM 10383 O O . PRO B 1 92 ? -23.647 63.619 -13.8 1 32.03 84 PRO B O 1
ATOM 10394 N N . GLU B 1 93 ? -25.094 64.208 -15.445 1 31.61 85 GLU B N 1
ATOM 10395 C CA . GLU B 1 93 ? -24.291 63.661 -16.538 1 30.84 85 GLU B CA 1
ATOM 10396 C C . GLU B 1 93 ? -22.97 64.433 -16.658 1 30.16 85 GLU B C 1
ATOM 10397 O O . GLU B 1 93 ? -21.902 63.812 -16.705 1 30.15 85 GLU B O 1
ATOM 10409 N N . ILE B 1 94 ? -23.035 65.777 -16.667 1 29.65 86 ILE B N 1
ATOM 10410 C CA . ILE B 1 94 ? -21.839 66.629 -16.776 1 29.74 86 ILE B CA 1
ATOM 10411 C C . ILE B 1 94 ? -20.827 66.302 -15.652 1 29.05 86 ILE B C 1
ATOM 10412 O O . ILE B 1 94 ? -19.67 66.03 -15.938 1 27.98 86 ILE B O 1
ATOM 10428 N N . ASN B 1 95 ? -21.288 66.277 -14.393 1 29.46 87 ASN B N 1
ATOM 10429 C CA . ASN B 1 95 ? -20.432 65.959 -13.252 1 29.83 87 ASN B CA 1
ATOM 10430 C C . ASN B 1 95 ? -19.86 64.547 -13.33 1 28.76 87 ASN B C 1
ATOM 10431 O O . ASN B 1 95 ? -18.715 64.351 -12.949 1 28.89 87 ASN B O 1
ATOM 10442 N N . ARG B 1 96 ? -20.616 63.574 -13.844 1 28.04 88 ARG B N 1
ATOM 10443 C CA . ARG B 1 96 ? -20.097 62.219 -14.029 1 28.34 88 ARG B CA 1
ATOM 10444 C C . ARG B 1 96 ? -18.91 62.223 -15.007 1 28.21 88 ARG B C 1
ATOM 10445 O O . ARG B 1 96 ? -17.879 61.626 -14.71 1 28.7 88 ARG B O 1
ATOM 10466 N N . ILE B 1 97 ? -19.029 62.957 -16.116 1 28.29 89 ILE B N 1
ATOM 10467 C CA . ILE B 1 97 ? -17.961 63.071 -17.122 1 29.39 89 ILE B CA 1
ATOM 10468 C C . ILE B 1 97 ? -16.777 63.828 -16.483 1 30.18 89 ILE B C 1
ATOM 10469 O O . ILE B 1 97 ? -15.637 63.403 -16.624 1 30.5 89 ILE B O 1
ATOM 10485 N N . ALA B 1 98 ? -17.05 64.919 -15.753 1 30.46 90 ALA B N 1
ATOM 10486 C CA . ALA B 1 98 ? -16.026 65.692 -15.046 1 31.58 90 ALA B CA 1
ATOM 10487 C C . ALA B 1 98 ? -15.273 64.823 -14.024 1 33.06 90 ALA B C 1
ATOM 10488 O O . ALA B 1 98 ? -14.092 65.067 -13.788 1 33.73 90 ALA B O 1
ATOM 10495 N N . ASN B 1 99 ? -15.943 63.82 -13.429 1 33.12 91 ASN B N 1
ATOM 10496 C CA . ASN B 1 99 ? -15.33 62.917 -12.458 1 34.54 91 ASN B CA 1
ATOM 10497 C C . ASN B 1 99 ? -14.66 61.677 -13.08 1 35.87 91 ASN B C 1
ATOM 10498 O O . ASN B 1 99 ? -14.233 60.807 -12.333 1 37 91 ASN B O 1
ATOM 10509 N N . GLY B 1 100 ? -14.568 61.589 -14.403 1 35.82 92 GLY B N 1
ATOM 10510 C CA . GLY B 1 100 ? -13.863 60.495 -15.059 1 37.2 92 GLY B CA 1
ATOM 10511 C C . GLY B 1 100 ? -14.657 59.477 -15.858 1 38.37 92 GLY B C 1
ATOM 10512 O O . GLY B 1 100 ? -14.047 58.571 -16.433 1 39.03 92 GLY B O 1
ATOM 10516 N N . ASP B 1 101 ? -15.992 59.605 -15.941 1 38.53 93 ASP B N 1
ATOM 10517 C CA . ASP B 1 101 ? -16.789 58.677 -16.746 1 38.9 93 ASP B CA 1
ATOM 10518 C C . ASP B 1 101 ? -16.476 58.925 -18.243 1 39.88 93 ASP B C 1
ATOM 10519 O O . ASP B 1 101 ? -16.838 59.973 -18.783 1 39.27 93 ASP B O 1
ATOM 10528 N N . LYS B 1 102 ? -15.774 57.952 -18.883 1 40.88 94 LYS B N 1
ATOM 10529 C CA . LYS B 1 102 ? -15.379 57.995 -20.295 1 42.64 94 LYS B CA 1
ATOM 10530 C C . LYS B 1 102 ? -16.328 57.221 -21.209 1 43.12 94 LYS B C 1
ATOM 10531 O O . LYS B 1 102 ? -16.045 57.106 -22.402 1 43.7 94 LYS B O 1
ATOM 10550 N N . SER B 1 103 ? -17.462 56.716 -20.689 1 42.66 95 SER B N 1
ATOM 10551 C CA . SER B 1 103 ? -18.446 56.041 -21.527 1 42.37 95 SER B CA 1
ATOM 10552 C C . SER B 1 103 ? -19.218 57.091 -22.358 1 42.48 95 SER B C 1
ATOM 10553 O O . SER B 1 103 ? -19.058 58.306 -22.173 1 42.32 95 SER B O 1
ATOM 10561 N N . GLN B 1 104 ? -20.029 56.624 -23.288 1 42.82 96 GLN B N 1
ATOM 10562 C CA . GLN B 1 104 ? -20.802 57.493 -24.166 1 43.15 96 GLN B CA 1
ATOM 10563 C C . GLN B 1 104 ? -22.05 57.957 -23.404 1 41.98 96 GLN B C 1
ATOM 10564 O O . GLN B 1 104 ? -23.126 57.387 -23.567 1 42.32 96 GLN B O 1
ATOM 10578 N N . VAL B 1 105 ? -21.87 58.979 -22.55 1 40.31 97 VAL B N 1
ATOM 10579 C CA . VAL B 1 105 ? -22.903 59.528 -21.657 1 39.02 97 VAL B CA 1
ATOM 10580 C C . VAL B 1 105 ? -23.763 60.535 -22.431 1 38.43 97 VAL B C 1
ATOM 10581 O O . VAL B 1 105 ? -24.971 60.349 -22.532 1 38.77 97 VAL B O 1
ATOM 10594 N N . LEU B 1 106 ? -23.145 61.601 -22.972 1 36.87 98 LEU B N 1
ATOM 10595 C CA . LEU B 1 106 ? -23.854 62.581 -23.772 1 36.98 98 LEU B CA 1
ATOM 10596 C C . LEU B 1 106 ? -23.387 62.592 -25.236 1 37.56 98 LEU B C 1
ATOM 10597 O O . LEU B 1 106 ? -24.136 63.084 -26.079 1 37.54 98 LEU B O 1
ATOM 10613 N N . CYS B 1 107 ? -22.154 62.083 -25.536 1 38.35 99 CYS B N 1
ATOM 10614 C CA A CYS B 1 107 ? -21.582 62.14 -26.866 0.5 39.25 99 CYS B CA 1
ATOM 10615 C CA B CYS B 1 107 ? -21.514 62.116 -26.87 0.5 39.23 99 CYS B CA 1
ATOM 10616 C C . CYS B 1 107 ? -20.851 60.835 -27.222 1 40.36 99 CYS B C 1
ATOM 10617 O O . CYS B 1 107 ? -20.267 60.191 -26.357 1 40.82 99 CYS B O 1
ATOM 10632 N N . SER B 1 108 ? -20.846 60.494 -28.505 1 41.76 100 SER B N 1
ATOM 10633 C CA . SER B 1 108 ? -20.141 59.316 -28.985 1 44.53 100 SER B CA 1
ATOM 10634 C C . SER B 1 108 ? -18.637 59.631 -29.045 1 45.5 100 SER B C 1
ATOM 10635 O O . SER B 1 108 ? -17.822 58.76 -28.753 1 46.06 100 SER B O 1
ATOM 10643 N N . ASN B 1 109 ? -18.271 60.854 -29.447 1 45.25 101 ASN B N 1
ATOM 10644 C CA . ASN B 1 109 ? -16.872 61.267 -29.477 1 45.43 101 ASN B CA 1
ATOM 10645 C C . ASN B 1 109 ? -16.446 61.597 -28.057 1 43.84 101 ASN B C 1
ATOM 10646 O O . ASN B 1 109 ? -17.277 62.093 -27.291 1 43.27 101 ASN B O 1
ATOM 10657 N N . PRO B 1 110 ? -15.174 61.371 -27.669 1 42.59 102 PRO B N 1
ATOM 10658 C CA . PRO B 1 110 ? -14.787 61.693 -26.288 1 41.11 102 PRO B CA 1
ATOM 10659 C C . PRO B 1 110 ? -14.838 63.186 -26.003 1 39.11 102 PRO B C 1
ATOM 10660 O O . PRO B 1 110 ? -14.531 63.998 -26.873 1 39.22 102 PRO B O 1
ATOM 10671 N N . ILE B 1 111 ? -15.254 63.549 -24.782 1 37.2 103 ILE B N 1
ATOM 10672 C CA . ILE B 1 111 ? -15.308 64.946 -24.365 1 36.06 103 ILE B CA 1
ATOM 10673 C C . ILE B 1 111 ? -13.849 65.364 -24.167 1 36.1 103 ILE B C 1
ATOM 10674 O O . ILE B 1 111 ? -13.143 64.74 -23.38 1 37.22 103 ILE B O 1
ATOM 10690 N N . SER B 1 112 ? -13.378 66.33 -24.954 1 34.63 104 SER B N 1
ATOM 10691 C CA . SER B 1 112 ? -11.977 66.768 -24.934 1 33.85 104 SER B CA 1
ATOM 10692 C C . SER B 1 112 ? -11.665 67.694 -23.772 1 32.74 104 SER B C 1
ATOM 10693 O O . SER B 1 112 ? -10.527 67.74 -23.308 1 33.69 104 SER B O 1
ATOM 10701 N N . GLU B 1 113 ? -12.65 68.477 -23.343 1 30.37 105 GLU B N 1
ATOM 10702 C CA . GLU B 1 113 ? -12.498 69.413 -22.251 1 28.4 105 GLU B CA 1
ATOM 10703 C C . GLU B 1 113 ? -13.863 70.012 -21.883 1 27.04 105 GLU B C 1
ATOM 10704 O O . GLU B 1 113 ? -14.855 69.788 -22.588 1 26.18 105 GLU B O 1
ATOM 10716 N N . PHE B 1 114 ? -13.898 70.777 -20.8 1 26.21 106 PHE B N 1
ATOM 10717 C CA . PHE B 1 114 ? -15.076 71.516 -20.419 1 26.52 106 PHE B CA 1
ATOM 10718 C C . PHE B 1 114 ? -14.768 72.982 -20.651 1 25.94 106 PHE B C 1
ATOM 10719 O O . PHE B 1 114 ? -13.729 73.477 -20.223 1 25.14 106 PHE B O 1
ATOM 10736 N N . LEU B 1 115 ? -15.666 73.667 -21.344 1 25.76 107 LEU B N 1
ATOM 10737 C CA . LEU B 1 115 ? -15.547 75.092 -21.564 1 26.14 107 LEU B CA 1
ATOM 10738 C C . LEU B 1 115 ? -16.396 75.746 -20.491 1 26.05 107 LEU B C 1
ATOM 10739 O O . LEU B 1 115 ? -17.602 75.519 -20.404 1 25.35 107 LEU B O 1
ATOM 10755 N N . THR B 1 116 ? -15.727 76.483 -19.611 1 26.58 108 THR B N 1
ATOM 10756 C CA . THR B 1 116 ? -16.317 77.058 -18.421 1 26.93 108 THR B CA 1
ATOM 10757 C C . THR B 1 116 ? -16.971 78.401 -18.746 1 27.17 108 THR B C 1
ATOM 10758 O O . THR B 1 116 ? -16.279 79.394 -18.986 1 28.15 108 THR B O 1
ATOM 10769 N N . SER B 1 117 ? -18.306 78.414 -18.767 1 25.36 109 SER B N 1
ATOM 10770 C CA . SER B 1 117 ? -19.089 79.592 -19.101 1 24.06 109 SER B CA 1
ATOM 10771 C C . SER B 1 117 ? -18.917 80.701 -18.101 1 24.02 109 SER B C 1
ATOM 10772 O O . SER B 1 117 ? -18.68 80.444 -16.929 1 24.59 109 SER B O 1
ATOM 10780 N N . SER B 1 118 ? -19.09 81.957 -18.543 1 23.78 110 SER B N 1
ATOM 10781 C CA . SER B 1 118 ? -19.179 83.078 -17.613 1 24.14 110 SER B CA 1
ATOM 10782 C C . SER B 1 118 ? -20.544 83.005 -16.837 1 24.58 110 SER B C 1
ATOM 10783 O O . SER B 1 118 ? -20.662 83.596 -15.763 1 25.29 110 SER B O 1
ATOM 10791 N N . GLY B 1 119 ? -21.539 82.285 -17.367 1 24.2 111 GLY B N 1
ATOM 10792 C CA . GLY B 1 119 ? -22.807 82.012 -16.702 1 25.08 111 GLY B CA 1
ATOM 10793 C C . GLY B 1 119 ? -22.577 80.969 -15.62 1 26.23 111 GLY B C 1
ATOM 10794 O O . GLY B 1 119 ? -21.827 80.019 -15.837 1 26.89 111 GLY B O 1
ATOM 10798 N N . THR B 1 120 ? -23.175 81.146 -14.441 1 26.11 112 THR B N 1
ATOM 10799 C CA . THR B 1 120 ? -22.921 80.274 -13.306 1 26.61 112 THR B CA 1
ATOM 10800 C C . THR B 1 120 ? -24.161 79.488 -12.848 1 26.88 112 THR B C 1
ATOM 10801 O O . THR B 1 120 ? -25.286 79.822 -13.198 1 27.28 112 THR B O 1
ATOM 10812 N N . SER B 1 121 ? -23.909 78.403 -12.11 1 26.92 113 SER B N 1
ATOM 10813 C CA . SER B 1 121 ? -24.905 77.552 -11.466 1 27.62 113 SER B CA 1
ATOM 10814 C C . SER B 1 121 ? -24.352 77.286 -10.076 1 27.5 113 SER B C 1
ATOM 10815 O O . SER B 1 121 ? -23.188 76.891 -9.95 1 28.19 113 SER B O 1
ATOM 10823 N N . GLY B 1 122 ? -25.132 77.576 -9.045 1 26.92 114 GLY B N 1
ATOM 10824 C CA . GLY B 1 122 ? -24.649 77.456 -7.673 1 26.71 114 GLY B CA 1
ATOM 10825 C C . GLY B 1 122 ? -23.445 78.351 -7.394 1 26.05 114 GLY B C 1
ATOM 10826 O O . GLY B 1 122 ? -22.592 77.999 -6.585 1 26.42 114 GLY B O 1
ATOM 10830 N N . GLY B 1 123 ? -23.335 79.474 -8.101 1 25.28 115 GLY B N 1
ATOM 10831 C CA . GLY B 1 123 ? -22.209 80.399 -7.962 1 25.27 115 GLY B CA 1
ATOM 10832 C C . GLY B 1 123 ? -20.912 79.96 -8.637 1 25.18 115 GLY B C 1
ATOM 10833 O O . GLY B 1 123 ? -19.919 80.683 -8.56 1 25.62 115 GLY B O 1
ATOM 10837 N N . GLU B 1 124 ? -20.904 78.796 -9.328 1 24.49 116 GLU B N 1
ATOM 10838 C CA . GLU B 1 124 ? -19.728 78.23 -10.009 1 24.37 116 GLU B CA 1
ATOM 10839 C C . GLU B 1 124 ? -19.944 78.246 -11.526 1 24.1 116 GLU B C 1
ATOM 10840 O O . GLU B 1 124 ? -21.078 78.059 -11.987 1 24.46 116 GLU B O 1
ATOM 10852 N N . ARG B 1 125 ? -18.853 78.415 -12.316 1 23.1 117 ARG B N 1
ATOM 10853 C CA . ARG B 1 125 ? -18.948 78.449 -13.788 1 22.65 117 ARG B CA 1
ATOM 10854 C C . ARG B 1 125 ? -19.629 77.183 -14.319 1 23.3 117 ARG B C 1
ATOM 10855 O O . ARG B 1 125 ? -19.343 76.09 -13.835 1 22.65 117 ARG B O 1
ATOM 10876 N N . LYS B 1 126 ? -20.566 77.324 -15.254 1 24.18 118 LYS B N 1
ATOM 10877 C CA . LYS B 1 126 ? -21.206 76.15 -15.853 1 25.04 118 LYS B CA 1
ATOM 10878 C C . LYS B 1 126 ? -20.143 75.429 -16.699 1 25.63 118 LYS B C 1
ATOM 10879 O O . LYS B 1 126 ? -19.386 76.081 -17.409 1 26.49 118 LYS B O 1
ATOM 10898 N N . LEU B 1 127 ? -20.073 74.105 -16.594 1 25.43 119 LEU B N 1
ATOM 10899 C CA . LEU B 1 127 ? -19.121 73.286 -17.337 1 26.11 119 LEU B CA 1
ATOM 10900 C C . LEU B 1 127 ? -19.806 72.786 -18.617 1 26.16 119 LEU B C 1
ATOM 10901 O O . LEU B 1 127 ? -20.629 71.862 -18.576 1 26.67 119 LEU B O 1
ATOM 10917 N N . MET B 1 128 ? -19.425 73.354 -19.749 1 25.83 120 MET B N 1
ATOM 10918 C CA . MET B 1 128 ? -20.016 73.022 -21.039 1 26.27 120 MET B CA 1
ATOM 10919 C C . MET B 1 128 ? -19.165 71.998 -21.747 1 27.58 120 MET B C 1
ATOM 10920 O O . MET B 1 128 ? -18.015 72.299 -22.046 1 27.82 120 MET B O 1
ATOM 10934 N N . PRO B 1 129 ? -19.676 70.78 -22.013 1 28.6 121 PRO B N 1
ATOM 10935 C CA . PRO B 1 129 ? -18.835 69.807 -22.724 1 29.18 121 PRO B CA 1
ATOM 10936 C C . PRO B 1 129 ? -18.538 70.252 -24.158 1 28.75 121 PRO B C 1
ATOM 10937 O O . PRO B 1 129 ? -19.351 70.92 -24.794 1 28.24 121 PRO B O 1
ATOM 10948 N N . THR B 1 130 ? -17.36 69.89 -24.646 1 28.48 122 THR B N 1
ATOM 10949 C CA . THR B 1 130 ? -16.96 70.119 -26.029 1 28.81 122 THR B CA 1
ATOM 10950 C C . THR B 1 130 ? -16.189 68.889 -26.525 1 29.28 122 THR B C 1
ATOM 10951 O O . THR B 1 130 ? -15.765 68.036 -25.731 1 28.42 122 THR B O 1
ATOM 10962 N N . ILE B 1 131 ? -16.09 68.775 -27.853 1 29.79 123 ILE B N 1
ATOM 10963 C CA . ILE B 1 131 ? -15.324 67.753 -28.552 1 30.89 123 ILE B CA 1
ATOM 10964 C C . ILE B 1 131 ? -14.361 68.5 -29.497 1 32 123 ILE B C 1
ATOM 10965 O O . ILE B 1 131 ? -14.618 69.646 -29.876 1 30.5 123 ILE B O 1
ATOM 10981 N N . GLU B 1 132 ? -13.245 67.851 -29.853 1 33.73 124 GLU B N 1
ATOM 10982 C CA . GLU B 1 132 ? -12.202 68.473 -30.69 1 35.05 124 GLU B CA 1
ATOM 10983 C C . GLU B 1 132 ? -12.755 69.077 -32.005 1 34.73 124 GLU B C 1
ATOM 10984 O O . GLU B 1 132 ? -12.378 70.189 -32.371 1 34.7 124 GLU B O 1
ATOM 10996 N N . GLU B 1 133 ? -13.711 68.386 -32.642 1 34.36 125 GLU B N 1
ATOM 10997 C CA . GLU B 1 133 ? -14.364 68.818 -33.891 1 34.8 125 GLU B CA 1
ATOM 10998 C C . GLU B 1 133 ? -15.054 70.197 -33.777 1 33.44 125 GLU B C 1
ATOM 10999 O O . GLU B 1 133 ? -15.189 70.898 -34.782 1 33.51 125 GLU B O 1
ATOM 11011 N N . GLU B 1 134 ? -15.517 70.579 -32.577 1 31.54 126 GLU B N 1
ATOM 11012 C CA . GLU B 1 134 ? -16.196 71.866 -32.394 1 30.39 126 GLU B CA 1
ATOM 11013 C C . GLU B 1 134 ? -15.287 73.047 -32.72 1 30.31 126 GLU B C 1
ATOM 11014 O O . GLU B 1 134 ? -15.797 74.075 -33.165 1 30.44 126 GLU B O 1
ATOM 11026 N N . LEU B 1 135 ? -13.954 72.906 -32.555 1 30.1 127 LEU B N 1
ATOM 11027 C CA . LEU B 1 135 ? -13.018 73.967 -32.944 1 31.58 127 LEU B CA 1
ATOM 11028 C C . LEU B 1 135 ? -13.156 74.321 -34.44 1 31.11 127 LEU B C 1
ATOM 11029 O O . LEU B 1 135 ? -13.044 75.501 -34.798 1 30.76 127 LEU B O 1
ATOM 11045 N N . ASP B 1 136 ? -13.436 73.317 -35.295 1 30.89 128 ASP B N 1
ATOM 11046 C CA . ASP B 1 136 ? -13.644 73.534 -36.723 1 31.43 128 ASP B CA 1
ATOM 11047 C C . ASP B 1 136 ? -14.847 74.438 -36.956 1 30.76 128 ASP B C 1
ATOM 11048 O O . ASP B 1 136 ? -14.794 75.276 -37.849 1 31.32 128 ASP B O 1
ATOM 11057 N N . ARG B 1 137 ? -15.946 74.246 -36.208 1 29.46 129 ARG B N 1
ATOM 11058 C CA . ARG B 1 137 ? -17.131 75.079 -36.363 1 28.7 129 ARG B CA 1
ATOM 11059 C C . ARG B 1 137 ? -16.928 76.456 -35.771 1 27.66 129 ARG B C 1
ATOM 11060 O O . ARG B 1 137 ? -17.4 77.432 -36.36 1 27.55 129 ARG B O 1
ATOM 11081 N N . ARG B 1 138 ? -16.142 76.575 -34.669 1 26.48 130 ARG B N 1
ATOM 11082 C CA . ARG B 1 138 ? -15.799 77.889 -34.127 1 25.88 130 ARG B CA 1
ATOM 11083 C C . ARG B 1 138 ? -14.978 78.63 -35.202 1 24.97 130 ARG B C 1
ATOM 11084 O O . ARG B 1 138 ? -15.336 79.728 -35.548 1 24.31 130 ARG B O 1
ATOM 11105 N N . SER B 1 139 ? -13.99 77.949 -35.819 1 25.41 131 SER B N 1
ATOM 11106 C CA . SER B 1 139 ? -13.164 78.506 -36.894 1 26.81 131 SER B CA 1
ATOM 11107 C C . SER B 1 139 ? -13.995 78.911 -38.109 1 27.62 131 SER B C 1
ATOM 11108 O O . SER B 1 139 ? -13.671 79.898 -38.762 1 28.13 131 SER B O 1
ATOM 11116 N N . LEU B 1 140 ? -15.017 78.111 -38.454 1 27.52 132 LEU B N 1
ATOM 11117 C CA . LEU B 1 140 ? -15.91 78.408 -39.557 1 27.98 132 LEU B CA 1
ATOM 11118 C C . LEU B 1 140 ? -16.629 79.741 -39.317 1 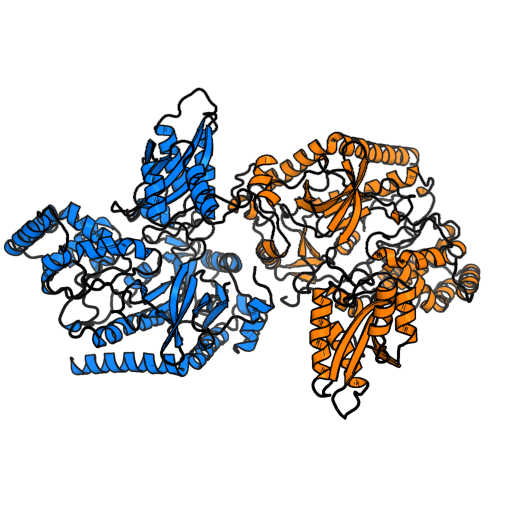27.8 132 LEU B C 1
ATOM 11119 O O . LEU B 1 140 ? -16.519 80.63 -40.169 1 27.29 132 LEU B O 1
ATOM 11135 N N . LEU B 1 141 ? -17.253 79.943 -38.123 1 27.29 133 LEU B N 1
ATOM 11136 C CA . LEU B 1 141 ? -17.913 81.22 -37.829 1 27.02 133 LEU B CA 1
ATOM 11137 C C . LEU B 1 141 ? -16.91 82.377 -37.869 1 25.53 133 LEU B C 1
ATOM 11138 O O . LEU B 1 141 ? -17.202 83.392 -38.506 1 25.97 133 LEU B O 1
ATOM 11154 N N . TYR B 1 142 ? -15.703 82.212 -37.292 1 23.9 134 TYR B N 1
ATOM 11155 C CA . TYR B 1 142 ? -14.706 83.295 -37.335 1 23.38 134 TYR B CA 1
ATOM 11156 C C . TYR B 1 142 ? -14.315 83.646 -38.775 1 23.21 134 TYR B C 1
ATOM 11157 O O . TYR B 1 142 ? -14.094 84.811 -39.073 1 23.11 134 TYR B O 1
ATOM 11175 N N . SER B 1 143 ? -14.214 82.634 -39.635 1 23.09 135 SER B N 1
ATOM 11176 C CA . SER B 1 143 ? -13.844 82.788 -41.049 1 23.26 135 SER B CA 1
ATOM 11177 C C . SER B 1 143 ? -14.852 83.609 -41.864 1 23.31 135 SER B C 1
ATOM 11178 O O . SER B 1 143 ? -14.51 84.043 -42.959 1 23.58 135 SER B O 1
ATOM 11186 N N . LEU B 1 144 ? -16.088 83.803 -41.357 1 22.56 136 LEU B N 1
ATOM 11187 C CA . LEU B 1 144 ? -17.097 84.592 -42.058 1 22.22 136 LEU B CA 1
ATOM 11188 C C . LEU B 1 144 ? -16.996 86.076 -41.781 1 21.78 136 LEU B C 1
ATOM 11189 O O . LEU B 1 144 ? -17.511 86.849 -42.579 1 22.18 136 LEU B O 1
ATOM 11205 N N . LEU B 1 145 ? -16.325 86.492 -40.71 1 20.9 137 LEU B N 1
ATOM 11206 C CA . LEU B 1 145 ? -16.377 87.889 -40.276 1 20.15 137 LEU B CA 1
ATOM 11207 C C . LEU B 1 145 ? -15.71 88.876 -41.23 1 18.38 137 LEU B C 1
ATOM 11208 O O . LEU B 1 145 ? -16.323 89.884 -41.586 1 17.06 137 LEU B O 1
ATOM 11224 N N . MET B 1 146 ? -14.463 88.611 -41.61 1 19.01 138 MET B N 1
ATOM 11225 C CA . MET B 1 146 ? -13.692 89.513 -42.471 1 20.31 138 MET B CA 1
ATOM 11226 C C . MET B 1 146 ? -14.225 89.531 -43.917 1 21.02 138 MET B C 1
ATOM 11227 O O . MET B 1 146 ? -14.429 90.629 -44.446 1 20.99 138 MET B O 1
ATOM 11241 N N . PRO B 1 147 ? -14.647 88.396 -44.527 1 20.59 139 PRO B N 1
ATOM 11242 C CA . PRO B 1 147 ? -15.334 88.483 -45.821 1 20.58 139 PRO B CA 1
ATOM 11243 C C . PRO B 1 147 ? -16.566 89.411 -45.768 1 21.35 139 PRO B C 1
ATOM 11244 O O . PRO B 1 147 ? -16.801 90.154 -46.724 1 22.13 139 PRO B O 1
ATOM 11255 N N . VAL B 1 148 ? -17.312 89.418 -44.643 1 20.98 140 VAL B N 1
ATOM 11256 C CA . VAL B 1 148 ? -18.483 90.292 -44.462 1 21.15 140 VAL B CA 1
ATOM 11257 C C . VAL B 1 148 ? -18.033 91.763 -44.295 1 21.04 140 VAL B C 1
ATOM 11258 O O . VAL B 1 148 ? -18.536 92.65 -44.989 1 21.11 140 VAL B O 1
ATOM 11271 N N . MET B 1 149 ? -17.081 92.01 -43.41 1 20.85 141 MET B N 1
ATOM 11272 C CA . MET B 1 149 ? -16.583 93.359 -43.153 1 21.15 141 MET B CA 1
ATOM 11273 C C . MET B 1 149 ? -15.968 93.996 -44.402 1 22.35 141 MET B C 1
ATOM 11274 O O . MET B 1 149 ? -16.196 95.169 -44.673 1 23.32 141 MET B O 1
ATOM 11288 N N . ASP B 1 150 ? -15.156 93.226 -45.126 1 21.89 142 ASP B N 1
ATOM 11289 C CA . ASP B 1 150 ? -14.449 93.659 -46.321 1 21.95 142 ASP B CA 1
ATOM 11290 C C . ASP B 1 150 ? -15.383 94.237 -47.405 1 22.65 142 ASP B C 1
ATOM 11291 O O . ASP B 1 150 ? -14.946 95.078 -48.177 1 23.74 142 ASP B O 1
ATOM 11300 N N . GLN B 1 151 ? -16.66 93.826 -47.432 1 21.7 143 GLN B N 1
ATOM 11301 C CA . GLN B 1 151 ? -17.636 94.384 -48.358 1 21.51 143 GLN B CA 1
ATOM 11302 C C . GLN B 1 151 ? -17.822 95.879 -48.079 1 21.67 143 GLN B C 1
ATOM 11303 O O . GLN B 1 151 ? -17.926 96.65 -49.016 1 21.92 143 GLN B O 1
ATOM 11317 N N . PHE B 1 152 ? -17.847 96.267 -46.785 1 22.15 144 PHE B N 1
ATOM 11318 C CA . PHE B 1 152 ? -18.123 97.614 -46.309 1 23.25 144 PHE B CA 1
ATOM 11319 C C . PHE B 1 152 ? -16.899 98.449 -46.028 1 24.94 144 PHE B C 1
ATOM 11320 O O . PHE B 1 152 ? -16.97 99.671 -46.153 1 25.63 144 PHE B O 1
ATOM 11337 N N . VAL B 1 153 ? -15.813 97.82 -45.566 1 24.95 145 VAL B N 1
ATOM 11338 C CA . VAL B 1 153 ? -14.584 98.512 -45.213 1 25.56 145 VAL B CA 1
ATOM 11339 C C . VAL B 1 153 ? -13.448 97.84 -45.983 1 26.26 145 VAL B C 1
ATOM 11340 O O . VAL B 1 153 ? -12.821 96.906 -45.473 1 26.53 145 VAL B O 1
ATOM 11353 N N . PRO B 1 154 ? -13.185 98.259 -47.236 1 26.67 146 PRO B N 1
ATOM 11354 C CA . PRO B 1 154 ? -12.115 97.618 -47.998 1 26.34 146 PRO B CA 1
ATOM 11355 C C . PRO B 1 154 ? -10.712 97.975 -47.491 1 26.03 146 PRO B C 1
ATOM 11356 O O . PRO B 1 154 ? -10.537 98.925 -46.725 1 26.61 146 PRO B O 1
ATOM 11367 N N . GLY B 1 155 ? -9.736 97.174 -47.886 1 25.13 147 GLY B N 1
ATOM 11368 C CA . GLY B 1 155 ? -8.333 97.429 -47.599 1 25.98 147 GLY B CA 1
ATOM 11369 C C . GLY B 1 155 ? -7.824 97.05 -46.221 1 25.95 147 GLY B C 1
ATOM 11370 O O . GLY B 1 155 ? -6.713 97.46 -45.875 1 26.6 147 GLY B O 1
ATOM 11374 N N . LEU B 1 156 ? -8.572 96.239 -45.442 1 24.76 148 LEU B N 1
ATOM 11375 C CA . LEU B 1 156 ? -8.094 95.853 -44.106 1 24.01 148 LEU B CA 1
ATOM 11376 C C . LEU B 1 156 ? -6.945 94.873 -44.138 1 24.26 148 LEU B C 1
ATOM 11377 O O . LEU B 1 156 ? -6.21 94.793 -43.162 1 24.15 148 LEU B O 1
ATOM 11393 N N . ASP B 1 157 ? -6.744 94.165 -45.265 1 24.82 149 ASP B N 1
ATOM 11394 C CA . ASP B 1 157 ? -5.584 93.307 -45.447 1 25.46 149 ASP B CA 1
ATOM 11395 C C . ASP B 1 157 ? -4.274 94.117 -45.584 1 25.6 149 ASP B C 1
ATOM 11396 O O . ASP B 1 157 ? -3.208 93.516 -45.508 1 26.71 149 ASP B O 1
ATOM 11405 N N . LYS B 1 158 ? -4.328 95.453 -45.772 1 24.68 150 LYS B N 1
ATOM 11406 C CA . LYS B 1 158 ? -3.113 96.254 -45.92 1 26.04 150 LYS B CA 1
ATOM 11407 C C . LYS B 1 158 ? -2.531 96.802 -44.607 1 26.34 150 LYS B C 1
ATOM 11408 O O . LYS B 1 158 ? -1.575 97.575 -44.638 1 26.72 150 LYS B O 1
ATOM 11427 N N . GLY B 1 159 ? -3.084 96.405 -43.472 1 25.58 151 GLY B N 1
ATOM 11428 C CA . GLY B 1 159 ? -2.573 96.845 -42.187 1 25.23 151 GLY B CA 1
ATOM 11429 C C . GLY B 1 159 ? -2.851 95.841 -41.109 1 24.23 151 GLY B C 1
ATOM 11430 O O . GLY B 1 159 ? -3.161 94.679 -41.39 1 25.27 151 GLY B O 1
ATOM 11434 N N . LYS B 1 160 ? -2.757 96.298 -39.876 1 22.46 152 LYS B N 1
ATOM 11435 C CA . LYS B 1 160 ? -2.917 95.463 -38.702 1 22.12 152 LYS B CA 1
ATOM 11436 C C . LYS B 1 160 ? -4.128 95.845 -37.867 1 21.79 152 LYS B C 1
ATOM 11437 O O . LYS B 1 160 ? -4.623 96.957 -37.961 1 21.55 152 LYS B O 1
ATOM 11456 N N . GLY B 1 161 ? -4.602 94.895 -37.08 1 21.7 153 GLY B N 1
ATOM 11457 C CA . GLY B 1 161 ? -5.647 95.119 -36.096 1 22.25 153 GLY B CA 1
ATOM 11458 C C . GLY B 1 161 ? -5.002 95.154 -34.724 1 21.85 153 GLY B C 1
ATOM 11459 O O . GLY B 1 161 ? -4.157 94.311 -34.434 1 22.23 153 GLY B O 1
ATOM 11463 N N . MET B 1 162 ? -5.322 96.157 -33.891 1 20.84 154 MET B N 1
ATOM 11464 C CA . MET B 1 162 ? -4.793 96.221 -32.521 1 19.68 154 MET B CA 1
ATOM 11465 C C . MET B 1 162 ? -5.887 95.693 -31.616 1 18.85 154 MET B C 1
ATOM 11466 O O . MET B 1 162 ? -6.805 96.428 -31.241 1 17.98 154 MET B O 1
ATOM 11480 N N . TYR B 1 163 ? -5.828 94.395 -31.35 1 18.37 155 TYR B N 1
ATOM 11481 C CA . TYR B 1 163 ? -6.76 93.721 -30.493 1 20.06 155 TYR B CA 1
ATOM 11482 C C . TYR B 1 163 ? -6.067 93.298 -29.204 1 20.5 155 TYR B C 1
ATOM 11483 O O . TYR B 1 163 ? -4.969 92.738 -29.224 1 19.99 155 TYR B O 1
ATOM 11501 N N . PHE B 1 164 ? -6.745 93.544 -28.075 1 21.02 156 PHE B N 1
ATOM 11502 C CA . PHE B 1 164 ? -6.281 93.152 -26.753 1 20.71 156 PHE B CA 1
ATOM 11503 C C . PHE B 1 164 ? -7.004 91.856 -26.438 1 20.18 156 PHE B C 1
ATOM 11504 O O . PHE B 1 164 ? -8.204 91.879 -26.158 1 19.18 156 PHE B O 1
ATOM 11521 N N . LEU B 1 165 ? -6.31 90.714 -26.623 1 20.16 157 LEU B N 1
ATOM 11522 C CA . LEU B 1 165 ? -6.911 89.382 -26.414 1 21 157 LEU B CA 1
ATOM 11523 C C . LEU B 1 165 ? -6.28 88.717 -25.216 1 22.45 157 LEU B C 1
ATOM 11524 O O . LEU B 1 165 ? -5.093 88.901 -24.97 1 23.23 157 LEU B O 1
ATOM 11540 N N . PHE B 1 166 ? -7.079 87.989 -24.438 1 22.48 158 PHE B N 1
ATOM 11541 C CA . PHE B 1 166 ? -6.622 87.457 -23.167 1 23.59 158 PHE B CA 1
ATOM 11542 C C . PHE B 1 166 ? -6.951 86.019 -22.899 1 24.13 158 PHE B C 1
ATOM 11543 O O . PHE B 1 166 ? -8.08 85.601 -23.136 1 24.09 158 PHE B O 1
ATOM 11560 N N . ILE B 1 167 ? -5.996 85.3 -22.267 1 24.5 159 ILE B N 1
ATOM 11561 C CA . ILE B 1 167 ? -6.239 83.979 -21.709 1 24.84 159 ILE B CA 1
ATOM 11562 C C . ILE B 1 167 ? -6.566 84.192 -20.21 1 23.93 159 ILE B C 1
ATOM 11563 O O . ILE B 1 167 ? -6.25 85.231 -19.623 1 23 159 ILE B O 1
ATOM 11579 N N . LYS B 1 168 ? -7.241 83.218 -19.62 1 23.72 160 LYS B N 1
ATOM 11580 C CA . LYS B 1 168 ? -7.662 83.234 -18.231 1 25.62 160 LYS B CA 1
ATOM 11581 C C . LYS B 1 168 ? -7.213 81.947 -17.559 1 27.35 160 LYS B C 1
ATOM 11582 O O . LYS B 1 168 ? -6.747 81.018 -18.217 1 27.35 160 LYS B O 1
ATOM 11601 N N . SER B 1 169 ? -7.339 81.89 -16.23 1 29.05 161 SER B N 1
ATOM 11602 C CA . SER B 1 169 ? -6.948 80.722 -15.467 1 31.01 161 SER B CA 1
ATOM 11603 C C . SER B 1 169 ? -7.696 79.481 -15.901 1 32.45 161 SER B C 1
ATOM 11604 O O . SER B 1 169 ? -8.868 79.521 -16.297 1 31.85 161 SER B O 1
ATOM 11612 N N . GLU B 1 170 ? -6.981 78.384 -15.799 1 33.67 162 GLU B N 1
ATOM 11613 C CA . GLU B 1 170 ? -7.369 77.071 -16.206 1 35.5 162 GLU B CA 1
ATOM 11614 C C . GLU B 1 170 ? -7.278 76.133 -14.968 1 37.03 162 GLU B C 1
ATOM 11615 O O . GLU B 1 170 ? -6.654 76.46 -13.956 1 37.04 162 GLU B O 1
ATOM 11627 N N . SER B 1 171 ? -7.986 75.024 -15.023 1 37.56 163 SER B N 1
ATOM 11628 C CA . SER B 1 171 ? -7.984 74.032 -13.949 1 38.07 163 SER B CA 1
ATOM 11629 C C . SER B 1 171 ? -8.264 72.655 -14.564 1 37.31 163 SER B C 1
ATOM 11630 O O . SER B 1 171 ? -8.474 72.559 -15.778 1 37.22 163 SER B O 1
ATOM 11638 N N . LYS B 1 172 ? -8.172 71.59 -13.763 1 36.38 164 LYS B N 1
ATOM 11639 C CA . LYS B 1 172 ? -8.457 70.242 -14.221 1 36.79 164 LYS B CA 1
ATOM 11640 C C . LYS B 1 172 ? -9.61 69.695 -13.395 1 35.57 164 LYS B C 1
ATOM 11641 O O . LYS B 1 172 ? -9.665 69.907 -12.182 1 35.01 164 LYS B O 1
ATOM 11660 N N . THR B 1 173 ? -10.512 68.962 -14.043 1 34.7 165 THR B N 1
ATOM 11661 C CA . THR B 1 173 ? -11.625 68.341 -13.332 1 34.42 165 THR B CA 1
ATOM 11662 C C . THR B 1 173 ? -11.075 67.122 -12.53 1 34.91 165 THR B C 1
ATOM 11663 O O . THR B 1 173 ? -9.999 66.615 -12.875 1 35.01 165 THR B O 1
ATOM 11674 N N . PRO B 1 174 ? -11.814 66.56 -11.546 1 35.19 166 PRO B N 1
ATOM 11675 C CA . PRO B 1 174 ? -11.294 65.371 -10.837 1 35.54 166 PRO B CA 1
ATOM 11676 C C . PRO B 1 174 ? -10.903 64.189 -11.736 1 37.35 166 PRO B C 1
ATOM 11677 O O . PRO B 1 174 ? -9.972 63.466 -11.411 1 38.17 166 PRO B O 1
ATOM 11688 N N . GLY B 1 175 ? -11.573 64.018 -12.871 1 38.08 167 GLY B N 1
ATOM 11689 C CA . GLY B 1 175 ? -11.254 62.966 -13.828 1 38.55 167 GLY B CA 1
ATOM 11690 C C . GLY B 1 175 ? -10.102 63.266 -14.777 1 38.99 167 GLY B C 1
ATOM 11691 O O . GLY B 1 175 ? -9.791 62.439 -15.635 1 39.53 167 GLY B O 1
ATOM 11695 N N . GLY B 1 176 ? -9.486 64.443 -14.659 1 38.97 168 GLY B N 1
ATOM 11696 C CA . GLY B 1 176 ? -8.334 64.831 -15.468 1 39.39 168 GLY B CA 1
ATOM 11697 C C . GLY B 1 176 ? -8.581 65.686 -16.698 1 38.79 168 GLY B C 1
ATOM 11698 O O . GLY B 1 176 ? -7.611 66.095 -17.333 1 39.84 168 GLY B O 1
ATOM 11702 N N . LEU B 1 177 ? -9.847 65.965 -17.061 1 37.33 169 LEU B N 1
ATOM 11703 C CA . LEU B 1 177 ? -10.128 66.773 -18.242 1 36.49 169 LEU B CA 1
ATOM 11704 C C . LEU B 1 177 ? -9.839 68.249 -17.974 1 34.52 169 LEU B C 1
ATOM 11705 O O . LEU B 1 177 ? -10.176 68.733 -16.886 1 34 169 LEU B O 1
ATOM 11721 N N . PRO B 1 178 ? -9.252 69 -18.932 1 33.23 170 PRO B N 1
ATOM 11722 C CA . PRO B 1 178 ? -9.088 70.448 -18.695 1 32.37 170 PRO B CA 1
ATOM 11723 C C . PRO B 1 178 ? -10.44 71.159 -18.625 1 30.69 170 PRO B C 1
ATOM 11724 O O . PRO B 1 178 ? -11.398 70.761 -19.288 1 30.37 170 PRO B O 1
ATOM 11735 N N . ALA B 1 179 ? -10.511 72.198 -17.816 1 29.61 171 ALA B N 1
ATOM 11736 C CA . ALA B 1 179 ? -11.682 73.031 -17.667 1 30 171 ALA B CA 1
ATOM 11737 C C . ALA B 1 179 ? -11.164 74.446 -17.832 1 30.01 171 ALA B C 1
ATOM 11738 O O . ALA B 1 179 ? -10.346 74.891 -17.024 1 30 171 ALA B O 1
ATOM 11745 N N . ARG B 1 180 ? -11.555 75.12 -18.92 1 29.21 172 ARG B N 1
ATOM 11746 C CA . ARG B 1 180 ? -11.083 76.471 -19.17 1 28.52 172 ARG B CA 1
ATOM 11747 C C . ARG B 1 180 ? -12.054 77.279 -20.031 1 27.13 172 ARG B C 1
ATOM 11748 O O . ARG B 1 180 ? -12.866 76.682 -20.748 1 26.64 172 ARG B O 1
ATOM 11769 N N . PRO B 1 181 ? -11.989 78.637 -20.017 1 26.02 173 PRO B N 1
ATOM 11770 C CA . PRO B 1 181 ? -12.913 79.395 -20.853 1 24.99 173 PRO B CA 1
ATOM 11771 C C . PRO B 1 181 ? -12.679 79.127 -22.337 1 24.15 173 PRO B C 1
ATOM 11772 O O . PRO B 1 181 ? -11.58 78.738 -22.756 1 22.46 173 PRO B O 1
ATOM 11783 N N . VAL B 1 182 ? -13.765 79.231 -23.108 1 24.99 174 VAL B N 1
ATOM 11784 C CA . VAL B 1 182 ? -13.778 78.945 -24.551 1 24.72 174 VAL B CA 1
ATOM 11785 C C . VAL B 1 182 ? -12.691 79.711 -25.313 1 24.61 174 VAL B C 1
ATOM 11786 O O . VAL B 1 182 ? -12.039 79.115 -26.188 1 24.69 174 VAL B O 1
ATOM 11799 N N . LEU B 1 183 ? -12.463 80.995 -24.975 1 24.13 175 LEU B N 1
ATOM 11800 C CA . LEU B 1 183 ? -11.459 81.772 -25.678 1 24.85 175 LEU B CA 1
ATOM 11801 C C . LEU B 1 183 ? -10.06 81.349 -25.283 1 25.3 175 LEU B C 1
ATOM 11802 O O . LEU B 1 183 ? -9.199 81.314 -26.137 1 24.9 175 LEU B O 1
ATOM 11818 N N . THR B 1 184 ? -9.833 80.939 -24.017 1 25.48 176 THR B N 1
ATOM 11819 C CA . THR B 1 184 ? -8.523 80.417 -23.602 1 25.71 176 THR B CA 1
ATOM 11820 C C . THR B 1 184 ? -8.207 79.147 -24.365 1 26.38 176 THR B C 1
ATOM 11821 O O . THR B 1 184 ? -7.098 78.99 -24.871 1 27.62 176 THR B O 1
ATOM 11832 N N . SER B 1 185 ? -9.18 78.264 -24.499 1 26.28 177 SER B N 1
ATOM 11833 C CA . SER B 1 185 ? -9.024 77.039 -25.278 1 26.93 177 SER B CA 1
ATOM 11834 C C . SER B 1 185 ? -8.72 77.397 -26.758 1 27.24 177 SER B C 1
ATOM 11835 O O . SER B 1 185 ? -7.811 76.82 -27.353 1 27.21 177 SER B O 1
ATOM 11843 N N . TYR B 1 186 ? -9.459 78.357 -27.323 1 27.37 178 TYR B N 1
ATOM 11844 C CA . TYR B 1 186 ? -9.267 78.707 -28.727 1 27.55 178 TYR B CA 1
ATOM 11845 C C . TYR B 1 186 ? -7.884 79.292 -28.992 1 27.8 178 TYR B C 1
ATOM 11846 O O . TYR B 1 186 ? -7.208 78.842 -29.927 1 27.56 178 TYR B O 1
ATOM 11864 N N . TYR B 1 187 ? -7.449 80.282 -28.187 1 27.78 179 TYR B N 1
ATOM 11865 C CA . TYR B 1 187 ? -6.145 80.904 -28.409 1 28.73 179 TYR B CA 1
ATOM 11866 C C . TYR B 1 187 ? -5.006 79.893 -28.253 1 31.09 179 TYR B C 1
ATOM 11867 O O . TYR B 1 187 ? -4.021 79.97 -28.979 1 30.98 179 TYR B O 1
ATOM 11885 N N . LYS B 1 188 ? -5.135 78.959 -27.322 1 33.07 180 LYS B N 1
ATOM 11886 C CA . LYS B 1 188 ? -4.126 77.919 -27.081 1 34.65 180 LYS B CA 1
ATOM 11887 C C . LYS B 1 188 ? -4.141 76.812 -28.123 1 35.89 180 LYS B C 1
ATOM 11888 O O . LYS B 1 188 ? -3.162 76.083 -28.21 1 36.99 180 LYS B O 1
ATOM 11907 N N . SER B 1 189 ? -5.219 76.67 -28.912 1 35.96 181 SER B N 1
ATOM 11908 C CA . SER B 1 189 ? -5.307 75.647 -29.96 1 36.21 181 SER B CA 1
ATOM 11909 C C . SER B 1 189 ? -4.459 76.019 -31.174 1 36.58 181 SER B C 1
ATOM 11910 O O . SER B 1 189 ? -4.109 77.186 -31.36 1 36.07 181 SER B O 1
ATOM 11918 N N . SER B 1 190 ? -4.172 75.028 -32.034 1 37.22 182 SER B N 1
ATOM 11919 C CA . SER B 1 190 ? -3.439 75.264 -33.273 1 38.05 182 SER B CA 1
ATOM 11920 C C . SER B 1 190 ? -4.248 76.135 -34.244 1 38.37 182 SER B C 1
ATOM 11921 O O . SER B 1 190 ? -3.645 76.811 -35.07 1 38.62 182 SER B O 1
ATOM 11929 N N . HIS B 1 191 ? -5.599 76.154 -34.145 1 38.51 183 HIS B N 1
ATOM 11930 C CA . HIS B 1 191 ? -6.432 77.031 -34.99 1 39.36 183 HIS B CA 1
ATOM 11931 C C . HIS B 1 191 ? -6.043 78.513 -34.842 1 38.71 183 HIS B C 1
ATOM 11932 O O . HIS B 1 191 ? -6.277 79.287 -35.767 1 38.56 183 HIS B O 1
ATOM 11946 N N . PHE B 1 192 ? -5.476 78.912 -33.682 1 38.09 184 PHE B N 1
ATOM 11947 C CA . PHE B 1 192 ? -5.056 80.296 -33.466 1 37.8 184 PHE B CA 1
ATOM 11948 C C . PHE B 1 192 ? -3.52 80.413 -33.351 1 39.22 184 PHE B C 1
ATOM 11949 O O . PHE B 1 192 ? -2.919 81.207 -34.071 1 38.82 184 PHE B O 1
ATOM 11966 N N . LYS B 1 193 ? -2.906 79.656 -32.422 1 40.61 185 LYS B N 1
ATOM 11967 C CA . LYS B 1 193 ? -1.465 79.7 -32.154 1 42.63 185 LYS B CA 1
ATOM 11968 C C . LYS B 1 193 ? -0.643 79.397 -33.412 1 43.88 185 LYS B C 1
ATOM 11969 O O . LYS B 1 193 ? 0.372 80.052 -33.636 1 44.7 185 LYS B O 1
ATOM 11988 N N . ASN B 1 194 ? -1.069 78.432 -34.22 1 44.11 186 ASN B N 1
ATOM 11989 C CA . ASN B 1 194 ? -0.347 78.073 -35.445 1 45.51 186 ASN B CA 1
ATOM 11990 C C . ASN B 1 194 ? -1.229 78.309 -36.664 1 45.69 186 ASN B C 1
ATOM 11991 O O . ASN B 1 194 ? -1.25 77.482 -37.583 1 46.13 186 ASN B O 1
ATOM 12002 N N . ARG B 1 195 ? -1.956 79.45 -36.675 1 44.86 187 ARG B N 1
ATOM 12003 C CA . ARG B 1 195 ? -2.834 79.794 -37.793 1 44.6 187 ARG B CA 1
ATOM 12004 C C . ARG B 1 195 ? -1.958 80.172 -39.013 1 44.91 187 ARG B C 1
ATOM 12005 O O . ARG B 1 195 ? -0.87 80.725 -38.811 1 44.71 187 ARG B O 1
ATOM 12026 N N . PRO B 1 196 ? -2.328 79.812 -40.265 1 45.73 188 PRO B N 1
ATOM 12027 C CA . PRO B 1 196 ? -1.466 80.204 -41.409 1 46.11 188 PRO B CA 1
ATOM 12028 C C . PRO B 1 196 ? -1.463 81.722 -41.6 1 45.94 188 PRO B C 1
ATOM 12029 O O . PRO B 1 196 ? -2.382 82.387 -41.113 1 46.1 188 PRO B O 1
ATOM 12040 N N . TYR B 1 197 ? -0.456 82.288 -42.303 1 45.44 189 TYR B N 1
ATOM 12041 C CA . TYR B 1 197 ? -0.421 83.734 -42.525 1 45.53 189 TYR B CA 1
ATOM 12042 C C . TYR B 1 197 ? -1.662 84.182 -43.291 1 44.91 189 TYR B C 1
ATOM 12043 O O . TYR B 1 197 ? -1.935 83.68 -44.381 1 45.27 189 TYR B O 1
ATOM 12061 N N . ASP B 1 198 ? -2.437 85.063 -42.665 1 43.59 190 ASP B N 1
ATOM 12062 C CA . ASP B 1 198 ? -3.639 85.652 -43.236 1 42.74 190 ASP B CA 1
ATOM 12063 C C . ASP B 1 198 ? -3.458 87.165 -42.989 1 41.8 190 ASP B C 1
ATOM 12064 O O . ASP B 1 198 ? -3.314 87.546 -41.82 1 41.15 190 ASP B O 1
ATOM 12073 N N . PRO B 1 199 ? -3.367 88.048 -44.009 1 41.03 191 PRO B N 1
ATOM 12074 C CA . PRO B 1 199 ? -3.202 89.485 -43.702 1 40.48 191 PRO B CA 1
ATOM 12075 C C . PRO B 1 199 ? -4.431 90.11 -43.021 1 39.23 191 PRO B C 1
ATOM 12076 O O . PRO B 1 199 ? -4.343 91.252 -42.544 1 39.35 191 PRO B O 1
ATOM 12087 N N . TYR B 1 200 ? -5.563 89.368 -42.97 1 37.75 192 TYR B N 1
ATOM 12088 C CA . TYR B 1 200 ? -6.764 89.773 -42.26 1 37.4 192 TYR B CA 1
ATOM 12089 C C . TYR B 1 200 ? -6.693 89.374 -40.778 1 36.65 192 TYR B C 1
ATOM 12090 O O . TYR B 1 200 ? -7.504 89.866 -40.01 1 37.43 192 TYR B O 1
ATOM 12108 N N . THR B 1 201 ? -5.74 88.512 -40.36 1 35.14 193 THR B N 1
ATOM 12109 C CA . THR B 1 201 ? -5.521 88.131 -38.955 1 33.8 193 THR B CA 1
ATOM 12110 C C . THR B 1 201 ? -4.094 88.549 -38.531 1 31.41 193 THR B C 1
ATOM 12111 O O . THR B 1 201 ? -3.453 87.856 -37.751 1 31.41 193 THR B O 1
ATOM 12122 N N . ASN B 1 202 ? -3.598 89.663 -39.066 1 29.98 194 ASN B N 1
ATOM 12123 C CA . ASN B 1 202 ? -2.303 90.199 -38.733 1 29.57 194 ASN B CA 1
ATOM 12124 C C . ASN B 1 202 ? -2.571 91.221 -37.598 1 28.13 194 ASN B C 1
ATOM 12125 O O . ASN B 1 202 ? -3.128 92.293 -37.848 1 27.33 194 ASN B O 1
ATOM 12136 N N . TYR B 1 203 ? -2.266 90.833 -36.359 1 28.01 195 TYR B N 1
ATOM 12137 C CA . TYR B 1 203 ? -2.503 91.655 -35.185 1 27.67 195 TYR B CA 1
ATOM 12138 C C . TYR B 1 203 ? -1.21 92.224 -34.625 1 26.78 195 TYR B C 1
ATOM 12139 O O . TYR B 1 203 ? -0.155 91.614 -34.746 1 26.76 195 TYR B O 1
ATOM 12157 N N . THR B 1 204 ? -1.306 93.393 -33.979 1 25.12 196 THR B N 1
ATOM 12158 C CA . THR B 1 204 ? -0.135 94.002 -33.341 1 24 196 THR B CA 1
ATOM 12159 C C . THR B 1 204 ? 0.379 93.12 -32.182 1 24.57 196 THR B C 1
ATOM 12160 O O . THR B 1 204 ? 1.56 93.189 -31.834 1 25.02 196 THR B O 1
ATOM 12171 N N . SER B 1 205 ? -0.504 92.312 -31.562 1 24.52 197 SER B N 1
ATOM 12172 C CA . SER B 1 205 ? -0.121 91.482 -30.442 1 25.02 197 SER B CA 1
ATOM 12173 C C . SER B 1 205 ? 0.487 90.166 -30.88 1 26.27 197 SER B C 1
ATOM 12174 O O . SER B 1 205 ? -0.226 89.344 -31.462 1 26.13 197 SER B O 1
ATOM 12182 N N . PRO B 1 206 ? 1.767 89.88 -30.554 1 27.48 198 PRO B N 1
ATOM 12183 C CA . PRO B 1 206 ? 2.291 88.535 -30.842 1 28.01 198 PRO B CA 1
ATOM 12184 C C . PRO B 1 206 ? 1.522 87.492 -30.031 1 28.16 198 PRO B C 1
ATOM 12185 O O . PRO B 1 206 ? 1.062 87.778 -28.915 1 27.51 198 PRO B O 1
ATOM 12196 N N . ASN B 1 207 ? 1.405 86.276 -30.561 1 28.44 199 ASN B N 1
ATOM 12197 C CA . ASN B 1 207 ? 0.706 85.185 -29.862 1 29.78 199 ASN B CA 1
ATOM 12198 C C . ASN B 1 207 ? 1.208 84.963 -28.434 1 30.06 199 ASN B C 1
ATOM 12199 O O . ASN B 1 207 ? 0.394 84.725 -27.546 1 30.05 199 ASN B O 1
ATOM 12210 N N A GLN B 1 208 ? 2.52 85.131 -28.223 0.5 29.85 200 GLN B N 1
ATOM 12211 N N B GLN B 1 208 ? 2.536 85.071 -28.177 0.5 29.87 200 GLN B N 1
ATOM 12212 C CA A GLN B 1 208 ? 3.169 84.946 -26.93 0.5 29.84 200 GLN B CA 1
ATOM 12213 C CA B GLN B 1 208 ? 3.052 84.856 -26.818 0.5 29.87 200 GLN B CA 1
ATOM 12214 C C A GLN B 1 208 ? 2.715 85.975 -25.883 0.5 29.49 200 GLN B C 1
ATOM 12215 C C B GLN B 1 208 ? 2.687 85.973 -25.839 0.5 29.49 200 GLN B C 1
ATOM 12216 O O A GLN B 1 208 ? 2.74 85.679 -24.692 0.5 29.76 200 GLN B O 1
ATOM 12217 O O B GLN B 1 208 ? 2.713 85.719 -24.633 0.5 29.71 200 GLN B O 1
ATOM 12244 N N . THR B 1 209 ? 2.28 87.168 -26.316 1 28.84 201 THR B N 1
ATOM 12245 C CA . THR B 1 209 ? 1.789 88.207 -25.391 1 28.02 201 THR B CA 1
ATOM 12246 C C . THR B 1 209 ? 0.339 87.842 -24.979 1 27.14 201 THR B C 1
ATOM 12247 O O . THR B 1 209 ? -0.026 88.052 -23.826 1 26.3 201 THR B O 1
ATOM 12258 N N . ILE B 1 210 ? -0.463 87.29 -25.925 1 27.26 202 ILE B N 1
ATOM 12259 C CA . ILE B 1 210 ? -1.845 86.831 -25.687 1 28.33 202 ILE B CA 1
ATOM 12260 C C . ILE B 1 210 ? -1.828 85.587 -24.768 1 29.79 202 ILE B C 1
ATOM 12261 O O . ILE B 1 210 ? -2.631 85.493 -23.842 1 29.7 202 ILE B O 1
ATOM 12277 N N . LEU B 1 211 ? -0.887 84.664 -24.994 1 31.03 203 LEU B N 1
ATOM 12278 C CA . LEU B 1 211 ? -0.805 83.419 -24.237 1 32.61 203 LEU B CA 1
ATOM 12279 C C . LEU B 1 211 ? 0.019 83.509 -22.959 1 34.14 203 LEU B C 1
ATOM 12280 O O . LEU B 1 211 ? 0.281 82.48 -22.345 1 35.26 203 LEU B O 1
ATOM 12296 N N . CYS B 1 212 ? 0.292 84.723 -22.468 1 34.18 204 CYS B N 1
ATOM 12297 C CA . CYS B 1 212 ? 0.98 84.908 -21.203 1 34.63 204 CYS B CA 1
ATOM 12298 C C . CYS B 1 212 ? -0.074 84.824 -20.093 1 35.13 204 CYS B C 1
ATOM 12299 O O . CYS B 1 212 ? -1.059 85.554 -20.142 1 34.94 204 CYS B O 1
ATOM 12307 N N . SER B 1 213 ? 0.129 83.941 -19.104 1 35.67 205 SER B N 1
ATOM 12308 C CA . SER B 1 213 ? -0.8 83.733 -17.985 1 36.34 205 SER B CA 1
ATOM 12309 C C . SER B 1 213 ? -0.866 84.91 -17.004 1 36.38 205 SER B C 1
ATOM 12310 O O . SER B 1 213 ? -1.875 85.084 -16.321 1 37.22 205 SER B O 1
ATOM 12318 N N . ASP B 1 214 ? 0.198 85.705 -16.916 1 35.04 206 ASP B N 1
ATOM 12319 C CA . ASP B 1 214 ? 0.214 86.881 -16.058 1 33.82 206 ASP B CA 1
ATOM 12320 C C . ASP B 1 214 ? -0.547 87.998 -16.805 1 31.6 206 ASP B C 1
ATOM 12321 O O . ASP B 1 214 ? -0.072 88.479 -17.829 1 30.72 206 ASP B O 1
ATOM 12330 N N . SER B 1 215 ? -1.72 88.405 -16.295 1 30.42 207 SER B N 1
ATOM 12331 C CA . SER B 1 215 ? -2.559 89.411 -16.96 1 30.23 207 SER B CA 1
ATOM 12332 C C . SER B 1 215 ? -1.913 90.811 -17.039 1 28.69 207 SER B C 1
ATOM 12333 O O . SER B 1 215 ? -2.114 91.524 -18.018 1 27.84 207 SER B O 1
ATOM 12341 N N . TYR B 1 216 ? -1.133 91.199 -16.023 1 27.88 208 TYR B N 1
ATOM 12342 C CA . TYR B 1 216 ? -0.43 92.481 -16.053 1 27 208 TYR B CA 1
ATOM 12343 C C . TYR B 1 216 ? 0.591 92.488 -17.2 1 26.23 208 TYR B C 1
ATOM 12344 O O . TYR B 1 216 ? 0.638 93.445 -17.965 1 25.56 208 TYR B O 1
ATOM 12362 N N . GLN B 1 217 ? 1.389 91.421 -17.317 1 26.11 209 GLN B N 1
ATOM 12363 C CA . GLN B 1 217 ? 2.412 91.333 -18.353 1 26.53 209 GLN B CA 1
ATOM 12364 C C . GLN B 1 217 ? 1.8 91.2 -19.748 1 26.2 209 GLN B C 1
ATOM 12365 O O . GLN B 1 217 ? 2.39 91.677 -20.72 1 26.14 209 GLN B O 1
ATOM 12379 N N . SER B 1 218 ? 0.638 90.537 -19.859 1 25.17 210 SER B N 1
ATOM 12380 C CA . SER B 1 218 ? -0.04 90.408 -21.144 1 24.41 210 SER B CA 1
ATOM 12381 C C . SER B 1 218 ? -0.533 91.793 -21.59 1 22.19 210 SER B C 1
ATOM 12382 O O . SER B 1 218 ? -0.297 92.193 -22.729 1 21.4 210 SER B O 1
ATOM 12390 N N . MET B 1 219 ? -1.153 92.542 -20.682 1 21.15 211 MET B N 1
ATOM 12391 C CA . MET B 1 219 ? -1.68 93.857 -21.01 1 21.07 211 MET B CA 1
ATOM 12392 C C . MET B 1 219 ? -0.574 94.854 -21.358 1 21.87 211 MET B C 1
ATOM 12393 O O . MET B 1 219 ? -0.673 95.547 -22.372 1 22.05 211 MET B O 1
ATOM 12407 N N . TYR B 1 220 ? 0.486 94.91 -20.529 1 21.94 212 TYR B N 1
ATOM 12408 C CA . TYR B 1 220 ? 1.593 95.818 -20.756 1 22.63 212 TYR B CA 1
ATOM 12409 C C . TYR B 1 220 ? 2.248 95.58 -22.108 1 22.8 212 TYR B C 1
ATOM 12410 O O . TYR B 1 220 ? 2.424 96.523 -22.876 1 22.3 212 TYR B O 1
ATOM 12428 N N . SER B 1 221 ? 2.584 94.318 -22.405 1 22.96 213 SER B N 1
ATOM 12429 C CA . SER B 1 221 ? 3.256 93.974 -23.648 1 22.79 213 SER B CA 1
ATOM 12430 C C . SER B 1 221 ? 2.373 94.199 -24.868 1 22.79 213 SER B C 1
ATOM 12431 O O . SER B 1 221 ? 2.883 94.645 -25.885 1 23.92 213 SER B O 1
ATOM 12439 N N . GLN B 1 222 ? 1.063 93.919 -24.775 1 21.45 214 GLN B N 1
ATOM 12440 C CA . GLN B 1 222 ? 0.154 94.165 -25.895 1 20.87 214 GLN B CA 1
ATOM 12441 C C . GLN B 1 222 ? -0.017 95.67 -26.128 1 20.84 214 GLN B C 1
ATOM 12442 O O . GLN B 1 222 ? -0.058 96.093 -27.286 1 21.79 214 GLN B O 1
ATOM 12456 N N . MET B 1 223 ? -0.139 96.477 -25.078 1 19.67 215 MET B N 1
ATOM 12457 C CA . MET B 1 223 ? -0.255 97.933 -25.25 1 19.43 215 MET B CA 1
ATOM 12458 C C . MET B 1 223 ? 1.045 98.498 -25.845 1 19.23 215 MET B C 1
ATOM 12459 O O . MET B 1 223 ? 0.977 99.312 -26.767 1 19.18 215 MET B O 1
ATOM 12473 N N . LEU B 1 224 ? 2.215 98.032 -25.38 1 18.96 216 LEU B N 1
ATOM 12474 C CA . LEU B 1 224 ? 3.489 98.528 -25.919 1 19.75 216 LEU B CA 1
ATOM 12475 C C . LEU B 1 224 ? 3.622 98.187 -27.401 1 20.91 216 LEU B C 1
ATOM 12476 O O . LEU B 1 224 ? 3.996 99.053 -28.2 1 21.41 216 LEU B O 1
ATOM 12492 N N . CYS B 1 225 ? 3.325 96.939 -27.777 1 20.9 217 CYS B N 1
ATOM 12493 C CA . CYS B 1 225 ? 3.381 96.524 -29.178 1 21.57 217 CYS B CA 1
ATOM 12494 C C . CYS B 1 225 ? 2.412 97.318 -30.048 1 22.08 217 CYS B C 1
ATOM 12495 O O . CYS B 1 225 ? 2.752 97.641 -31.185 1 22.3 217 CYS B O 1
ATOM 12503 N N . GLY B 1 226 ? 1.216 97.601 -29.529 1 21.48 218 GLY B N 1
ATOM 12504 C CA . GLY B 1 226 ? 0.24 98.414 -30.241 1 21.3 218 GLY B CA 1
ATOM 12505 C C . GLY B 1 226 ? 0.754 99.822 -30.506 1 21.28 218 GLY B C 1
ATOM 12506 O O . GLY B 1 226 ? 0.575 100.362 -31.607 1 20.29 218 GLY B O 1
ATOM 12510 N N . LEU B 1 227 ? 1.424 100.422 -29.507 1 21.23 219 LEU B N 1
ATOM 12511 C CA . LEU B 1 227 ? 1.992 101.764 -29.68 1 21.44 219 LEU B CA 1
ATOM 12512 C C . LEU B 1 227 ? 3.154 101.727 -30.662 1 21.32 219 LEU B C 1
ATOM 12513 O O . LEU B 1 227 ? 3.26 102.621 -31.496 1 20.6 219 LEU B O 1
ATOM 12529 N N . CYS B 1 228 ? 4.049 100.722 -30.547 1 21.4 220 CYS B N 1
ATOM 12530 C CA . CYS B 1 228 ? 5.19 100.592 -31.46 1 22.02 220 CYS B CA 1
ATOM 12531 C C . CYS B 1 228 ? 4.78 100.523 -32.929 1 21.83 220 CYS B C 1
ATOM 12532 O O . CYS B 1 228 ? 5.505 101.014 -33.761 1 21.6 220 CYS B O 1
ATOM 12540 N N . GLN B 1 229 ? 3.665 99.868 -33.248 1 21.5 221 GLN B N 1
ATOM 12541 C CA . GLN B 1 229 ? 3.204 99.694 -34.622 1 22.33 221 GLN B CA 1
ATOM 12542 C C . GLN B 1 229 ? 1.987 100.585 -34.923 1 22.83 221 GLN B C 1
ATOM 12543 O O . GLN B 1 229 ? 1.209 100.249 -35.804 1 23.15 221 GLN B O 1
ATOM 12557 N N . HIS B 1 230 ? 1.848 101.732 -34.226 1 22.49 222 HIS B N 1
ATOM 12558 C CA . HIS B 1 230 ? 0.643 102.55 -34.275 1 22.46 222 HIS B CA 1
ATOM 12559 C C . HIS B 1 230 ? 0.168 103.005 -35.654 1 22.58 222 HIS B C 1
ATOM 12560 O O . HIS B 1 230 ? -1.049 103.061 -35.874 1 22.63 222 HIS B O 1
ATOM 12574 N N . LYS B 1 231 ? 1.079 103.324 -36.575 1 22.67 223 LYS B N 1
ATOM 12575 C CA . LYS B 1 231 ? 0.669 103.786 -37.917 1 22.78 223 LYS B CA 1
ATOM 12576 C C . LYS B 1 231 ? 0.069 102.676 -38.777 1 21.63 223 LYS B C 1
ATOM 12577 O O . LYS B 1 231 ? -0.692 102.957 -39.696 1 20.81 223 LYS B O 1
ATOM 12596 N N . GLU B 1 232 ? 0.406 101.432 -38.499 1 21.7 224 GLU B N 1
ATOM 12597 C CA . GLU B 1 232 ? -0.122 100.287 -39.26 1 21.86 224 GLU B CA 1
ATOM 12598 C C . GLU B 1 232 ? -1.555 99.907 -38.846 1 21.28 224 GLU B C 1
ATOM 12599 O O . GLU B 1 232 ? -2.202 99.131 -39.556 1 21.84 224 GLU B O 1
ATOM 12611 N N . VAL B 1 233 ? -2.048 100.441 -37.713 1 19.71 225 VAL B N 1
ATOM 12612 C CA . VAL B 1 233 ? -3.324 100.064 -37.13 1 18.74 225 VAL B CA 1
ATOM 12613 C C . VAL B 1 233 ? -4.509 100.636 -37.924 1 18.48 225 VAL B C 1
ATOM 12614 O O . VAL B 1 233 ? -4.671 101.862 -38.012 1 18.02 225 VAL B O 1
ATOM 12627 N N . LEU B 1 234 ? -5.346 99.738 -38.476 1 17.25 226 LEU B N 1
ATOM 12628 C CA . LEU B 1 234 ? -6.554 100.121 -39.23 1 18.77 226 LEU B CA 1
ATOM 12629 C C . LEU B 1 234 ? -7.861 99.822 -38.496 1 18.55 226 LEU B C 1
ATOM 12630 O O . LEU B 1 234 ? -8.932 100.197 -38.988 1 17.84 226 LEU B O 1
ATOM 12646 N N . ARG B 1 235 ? -7.782 99.114 -37.352 1 18.59 227 ARG B N 1
ATOM 12647 C CA . ARG B 1 235 ? -8.92 98.764 -36.514 1 18.52 227 ARG B CA 1
ATOM 12648 C C . ARG B 1 235 ? -8.398 98.414 -35.121 1 18.48 227 ARG B C 1
ATOM 12649 O O . ARG B 1 235 ? -7.256 97.961 -34.958 1 18.32 227 ARG B O 1
ATOM 12670 N N . VAL B 1 236 ? -9.21 98.68 -34.12 1 18.13 228 VAL B N 1
ATOM 12671 C CA . VAL B 1 236 ? -8.853 98.457 -32.728 1 17.74 228 VAL B CA 1
ATOM 12672 C C . VAL B 1 236 ? -9.984 97.747 -32.044 1 18.24 228 VAL B C 1
ATOM 12673 O O . VAL B 1 236 ? -11.132 97.893 -32.443 1 18.21 228 VAL B O 1
ATOM 12686 N N . GLY B 1 237 ? -9.664 97.026 -30.978 1 18.5 229 GLY B N 1
ATOM 12687 C CA . GLY B 1 237 ? -10.696 96.386 -30.2 1 19.18 229 GLY B CA 1
ATOM 12688 C C . GLY B 1 237 ? -10.255 95.314 -29.244 1 19.63 229 GLY B C 1
ATOM 12689 O O . GLY B 1 237 ? -9.112 95.262 -28.79 1 19.01 229 GLY B O 1
ATOM 12693 N N . ALA B 1 238 ? -11.249 94.527 -28.865 1 20.46 230 ALA B N 1
ATOM 12694 C CA . ALA B 1 238 ? -11.186 93.42 -27.908 1 21.44 230 ALA B CA 1
ATOM 12695 C C . ALA B 1 238 ? -12.506 92.631 -28.061 1 22.58 230 ALA B C 1
ATOM 12696 O O . ALA B 1 238 ? -13.446 93.153 -28.699 1 23.22 230 ALA B O 1
ATOM 12703 N N . VAL B 1 239 ? -12.636 91.439 -27.454 1 22.34 231 VAL B N 1
ATOM 12704 C CA . VAL B 1 239 ? -13.88 90.681 -27.59 1 23.09 231 VAL B CA 1
ATOM 12705 C C . VAL B 1 239 ? -15.077 91.497 -27.069 1 23.67 231 VAL B C 1
ATOM 12706 O O . VAL B 1 239 ? -16.069 91.68 -27.798 1 23.78 231 VAL B O 1
ATOM 12719 N N . PHE B 1 240 ? -14.956 92.034 -25.896 1 23.4 232 PHE B N 1
ATOM 12720 C CA . PHE B 1 240 ? -15.985 92.832 -25.282 1 24.58 232 PHE B CA 1
ATOM 12721 C C . PHE B 1 240 ? -15.471 94.255 -25.07 1 22.55 232 PHE B C 1
ATOM 12722 O O . PHE B 1 240 ? -14.265 94.475 -24.914 1 22.39 232 PHE B O 1
ATOM 12739 N N . ALA B 1 241 ? -16.395 95.225 -25.027 1 20.79 233 ALA B N 1
ATOM 12740 C CA . ALA B 1 241 ? -16.048 96.62 -24.749 1 20.32 233 ALA B CA 1
ATOM 12741 C C . ALA B 1 241 ? -15.185 96.805 -23.478 1 20.66 233 ALA B C 1
ATOM 12742 O O . ALA B 1 241 ? -14.282 97.653 -23.494 1 20.07 233 ALA B O 1
ATOM 12749 N N . SER B 1 242 ? -15.471 96.031 -22.377 1 20.2 234 SER B N 1
ATOM 12750 C CA . SER B 1 242 ? -14.754 96.149 -21.094 1 20.94 234 SER B CA 1
ATOM 12751 C C . SER B 1 242 ? -13.244 95.931 -21.186 1 21.24 234 SER B C 1
ATOM 12752 O O . SER B 1 242 ? -12.492 96.696 -20.627 1 22.01 234 SER B O 1
ATOM 12760 N N . GLY B 1 243 ? -12.825 94.913 -21.912 1 21.71 235 GLY B N 1
ATOM 12761 C CA . GLY B 1 243 ? -11.412 94.625 -22.11 1 23.37 235 GLY B CA 1
ATOM 12762 C C . GLY B 1 243 ? -10.702 95.756 -22.832 1 23.67 235 GLY B C 1
ATOM 12763 O O . GLY B 1 243 ? -9.618 96.13 -22.423 1 24.79 235 GLY B O 1
ATOM 12767 N N . PHE B 1 244 ? -11.326 96.359 -23.877 1 22.13 236 PHE B N 1
ATOM 12768 C CA . PHE B 1 244 ? -10.727 97.49 -24.6 1 20.56 236 PHE B CA 1
ATOM 12769 C C . PHE B 1 244 ? -10.705 98.734 -23.72 1 19.91 236 PHE B C 1
ATOM 12770 O O . PHE B 1 244 ? -9.681 99.435 -23.677 1 19.22 236 PHE B O 1
ATOM 12787 N N . ILE B 1 245 ? -11.79 98.984 -22.946 1 18.97 237 ILE B N 1
ATOM 12788 C CA . ILE B 1 245 ? -11.776 100.119 -22.01 1 19.93 237 ILE B CA 1
ATOM 12789 C C . ILE B 1 245 ? -10.666 99.917 -20.938 1 20.49 237 ILE B C 1
ATOM 12790 O O . ILE B 1 245 ? -9.939 100.858 -20.647 1 20.23 237 ILE B O 1
ATOM 12806 N N . ARG B 1 246 ? -10.463 98.694 -20.426 1 21.55 238 ARG B N 1
ATOM 12807 C CA . ARG B 1 246 ? -9.361 98.422 -19.505 1 23.6 238 ARG B CA 1
ATOM 12808 C C . ARG B 1 246 ? -8.024 98.701 -20.157 1 22.46 238 ARG B C 1
ATOM 12809 O O . ARG B 1 246 ? -7.114 99.175 -19.472 1 21.93 238 ARG B O 1
ATOM 12830 N N . ALA B 1 247 ? -7.884 98.369 -21.471 1 21.31 239 ALA B N 1
ATOM 12831 C CA . ALA B 1 247 ? -6.622 98.649 -22.168 1 21.05 239 ALA B CA 1
ATOM 12832 C C . ALA B 1 247 ? -6.339 100.144 -22.173 1 20.7 239 ALA B C 1
ATOM 12833 O O . ALA B 1 247 ? -5.24 100.537 -21.797 1 20.45 239 ALA B O 1
ATOM 12840 N N . ILE B 1 248 ? -7.367 100.994 -22.461 1 20.45 240 ILE B N 1
ATOM 12841 C CA . ILE B 1 248 ? -7.208 102.458 -22.449 1 20.54 240 ILE B CA 1
ATOM 12842 C C . ILE B 1 248 ? -6.874 102.962 -21.025 1 20.88 240 ILE B C 1
ATOM 12843 O O . ILE B 1 248 ? -6.043 103.851 -20.859 1 20.36 240 ILE B O 1
ATOM 12859 N N . LYS B 1 249 ? -7.528 102.395 -20.007 1 21.68 241 LYS B N 1
ATOM 12860 C CA . LYS B 1 249 ? -7.263 102.718 -18.605 1 22.35 241 LYS B CA 1
ATOM 12861 C C . LYS B 1 249 ? -5.823 102.309 -18.232 1 22.96 241 LYS B C 1
ATOM 12862 O O . LYS B 1 249 ? -5.17 103.01 -17.451 1 24.44 241 LYS B O 1
ATOM 12881 N N . PHE B 1 250 ? -5.327 101.194 -18.773 1 22.01 242 PHE B N 1
ATOM 12882 C CA . PHE B 1 250 ? -3.958 100.746 -18.545 1 22.01 242 PHE B CA 1
ATOM 12883 C C . PHE B 1 250 ? -2.986 101.764 -19.125 1 22.45 242 PHE B C 1
ATOM 12884 O O . PHE B 1 250 ? -1.991 102.087 -18.482 1 22.59 242 PHE B O 1
ATOM 12901 N N . LEU B 1 251 ? -3.272 102.301 -20.319 1 21.74 243 LEU B N 1
ATOM 12902 C CA . LEU B 1 251 ? -2.444 103.339 -20.901 1 21.82 243 LEU B CA 1
ATOM 12903 C C . LEU B 1 251 ? -2.469 104.585 -20.016 1 22.83 243 LEU B C 1
ATOM 12904 O O . LEU B 1 251 ? -1.434 105.213 -19.806 1 23.66 243 LEU B O 1
ATOM 12920 N N . GLU B 1 252 ? -3.639 104.942 -19.48 1 22.87 244 GLU B N 1
ATOM 12921 C CA . GLU B 1 252 ? -3.746 106.089 -18.583 1 24.36 244 GLU B CA 1
ATOM 12922 C C . GLU B 1 252 ? -2.837 105.941 -17.366 1 23.62 244 GLU B C 1
ATOM 12923 O O . GLU B 1 252 ? -2.208 106.902 -16.975 1 23.57 244 GLU B O 1
ATOM 12935 N N . LYS B 1 253 ? -2.742 104.74 -16.802 1 24.05 245 LYS B N 1
ATOM 12936 C CA . LYS B 1 253 ? -1.902 104.514 -15.615 1 25.78 245 LYS B CA 1
ATOM 12937 C C . LYS B 1 253 ? -0.446 104.206 -15.941 1 26.13 245 LYS B C 1
ATOM 12938 O O . LYS B 1 253 ? 0.357 104.245 -15.016 1 26.75 245 LYS B O 1
ATOM 12957 N N . HIS B 1 254 ? -0.111 103.755 -17.172 1 25.42 246 HIS B N 1
ATOM 12958 C CA . HIS B 1 254 ? 1.25 103.304 -17.462 1 25.63 246 HIS B CA 1
ATOM 12959 C C . HIS B 1 254 ? 1.937 103.96 -18.658 1 25.03 246 HIS B C 1
ATOM 12960 O O . HIS B 1 254 ? 3.064 103.564 -18.95 1 25.87 246 HIS B O 1
ATOM 12974 N N . TRP B 1 255 ? 1.35 105.001 -19.275 1 23.68 247 TRP B N 1
ATOM 12975 C CA . TRP B 1 255 ? 1.971 105.63 -20.438 1 23.5 247 TRP B CA 1
ATOM 12976 C C . TRP B 1 255 ? 3.381 106.187 -20.149 1 23.16 247 TRP B C 1
ATOM 12977 O O . TRP B 1 255 ? 4.215 106.058 -21.034 1 22.07 247 TRP B O 1
ATOM 12998 N N . PRO B 1 256 ? 3.711 106.793 -18.969 1 24.2 248 PRO B N 1
ATOM 12999 C CA . PRO B 1 256 ? 5.096 107.25 -18.764 1 24.23 248 PRO B CA 1
ATOM 13000 C C . PRO B 1 256 ? 6.117 106.125 -18.887 1 24.31 248 PRO B C 1
ATOM 13001 O O . PRO B 1 256 ? 7.141 106.324 -19.539 1 24.57 248 PRO B O 1
ATOM 13012 N N . GLU B 1 257 ? 5.823 104.936 -18.336 1 24.19 249 GLU B N 1
ATOM 13013 C CA . GLU B 1 257 ? 6.771 103.823 -18.42 1 23.93 249 GLU B CA 1
ATOM 13014 C C . GLU B 1 257 ? 6.793 103.252 -19.833 1 23.6 249 GLU B C 1
ATOM 13015 O O . GLU B 1 257 ? 7.867 102.979 -20.352 1 23.41 249 GLU B O 1
ATOM 13027 N N . LEU B 1 258 ? 5.628 103.115 -20.475 1 23.45 250 LEU B N 1
ATOM 13028 C CA . LEU B 1 258 ? 5.572 102.616 -21.86 1 22.6 250 LEU B CA 1
ATOM 13029 C C . LEU B 1 258 ? 6.363 103.529 -22.81 1 22.43 250 LEU B C 1
ATOM 13030 O O . LEU B 1 258 ? 7.11 103.014 -23.637 1 22.28 250 LEU B O 1
ATOM 13046 N N . ALA B 1 259 ? 6.23 104.865 -22.678 1 22.34 251 ALA B N 1
ATOM 13047 C CA . ALA B 1 259 ? 6.959 105.796 -23.543 1 23.25 251 ALA B CA 1
ATOM 13048 C C . ALA B 1 259 ? 8.457 105.785 -23.243 1 23.68 251 ALA B C 1
ATOM 13049 O O . ALA B 1 259 ? 9.247 105.879 -24.164 1 23.23 251 ALA B O 1
ATOM 13056 N N . ARG B 1 260 ? 8.84 105.59 -21.981 1 24.16 252 ARG B N 1
ATOM 13057 C CA . ARG B 1 260 ? 10.248 105.504 -21.589 1 25.85 252 ARG B CA 1
ATOM 13058 C C . ARG B 1 260 ? 10.841 104.231 -22.217 1 25.28 252 ARG B C 1
ATOM 13059 O O . ARG B 1 260 ? 11.945 104.29 -22.728 1 24.95 252 ARG B O 1
ATOM 13080 N N . ASP B 1 261 ? 10.08 103.107 -22.238 1 25.1 253 ASP B N 1
ATOM 13081 C CA . ASP B 1 261 ? 10.494 101.876 -22.911 1 25.16 253 ASP B CA 1
ATOM 13082 C C . ASP B 1 261 ? 10.625 102.087 -24.417 1 25.87 253 ASP B C 1
ATOM 13083 O O . ASP B 1 261 ? 11.524 101.514 -25.02 1 27.03 253 ASP B O 1
ATOM 13092 N N . ILE B 1 262 ? 9.744 102.888 -25.031 1 24.65 254 ILE B N 1
ATOM 13093 C CA . ILE B 1 262 ? 9.822 103.171 -26.464 1 24.45 254 ILE B CA 1
ATOM 13094 C C . ILE B 1 262 ? 11.076 104.013 -26.75 1 24.31 254 ILE B C 1
ATOM 13095 O O . ILE B 1 262 ? 11.817 103.713 -27.682 1 24.41 254 ILE B O 1
ATOM 13111 N N . ARG B 1 263 ? 11.322 105.056 -25.942 1 23.98 255 ARG B N 1
ATOM 13112 C CA . ARG B 1 263 ? 12.464 105.943 -26.138 1 24.62 255 ARG B CA 1
ATOM 13113 C C . ARG B 1 263 ? 13.786 105.179 -26.048 1 26.08 255 ARG B C 1
ATOM 13114 O O . ARG B 1 263 ? 14.639 105.35 -26.901 1 26.47 255 ARG B O 1
ATOM 13135 N N . THR B 1 264 ? 13.934 104.332 -25.03 1 26.89 256 THR B N 1
ATOM 13136 C CA . THR B 1 264 ? 15.156 103.574 -24.791 1 27.85 256 THR B CA 1
ATOM 13137 C C . THR B 1 264 ? 15.269 102.266 -25.594 1 28.34 256 THR B C 1
ATOM 13138 O O . THR B 1 264 ? 16.369 101.747 -25.741 1 29.28 256 THR B O 1
ATOM 13149 N N . GLY B 1 265 ? 14.153 101.72 -26.055 1 27.89 257 GLY B N 1
ATOM 13150 C CA . GLY B 1 265 ? 14.138 100.432 -26.73 1 28.52 257 GLY B CA 1
ATOM 13151 C C . GLY B 1 265 ? 14.356 99.266 -25.777 1 29.69 257 GLY B C 1
ATOM 13152 O O . GLY B 1 265 ? 14.639 98.154 -26.234 1 29.68 257 GLY B O 1
ATOM 13156 N N . THR B 1 266 ? 14.209 99.492 -24.445 1 30.71 258 THR B N 1
ATOM 13157 C CA . THR B 1 266 ? 14.405 98.463 -23.421 1 31.85 258 THR B CA 1
ATOM 13158 C C . THR B 1 266 ? 13.058 98.157 -22.807 1 32.07 258 THR B C 1
ATOM 13159 O O . THR B 1 266 ? 12.346 99.081 -22.429 1 31.2 258 THR B O 1
ATOM 13170 N N . LEU B 1 267 ? 12.706 96.872 -22.7 1 32.72 259 LEU B N 1
ATOM 13171 C CA . LEU B 1 267 ? 11.431 96.484 -22.123 1 33.31 259 LEU B CA 1
ATOM 13172 C C . LEU B 1 267 ? 11.532 96.512 -20.605 1 34.57 259 LEU B C 1
ATOM 13173 O O . LEU B 1 267 ? 12.513 96.036 -20.044 1 34.74 259 LEU B O 1
ATOM 13189 N N . SER B 1 268 ? 10.49 97.023 -19.938 1 35.29 260 SER B N 1
ATOM 13190 C CA . SER B 1 268 ? 10.376 97.105 -18.48 1 35.7 260 SER B CA 1
ATOM 13191 C C . SER B 1 268 ? 10.82 95.819 -17.772 1 36.14 260 SER B C 1
ATOM 13192 O O . SER B 1 268 ? 10.384 94.728 -18.146 1 35.54 260 SER B O 1
ATOM 13200 N N . SER B 1 269 ? 11.658 95.962 -16.738 1 36.81 261 SER B N 1
ATOM 13201 C CA . SER B 1 269 ? 12.145 94.832 -15.943 1 37.91 261 SER B CA 1
ATOM 13202 C C . SER B 1 269 ? 10.998 94.074 -15.237 1 39.59 261 SER B C 1
ATOM 13203 O O . SER B 1 269 ? 11.184 92.916 -14.854 1 40.29 261 SER B O 1
ATOM 13211 N N . GLU B 1 270 ? 9.815 94.697 -15.089 1 39.64 262 GLU B N 1
ATOM 13212 C CA . GLU B 1 270 ? 8.663 94.015 -14.506 1 40.44 262 GLU B CA 1
ATOM 13213 C C . GLU B 1 270 ? 8.064 92.958 -15.457 1 40.21 262 GLU B C 1
ATOM 13214 O O . GLU B 1 270 ? 7.238 92.167 -15.014 1 40.39 262 GLU B O 1
ATOM 13226 N N . ILE B 1 271 ? 8.507 92.896 -16.733 1 39.53 263 ILE B N 1
ATOM 13227 C CA . ILE B 1 271 ? 8.054 91.876 -17.661 1 39.38 263 ILE B CA 1
ATOM 13228 C C . ILE B 1 271 ? 9.12 90.775 -17.564 1 39.51 263 ILE B C 1
ATOM 13229 O O . ILE B 1 271 ? 10.12 90.799 -18.258 1 39.72 263 ILE B O 1
ATOM 13245 N N . THR B 1 272 ? 8.933 89.86 -16.62 1 39.19 264 THR B N 1
ATOM 13246 C CA . THR B 1 272 ? 9.884 88.783 -16.342 1 39.39 264 THR B CA 1
ATOM 13247 C C . THR B 1 272 ? 9.694 87.551 -17.231 1 39.54 264 THR B C 1
ATOM 13248 O O . THR B 1 272 ? 10.609 86.745 -17.322 1 39.47 264 THR B O 1
ATOM 13259 N N . ASP B 1 273 ? 8.513 87.383 -17.858 1 39.81 265 ASP B N 1
ATOM 13260 C CA . ASP B 1 273 ? 8.232 86.238 -18.728 1 40.1 265 ASP B CA 1
ATOM 13261 C C . ASP B 1 273 ? 9.137 86.294 -19.957 1 39.97 265 ASP B C 1
ATOM 13262 O O . ASP B 1 273 ? 9.082 87.264 -20.705 1 40.22 265 ASP B O 1
ATOM 13271 N N . SER B 1 274 ? 9.972 85.253 -20.156 1 39.73 266 SER B N 1
ATOM 13272 C CA . SER B 1 274 ? 10.961 85.174 -21.235 1 40.03 266 SER B CA 1
ATOM 13273 C C . SER B 1 274 ? 10.362 85.102 -22.628 1 40.05 266 SER B C 1
ATOM 13274 O O . SER B 1 274 ? 10.937 85.665 -23.569 1 39.92 266 SER B O 1
ATOM 13282 N N . SER B 1 275 ? 9.238 84.387 -22.783 1 39.92 267 SER B N 1
ATOM 13283 C CA . SER B 1 275 ? 8.549 84.315 -24.072 1 39.6 267 SER B CA 1
ATOM 13284 C C . SER B 1 275 ? 8.035 85.7 -24.466 1 37.49 267 SER B C 1
ATOM 13285 O O . SER B 1 275 ? 8.102 86.055 -25.632 1 37.66 267 SER B O 1
ATOM 13293 N N . VAL B 1 276 ? 7.53 86.47 -23.503 1 36.4 268 VAL B N 1
ATOM 13294 C CA . VAL B 1 276 ? 7.016 87.817 -23.768 1 36.19 268 VAL B CA 1
ATOM 13295 C C . VAL B 1 276 ? 8.203 88.723 -24.141 1 36.21 268 VAL B C 1
ATOM 13296 O O . VAL B 1 276 ? 8.144 89.396 -25.166 1 35.52 268 VAL B O 1
ATOM 13309 N N . ARG B 1 277 ? 9.305 88.683 -23.357 1 36.55 269 ARG B N 1
ATOM 13310 C CA . ARG B 1 277 ? 10.522 89.467 -23.669 1 37.46 269 ARG B CA 1
ATOM 13311 C C . ARG B 1 277 ? 11.025 89.215 -25.086 1 37.44 269 ARG B C 1
ATOM 13312 O O . ARG B 1 277 ? 11.372 90.16 -25.778 1 38.45 269 ARG B O 1
ATOM 13333 N N . GLU B 1 278 ? 11.069 87.949 -25.512 1 36.74 270 GLU B N 1
ATOM 13334 C CA . GLU B 1 278 ? 11.535 87.569 -26.84 1 37.01 270 GLU B CA 1
ATOM 13335 C C . GLU B 1 278 ? 10.595 88.108 -27.931 1 36.73 270 GLU B C 1
ATOM 13336 O O . GLU B 1 278 ? 11.066 88.713 -28.893 1 37.3 270 GLU B O 1
ATOM 13348 N N . ALA B 1 279 ? 9.273 87.917 -27.769 1 35.35 271 ALA B N 1
ATOM 13349 C CA . ALA B 1 279 ? 8.299 88.383 -28.748 1 34.57 271 ALA B CA 1
ATOM 13350 C C . ALA B 1 279 ? 8.309 89.911 -28.88 1 33.15 271 ALA B C 1
ATOM 13351 O O . ALA B 1 279 ? 8.309 90.424 -29.994 1 32.38 271 ALA B O 1
ATOM 13358 N N . VAL B 1 280 ? 8.364 90.625 -27.751 1 32.88 272 VAL B N 1
ATOM 13359 C CA . VAL B 1 280 ? 8.408 92.093 -27.734 1 33.14 272 VAL B CA 1
ATOM 13360 C C . VAL B 1 280 ? 9.735 92.598 -28.324 1 33.57 272 VAL B C 1
ATOM 13361 O O . VAL B 1 280 ? 9.725 93.582 -29.06 1 33.25 272 VAL B O 1
ATOM 13374 N N . GLY B 1 281 ? 10.831 91.88 -28.085 1 34.17 273 GLY B N 1
ATOM 13375 C CA . GLY B 1 281 ? 12.147 92.207 -28.624 1 34.41 273 GLY B CA 1
ATOM 13376 C C . GLY B 1 281 ? 12.212 92.257 -30.133 1 35 273 GLY B C 1
ATOM 13377 O O . GLY B 1 281 ? 13.045 92.97 -30.691 1 34.77 273 GLY B O 1
ATOM 13381 N N . GLU B 1 282 ? 11.315 91.531 -30.82 1 35.41 274 GLU B N 1
ATOM 13382 C CA . GLU B 1 282 ? 11.248 91.571 -32.279 1 36.12 274 GLU B CA 1
ATOM 13383 C C . GLU B 1 282 ? 10.523 92.824 -32.811 1 34.87 274 GLU B C 1
ATOM 13384 O O . GLU B 1 282 ? 10.648 93.126 -33.992 1 34.95 274 GLU B O 1
ATOM 13396 N N . ILE B 1 283 ? 9.775 93.546 -31.955 1 33.45 275 ILE B N 1
ATOM 13397 C CA . ILE B 1 283 ? 9.001 94.734 -32.344 1 32.61 275 ILE B CA 1
ATOM 13398 C C . ILE B 1 283 ? 9.609 96.013 -31.767 1 31.55 275 ILE B C 1
ATOM 13399 O O . ILE B 1 283 ? 9.764 97.001 -32.482 1 31.18 275 ILE B O 1
ATOM 13415 N N . LEU B 1 284 ? 9.919 96 -30.468 1 30.82 276 LEU B N 1
ATOM 13416 C CA . LEU B 1 284 ? 10.419 97.167 -29.752 1 30.33 276 LEU B CA 1
ATOM 13417 C C . LEU B 1 284 ? 11.786 97.605 -30.236 1 30.86 276 LEU B C 1
ATOM 13418 O O . LEU B 1 284 ? 12.716 96.795 -30.275 1 31.37 276 LEU B O 1
ATOM 13434 N N . LYS B 1 285 ? 11.92 98.906 -30.538 1 30.49 277 LYS B N 1
ATOM 13435 C CA . LYS B 1 285 ? 13.172 99.505 -30.957 1 31.58 277 LYS B CA 1
ATOM 13436 C C . LYS B 1 285 ? 13.311 100.907 -30.34 1 31.34 277 LYS B C 1
ATOM 13437 O O . LYS B 1 285 ? 12.293 101.58 -30.159 1 30.97 277 LYS B O 1
ATOM 13456 N N . PRO B 1 286 ? 14.545 101.443 -30.135 1 30.89 278 PRO B N 1
ATOM 13457 C CA . PRO B 1 286 ? 14.666 102.836 -29.676 1 30.04 278 PRO B CA 1
ATOM 13458 C C . PRO B 1 286 ? 14.003 103.798 -30.661 1 28.35 278 PRO B C 1
ATOM 13459 O O . PRO B 1 286 ? 14.321 103.768 -31.857 1 28.36 278 PRO B O 1
ATOM 13470 N N . ASP B 1 287 ? 13.038 104.589 -30.184 1 27.32 279 ASP B N 1
ATOM 13471 C CA . ASP B 1 287 ? 12.301 105.516 -31.03 1 27.67 279 ASP B CA 1
ATOM 13472 C C . ASP B 1 287 ? 11.927 106.774 -30.199 1 28.3 279 ASP B C 1
ATOM 13473 O O . ASP B 1 287 ? 10.782 106.904 -29.748 1 27.84 279 ASP B O 1
ATOM 13482 N N . PRO B 1 288 ? 12.882 107.697 -29.952 1 28.42 280 PRO B N 1
ATOM 13483 C CA . PRO B 1 288 ? 12.556 108.887 -29.153 1 28.55 280 PRO B CA 1
ATOM 13484 C C . PRO B 1 288 ? 11.452 109.763 -29.73 1 28.43 280 PRO B C 1
ATOM 13485 O O . PRO B 1 288 ? 10.712 110.352 -28.954 1 28.99 280 PRO B O 1
ATOM 13496 N N . LYS B 1 289 ? 11.319 109.839 -31.065 1 27.7 281 LYS B N 1
ATOM 13497 C CA . LYS B 1 289 ? 10.282 110.659 -31.687 1 27.85 281 LYS B CA 1
ATOM 13498 C C . LYS B 1 289 ? 8.91 110.098 -31.396 1 27.65 281 LYS B C 1
ATOM 13499 O O . LYS B 1 289 ? 7.977 110.872 -31.159 1 28.47 281 LYS B O 1
ATOM 13518 N N . LEU B 1 290 ? 8.758 108.757 -31.439 1 26.3 282 LEU B N 1
ATOM 13519 C CA . LEU B 1 290 ? 7.473 108.131 -31.123 1 26.34 282 LEU B CA 1
ATOM 13520 C C . LEU B 1 290 ? 7.177 108.321 -29.638 1 26.37 282 LEU B C 1
ATOM 13521 O O . LEU B 1 290 ? 6.04 108.636 -29.289 1 26.41 282 LEU B O 1
ATOM 13537 N N . ALA B 1 291 ? 8.192 108.174 -28.766 1 25.5 283 ALA B N 1
ATOM 13538 C CA . ALA B 1 291 ? 8.009 108.399 -27.333 1 25.62 283 ALA B CA 1
ATOM 13539 C C . ALA B 1 291 ? 7.556 109.85 -27.069 1 25.1 283 ALA B C 1
ATOM 13540 O O . ALA B 1 291 ? 6.637 110.048 -26.291 1 24.3 283 ALA B O 1
ATOM 13547 N N . ASP B 1 292 ? 8.152 110.844 -27.754 1 25.71 284 ASP B N 1
ATOM 13548 C CA . ASP B 1 292 ? 7.729 112.249 -27.656 1 26.89 284 ASP B CA 1
ATOM 13549 C C . ASP B 1 292 ? 6.24 112.39 -28.029 1 27.41 284 ASP B C 1
ATOM 13550 O O . ASP B 1 292 ? 5.496 113.072 -27.328 1 27.54 284 ASP B O 1
ATOM 13559 N N . PHE B 1 293 ? 5.821 111.726 -29.108 1 27.48 285 PHE B N 1
ATOM 13560 C CA . PHE B 1 293 ? 4.45 111.79 -29.597 1 28.36 285 PHE B CA 1
ATOM 13561 C C . PHE B 1 293 ? 3.474 111.138 -28.628 1 28.62 285 PHE B C 1
ATOM 13562 O O . PHE B 1 293 ? 2.435 111.726 -28.328 1 29.42 285 PHE B O 1
ATOM 13579 N N . VAL B 1 294 ? 3.808 109.949 -28.102 1 28.06 286 VAL B N 1
ATOM 13580 C CA . VAL B 1 294 ? 2.958 109.248 -27.132 1 28.15 286 VAL B CA 1
ATOM 13581 C C . VAL B 1 294 ? 2.807 110.11 -25.872 1 28.42 286 VAL B C 1
ATOM 13582 O O . VAL B 1 294 ? 1.692 110.288 -25.378 1 29.66 286 VAL B O 1
ATOM 13595 N N . GLU B 1 295 ? 3.913 110.667 -25.372 1 26.85 287 GLU B N 1
ATOM 13596 C CA . GLU B 1 295 ? 3.871 111.528 -24.194 1 26.7 287 GLU B CA 1
ATOM 13597 C C . GLU B 1 295 ? 3.047 112.795 -24.46 1 27.27 287 GLU B C 1
ATOM 13598 O O . GLU B 1 295 ? 2.262 113.182 -23.597 1 27.5 287 GLU B O 1
ATOM 13610 N N . SER B 1 296 ? 3.222 113.441 -25.625 1 27.66 288 SER B N 1
ATOM 13611 C CA . SER B 1 296 ? 2.48 114.665 -25.938 1 28.68 288 SER B CA 1
ATOM 13612 C C . SER B 1 296 ? 0.964 114.437 -25.987 1 28.59 288 SER B C 1
ATOM 13613 O O . SER B 1 296 ? 0.214 115.298 -25.532 1 29.7 288 SER B O 1
ATOM 13621 N N . GLU B 1 297 ? 0.523 113.275 -26.448 1 27.52 289 GLU B N 1
ATOM 13622 C CA . GLU B 1 297 ? -0.909 112.952 -26.47 1 26.45 289 GLU B CA 1
ATOM 13623 C C . GLU B 1 297 ? -1.438 112.585 -25.087 1 26.67 289 GLU B C 1
ATOM 13624 O O . GLU B 1 297 ? -2.464 113.099 -24.645 1 27.37 289 GLU B O 1
ATOM 13636 N N . CYS B 1 298 ? -0.741 111.697 -24.405 1 26.16 290 CYS B N 1
ATOM 13637 C CA . CYS B 1 298 ? -1.167 111.205 -23.11 1 26.28 290 CYS B CA 1
ATOM 13638 C C . CYS B 1 298 ? -1.119 112.276 -21.995 1 27.1 290 CYS B C 1
ATOM 13639 O O . CYS B 1 298 ? -1.9 112.203 -21.048 1 27.25 290 CYS B O 1
ATOM 13647 N N . ARG B 1 299 ? -0.218 113.248 -22.105 1 27.09 291 ARG B N 1
ATOM 13648 C CA . ARG B 1 299 ? -0.138 114.337 -21.13 1 29.03 291 ARG B CA 1
ATOM 13649 C C . ARG B 1 299 ? -1.324 115.302 -21.192 1 29.98 291 ARG B C 1
ATOM 13650 O O . ARG B 1 299 ? -1.545 116.039 -20.233 1 30.26 291 ARG B O 1
ATOM 13671 N N . LYS B 1 300 ? -2.05 115.346 -22.308 1 29.47 292 LYS B N 1
ATOM 13672 C CA . LYS B 1 300 ? -3.185 116.25 -22.453 1 29.56 292 LYS B CA 1
ATOM 13673 C C . LYS B 1 300 ? -4.263 115.929 -21.423 1 29.41 292 LYS B C 1
ATOM 13674 O O . LYS B 1 300 ? -4.482 114.758 -21.099 1 29.06 292 LYS B O 1
ATOM 13693 N N . THR B 1 301 ? -4.892 116.966 -20.873 1 29.93 293 THR B N 1
ATOM 13694 C CA . THR B 1 301 ? -5.935 116.812 -19.855 1 31.11 293 THR B CA 1
ATOM 13695 C C . THR B 1 301 ? -7.118 116.024 -20.409 1 29.57 293 THR B C 1
ATOM 13696 O O . THR B 1 301 ? -7.606 115.129 -19.735 1 30.05 293 THR B O 1
ATOM 13707 N N . SER B 1 302 ? -7.567 116.355 -21.621 1 27.7 294 SER B N 1
ATOM 13708 C CA . SER B 1 302 ? -8.658 115.643 -22.266 1 27.35 294 SER B CA 1
ATOM 13709 C C . SER B 1 302 ? -8.143 114.476 -23.121 1 25.96 294 SER B C 1
ATOM 13710 O O . SER B 1 302 ? -7.349 114.69 -24.033 1 25.65 294 SER B O 1
ATOM 13718 N N . TRP B 1 303 ? -8.677 113.269 -22.887 1 24.43 295 TRP B N 1
ATOM 13719 C CA . TRP B 1 303 ? -8.387 112.102 -23.711 1 22.98 295 TRP B CA 1
ATOM 13720 C C . TRP B 1 303 ? -9.491 111.852 -24.751 1 22.11 295 TRP B C 1
ATOM 13721 O O . TRP B 1 303 ? -9.464 110.809 -25.409 1 21.88 295 TRP B O 1
ATOM 13742 N N . GLN B 1 304 ? -10.374 112.85 -25.013 1 21.51 296 GLN B N 1
ATOM 13743 C CA . GLN B 1 304 ? -11.38 112.739 -26.06 1 21.81 296 GLN B CA 1
ATOM 13744 C C . GLN B 1 304 ? -10.679 112.619 -27.401 1 20.47 296 GLN B C 1
ATOM 13745 O O . GLN B 1 304 ? -9.841 113.464 -27.72 1 19.95 296 GLN B O 1
ATOM 13759 N N . GLY B 1 305 ? -10.985 111.551 -28.146 1 19.67 297 GLY B N 1
ATOM 13760 C CA . GLY B 1 305 ? -10.386 111.282 -29.442 1 20.63 297 GLY B CA 1
ATOM 13761 C C . GLY B 1 305 ? -8.949 110.782 -29.416 1 21.47 297 GLY B C 1
ATOM 13762 O O . GLY B 1 305 ? -8.332 110.663 -30.48 1 21.55 297 GLY B O 1
ATOM 13766 N N . ILE B 1 306 ? -8.419 110.414 -28.233 1 21.19 298 ILE B N 1
ATOM 13767 C CA . ILE B 1 306 ? -7.028 109.939 -28.154 1 22.31 298 ILE B CA 1
ATOM 13768 C C . ILE B 1 306 ? -6.757 108.727 -29.069 1 22.27 298 ILE B C 1
ATOM 13769 O O . ILE B 1 306 ? -5.64 108.614 -29.574 1 22.68 298 ILE B O 1
ATOM 13785 N N . ILE B 1 307 ? -7.748 107.849 -29.314 1 21.75 299 ILE B N 1
ATOM 13786 C CA . ILE B 1 307 ? -7.54 106.687 -30.189 1 21.54 299 ILE B CA 1
ATOM 13787 C C . ILE B 1 307 ? -7.163 107.126 -31.597 1 21.39 299 ILE B C 1
ATOM 13788 O O . ILE B 1 307 ? -6.249 106.549 -32.195 1 20.47 299 ILE B O 1
ATOM 13804 N N . THR B 1 308 ? -7.894 108.115 -32.147 1 21.72 300 THR B N 1
ATOM 13805 C CA . THR B 1 308 ? -7.635 108.575 -33.503 1 22.69 300 THR B CA 1
ATOM 13806 C C . THR B 1 308 ? -6.367 109.437 -33.593 1 22.33 300 THR B C 1
ATOM 13807 O O . THR B 1 308 ? -5.944 109.691 -34.698 1 22.87 300 THR B O 1
ATOM 13818 N N . ARG B 1 309 ? -5.787 109.911 -32.491 1 21.39 301 ARG B N 1
ATOM 13819 C CA . ARG B 1 309 ? -4.524 110.647 -32.536 1 20.96 301 ARG B CA 1
ATOM 13820 C C . ARG B 1 309 ? -3.377 109.642 -32.413 1 20.18 301 ARG B C 1
ATOM 13821 O O . ARG B 1 309 ? -2.432 109.718 -33.203 1 19.96 301 ARG B O 1
ATOM 13842 N N . LEU B 1 310 ? -3.467 108.667 -31.488 1 19.73 302 LEU B N 1
ATOM 13843 C CA . LEU B 1 310 ? -2.373 107.696 -31.346 1 19.69 302 LEU B CA 1
ATOM 13844 C C . LEU B 1 310 ? -2.393 106.664 -32.497 1 19.14 302 LEU B C 1
ATOM 13845 O O . LEU B 1 310 ? -1.34 106.182 -32.916 1 18.75 302 LEU B O 1
ATOM 13861 N N . TRP B 1 311 ? -3.581 106.268 -32.936 1 18.59 303 TRP B N 1
ATOM 13862 C CA . TRP B 1 311 ? -3.784 105.294 -34.019 1 19.01 303 TRP B CA 1
ATOM 13863 C C . TRP B 1 311 ? -4.594 106.015 -35.121 1 18.97 303 TRP B C 1
ATOM 13864 O O . TRP B 1 311 ? -5.806 105.809 -35.239 1 18.84 303 TRP B O 1
ATOM 13885 N N . PRO B 1 312 ? -3.943 106.906 -35.888 1 18.45 304 PRO B N 1
ATOM 13886 C CA . PRO B 1 312 ? -4.698 107.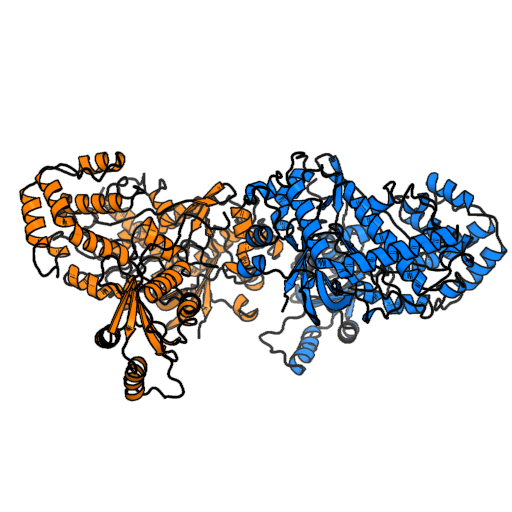759 -36.822 1 18.73 304 PRO B CA 1
ATOM 13887 C C . PRO B 1 312 ? -5.332 107.092 -38.049 1 18.97 304 PRO B C 1
ATOM 13888 O O . PRO B 1 312 ? -6.229 107.694 -38.647 1 18.93 304 PRO B O 1
ATOM 13899 N N . ASN B 1 313 ? -4.925 105.868 -38.405 1 18.57 305 ASN B N 1
ATOM 13900 C CA . ASN B 1 313 ? -5.546 105.166 -39.531 1 19.03 305 ASN B CA 1
ATOM 13901 C C . ASN B 1 313 ? -6.694 104.216 -39.095 1 18.9 305 ASN B C 1
ATOM 13902 O O . ASN B 1 313 ? -7.26 103.504 -39.942 1 18.41 305 ASN B O 1
ATOM 13913 N N . THR B 1 314 ? -7.082 104.258 -37.805 1 18.55 306 THR B N 1
ATOM 13914 C CA . THR B 1 314 ? -8.171 103.436 -37.278 1 19.39 306 THR B CA 1
ATOM 13915 C C . THR B 1 314 ? -9.485 103.798 -37.98 1 19.94 306 THR B C 1
ATOM 13916 O O . THR B 1 314 ? -9.889 104.97 -38.004 1 19.9 306 THR B O 1
ATOM 13927 N N . LYS B 1 315 ? -10.154 102.777 -38.522 1 19.45 307 LYS B N 1
ATOM 13928 C CA . LYS B 1 315 ? -11.413 102.909 -39.248 1 19.04 307 LYS B CA 1
ATOM 13929 C C . LYS B 1 315 ? -12.622 102.644 -38.359 1 19.09 307 LYS B C 1
ATOM 13930 O O . LYS B 1 315 ? -13.69 103.201 -38.602 1 19.63 307 LYS B O 1
ATOM 13949 N N . TYR B 1 316 ? -12.471 101.78 -37.342 1 18.42 308 TYR B N 1
ATOM 13950 C CA . TYR B 1 316 ? -13.565 101.428 -36.445 1 18.88 308 TYR B CA 1
ATOM 13951 C C . TYR B 1 316 ? -13.041 100.781 -35.157 1 18.17 308 TYR B C 1
ATOM 13952 O O . TYR B 1 316 ? -11.878 100.338 -35.091 1 17.4 308 TYR B O 1
ATOM 13970 N N . VAL B 1 317 ? -13.915 100.725 -34.15 1 18.16 309 VAL B N 1
ATOM 13971 C CA . VAL B 1 317 ? -13.673 100.105 -32.864 1 17.9 309 VAL B CA 1
ATOM 13972 C C . VAL B 1 317 ? -14.552 98.804 -32.858 1 17.56 309 VAL B C 1
ATOM 13973 O O . VAL B 1 317 ? -15.771 98.86 -33.056 1 17.86 309 VAL B O 1
ATOM 13986 N N . ASP B 1 318 ? -13.898 97.659 -32.777 1 16.11 310 ASP B N 1
ATOM 13987 C CA . ASP B 1 318 ? -14.502 96.328 -32.887 1 16.38 310 ASP B CA 1
ATOM 13988 C C . ASP B 1 318 ? -14.587 95.687 -31.503 1 16.6 310 ASP B C 1
ATOM 13989 O O . ASP B 1 318 ? -13.612 95.126 -31.017 1 16.85 310 ASP B O 1
ATOM 13998 N N . VAL B 1 319 ? -15.746 95.811 -30.874 1 16.59 311 VAL B N 1
ATOM 13999 C CA . VAL B 1 319 ? -16.022 95.333 -29.514 1 17.59 311 VAL B CA 1
ATOM 14000 C C . VAL B 1 319 ? -17.512 95.01 -29.421 1 18.1 311 VAL B C 1
ATOM 14001 O O . VAL B 1 319 ? -18.336 95.709 -30.027 1 19 311 VAL B O 1
ATOM 14014 N N . ILE B 1 320 ? -17.869 94.017 -28.616 1 18.3 312 ILE B N 1
ATOM 14015 C CA . ILE B 1 320 ? -19.279 93.726 -28.388 1 19.13 312 ILE B CA 1
ATOM 14016 C C . ILE B 1 320 ? -19.832 94.869 -27.51 1 18.98 312 ILE B C 1
ATOM 14017 O O . ILE B 1 320 ? -19.298 95.132 -26.428 1 19.08 312 ILE B O 1
ATOM 14033 N N . VAL B 1 321 ? -20.839 95.579 -28.027 1 18.28 313 VAL B N 1
ATOM 14034 C CA . VAL B 1 321 ? -21.561 96.634 -27.283 1 18.92 313 VAL B CA 1
ATOM 14035 C C . VAL B 1 321 ? -23.086 96.361 -27.272 1 19.43 313 VAL B C 1
ATOM 14036 O O . VAL B 1 321 ? -23.881 97.271 -27.024 1 19.62 313 VAL B O 1
ATOM 14049 N N . THR B 1 322 ? -23.48 95.109 -27.519 1 19.76 314 THR B N 1
ATOM 14050 C CA . THR B 1 322 ? -24.859 94.64 -27.408 1 20.63 314 THR B CA 1
ATOM 14051 C C . THR B 1 322 ? -24.907 93.937 -26.047 1 20.8 314 THR B C 1
ATOM 14052 O O . THR B 1 322 ? -23.86 93.574 -25.478 1 20.22 314 THR B O 1
ATOM 14063 N N . GLY B 1 323 ? -26.102 93.839 -25.488 1 21.22 315 GLY B N 1
ATOM 14064 C CA . GLY B 1 323 ? -26.261 93.29 -24.154 1 22.42 315 GLY B CA 1
ATOM 14065 C C . GLY B 1 323 ? -25.749 94.251 -23.096 1 23.4 315 GLY B C 1
ATOM 14066 O O . GLY B 1 323 ? -25.787 95.459 -23.312 1 24.17 315 GLY B O 1
ATOM 14070 N N . THR B 1 324 ? -25.167 93.737 -22.021 1 24.63 316 THR B N 1
ATOM 14071 C CA . THR B 1 324 ? -24.658 94.583 -20.908 1 26 316 THR B CA 1
ATOM 14072 C C . THR B 1 324 ? -23.553 95.515 -21.311 1 24.48 316 THR B C 1
ATOM 14073 O O . THR B 1 324 ? -23.433 96.619 -20.738 1 23.72 316 THR B O 1
ATOM 14084 N N . MET B 1 325 ? -22.748 95.085 -22.294 1 22.85 317 MET B N 1
ATOM 14085 C CA . MET B 1 325 ? -21.632 95.89 -22.748 1 21.78 317 MET B CA 1
ATOM 14086 C C . MET B 1 325 ? -22.029 97.224 -23.358 1 20.91 317 MET B C 1
ATOM 14087 O O . MET B 1 325 ? -21.145 98.071 -23.512 1 19.96 317 MET B O 1
ATOM 14101 N N . SER B 1 326 ? -23.342 97.456 -23.628 1 20.96 318 SER B N 1
ATOM 14102 C CA . SER B 1 326 ? -23.858 98.73 -24.127 1 21.66 318 SER B CA 1
ATOM 14103 C C . SER B 1 326 ? -23.578 99.874 -23.169 1 21.27 318 SER B C 1
ATOM 14104 O O . SER B 1 326 ? -23.454 100.999 -23.627 1 21.55 318 SER B O 1
ATOM 14112 N N . GLN B 1 327 ? -23.423 99.603 -21.854 1 21.08 319 GLN B N 1
ATOM 14113 C CA . GLN B 1 327 ? -23.078 100.608 -20.849 1 21.71 319 GLN B CA 1
ATOM 14114 C C . GLN B 1 327 ? -21.798 101.362 -21.205 1 22.53 319 GLN B C 1
ATOM 14115 O O . GLN B 1 327 ? -21.638 102.492 -20.759 1 23.35 319 GLN B O 1
ATOM 14129 N N . TYR B 1 328 ? -20.87 100.722 -21.961 1 22.18 320 TYR B N 1
ATOM 14130 C CA . TYR B 1 328 ? -19.598 101.334 -22.342 1 22.76 320 TYR B CA 1
ATOM 14131 C C . TYR B 1 328 ? -19.656 102.21 -23.571 1 21.85 320 TYR B C 1
ATOM 14132 O O . TYR B 1 328 ? -18.649 102.846 -23.868 1 21.34 320 TYR B O 1
ATOM 14150 N N . ILE B 1 329 ? -20.796 102.249 -24.308 1 21.75 321 ILE B N 1
ATOM 14151 C CA . ILE B 1 329 ? -20.88 103.004 -25.564 1 21.55 321 ILE B CA 1
ATOM 14152 C C . ILE B 1 329 ? -20.418 104.505 -25.388 1 21.55 321 ILE B C 1
ATOM 14153 O O . ILE B 1 329 ? -19.498 104.892 -26.107 1 20.79 321 ILE B O 1
ATOM 14169 N N . PRO B 1 330 ? -20.952 105.327 -24.438 1 22.89 322 PRO B N 1
ATOM 14170 C CA . PRO B 1 330 ? -20.446 106.7 -24.296 1 23.39 322 PRO B CA 1
ATOM 14171 C C . PRO B 1 330 ? -18.944 106.808 -24.024 1 23.66 322 PRO B C 1
ATOM 14172 O O . PRO B 1 330 ? -18.32 107.74 -24.525 1 24.06 322 PRO B O 1
ATOM 14183 N N . THR B 1 331 ? -18.362 105.895 -23.253 1 23.39 323 THR B N 1
ATOM 14184 C CA . THR B 1 331 ? -16.928 105.939 -22.95 1 23.77 323 THR B CA 1
ATOM 14185 C C . THR B 1 331 ? -16.133 105.675 -24.216 1 21.41 323 THR B C 1
ATOM 14186 O O . THR B 1 331 ? -15.174 106.405 -24.509 1 20.51 323 THR B O 1
ATOM 14197 N N . LEU B 1 332 ? -16.54 104.667 -24.982 1 20.68 324 LEU B N 1
ATOM 14198 C CA . LEU B 1 332 ? -15.85 104.328 -26.232 1 20.83 324 LEU B CA 1
ATOM 14199 C C . LEU B 1 332 ? -15.949 105.472 -27.238 1 20.72 324 LEU B C 1
ATOM 14200 O O . LEU B 1 332 ? -14.959 105.779 -27.898 1 21.58 324 LEU B O 1
ATOM 14216 N N . ASP B 1 333 ? -17.136 106.096 -27.369 1 20.05 325 ASP B N 1
ATOM 14217 C CA . ASP B 1 333 ? -17.316 107.219 -28.28 1 21 325 ASP B CA 1
ATOM 14218 C C . ASP B 1 333 ? -16.441 108.418 -27.871 1 21.69 325 ASP B C 1
ATOM 14219 O O . ASP B 1 333 ? -15.932 109.118 -28.735 1 21.28 325 ASP B O 1
ATOM 14228 N N . TYR B 1 334 ? -16.272 108.638 -26.575 1 22.56 326 TYR B N 1
ATOM 14229 C CA . TYR B 1 334 ? -15.432 109.706 -26.051 1 22.7 326 TYR B CA 1
ATOM 14230 C C . TYR B 1 334 ? -13.954 109.48 -26.461 1 22.55 326 TYR B C 1
ATOM 14231 O O . TYR B 1 334 ? -13.353 110.369 -27.072 1 23.13 326 TYR B O 1
ATOM 14249 N N . TYR B 1 335 ? -13.391 108.282 -26.201 1 21.24 327 TYR B N 1
ATOM 14250 C CA . TYR B 1 335 ? -11.998 108.004 -26.567 1 21.08 327 TYR B CA 1
ATOM 14251 C C . TYR B 1 335 ? -11.768 107.938 -28.067 1 20.9 327 TYR B C 1
ATOM 14252 O O . TYR B 1 335 ? -10.665 108.217 -28.505 1 20.58 327 TYR B O 1
ATOM 14270 N N . SER B 1 336 ? -12.786 107.563 -28.86 1 20.81 328 SER B N 1
ATOM 14271 C CA . SER B 1 336 ? -12.62 107.434 -30.298 1 21.93 328 SER B CA 1
ATOM 14272 C C . SER B 1 336 ? -13.111 108.617 -31.129 1 23.34 328 SER B C 1
ATOM 14273 O O . SER B 1 336 ? -13.072 108.507 -32.352 1 24.02 328 SER B O 1
ATOM 14281 N N . ASN B 1 337 ? -13.677 109.654 -30.508 1 24.09 329 ASN B N 1
ATOM 14282 C CA . ASN B 1 337 ? -14.272 110.775 -31.222 1 26.19 329 ASN B CA 1
ATOM 14283 C C . ASN B 1 337 ? -15.394 110.298 -32.18 1 25.63 329 ASN B C 1
ATOM 14284 O O . ASN B 1 337 ? -15.51 110.786 -33.287 1 25.5 329 ASN B O 1
ATOM 14295 N N . GLY B 1 338 ? -16.194 109.337 -31.741 1 25.37 330 GLY B N 1
ATOM 14296 C CA . GLY B 1 338 ? -17.313 108.848 -32.536 1 25.28 330 GLY B CA 1
ATOM 14297 C C . GLY B 1 338 ? -16.984 107.954 -33.712 1 24.19 330 GLY B C 1
ATOM 14298 O O . GLY B 1 338 ? -17.752 107.927 -34.674 1 23.33 330 GLY B O 1
ATOM 14302 N N . LEU B 1 339 ? -15.888 107.163 -33.641 1 23.69 331 LEU B N 1
ATOM 14303 C CA . LEU B 1 339 ? -15.608 106.194 -34.705 1 22.98 331 LEU B CA 1
ATOM 14304 C C . LEU B 1 339 ? -16.723 105.118 -34.702 1 22.22 331 LEU B C 1
ATOM 14305 O O . LEU B 1 339 ? -17.303 104.847 -33.638 1 22.94 331 LEU B O 1
ATOM 14321 N N . PRO B 1 340 ? -17.016 104.464 -35.844 1 21.58 332 PRO B N 1
ATOM 14322 C CA . PRO B 1 340 ? -18.042 103.415 -35.823 1 21.94 332 PRO B CA 1
ATOM 14323 C C . PRO B 1 340 ? -17.728 102.292 -34.831 1 23 332 PRO B C 1
ATOM 14324 O O . PRO B 1 340 ? -16.564 101.912 -34.671 1 21.84 332 PRO B O 1
ATOM 14335 N N . LEU B 1 341 ? -18.781 101.798 -34.153 1 23.95 333 LEU B N 1
ATOM 14336 C CA . LEU B 1 341 ? -18.676 100.719 -33.197 1 25.05 333 LEU B CA 1
ATOM 14337 C C . LEU B 1 341 ? -19.246 99.491 -33.879 1 24.94 333 LEU B C 1
ATOM 14338 O O . LEU B 1 341 ? -20.402 99.488 -34.289 1 26.18 333 LEU B O 1
ATOM 14354 N N . VAL B 1 342 ? -18.418 98.476 -34.051 1 23.33 334 VAL B N 1
ATOM 14355 C CA . VAL B 1 342 ? -18.75 97.248 -34.755 1 23.11 334 VAL B CA 1
ATOM 14356 C C . VAL B 1 342 ? -18.933 96.044 -33.808 1 21.78 334 VAL B C 1
ATOM 14357 O O . VAL B 1 342 ? -18.043 95.755 -33.028 1 22.23 334 VAL B O 1
ATOM 14370 N N . CYS B 1 343 ? -20.103 95.386 -33.855 1 21.33 335 CYS B N 1
ATOM 14371 C CA . CYS B 1 343 ? -20.443 94.149 -33.113 1 22.26 335 CYS B CA 1
ATOM 14372 C C . CYS B 1 343 ? -20.5 93.056 -34.13 1 21.61 335 CYS B C 1
ATOM 14373 O O . CYS B 1 343 ? -21.448 93.024 -34.9 1 22.12 335 CYS B O 1
ATOM 14381 N N . THR B 1 344 ? -19.484 92.211 -34.195 1 20.93 336 THR B N 1
ATOM 14382 C CA . THR B 1 344 ? -19.37 91.256 -35.288 1 20.2 336 THR B CA 1
ATOM 14383 C C . THR B 1 344 ? -20.04 89.918 -35.104 1 19 336 THR B C 1
ATOM 14384 O O . THR B 1 344 ? -20.43 89.321 -36.119 1 18.33 336 THR B O 1
ATOM 14395 N N . MET B 1 345 ? -20.074 89.385 -33.88 1 18.83 337 MET B N 1
ATOM 14396 C CA . MET B 1 345 ? -20.609 88.047 -33.684 1 19.78 337 MET B CA 1
ATOM 14397 C C . MET B 1 345 ? -21.216 87.791 -32.318 1 18.57 337 MET B C 1
ATOM 14398 O O . MET B 1 345 ? -21.009 88.538 -31.361 1 17.94 337 MET B O 1
ATOM 14412 N N . TYR B 1 346 ? -22.053 86.736 -32.276 1 18.58 338 TYR B N 1
ATOM 14413 C CA . TYR B 1 346 ? -22.806 86.316 -31.118 1 18.3 338 TYR B CA 1
ATOM 14414 C C . TYR B 1 346 ? -22.464 84.841 -30.895 1 18.61 338 TYR B C 1
ATOM 14415 O O . TYR B 1 346 ? -22.618 84.026 -31.796 1 18.25 338 TYR B O 1
ATOM 14433 N N . ALA B 1 347 ? -21.899 84.523 -29.732 1 18.64 339 ALA B N 1
ATOM 14434 C CA . ALA B 1 347 ? -21.394 83.195 -29.418 1 19.44 339 ALA B CA 1
ATOM 14435 C C . ALA B 1 347 ? -21.351 82.933 -27.896 1 19.37 339 ALA B C 1
ATOM 14436 O O . ALA B 1 347 ? -21.465 83.859 -27.082 1 18.76 339 ALA B O 1
ATOM 14443 N N . SER B 1 348 ? -21.219 81.65 -27.528 1 19.3 340 SER B N 1
ATOM 14444 C CA . SER B 1 348 ? -21.131 81.185 -26.16 1 19.66 340 SER B CA 1
ATOM 14445 C C . SER B 1 348 ? -20.205 79.955 -26.044 1 20.29 340 SER B C 1
ATOM 14446 O O . SER B 1 348 ? -19.756 79.38 -27.051 1 19.72 340 SER B O 1
ATOM 14454 N N . SER B 1 349 ? -19.905 79.584 -24.788 1 20.93 341 SER B N 1
ATOM 14455 C CA . SER B 1 349 ? -19.127 78.403 -24.422 1 21.91 341 SER B CA 1
ATOM 14456 C C . SER B 1 349 ? -19.763 77.124 -24.972 1 23.12 341 SER B C 1
ATOM 14457 O O . SER B 1 349 ? -19.044 76.22 -25.385 1 23.9 341 SER B O 1
ATOM 14465 N N . GLU B 1 350 ? -21.09 77.032 -24.945 1 23.55 342 GLU B N 1
ATOM 14466 C CA . GLU B 1 350 ? -21.785 75.86 -25.444 1 25.1 342 GLU B CA 1
ATOM 14467 C C . GLU B 1 350 ? -21.903 75.815 -26.969 1 26.2 342 GLU B C 1
ATOM 14468 O O . GLU B 1 350 ? -21.97 74.719 -27.54 1 26.91 342 GLU B O 1
ATOM 14480 N N . CYS B 1 351 ? -21.96 76.98 -27.632 1 26 343 CYS B N 1
ATOM 14481 C CA . CYS B 1 351 ? -22.181 77.016 -29.07 1 26.62 343 CYS B CA 1
ATOM 14482 C C . CYS B 1 351 ? -21.933 78.401 -29.64 1 25.09 343 CYS B C 1
ATOM 14483 O O . CYS B 1 351 ? -22.394 79.394 -29.08 1 24 343 CYS B O 1
ATOM 14491 N N . TYR B 1 352 ? -21.231 78.468 -30.766 1 24.68 344 TYR B N 1
ATOM 14492 C CA . TYR B 1 352 ? -21.062 79.718 -31.492 1 24.88 344 TYR B CA 1
ATOM 14493 C C . TYR B 1 352 ? -22.364 79.872 -32.3 1 25.65 344 TYR B C 1
ATOM 14494 O O . TYR B 1 352 ? -22.872 78.88 -32.826 1 27.28 344 TYR B O 1
ATOM 14512 N N . PHE B 1 353 ? -22.98 81.066 -32.291 1 24.24 345 PHE B N 1
ATOM 14513 C CA . PHE B 1 353 ? -24.315 81.232 -32.853 1 23.1 345 PHE B CA 1
ATOM 14514 C C . PHE B 1 353 ? -24.403 81.939 -34.218 1 22.36 345 PHE B C 1
ATOM 14515 O O . PHE B 1 353 ? -24.946 81.341 -35.169 1 22.27 345 PHE B O 1
ATOM 14532 N N . GLY B 1 354 ? -23.962 83.203 -34.304 1 21.87 346 GLY B N 1
ATOM 14533 C CA . GLY B 1 354 ? -24.146 83.965 -35.52 1 22.24 346 GLY B CA 1
ATOM 14534 C C . GLY B 1 354 ? -23.252 85.164 -35.743 1 22.61 346 GLY B C 1
ATOM 14535 O O . GLY B 1 354 ? -22.38 85.498 -34.93 1 22.72 346 GLY B O 1
ATOM 14539 N N . VAL B 1 355 ? -23.514 85.828 -36.868 1 22.44 347 VAL B N 1
ATOM 14540 C CA . VAL B 1 355 ? -22.736 86.937 -37.366 1 22.32 347 VAL B CA 1
ATOM 14541 C C . VAL B 1 355 ? -23.649 88.124 -37.673 1 21.2 347 VAL B C 1
ATOM 14542 O O . VAL B 1 355 ? -24.804 87.949 -38.097 1 20.88 347 VAL B O 1
ATOM 14555 N N . ASN B 1 356 ? -23.106 89.33 -37.495 1 20.07 348 ASN B N 1
ATOM 14556 C CA . ASN B 1 356 ? -23.77 90.556 -37.878 1 19.5 348 ASN B CA 1
ATOM 14557 C C . ASN B 1 356 ? -23.451 90.796 -39.362 1 18.55 348 ASN B C 1
ATOM 14558 O O . ASN B 1 356 ? -22.311 91.106 -39.711 1 18.9 348 ASN B O 1
ATOM 14569 N N . LEU B 1 357 ? -24.465 90.708 -40.215 1 18.34 349 LEU B N 1
ATOM 14570 C CA . LEU B 1 357 ? -24.311 90.948 -41.656 1 19.55 349 LEU B CA 1
ATOM 14571 C C . LEU B 1 357 ? -24.363 92.446 -42.034 1 19.66 349 LEU B C 1
ATOM 14572 O O . LEU B 1 357 ? -24.213 92.771 -43.209 1 20.08 349 LEU B O 1
ATOM 14588 N N . ARG B 1 358 ? -24.553 93.342 -41.047 1 19.48 350 ARG B N 1
ATOM 14589 C CA . ARG B 1 358 ? -24.521 94.801 -41.206 1 19.1 350 ARG B CA 1
ATOM 14590 C C . ARG B 1 358 ? -23.561 95.35 -40.146 1 18.79 350 ARG B C 1
ATOM 14591 O O . ARG B 1 358 ? -23.995 96.032 -39.223 1 19.08 350 ARG B O 1
ATOM 14612 N N . PRO B 1 359 ? -22.245 95.083 -40.245 1 18.83 351 PRO B N 1
ATOM 14613 C CA . PRO B 1 359 ? -21.341 95.519 -39.175 1 19.54 351 PRO B CA 1
ATOM 14614 C C . PRO B 1 359 ? -21.291 97.03 -38.952 1 20.34 351 PRO B C 1
ATOM 14615 O O . PRO B 1 359 ? -21.029 97.451 -37.843 1 19.85 351 PRO B O 1
ATOM 14626 N N . LEU B 1 360 ? -21.599 97.833 -39.981 1 21.14 352 LEU B N 1
ATOM 14627 C CA . LEU B 1 360 ? -21.582 99.291 -39.844 1 22.28 352 LEU B CA 1
ATOM 14628 C C . LEU B 1 360 ? -22.904 99.896 -39.399 1 23.14 352 LEU B C 1
ATOM 14629 O O . LEU B 1 360 ? -23.01 101.122 -39.351 1 23.94 352 LEU B O 1
ATOM 14645 N N . CYS B 1 361 ? -23.869 99.071 -38.973 1 22.96 353 CYS B N 1
ATOM 14646 C CA . CYS B 1 361 ? -25.116 99.568 -38.423 1 22.47 353 CYS B CA 1
ATOM 14647 C C . CYS B 1 361 ? -24.834 100.261 -37.056 1 23.54 353 CYS B C 1
ATOM 14648 O O . CYS B 1 361 ? -23.752 100.11 -36.475 1 24.43 353 CYS B O 1
ATOM 14656 N N . LYS B 1 362 ? -25.814 100.993 -36.543 1 23.64 354 LYS B N 1
ATOM 14657 C CA . LYS B 1 362 ? -25.692 101.625 -35.225 1 24.82 354 LYS B CA 1
ATOM 14658 C C . LYS B 1 362 ? -25.789 100.522 -34.144 1 24.16 354 LYS B C 1
ATOM 14659 O O . LYS B 1 362 ? -26.478 99.54 -34.371 1 22.59 354 LYS B O 1
ATOM 14663 N N . PRO B 1 363 ? -25.14 100.649 -32.955 1 25.64 355 PRO B N 1
ATOM 14664 C CA . PRO B 1 363 ? -25.265 99.596 -31.926 1 25.62 355 PRO B CA 1
ATOM 14665 C C . PRO B 1 363 ? -26.692 99.183 -31.583 1 26 355 PRO B C 1
ATOM 14666 O O . PRO B 1 363 ? -26.961 97.986 -31.401 1 26.12 355 PRO B O 1
ATOM 14677 N N . SER B 1 364 ? -27.616 100.155 -31.536 1 26.01 356 SER B N 1
ATOM 14678 C CA . SER B 1 364 ? -29.025 99.897 -31.236 1 27.37 356 SER B CA 1
ATOM 14679 C C . SER B 1 364 ? -29.763 99.139 -32.341 1 27.24 356 SER B C 1
ATOM 14680 O O . SER B 1 364 ? -30.859 98.645 -32.085 1 27.86 356 SER B O 1
ATOM 14688 N N . GLU B 1 365 ? -29.195 99.072 -33.564 1 26.19 357 GLU B N 1
ATOM 14689 C CA . GLU B 1 365 ? -29.794 98.39 -34.712 1 26.57 357 GLU B CA 1
ATOM 14690 C C . GLU B 1 365 ? -29.162 97.004 -34.981 1 26.04 357 GLU B C 1
ATOM 14691 O O . GLU B 1 365 ? -29.511 96.384 -35.987 1 27 357 GLU B O 1
ATOM 14703 N N . VAL B 1 366 ? -28.246 96.522 -34.13 1 24.47 358 VAL B N 1
ATOM 14704 C CA . VAL B 1 366 ? -27.547 95.256 -34.393 1 23.24 358 VAL B CA 1
ATOM 14705 C C . VAL B 1 366 ? -28.477 94.056 -34.341 1 22.21 358 VAL B C 1
ATOM 14706 O O . VAL B 1 366 ? -29.197 93.867 -33.366 1 22.35 358 VAL B O 1
ATOM 14719 N N . SER B 1 367 ? -28.385 93.208 -35.346 1 21.11 359 SER B N 1
ATOM 14720 C CA . SER B 1 367 ? -29.061 91.928 -35.36 1 21.15 359 SER B CA 1
ATOM 14721 C C . SER B 1 367 ? -28.073 90.882 -35.879 1 21.33 359 SER B C 1
ATOM 14722 O O . SER B 1 367 ? -27.208 91.184 -36.719 1 21.83 359 SER B O 1
ATOM 14730 N N . TYR B 1 368 ? -28.157 89.678 -35.311 1 20 360 TYR B N 1
ATOM 14731 C CA . TYR B 1 368 ? -27.269 88.559 -35.58 1 20.18 360 TYR B CA 1
ATOM 14732 C C . TYR B 1 368 ? -27.99 87.482 -36.37 1 21.17 360 TYR B C 1
ATOM 14733 O O . TYR B 1 368 ? -29.071 87.04 -35.977 1 20.88 360 TYR B O 1
ATOM 14751 N N . THR B 1 369 ? -27.395 87.075 -37.479 1 21.86 361 THR B N 1
ATOM 14752 C CA . THR B 1 369 ? -27.924 86.026 -38.326 1 23.07 361 THR B CA 1
ATOM 14753 C C . THR B 1 369 ? -27.298 84.747 -37.821 1 23.75 361 THR B C 1
ATOM 14754 O O . THR B 1 369 ? -26.087 84.568 -37.938 1 23.5 361 THR B O 1
ATOM 14765 N N . LEU B 1 370 ? -28.114 83.86 -37.255 1 24.29 362 LEU B N 1
ATOM 14766 C CA . LEU B 1 370 ? -27.612 82.564 -36.788 1 23.88 362 LEU B CA 1
ATOM 14767 C C . LEU B 1 370 ? -27.252 81.723 -38.001 1 23.91 362 LEU B C 1
ATOM 14768 O O . LEU B 1 370 ? -27.963 81.752 -39.003 1 24.02 362 LEU B O 1
ATOM 14784 N N . ILE B 1 371 ? -26.104 81.057 -37.936 1 24.04 363 ILE B N 1
ATOM 14785 C CA . ILE B 1 371 ? -25.606 80.247 -39.033 1 25.84 363 ILE B CA 1
ATOM 14786 C C . ILE B 1 371 ? -26.125 78.829 -38.795 1 27.44 363 ILE B C 1
ATOM 14787 O O . ILE B 1 371 ? -25.846 78.247 -37.749 1 27.41 363 ILE B O 1
ATOM 14803 N N . PRO B 1 372 ? -26.993 78.296 -39.688 1 29.88 364 PRO B N 1
ATOM 14804 C CA . PRO B 1 372 ? -27.648 77.006 -39.396 1 30.91 364 PRO B CA 1
ATOM 14805 C C . PRO B 1 372 ? -26.752 75.762 -39.339 1 31.63 364 PRO B C 1
ATOM 14806 O O . PRO B 1 372 ? -27.208 74.744 -38.84 1 31.72 364 PRO B O 1
ATOM 14817 N N . ASN B 1 373 ? -25.468 75.864 -39.715 1 31.66 365 ASN B N 1
ATOM 14818 C CA . ASN B 1 373 ? -24.53 74.734 -39.61 1 32.08 365 ASN B CA 1
ATOM 14819 C C . ASN B 1 373 ? -23.96 74.542 -38.196 1 30.66 365 ASN B C 1
ATOM 14820 O O . ASN B 1 373 ? -23.306 73.534 -37.948 1 30.76 365 ASN B O 1
ATOM 14831 N N . MET B 1 374 ? -24.135 75.515 -37.292 1 29.61 366 MET B N 1
ATOM 14832 C CA . MET B 1 374 ? -23.511 75.464 -35.975 1 28.84 366 MET B CA 1
ATOM 14833 C C . MET B 1 374 ? -24.12 74.469 -35.025 1 28.04 366 MET B C 1
ATOM 14834 O O . MET B 1 374 ? -23.403 73.887 -34.206 1 27.82 366 MET B O 1
ATOM 14848 N N . ALA B 1 375 ? -25.452 74.362 -35.054 1 27.46 367 ALA B N 1
ATOM 14849 C CA . ALA B 1 375 ? -26.235 73.561 -34.128 1 28.09 367 ALA B CA 1
ATOM 14850 C C . ALA B 1 375 ? -27.712 73.536 -34.604 1 28.11 367 ALA B C 1
ATOM 14851 O O . ALA B 1 375 ? -28.067 74.313 -35.493 1 26.75 367 ALA B O 1
ATOM 14858 N N . TYR B 1 376 ? -28.552 72.64 -34.049 1 28.25 368 TYR B N 1
ATOM 14859 C CA . TYR B 1 376 ? -29.985 72.636 -34.347 1 28.07 368 TYR B CA 1
ATOM 14860 C C . TYR B 1 376 ? -30.641 73.573 -33.314 1 27.04 368 TYR B C 1
ATOM 14861 O O . TYR B 1 376 ? -30.601 73.311 -32.108 1 26.63 368 TYR B O 1
ATOM 14879 N N . PHE B 1 377 ? -31.172 74.7 -33.798 1 27.53 369 PHE B N 1
ATOM 14880 C CA . PHE B 1 377 ? -31.745 75.785 -33.003 1 28.46 369 PHE B CA 1
ATOM 14881 C C . PHE B 1 377 ? -33.264 75.728 -32.924 1 29.31 369 PHE B C 1
ATOM 14882 O O . PHE B 1 377 ? -33.947 75.49 -33.923 1 29.41 369 PHE B O 1
ATOM 14899 N N . GLU B 1 378 ? -33.787 75.948 -31.719 1 29.72 370 GLU B N 1
ATOM 14900 C CA . GLU B 1 378 ? -35.218 76.004 -31.427 1 30.78 370 GLU B CA 1
ATOM 14901 C C . GLU B 1 378 ? -35.478 77.235 -30.55 1 31.91 370 GLU B C 1
ATOM 14902 O O . GLU B 1 378 ? -34.565 77.772 -29.909 1 31.57 370 GLU B O 1
ATOM 14914 N N . PHE B 1 379 ? -36.73 77.704 -30.569 1 32.34 371 PHE B N 1
ATOM 14915 C CA . PHE B 1 379 ? -37.12 78.96 -29.959 1 32.69 371 PHE B CA 1
ATOM 14916 C C . PHE B 1 379 ? -38.383 78.833 -29.112 1 34.21 371 PHE B C 1
ATOM 14917 O O . PHE B 1 379 ? -39.409 78.355 -29.592 1 34.25 371 PHE B O 1
ATOM 14934 N N . LEU B 1 380 ? -38.288 79.24 -27.834 1 35.14 372 LEU B N 1
ATOM 14935 C CA . LEU B 1 380 ? -39.395 79.204 -26.893 1 36.28 372 LEU B CA 1
ATOM 14936 C C . LEU B 1 380 ? -40.037 80.579 -26.893 1 37.88 372 LEU B C 1
ATOM 14937 O O . LEU B 1 380 ? -39.349 81.524 -26.516 1 37.25 372 LEU B O 1
ATOM 14953 N N . PRO B 1 381 ? -41.325 80.749 -27.26 1 39.92 373 PRO B N 1
ATOM 14954 C CA . PRO B 1 381 ? -41.896 82.103 -27.227 1 41.71 373 PRO B CA 1
ATOM 14955 C C . PRO B 1 381 ? -41.918 82.678 -25.811 1 44.66 373 PRO B C 1
ATOM 14956 O O . PRO B 1 381 ? -42.181 81.934 -24.863 1 44.6 373 PRO B O 1
ATOM 14967 N N . VAL B 1 382 ? -41.556 83.965 -25.655 1 46.98 374 VAL B N 1
ATOM 14968 C CA . VAL B 1 382 ? -41.597 84.656 -24.362 1 49.64 374 VAL B CA 1
ATOM 14969 C C . VAL B 1 382 ? -42.624 85.805 -24.463 1 52.44 374 VAL B C 1
ATOM 14970 O O . VAL B 1 382 ? -42.689 86.494 -25.488 1 52.29 374 VAL B O 1
ATOM 14983 N N . HIS B 1 383 ? -43.483 85.946 -23.431 1 54.62 375 HIS B N 1
ATOM 14984 C CA . HIS B 1 383 ? -44.574 86.931 -23.367 1 56.93 375 HIS B CA 1
ATOM 14985 C C . HIS B 1 383 ? -44.603 87.644 -22.015 1 57.98 375 HIS B C 1
ATOM 14986 O O . HIS B 1 383 ? -43.632 88.305 -21.642 1 58.67 375 HIS B O 1
ATOM 15000 N N . ALA B 1 397 ? -41.092 73.771 -15.175 1 58.62 389 ALA B N 1
ATOM 15001 C CA . ALA B 1 397 ? -41.362 75.131 -15.641 1 59.35 389 ALA B CA 1
ATOM 15002 C C . ALA B 1 397 ? -42.111 75.12 -16.987 1 59.59 389 ALA B C 1
ATOM 15003 O O . ALA B 1 397 ? -43.154 75.772 -17.095 1 60.29 389 ALA B O 1
ATOM 15009 N N . LEU B 1 398 ? -41.625 74.354 -17.993 1 58.65 390 LEU B N 1
ATOM 15010 C CA . LEU B 1 398 ? -42.302 74.297 -19.282 1 58.19 390 LEU B CA 1
ATOM 15011 C C . LEU B 1 398 ? -43.254 73.111 -19.307 1 58.42 390 LEU B C 1
ATOM 15012 O O . LEU B 1 398 ? -42.878 72.017 -18.889 1 58.07 390 LEU B O 1
ATOM 15028 N N . THR B 1 399 ? -44.464 73.31 -19.855 1 58.68 391 THR B N 1
ATOM 15029 C CA . THR B 1 399 ? -45.438 72.22 -19.974 1 59.35 391 THR B CA 1
ATOM 15030 C C . THR B 1 399 ? -44.997 71.283 -21.123 1 59.28 391 THR B C 1
ATOM 15031 O O . THR B 1 399 ? -44.121 71.648 -21.909 1 59.06 391 THR B O 1
ATOM 15042 N N . GLU B 1 400 ? -45.612 70.082 -21.233 1 59.14 392 GLU B N 1
ATOM 15043 C CA . GLU B 1 400 ? -45.325 69.128 -22.314 1 58.99 392 GLU B CA 1
ATOM 15044 C C . GLU B 1 400 ? -45.6 69.79 -23.664 1 58.36 392 GLU B C 1
ATOM 15045 O O . GLU B 1 400 ? -44.747 69.737 -24.547 1 58.35 392 GLU B O 1
ATOM 15057 N N . LYS B 1 401 ? -46.769 70.454 -23.802 1 57.65 393 LYS B N 1
ATOM 15058 C CA . LYS B 1 401 ? -47.154 71.155 -25.024 1 57.13 393 LYS B CA 1
ATOM 15059 C C . LYS B 1 401 ? -46.1 72.196 -25.42 1 54.9 393 LYS B C 1
ATOM 15060 O O . LYS B 1 401 ? -45.665 72.203 -26.563 1 55.32 393 LYS B O 1
ATOM 15079 N N . GLU B 1 402 ? -45.677 73.044 -24.481 1 52.87 394 GLU B N 1
ATOM 15080 C CA . GLU B 1 402 ? -44.672 74.078 -24.745 1 51.62 394 GLU B CA 1
ATOM 15081 C C . GLU B 1 402 ? -43.355 73.487 -25.234 1 49.17 394 GLU B C 1
ATOM 15082 O O . GLU B 1 402 ? -42.741 74.043 -26.139 1 48.98 394 GLU B O 1
ATOM 15094 N N . GLN B 1 403 ? -42.921 72.366 -24.644 1 47.19 395 GLN B N 1
ATOM 15095 C CA . GLN B 1 403 ? -41.673 71.719 -25.042 1 45.88 395 GLN B CA 1
ATOM 15096 C C . GLN B 1 403 ? -41.782 71.131 -26.445 1 45.09 395 GLN B C 1
ATOM 15097 O O . GLN B 1 403 ? -40.911 71.362 -27.276 1 45.02 395 GLN B O 1
ATOM 15111 N N . GLN B 1 404 ? -42.88 70.438 -26.731 1 44.17 396 GLN B N 1
ATOM 15112 C CA . GLN B 1 404 ? -43.092 69.813 -28.034 1 43.94 396 GLN B CA 1
ATOM 15113 C C . GLN B 1 404 ? -43.3 70.85 -29.15 1 42.99 396 GLN B C 1
ATOM 15114 O O . GLN B 1 404 ? -42.973 70.568 -30.302 1 42.54 396 GLN B O 1
ATOM 15128 N N . GLU B 1 405 ? -43.842 72.035 -28.81 1 42.25 397 GLU B N 1
ATOM 15129 C CA . GLU B 1 405 ? -44.145 73.082 -29.779 1 41.98 397 GLU B CA 1
ATOM 15130 C C . GLU B 1 405 ? -43.113 74.196 -29.845 1 40.23 397 GLU B C 1
ATOM 15131 O O . GLU B 1 405 ? -43.457 75.282 -30.314 1 40.29 397 GLU B O 1
ATOM 15143 N N . LEU B 1 406 ? -41.817 73.935 -29.498 1 38.56 398 LEU B N 1
ATOM 15144 C CA . LEU B 1 406 ? -40.777 74.956 -29.694 1 37.19 398 LEU B CA 1
ATOM 15145 C C . LEU B 1 406 ? -40.686 75.29 -31.188 1 36.84 398 LEU B C 1
ATOM 15146 O O . LEU B 1 406 ? -40.834 74.41 -32.039 1 37.35 398 LEU B O 1
ATOM 15162 N N . VAL B 1 407 ? -40.492 76.553 -31.497 1 36.25 399 VAL B N 1
ATOM 15163 C CA . VAL B 1 407 ? -40.509 77.035 -32.862 1 35.91 399 VAL B CA 1
ATOM 15164 C C . VAL B 1 407 ? -39.162 76.798 -33.546 1 35.86 399 VAL B C 1
ATOM 15165 O O . VAL B 1 407 ? -38.115 77.067 -32.958 1 35.96 399 VAL B O 1
ATOM 15178 N N . ASP B 1 408 ? -39.186 76.3 -34.797 1 34.92 400 ASP B N 1
ATOM 15179 C CA . ASP B 1 408 ? -37.956 76.097 -35.557 1 35.06 400 ASP B CA 1
ATOM 15180 C C . ASP B 1 408 ? -37.42 77.398 -36.119 1 34.8 400 ASP B C 1
ATOM 15181 O O . ASP B 1 408 ? -38.175 78.348 -36.31 1 34.99 400 ASP B O 1
ATOM 15190 N N . LEU B 1 409 ? -36.093 77.435 -36.363 1 34.3 401 LEU B N 1
ATOM 15191 C CA . LEU B 1 409 ? -35.354 78.602 -36.825 1 33.76 401 LEU B CA 1
ATOM 15192 C C . LEU B 1 409 ? -36.073 79.411 -37.926 1 35.03 401 LEU B C 1
ATOM 15193 O O . LEU B 1 409 ? -36.264 80.614 -37.774 1 35.21 401 LEU B O 1
ATOM 15209 N N . VAL B 1 410 ? -36.48 78.752 -39.021 1 35.41 402 VAL B N 1
ATOM 15210 C CA . VAL B 1 410 ? -37.134 79.449 -40.133 1 36.15 402 VAL B CA 1
ATOM 15211 C C . VAL B 1 410 ? -38.574 79.911 -39.825 1 36.99 402 VAL B C 1
ATOM 15212 O O . VAL B 1 410 ? -39.092 80.761 -40.556 1 37.8 402 VAL B O 1
ATOM 15225 N N . ASP B 1 411 ? -39.223 79.343 -38.796 1 36.59 403 ASP B N 1
ATOM 15226 C CA . ASP B 1 411 ? -40.613 79.636 -38.45 1 37.15 403 ASP B CA 1
ATOM 15227 C C . ASP B 1 411 ? -40.822 80.736 -37.418 1 37.25 403 ASP B C 1
ATOM 15228 O O . ASP B 1 411 ? -41.972 81.015 -37.063 1 37.8 403 ASP B O 1
ATOM 15237 N N . VAL B 1 412 ? -39.741 81.351 -36.917 1 36.11 404 VAL B N 1
ATOM 15238 C CA . VAL B 1 412 ? -39.882 82.454 -35.962 1 35.31 404 VAL B CA 1
ATOM 15239 C C . VAL B 1 412 ? -40.544 83.658 -36.661 1 35.62 404 VAL B C 1
ATOM 15240 O O . VAL B 1 412 ? -40.371 83.857 -37.863 1 35.09 404 VAL B O 1
ATOM 15253 N N . LYS B 1 413 ? -41.296 84.461 -35.898 1 36.13 405 LYS B N 1
ATOM 15254 C CA . LYS B 1 413 ? -42.043 85.585 -36.458 1 36.8 405 LYS B CA 1
ATOM 15255 C C . LYS B 1 413 ? -41.443 86.948 -36.147 1 36.7 405 LYS B C 1
ATOM 15256 O O . LYS B 1 413 ? -40.982 87.198 -35.029 1 35.93 405 LYS B O 1
ATOM 15275 N N . LEU B 1 414 ? -41.5 87.848 -37.142 1 37.11 406 LEU B N 1
ATOM 15276 C CA . LEU B 1 414 ? -40.973 89.205 -37.041 1 38.16 406 LEU B CA 1
ATOM 15277 C C . LEU B 1 414 ? -41.533 89.949 -35.828 1 38.04 406 LEU B C 1
ATOM 15278 O O . LEU B 1 414 ? -42.725 89.883 -35.56 1 38.55 406 LEU B O 1
ATOM 15294 N N . GLY B 1 415 ? -40.658 90.613 -35.083 1 37.54 407 GLY B N 1
ATOM 15295 C CA . GLY B 1 415 ? -41.039 91.378 -33.905 1 37.62 407 GLY B CA 1
ATOM 15296 C C . GLY B 1 415 ? -41.318 90.568 -32.65 1 37.99 407 GLY B C 1
ATOM 15297 O O . GLY B 1 415 ? -41.54 91.156 -31.593 1 38.88 407 GLY B O 1
ATOM 15301 N N . GLN B 1 416 ? -41.332 89.227 -32.732 1 37.74 408 GLN B N 1
ATOM 15302 C CA . GLN B 1 416 ? -41.609 88.386 -31.568 1 37.82 408 GLN B CA 1
ATOM 15303 C C . GLN B 1 416 ? -40.334 88.026 -30.81 1 36.73 408 GLN B C 1
ATOM 15304 O O . GLN B 1 416 ? -39.273 87.864 -31.415 1 36.43 408 GLN B O 1
ATOM 15318 N N . GLU B 1 417 ? -40.455 87.88 -29.48 1 35.74 409 GLU B N 1
ATOM 15319 C CA . GLU B 1 417 ? -39.34 87.534 -28.614 1 35.28 409 GLU B CA 1
ATOM 15320 C C . GLU B 1 417 ? -39.35 86.05 -28.272 1 34.5 409 GLU B C 1
ATOM 15321 O O . GLU B 1 417 ? -40.404 85.454 -28.079 1 34.61 409 GLU B O 1
ATOM 15333 N N . TYR B 1 418 ? -38.157 85.469 -28.166 1 33.63 410 TYR B N 1
ATOM 15334 C CA . TYR B 1 418 ? -37.978 84.059 -27.915 1 33.4 410 TYR B CA 1
ATOM 15335 C C . TYR B 1 418 ? -36.763 83.801 -27.064 1 32.53 410 TYR B C 1
ATOM 15336 O O . TYR B 1 418 ? -35.798 84.543 -27.122 1 32.71 410 TYR B O 1
ATOM 15354 N N . GLU B 1 419 ? -36.765 82.676 -26.365 1 32.13 411 GLU B N 1
ATOM 15355 C CA . GLU B 1 419 ? -35.617 82.201 -25.624 1 32.57 411 GLU B CA 1
ATOM 15356 C C . GLU B 1 419 ? -34.927 81.194 -26.553 1 32.05 411 GLU B C 1
ATOM 15357 O O . GLU B 1 419 ? -35.595 80.332 -27.145 1 32.09 411 GLU B O 1
ATOM 15369 N N . LEU B 1 420 ? -33.593 81.297 -26.665 1 30.89 412 LEU B N 1
ATOM 15370 C CA . LEU B 1 420 ? -32.799 80.414 -27.519 1 29.47 412 LEU B CA 1
ATOM 15371 C C . LEU B 1 420 ? -32.591 79.048 -26.858 1 27.79 412 LEU B C 1
ATOM 15372 O O . LEU B 1 420 ? -32.19 78.979 -25.704 1 26.88 412 LEU B O 1
ATOM 15388 N N . VAL B 1 421 ? -32.859 77.976 -27.624 1 27.64 413 VAL B N 1
ATOM 15389 C CA . VAL B 1 421 ? -32.708 76.579 -27.225 1 28.03 413 VAL B CA 1
ATOM 15390 C C . VAL B 1 421 ? -31.786 75.918 -28.253 1 28.74 413 VAL B C 1
ATOM 15391 O O . VAL B 1 421 ? -32 76.093 -29.448 1 29.07 413 VAL B O 1
ATOM 15404 N N . VAL B 1 422 ? -30.77 75.162 -27.803 1 29.05 414 VAL B N 1
ATOM 15405 C CA . VAL B 1 422 ? -29.776 74.593 -28.709 1 30.31 414 VAL B CA 1
ATOM 15406 C C . VAL B 1 422 ? -29.515 73.079 -28.512 1 29.76 414 VAL B C 1
ATOM 15407 O O . VAL B 1 422 ? -29.551 72.568 -27.394 1 29.52 414 VAL B O 1
ATOM 15420 N N . THR B 1 423 ? -29.248 72.387 -29.634 1 29.03 415 THR B N 1
ATOM 15421 C CA . THR B 1 423 ? -28.861 70.983 -29.694 1 29.57 415 THR B CA 1
ATOM 15422 C C . THR B 1 423 ? -27.558 70.972 -30.466 1 29.84 415 THR B C 1
ATOM 15423 O O . THR B 1 423 ? -27.526 71.369 -31.632 1 29.93 415 THR B O 1
ATOM 15434 N N . THR B 1 424 ? -26.472 70.598 -29.782 1 30.21 416 THR B N 1
ATOM 15435 C CA . THR B 1 424 ? -25.119 70.666 -30.301 1 30.48 416 THR B CA 1
ATOM 15436 C C . THR B 1 424 ? -24.491 69.302 -30.599 1 31.5 416 THR B C 1
ATOM 15437 O O . THR B 1 424 ? -25.002 68.268 -30.17 1 31.17 416 THR B O 1
ATOM 15448 N N . TYR B 1 425 ? -23.345 69.32 -31.308 1 32.25 417 TYR B N 1
ATOM 15449 C CA . TYR B 1 425 ? -22.536 68.127 -31.581 1 32.92 417 TYR B CA 1
ATOM 15450 C C . TYR B 1 425 ? -21.782 67.639 -30.342 1 32.86 417 TYR B C 1
ATOM 15451 O O . TYR B 1 425 ? -21.222 66.549 -30.393 1 33.52 417 TYR B O 1
ATOM 15469 N N . ALA B 1 426 ? -21.826 68.397 -29.231 1 32.18 418 ALA B N 1
ATOM 15470 C CA . ALA B 1 426 ? -21.1 68.132 -28.011 1 32.12 418 ALA B CA 1
ATOM 15471 C C . ALA B 1 426 ? -21.976 67.748 -26.812 1 32.3 418 ALA B C 1
ATOM 15472 O O . ALA B 1 426 ? -21.603 68.03 -25.68 1 32.69 418 ALA B O 1
ATOM 15479 N N . GLY B 1 427 ? -23.071 67.023 -27.04 1 31.8 419 GLY B N 1
ATOM 15480 C CA . GLY B 1 427 ? -23.872 66.47 -25.95 1 32.02 419 GLY B CA 1
ATOM 15481 C C . GLY B 1 427 ? -24.969 67.284 -25.304 1 31.61 419 GLY B C 1
ATOM 15482 O O . GLY B 1 427 ? -25.529 66.827 -24.305 1 31.55 419 GLY B O 1
ATOM 15486 N N . LEU B 1 428 ? -25.325 68.448 -25.863 1 30.96 420 LEU B N 1
ATOM 15487 C CA . LEU B 1 428 ? -26.451 69.222 -25.339 1 30.34 420 LEU B CA 1
ATOM 15488 C C . LEU B 1 428 ? -27.641 68.957 -26.243 1 30.71 420 LEU B C 1
ATOM 15489 O O . LEU B 1 428 ? -27.516 69.055 -27.464 1 32 420 LEU B O 1
ATOM 15505 N N . TYR B 1 429 ? -28.766 68.534 -25.668 1 29.53 421 TYR B N 1
ATOM 15506 C CA . TYR B 1 429 ? -29.968 68.242 -26.436 1 29.66 421 TYR B CA 1
ATOM 15507 C C . TYR B 1 429 ? -31.087 69.104 -25.869 1 29.39 421 TYR B C 1
ATOM 15508 O O . TYR B 1 429 ? -31.444 68.96 -24.695 1 28.69 421 TYR B O 1
ATOM 15526 N N . ARG B 1 430 ? -31.583 70.053 -26.676 1 29.33 422 ARG B N 1
ATOM 15527 C CA . ARG B 1 430 ? -32.648 70.998 -26.326 1 29.97 422 ARG B CA 1
ATOM 15528 C C . ARG B 1 430 ? -32.33 71.771 -25.04 1 30.5 422 ARG B C 1
ATOM 15529 O O . ARG B 1 430 ? -33.149 71.873 -24.129 1 31.18 422 ARG B O 1
ATOM 15550 N N . TYR B 1 431 ? -31.145 72.378 -25.024 1 29.98 423 TYR B N 1
ATOM 15551 C CA . TYR B 1 431 ? -30.606 73.129 -23.912 1 29.32 423 TYR B CA 1
ATOM 15552 C C . TYR B 1 431 ? -30.991 74.599 -23.994 1 28.68 423 TYR B C 1
ATOM 15553 O O . TYR B 1 431 ? -30.742 75.239 -24.999 1 28.41 423 TYR B O 1
ATOM 15571 N N . ARG B 1 432 ? -31.555 75.145 -22.921 1 27.94 424 ARG B N 1
ATOM 15572 C CA . ARG B 1 432 ? -31.954 76.549 -22.833 1 27.73 424 ARG B CA 1
ATOM 15573 C C . ARG B 1 432 ? -30.715 77.379 -22.524 1 27.56 424 ARG B C 1
ATOM 15574 O O . ARG B 1 432 ? -30.095 77.199 -21.482 1 27.53 424 ARG B O 1
ATOM 15595 N N . VAL B 1 433 ? -30.345 78.254 -23.44 1 27.42 425 VAL B N 1
ATOM 15596 C CA . VAL B 1 433 ? -29.154 79.101 -23.303 1 27.04 425 VAL B CA 1
ATOM 15597 C C . VAL B 1 433 ? -29.357 80.173 -22.219 1 26.07 425 VAL B C 1
ATOM 15598 O O . VAL B 1 433 ? -28.43 80.482 -21.483 1 25.12 425 VAL B O 1
ATOM 15611 N N . GLY B 1 434 ? -30.568 80.697 -22.126 1 25.9 426 GLY B N 1
ATOM 15612 C CA . GLY B 1 434 ? -30.931 81.74 -21.18 1 26.19 426 GLY B CA 1
ATOM 15613 C C . GLY B 1 434 ? -30.936 83.124 -21.804 1 25.49 426 GLY B C 1
ATOM 15614 O O . GLY B 1 434 ? -31.01 84.117 -21.076 1 26.31 426 GLY B O 1
ATOM 15618 N N . ASP B 1 435 ? -30.816 83.217 -23.142 1 23.53 427 ASP B N 1
ATOM 15619 C CA . ASP B 1 435 ? -30.817 84.493 -23.836 1 23.51 427 ASP B CA 1
ATOM 15620 C C . ASP B 1 435 ? -32.158 84.707 -24.493 1 24.74 427 ASP B C 1
ATOM 15621 O O . ASP B 1 435 ? -32.729 83.773 -25.084 1 24.99 427 ASP B O 1
ATOM 15630 N N . VAL B 1 436 ? -32.643 85.948 -24.42 1 25.56 428 VAL B N 1
ATOM 15631 C CA . VAL B 1 436 ? -33.887 86.378 -25.046 1 26.44 428 VAL B CA 1
ATOM 15632 C C . VAL B 1 436 ? -33.488 87.168 -26.269 1 26.75 428 VAL B C 1
ATOM 15633 O O . VAL B 1 436 ? -32.649 88.072 -26.188 1 26.68 428 VAL B O 1
ATOM 15646 N N . LEU B 1 437 ? -34.069 86.802 -27.404 1 26.66 429 LEU B N 1
ATOM 15647 C CA . LEU B 1 437 ? -33.797 87.374 -28.694 1 27.29 429 LEU B CA 1
ATOM 15648 C C . LEU B 1 437 ? -35.089 87.874 -29.324 1 28.26 429 LEU B C 1
ATOM 15649 O O . LEU B 1 437 ? -36.162 87.332 -29.056 1 29.15 429 LEU B O 1
ATOM 15665 N N . SER B 1 438 ? -34.996 88.893 -30.156 1 28.14 430 SER B N 1
ATOM 15666 C CA . SER B 1 438 ? -36.154 89.442 -30.849 1 29.74 430 SER B CA 1
ATOM 15667 C C . SER B 1 438 ? -35.906 89.363 -32.356 1 30.74 430 SER B C 1
ATOM 15668 O O . SER B 1 438 ? -34.817 89.697 -32.8 1 31.26 430 SER B O 1
ATOM 15676 N N . VAL B 1 439 ? -36.912 88.956 -33.15 1 30.54 431 VAL B N 1
ATOM 15677 C CA . VAL B 1 439 ? -36.729 88.833 -34.603 1 29.89 431 VAL B CA 1
ATOM 15678 C C . VAL B 1 439 ? -36.785 90.223 -35.239 1 29.36 431 VAL B C 1
ATOM 15679 O O . VAL B 1 439 ? -37.832 90.863 -35.226 1 30.25 431 VAL B O 1
ATOM 15692 N N . ALA B 1 440 ? -35.662 90.672 -35.808 1 27.96 432 ALA B N 1
ATOM 15693 C CA . ALA B 1 440 ? -35.53 91.964 -36.467 1 28.46 432 ALA B CA 1
ATOM 15694 C C . ALA B 1 440 ? -35.747 91.89 -37.991 1 28.88 432 ALA B C 1
ATOM 15695 O O . ALA B 1 440 ? -36.085 92.895 -38.614 1 29.54 432 ALA B O 1
ATOM 15702 N N . GLY B 1 441 ? -35.518 90.726 -38.585 1 28.38 433 GLY B N 1
ATOM 15703 C CA . GLY B 1 441 ? -35.657 90.549 -40.022 1 29.33 433 GLY B CA 1
ATOM 15704 C C . GLY B 1 441 ? -35.143 89.195 -40.462 1 29.16 433 GLY B C 1
ATOM 15705 O O . GLY B 1 441 ? -34.916 88.311 -39.628 1 28.38 433 GLY B O 1
ATOM 15709 N N . PHE B 1 442 ? -34.985 89.02 -41.774 1 28.85 434 PHE B N 1
ATOM 15710 C CA . PHE B 1 442 ? -34.51 87.765 -42.345 1 29.26 434 PHE B CA 1
ATOM 15711 C C . PHE B 1 442 ? -33.462 88.008 -43.419 1 27.87 434 PHE B C 1
ATOM 15712 O O . PHE B 1 442 ? -33.54 88.989 -44.168 1 27.95 434 PHE B O 1
ATOM 15729 N N . LYS B 1 443 ? -32.49 87.084 -43.503 1 26.81 435 LYS B N 1
ATOM 15730 C CA . LYS B 1 443 ? -31.497 87.03 -44.561 1 26.79 435 LYS B CA 1
ATOM 15731 C C . LYS B 1 443 ? -31.913 85.769 -45.314 1 28.67 435 LYS B C 1
ATOM 15732 O O . LYS B 1 443 ? -31.681 84.657 -44.828 1 28.97 435 LYS B O 1
ATOM 15751 N N . ASN B 1 444 ? -32.624 85.927 -46.445 1 28.81 436 ASN B N 1
ATOM 15752 C CA . ASN B 1 444 ? -33.186 84.811 -47.208 1 29.6 436 ASN B CA 1
ATOM 15753 C C . ASN B 1 444 ? -34.191 84.1 -46.272 1 30.86 436 ASN B C 1
ATOM 15754 O O . ASN B 1 444 ? -35.056 84.812 -45.762 1 31.49 436 ASN B O 1
ATOM 15765 N N . ASN B 1 445 ? -34.017 82.813 -45.902 1 31.18 437 ASN B N 1
ATOM 15766 C CA . ASN B 1 445 ? -34.916 82.173 -44.953 1 32.67 437 ASN B CA 1
ATOM 15767 C C . ASN B 1 445 ? -34.384 82.156 -43.502 1 32.72 437 ASN B C 1
ATOM 15768 O O . ASN B 1 445 ? -35.092 81.679 -42.613 1 33.97 437 ASN B O 1
ATOM 15779 N N . ALA B 1 446 ? -33.182 82.708 -43.248 1 31.24 438 ALA B N 1
ATOM 15780 C CA . ALA B 1 446 ? -32.584 82.687 -41.919 1 30.36 438 ALA B CA 1
ATOM 15781 C C . ALA B 1 446 ? -32.967 83.931 -41.113 1 28.5 438 ALA B C 1
ATOM 15782 O O . ALA B 1 446 ? -32.738 85.033 -41.585 1 28.16 438 ALA B O 1
ATOM 15789 N N . PRO B 1 447 ? -33.511 83.793 -39.895 1 27.89 439 PRO B N 1
ATOM 15790 C CA . PRO B 1 447 ? -33.836 84.989 -39.098 1 27.31 439 PRO B CA 1
ATOM 15791 C C . PRO B 1 447 ? -32.608 85.717 -38.559 1 26.69 439 PRO B C 1
ATOM 15792 O O . PRO B 1 447 ? -31.531 85.135 -38.414 1 26.69 439 PRO B O 1
ATOM 15803 N N . GLN B 1 448 ? -32.797 87.01 -38.281 1 26.28 440 GLN B N 1
ATOM 15804 C CA . GLN B 1 448 ? -31.795 87.93 -37.749 1 25.43 440 GLN B CA 1
ATOM 15805 C C . GLN B 1 448 ? -32.36 88.434 -36.442 1 25.27 440 GLN B C 1
ATOM 15806 O O . GLN B 1 448 ? -33.507 88.888 -36.384 1 25.74 440 GLN B O 1
ATOM 15820 N N . PHE B 1 449 ? -31.582 88.291 -35.386 1 24.2 441 PHE B N 1
ATOM 15821 C CA . PHE B 1 449 ? -32.049 88.571 -34.039 1 24.46 441 PHE B CA 1
ATOM 15822 C C . PHE B 1 449 ? -31.373 89.719 -33.34 1 24.11 441 PHE B C 1
ATOM 15823 O O . PHE B 1 449 ? -30.155 89.742 -33.248 1 23.72 441 PHE B O 1
ATOM 15840 N N . SER B 1 450 ? -32.164 90.607 -32.745 1 24.49 442 SER B N 1
ATOM 15841 C CA . SER B 1 450 ? -31.649 91.614 -31.834 1 25.56 442 SER B CA 1
ATOM 15842 C C . SER B 1 450 ? -31.465 90.907 -30.481 1 24.61 442 SER B C 1
ATOM 15843 O O . SER B 1 450 ? -32.347 90.161 -30.041 1 24.03 442 SER B O 1
ATOM 15851 N N . PHE B 1 451 ? -30.323 91.1 -29.852 1 24.77 443 PHE B N 1
ATOM 15852 C CA 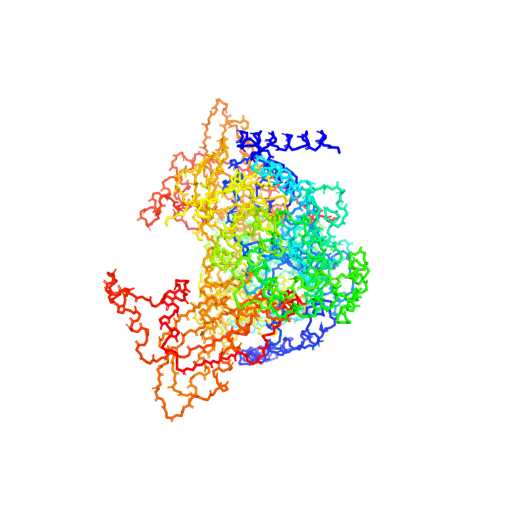. PHE B 1 451 ? -30.056 90.538 -28.546 1 24.7 443 PHE B CA 1
ATOM 15853 C C . PHE B 1 451 ? -30.78 91.384 -27.482 1 25.84 443 PHE B C 1
ATOM 15854 O O . PHE B 1 451 ? -30.516 92.583 -27.375 1 25.67 443 PHE B O 1
ATOM 15871 N N . ILE B 1 452 ? -31.687 90.765 -26.709 1 26.3 444 ILE B N 1
ATOM 15872 C CA . ILE B 1 452 ? -32.442 91.465 -25.66 1 28.48 444 ILE B CA 1
ATOM 15873 C C . ILE B 1 452 ? -31.69 91.353 -24.298 1 29 444 ILE B C 1
ATOM 15874 O O . ILE B 1 452 ? -31.292 92.383 -23.771 1 30.03 444 ILE B O 1
ATOM 15890 N N . CYS B 1 453 ? -31.416 90.137 -23.763 1 29.37 445 CYS B N 1
ATOM 15891 C CA . CYS B 1 453 ? -30.672 89.998 -22.494 1 30.87 445 CYS B CA 1
ATOM 15892 C C . CYS B 1 453 ? -30.333 88.56 -22.195 1 31.63 445 CYS B C 1
ATOM 15893 O O . CYS B 1 453 ? -30.959 87.65 -22.763 1 30.4 445 CYS B O 1
ATOM 15901 N N . ARG B 1 454 ? -29.363 88.356 -21.269 1 33.23 446 ARG B N 1
ATOM 15902 C CA . ARG B 1 454 ? -29.163 87.084 -20.599 1 35.28 446 ARG B CA 1
ATOM 15903 C C . ARG B 1 454 ? -30.114 87.281 -19.415 1 36.54 446 ARG B C 1
ATOM 15904 O O . ARG B 1 454 ? -29.959 88.251 -18.659 1 35.7 446 ARG B O 1
ATOM 15925 N N . LYS B 1 455 ? -31.105 86.396 -19.283 1 38.6 447 LYS B N 1
ATOM 15926 C CA . LYS B 1 455 ? -32.141 86.491 -18.27 1 40.66 447 LYS B CA 1
ATOM 15927 C C . LYS B 1 455 ? -31.591 86.75 -16.858 1 41.46 447 LYS B C 1
ATOM 15928 O O . LYS B 1 455 ? -30.576 86.169 -16.477 1 41.1 447 LYS B O 1
ATOM 15947 N N . ASN B 1 456 ? -32.26 87.647 -16.117 1 42 448 ASN B N 1
ATOM 15948 C CA . ASN B 1 456 ? -32.006 87.976 -14.703 1 42.71 448 ASN B CA 1
ATOM 15949 C C . ASN B 1 456 ? -30.651 88.644 -14.363 1 42.95 448 ASN B C 1
ATOM 15950 O O . ASN B 1 456 ? -30.436 88.955 -13.187 1 43.75 448 ASN B O 1
ATOM 15961 N N . VAL B 1 457 ? -29.763 88.889 -15.34 1 41.97 449 VAL B N 1
ATOM 15962 C CA . VAL B 1 457 ? -28.467 89.527 -15.037 1 41.52 449 VAL B CA 1
ATOM 15963 C C . VAL B 1 457 ? -28.674 91.02 -14.761 1 41.61 449 VAL B C 1
ATOM 15964 O O . VAL B 1 457 ? -29.304 91.675 -15.571 1 41.9 449 VAL B O 1
ATOM 15977 N N . VAL B 1 458 ? -28.169 91.541 -13.606 1 40.72 450 VAL B N 1
ATOM 15978 C CA . VAL B 1 458 ? -28.344 92.944 -13.201 1 40.32 450 VAL B CA 1
ATOM 15979 C C . VAL B 1 458 ? -27.038 93.758 -13.128 1 38.83 450 VAL B C 1
ATOM 15980 O O . VAL B 1 4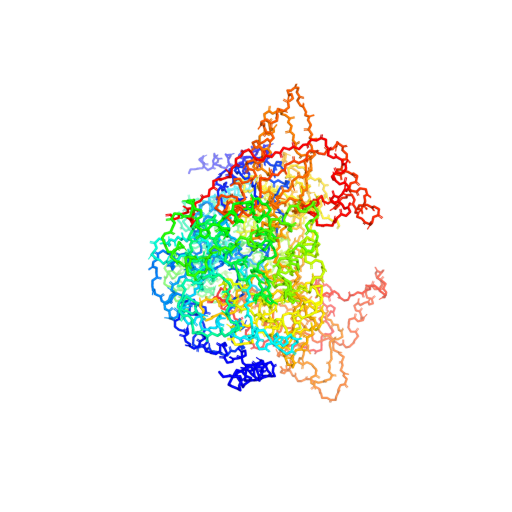58 ? -27.081 94.983 -13.342 1 39.77 450 VAL B O 1
ATOM 15993 N N . LEU B 1 459 ? -25.903 93.124 -12.807 1 36.12 451 LEU B N 1
ATOM 15994 C CA . LEU B 1 459 ? -24.649 93.864 -12.668 1 34.17 451 LEU B CA 1
ATOM 15995 C C . LEU B 1 459 ? -23.568 93.144 -13.396 1 33.16 451 LEU B C 1
ATOM 15996 O O . LEU B 1 459 ? -23.434 91.923 -13.267 1 32.94 451 LEU B O 1
ATOM 16012 N N . SER B 1 460 ? -22.771 93.901 -14.145 1 32.21 452 SER B N 1
ATOM 16013 C CA . SER B 1 460 ? -21.681 93.333 -14.899 1 32.08 452 SER B CA 1
ATOM 16014 C C . SER B 1 460 ? -20.645 94.426 -15.161 1 31.69 452 SER B C 1
ATOM 16015 O O . SER B 1 460 ? -21.016 95.524 -15.55 1 32.53 452 SER B O 1
ATOM 16023 N N . ILE B 1 461 ? -19.364 94.141 -14.918 1 30.79 453 ILE B N 1
ATOM 16024 C CA . ILE B 1 461 ? -18.282 95.045 -15.227 1 31.24 453 ILE B CA 1
ATOM 16025 C C . ILE B 1 461 ? -17.53 94.484 -16.438 1 31.32 453 ILE B C 1
ATOM 16026 O O . ILE B 1 461 ? -17.294 95.205 -17.421 1 30.75 453 ILE B O 1
ATOM 16042 N N . ASP B 1 462 ? -17.166 93.209 -16.369 1 31.12 454 ASP B N 1
ATOM 16043 C CA . ASP B 1 462 ? -16.48 92.513 -17.429 1 31.27 454 ASP B CA 1
ATOM 16044 C C . ASP B 1 462 ? -17.276 91.208 -17.73 1 31.23 454 ASP B C 1
ATOM 16045 O O . ASP B 1 462 ? -18.481 91.335 -17.976 1 31.14 454 ASP B O 1
ATOM 16054 N N . SER B 1 463 ? -16.706 89.997 -17.655 1 31.42 455 SER B N 1
ATOM 16055 C CA . SER B 1 463 ? -17.481 88.762 -17.909 1 32.34 455 SER B CA 1
ATOM 16056 C C . SER B 1 463 ? -18.389 88.381 -16.748 1 30.91 455 SER B C 1
ATOM 16057 O O . SER B 1 463 ? -19.309 87.589 -16.949 1 31.29 455 SER B O 1
ATOM 16065 N N . ASP B 1 464 ? -18.164 88.954 -15.539 1 29.29 456 ASP B N 1
ATOM 16066 C CA . ASP B 1 464 ? -19.023 88.737 -14.38 1 28.48 456 ASP B CA 1
ATOM 16067 C C . ASP B 1 464 ? -20.451 89.141 -14.717 1 29.25 456 ASP B C 1
ATOM 16068 O O . ASP B 1 464 ? -20.67 90.144 -15.401 1 29.48 456 ASP B O 1
ATOM 16077 N N . LYS B 1 465 ? -21.384 88.302 -14.376 1 29.77 457 LYS B N 1
ATOM 16078 C CA . LYS B 1 465 ? -22.793 88.535 -14.637 1 31.43 457 LYS B CA 1
ATOM 16079 C C . LYS B 1 465 ? -23.448 88.171 -13.335 1 31.68 457 LYS B C 1
ATOM 16080 O O . LYS B 1 465 ? -23.586 86.98 -13.05 1 32.4 457 LYS B O 1
ATOM 16099 N N . THR B 1 466 ? -23.767 89.167 -12.522 1 30.38 458 THR B N 1
ATOM 16100 C CA . THR B 1 466 ? -24.388 88.949 -11.226 1 30.8 458 THR B CA 1
ATOM 16101 C C . THR B 1 466 ? -25.908 89.08 -11.396 1 32.08 458 THR B C 1
ATOM 16102 O O . THR B 1 466 ? -26.365 90.108 -11.873 1 32.47 458 THR B O 1
ATOM 16113 N N . ASP B 1 467 ? -26.683 88.059 -11.005 1 32.78 459 ASP B N 1
ATOM 16114 C CA . ASP B 1 467 ? -28.136 88.114 -11.12 1 34.7 459 ASP B CA 1
ATOM 16115 C C . ASP B 1 467 ? -28.789 88.719 -9.869 1 34.83 459 ASP B C 1
ATOM 16116 O O . ASP B 1 467 ? -28.136 88.896 -8.84 1 34.62 459 ASP B O 1
ATOM 16125 N N . GLU B 1 468 ? -30.073 89.08 -10.001 1 35.22 460 GLU B N 1
ATOM 16126 C CA . GLU B 1 468 ? -30.862 89.744 -8.959 1 35.53 460 GLU B CA 1
ATOM 16127 C C . GLU B 1 468 ? -30.965 88.93 -7.669 1 33.8 460 GLU B C 1
ATOM 16128 O O . GLU B 1 468 ? -30.908 89.514 -6.59 1 33.51 460 GLU B O 1
ATOM 16140 N N . VAL B 1 469 ? -31.104 87.593 -7.784 1 32.07 461 VAL B N 1
ATOM 16141 C CA . VAL B 1 469 ? -31.189 86.685 -6.641 1 31.1 461 VAL B CA 1
ATOM 16142 C C . VAL B 1 469 ? -29.829 86.622 -5.92 1 28.9 461 VAL B C 1
ATOM 16143 O O . VAL B 1 469 ? -29.771 86.689 -4.7 1 28.12 461 VAL B O 1
ATOM 16156 N N . GLU B 1 470 ? -28.748 86.51 -6.69 1 27.41 462 GLU B N 1
ATOM 16157 C CA . GLU B 1 470 ? -27.411 86.476 -6.137 1 27.41 462 GLU B CA 1
ATOM 16158 C C . GLU B 1 470 ? -27.102 87.791 -5.346 1 26.99 462 GLU B C 1
ATOM 16159 O O . GLU B 1 470 ? -26.576 87.709 -4.239 1 25.46 462 GLU B O 1
ATOM 16171 N N . LEU B 1 471 ? -27.451 88.971 -5.91 1 27.83 463 LEU B N 1
ATOM 16172 C CA . LEU B 1 471 ? -27.243 90.267 -5.256 1 29.02 463 LEU B CA 1
ATOM 16173 C C . LEU B 1 471 ? -28.084 90.375 -3.974 1 29.63 463 LEU B C 1
ATOM 16174 O O . LEU B 1 471 ? -27.601 90.845 -2.945 1 29.25 463 LEU B O 1
ATOM 16190 N N . GLN B 1 472 ? -29.305 89.854 -4.021 1 29.72 464 GLN B N 1
ATOM 16191 C CA . GLN B 1 472 ? -30.223 89.828 -2.878 1 29.66 464 GLN B CA 1
ATOM 16192 C C . GLN B 1 472 ? -29.672 88.954 -1.76 1 27.69 464 GLN B C 1
ATOM 16193 O O . GLN B 1 472 ? -29.704 89.358 -0.599 1 27.69 464 GLN B O 1
ATOM 16207 N N . ASN B 1 473 ? -29.208 87.748 -2.089 1 25.93 465 ASN B N 1
ATOM 16208 C CA . ASN B 1 473 ? -28.631 86.839 -1.111 1 25.45 465 ASN B CA 1
ATOM 16209 C C . ASN B 1 473 ? -27.359 87.45 -0.514 1 25.1 465 ASN B C 1
ATOM 16210 O O . ASN B 1 473 ? -27.164 87.347 0.685 1 25.87 465 ASN B O 1
ATOM 16221 N N . ALA B 1 474 ? -26.529 88.106 -1.319 1 24.31 466 ALA B N 1
ATOM 16222 C CA . ALA B 1 474 ? -25.298 88.735 -0.844 1 24.4 466 ALA B CA 1
ATOM 16223 C C . ALA B 1 474 ? -25.575 89.866 0.144 1 23.59 466 ALA B C 1
ATOM 16224 O O . ALA B 1 474 ? -24.9 89.975 1.164 1 22.83 466 ALA B O 1
ATOM 16231 N N . VAL B 1 475 ? -26.588 90.686 -0.144 1 23.83 467 VAL B N 1
ATOM 16232 C CA . VAL B 1 475 ? -26.998 91.789 0.731 1 23.55 467 VAL B CA 1
ATOM 16233 C C . VAL B 1 475 ? -27.624 91.218 2.006 1 23.48 467 VAL B C 1
ATOM 16234 O O . VAL B 1 475 ? -27.341 91.708 3.105 1 22.26 467 VAL B O 1
ATOM 16247 N N . LYS B 1 476 ? -28.412 90.124 1.883 1 23.87 468 LYS B N 1
ATOM 16248 C CA . LYS B 1 476 ? -28.994 89.453 3.046 1 24.75 468 LYS B CA 1
ATOM 16249 C C . LYS B 1 476 ? -27.869 88.982 3.986 1 23.63 468 LYS B C 1
ATOM 16250 O O . LYS B 1 476 ? -27.976 89.145 5.191 1 23.3 468 LYS B O 1
ATOM 16269 N N . ASN B 1 477 ? -26.767 88.461 3.415 1 22.9 469 ASN B N 1
ATOM 16270 C CA . ASN B 1 477 ? -25.649 88.013 4.225 1 22.64 469 ASN B CA 1
ATOM 16271 C C . ASN B 1 477 ? -24.963 89.194 4.889 1 21.82 469 ASN B C 1
ATOM 16272 O O . ASN B 1 477 ? -24.66 89.13 6.078 1 21.1 469 ASN B O 1
ATOM 16283 N N . ALA B 1 478 ? -24.746 90.279 4.145 1 21.4 470 ALA B N 1
ATOM 16284 C CA . ALA B 1 478 ? -24.048 91.451 4.669 1 21.96 470 ALA B CA 1
ATOM 16285 C C . ALA B 1 478 ? -24.799 92.203 5.771 1 22.76 470 ALA B C 1
ATOM 16286 O O . ALA B 1 478 ? -24.159 92.665 6.715 1 22.71 470 ALA B O 1
ATOM 16293 N N . VAL B 1 479 ? -26.146 92.318 5.661 1 22.88 471 VAL B N 1
ATOM 16294 C CA . VAL B 1 479 ? -26.939 93.035 6.663 1 22.84 471 VAL B CA 1
ATOM 16295 C C . VAL B 1 479 ? -26.954 92.327 8.027 1 22.51 471 VAL B C 1
ATOM 16296 O O . VAL B 1 479 ? -27.287 92.986 9.018 1 22.47 471 VAL B O 1
ATOM 16309 N N . THR B 1 480 ? -26.501 91.053 8.129 1 22.38 472 THR B N 1
ATOM 16310 C CA . THR B 1 480 ? -26.39 90.409 9.447 1 23.41 472 THR B CA 1
ATOM 16311 C C . THR B 1 480 ? -25.376 91.197 10.344 1 23.73 472 THR B C 1
ATOM 16312 O O . THR B 1 480 ? -25.517 91.226 11.57 1 22.86 472 THR B O 1
ATOM 16323 N N . HIS B 1 481 ? -24.381 91.87 9.725 1 23.67 473 HIS B N 1
ATOM 16324 C CA . HIS B 1 481 ? -23.407 92.671 10.474 1 23.92 473 HIS B CA 1
ATOM 16325 C C . HIS B 1 481 ? -24.01 93.947 11.112 1 23.8 473 HIS B C 1
ATOM 16326 O O . HIS B 1 481 ? -23.415 94.499 12.041 1 24.75 473 HIS B O 1
ATOM 16340 N N . LEU B 1 482 ? -25.205 94.361 10.681 1 23.22 474 LEU B N 1
ATOM 16341 C CA . LEU B 1 482 ? -25.901 95.516 11.259 1 23.45 474 LEU B CA 1
ATOM 16342 C C . LEU B 1 482 ? -26.735 95.16 12.494 1 22.62 474 LEU B C 1
ATOM 16343 O O . LEU B 1 482 ? -27.019 96.048 13.311 1 22.29 474 LEU B O 1
ATOM 16359 N N . VAL B 1 483 ? -27.115 93.879 12.645 1 21.77 475 VAL B N 1
ATOM 16360 C CA . VAL B 1 483 ? -27.973 93.391 13.724 1 21.43 475 VAL B CA 1
ATOM 16361 C C . VAL B 1 483 ? -27.409 93.704 15.144 1 22.46 475 VAL B C 1
ATOM 16362 O O . VAL B 1 483 ? -28.17 94.226 15.971 1 22.33 475 VAL B O 1
ATOM 16375 N N . PRO B 1 484 ? -26.101 93.489 15.457 1 22.68 476 PRO B N 1
ATOM 16376 C CA . PRO B 1 484 ? -25.599 93.887 16.791 1 22.94 476 PRO B CA 1
ATOM 16377 C C . PRO B 1 484 ? -25.703 95.392 17.094 1 22.66 476 PRO B C 1
ATOM 16378 O O . PRO B 1 484 ? -25.685 95.805 18.271 1 22.64 476 PRO B O 1
ATOM 16389 N N . PHE B 1 485 ? -25.824 96.221 16.049 1 21.73 477 PHE B N 1
ATOM 16390 C CA . PHE B 1 485 ? -25.993 97.652 16.229 1 22.88 477 PHE B CA 1
ATOM 16391 C C . PHE B 1 485 ? -27.448 98.086 16.217 1 23.41 477 PHE B C 1
ATOM 16392 O O . PHE B 1 485 ? -27.695 99.293 16.196 1 23.41 477 PHE B O 1
ATOM 16409 N N . ASP B 1 486 ? -28.421 97.144 16.301 1 24.18 478 ASP B N 1
ATOM 16410 C CA . ASP B 1 486 ? -29.859 97.442 16.271 1 24.14 478 ASP B CA 1
ATOM 16411 C C . ASP B 1 486 ? -30.208 98.315 15.059 1 23.64 478 ASP B C 1
ATOM 16412 O O . ASP B 1 486 ? -30.94 99.286 15.183 1 23.07 478 ASP B O 1
ATOM 16421 N N . ALA B 1 487 ? -29.575 98.019 13.926 1 24.5 479 ALA B N 1
ATOM 16422 C CA . ALA B 1 487 ? -29.752 98.736 12.686 1 25.41 479 ALA B CA 1
ATOM 16423 C C . ALA B 1 487 ? -30.216 97.747 11.638 1 25.97 479 ALA B C 1
ATOM 16424 O O . ALA B 1 487 ? -29.989 96.533 11.749 1 25.11 479 ALA B O 1
ATOM 16431 N N . SER B 1 488 ? -30.905 98.276 10.624 1 26.77 480 SER B N 1
ATOM 16432 C CA . SER B 1 488 ? -31.4 97.471 9.517 1 27.98 480 SER B CA 1
ATOM 16433 C C . SER B 1 488 ? -31.284 98.273 8.223 1 28.51 480 SER B C 1
ATOM 16434 O O . SER B 1 488 ? -30.999 99.475 8.243 1 28.25 480 SER B O 1
ATOM 16442 N N . LEU B 1 489 ? -31.408 97.59 7.099 1 29.11 481 LEU B N 1
ATOM 16443 C CA . LEU B 1 489 ? -31.323 98.231 5.787 1 30.15 481 LEU B CA 1
ATOM 16444 C C . LEU B 1 489 ? -32.745 98.501 5.291 1 30.98 481 LEU B C 1
ATOM 16445 O O . LEU B 1 489 ? -33.491 97.555 5.05 1 30.82 481 LEU B O 1
ATOM 16461 N N . SER B 1 490 ? -33.139 99.78 5.198 1 31.55 482 SER B N 1
ATOM 16462 C CA . SER B 1 490 ? -34.489 100.136 4.758 1 32.35 482 SER B CA 1
ATOM 16463 C C . SER B 1 490 ? -34.623 99.864 3.272 1 31.21 482 SER B C 1
ATOM 16464 O O . SER B 1 490 ? -35.544 99.173 2.867 1 31.23 482 SER B O 1
ATOM 16472 N N . GLU B 1 491 ? -33.69 100.403 2.469 1 30.68 483 GLU B N 1
ATOM 16473 C CA . GLU B 1 491 ? -33.698 100.291 1.021 1 29.47 483 GLU B CA 1
ATOM 16474 C C . GLU B 1 491 ? -32.282 100.274 0.485 1 27.8 483 GLU B C 1
ATOM 16475 O O . GLU B 1 491 ? -31.349 100.772 1.121 1 26.98 483 GLU B O 1
ATOM 16487 N N . TYR B 1 492 ? -32.133 99.741 -0.725 1 27.07 484 TYR B N 1
ATOM 16488 C CA . TYR B 1 492 ? -30.868 99.772 -1.416 1 27.42 484 TYR B CA 1
ATOM 16489 C C . TYR B 1 492 ? -31.085 99.705 -2.933 1 26.96 484 TYR B C 1
ATOM 16490 O O . TYR B 1 492 ? -32.112 99.225 -3.405 1 26.65 484 TYR B O 1
ATOM 16508 N N . THR B 1 493 ? -30.057 100.088 -3.668 1 26.35 485 THR B N 1
ATOM 16509 C CA . THR B 1 493 ? -29.957 99.86 -5.102 1 26.32 485 THR B CA 1
ATOM 16510 C C . THR B 1 493 ? -28.459 99.675 -5.422 1 27.08 485 THR B C 1
ATOM 16511 O O . THR B 1 493 ? -27.618 99.789 -4.537 1 26.66 485 THR B O 1
ATOM 16522 N N . SER B 1 494 ? -28.131 99.392 -6.678 1 27.72 486 SER B N 1
ATOM 16523 C CA . SER B 1 494 ? -26.761 99.208 -7.097 1 28.58 486 SER B CA 1
ATOM 16524 C C . SER B 1 494 ? -26.56 99.774 -8.492 1 29.91 486 SER B C 1
ATOM 16525 O O . SER B 1 494 ? -27.508 99.978 -9.236 1 28.84 486 SER B O 1
ATOM 16533 N N . TYR B 1 495 ? -25.307 99.986 -8.842 1 31.58 487 TYR B N 1
ATOM 16534 C CA . TYR B 1 495 ? -24.947 100.333 -10.19 1 34.44 487 TYR B CA 1
ATOM 16535 C C . TYR B 1 495 ? -23.541 99.854 -10.479 1 34.8 487 TYR B C 1
ATOM 16536 O O . TYR B 1 495 ? -22.741 99.635 -9.571 1 34.63 487 TYR B O 1
ATOM 16554 N N . ALA B 1 496 ? -23.267 99.62 -11.759 1 35.2 488 ALA B N 1
ATOM 16555 C CA . ALA B 1 496 ? -21.975 99.19 -12.227 1 36.15 488 ALA B CA 1
ATOM 16556 C C . ALA B 1 496 ? -21.22 100.491 -12.54 1 37.89 488 ALA B C 1
ATOM 16557 O O . ALA B 1 496 ? -21.607 101.233 -13.45 1 38.53 488 ALA B O 1
ATOM 16564 N N . ASP B 1 497 ? -20.201 100.799 -11.738 1 37.79 489 ASP B N 1
ATOM 16565 C CA . ASP B 1 497 ? -19.414 102.017 -11.853 1 38.34 489 ASP B CA 1
ATOM 16566 C C . ASP B 1 497 ? -18.246 101.785 -12.764 1 38.65 489 ASP B C 1
ATOM 16567 O O . ASP B 1 497 ? -17.303 101.104 -12.385 1 38.23 489 ASP B O 1
ATOM 16576 N N . THR B 1 498 ? -18.275 102.397 -13.945 1 39.04 490 THR B N 1
ATOM 16577 C CA . THR B 1 498 ? -17.192 102.258 -14.903 1 40.05 490 THR B CA 1
ATOM 16578 C C . THR B 1 498 ? -16.275 103.493 -14.933 1 41.5 490 THR B C 1
ATOM 16579 O O . THR B 1 498 ? -15.386 103.523 -15.779 1 43.06 490 THR B O 1
ATOM 16590 N N . SER B 1 499 ? -16.402 104.445 -13.982 1 41.39 491 SER B N 1
ATOM 16591 C CA . SER B 1 499 ? -15.491 105.599 -13.952 1 41.42 491 SER B CA 1
ATOM 16592 C C . SER B 1 499 ? -14.106 105.176 -13.41 1 40.76 491 SER B C 1
ATOM 16593 O O . SER B 1 499 ? -13.072 105.67 -13.847 1 41.11 491 SER B O 1
ATOM 16601 N N . SER B 1 500 ? -14.146 104.306 -12.367 1 38.94 492 SER B N 1
ATOM 16602 C CA . SER B 1 500 ? -12.969 103.842 -11.648 1 38.04 492 SER B CA 1
ATOM 16603 C C . SER B 1 500 ? -12.122 102.92 -12.499 1 36.98 492 SER B C 1
ATOM 16604 O O . SER B 1 500 ? -12.574 102.394 -13.513 1 35.86 492 SER B O 1
ATOM 16612 N N . ILE B 1 501 ? -10.866 102.766 -12.101 1 37.09 493 ILE B N 1
ATOM 16613 C CA . ILE B 1 501 ? -9.955 101.925 -12.828 1 37.42 493 ILE B CA 1
ATOM 16614 C C . ILE B 1 501 ? -9.53 100.768 -11.999 1 38.31 493 ILE B C 1
ATOM 16615 O O . ILE B 1 501 ? -8.616 101.01 -11.15 1 38.39 493 ILE B O 1
ATOM 16631 N N . PRO B 1 502 ? -9.923 99.488 -12.335 1 38.26 494 PRO B N 1
ATOM 16632 C CA . PRO B 1 502 ? -11.062 98.867 -13.104 1 38.17 494 PRO B CA 1
ATOM 16633 C C . PRO B 1 502 ? -12.414 99.27 -12.568 1 37.25 494 PRO B C 1
ATOM 16634 O O . PRO B 1 502 ? -12.46 99.818 -11.46 1 37.97 494 PRO B O 1
ATOM 16645 N N . GLY B 1 503 ? -13.489 98.984 -13.307 1 35.72 495 GLY B N 1
ATOM 16646 C CA . GLY B 1 503 ? -14.836 99.243 -12.841 1 34.73 495 GLY B CA 1
ATOM 16647 C C . GLY B 1 503 ? -15.148 98.464 -11.566 1 33.1 495 GLY B C 1
ATOM 16648 O O . GLY B 1 503 ? -14.429 97.529 -11.216 1 32.59 495 GLY B O 1
ATOM 16652 N N . HIS B 1 504 ? -16.163 98.881 -10.825 1 32.17 496 HIS B N 1
ATOM 16653 C CA . HIS B 1 504 ? -16.554 98.212 -9.573 1 31.06 496 HIS B CA 1
ATOM 16654 C C . HIS B 1 504 ? -18.033 98.354 -9.308 1 28.91 496 HIS B C 1
ATOM 16655 O O . HIS B 1 504 ? -18.679 99.251 -9.861 1 28.82 496 HIS B O 1
ATOM 16669 N N . TYR B 1 505 ? -18.592 97.431 -8.497 1 27.77 497 TYR B N 1
ATOM 16670 C CA . TYR B 1 505 ? -20.011 97.497 -8.148 1 26.65 497 TYR B CA 1
ATOM 16671 C C . TYR B 1 505 ? -20.146 98.532 -7.04 1 25.59 497 TYR B C 1
ATOM 16672 O O . TYR B 1 505 ? -19.301 98.612 -6.15 1 25.54 497 TYR B O 1
ATOM 16690 N N . VAL B 1 506 ? -21.243 99.239 -7.05 1 25.27 498 VAL B N 1
ATOM 16691 C CA . VAL B 1 506 ? -21.566 100.204 -6.022 1 26.08 498 VAL B CA 1
ATOM 16692 C C . VAL B 1 506 ? -22.932 99.852 -5.494 1 25.66 498 VAL B C 1
ATOM 16693 O O . VAL B 1 506 ? -23.842 99.643 -6.282 1 24.44 498 VAL B O 1
ATOM 16706 N N . LEU B 1 507 ? -23.075 99.803 -4.155 1 25.9 499 LEU B N 1
ATOM 16707 C CA . LEU B 1 507 ? -24.359 99.596 -3.516 1 26.97 499 LEU B CA 1
ATOM 16708 C C . LEU B 1 507 ? -24.683 100.905 -2.825 1 28.63 499 LEU B C 1
ATOM 16709 O O . LEU B 1 507 ? -23.805 101.482 -2.197 1 29.72 499 LEU B O 1
ATOM 16725 N N . PHE B 1 508 ? -25.929 101.355 -2.899 1 28.23 500 PHE B N 1
ATOM 16726 C CA . PHE B 1 508 ? -26.356 102.555 -2.217 1 28.49 500 PHE B CA 1
ATOM 16727 C C . PHE B 1 508 ? -27.212 102.039 -1.102 1 28.05 500 PHE B C 1
ATOM 16728 O O . PHE B 1 508 ? -28.229 101.418 -1.363 1 27.74 500 PHE B O 1
ATOM 16745 N N . TRP B 1 509 ? -26.808 102.281 0.14 1 28.21 501 TRP B N 1
ATOM 16746 C CA . TRP B 1 509 ? -27.539 101.78 1.302 1 27.98 501 TRP B CA 1
ATOM 16747 C C . TRP B 1 509 ? -28.116 102.908 2.129 1 28.63 501 TRP B C 1
ATOM 16748 O O . TRP B 1 509 ? -27.401 103.866 2.462 1 29.29 501 TRP B O 1
ATOM 16769 N N . GLU B 1 510 ? -29.393 102.792 2.47 1 28.4 502 GLU B N 1
ATOM 16770 C CA . GLU B 1 510 ? -30.031 103.702 3.398 1 30.1 502 GLU B CA 1
ATOM 16771 C C . GLU B 1 510 ? -30.415 102.892 4.63 1 31.58 502 GLU B C 1
ATOM 16772 O O . GLU B 1 510 ? -31.234 101.969 4.526 1 32.38 502 GLU B O 1
ATOM 16784 N N . LEU B 1 511 ? -29.883 103.261 5.795 1 32.2 503 LEU B N 1
ATOM 16785 C CA . LEU B 1 511 ? -30.191 102.518 7.019 1 33.11 503 LEU B CA 1
ATOM 16786 C C . LEU B 1 511 ? -31.327 103.072 7.844 1 33.6 503 LEU B C 1
ATOM 16787 O O . LEU B 1 511 ? -31.656 104.257 7.776 1 33.76 503 LEU B O 1
ATOM 16803 N N . CYS B 1 512 ? -31.867 102.183 8.696 1 33.72 504 CYS B N 1
ATOM 16804 C CA . CYS B 1 512 ? -32.831 102.477 9.738 1 34.84 504 CYS B CA 1
ATOM 16805 C C . CYS B 1 512 ? -32.096 102.169 11.047 1 33.89 504 CYS B C 1
ATOM 16806 O O . CYS B 1 512 ? -31.826 101.005 11.346 1 32.89 504 CYS B O 1
ATOM 16814 N N . LEU B 1 513 ? -31.72 103.212 11.779 1 34.37 505 LEU B N 1
ATOM 16815 C CA . LEU B 1 513 ? -30.992 103.067 13.038 1 35.66 505 LEU B CA 1
ATOM 16816 C C . LEU B 1 513 ? -31.949 103.074 14.221 1 37.67 505 LEU B C 1
ATOM 16817 O O . LEU B 1 513 ? -32.629 104.076 14.436 1 38.75 505 LEU B O 1
ATOM 16833 N N . ASN B 1 514 ? -31.98 101.982 15.014 1 37.87 506 ASN B N 1
ATOM 16834 C CA . ASN B 1 514 ? -32.819 101.884 16.226 1 38.73 506 ASN B CA 1
ATOM 16835 C C . ASN B 1 514 ? -32.002 101.818 17.545 1 38.45 506 ASN B C 1
ATOM 16836 O O . ASN B 1 514 ? -32.606 101.747 18.62 1 38.96 506 ASN B O 1
ATOM 16847 N N . GLY B 1 515 ? -30.667 101.833 17.462 1 37.95 507 GLY B N 1
ATOM 16848 C CA . GLY B 1 515 ? -29.781 101.739 18.618 1 37.86 507 GLY B CA 1
ATOM 16849 C C . GLY B 1 515 ? -29.073 103.026 18.964 1 37.61 507 GLY B C 1
ATOM 16850 O O . GLY B 1 515 ? -29.229 104.042 18.281 1 37.74 507 GLY B O 1
ATOM 16854 N N . ASN B 1 516 ? -28.253 102.966 20.009 1 36.99 508 ASN B N 1
ATOM 16855 C CA . ASN B 1 516 ? -27.485 104.103 20.514 1 36.92 508 ASN B CA 1
ATOM 16856 C C . ASN B 1 516 ? -25.994 104.052 20.183 1 34.47 508 ASN B C 1
ATOM 16857 O O . ASN B 1 516 ? -25.305 105.018 20.499 1 35.01 508 ASN B O 1
ATOM 16868 N N . THR B 1 517 ? -25.48 102.96 19.585 1 31.59 509 THR B N 1
ATOM 16869 C CA . THR B 1 517 ? -24.056 102.872 19.262 1 30.02 509 THR B CA 1
ATOM 16870 C C . THR B 1 517 ? -23.833 103.146 17.764 1 29.44 509 THR B C 1
ATOM 16871 O O . THR B 1 517 ? -24.234 102.335 16.924 1 28.01 509 THR B O 1
ATOM 16882 N N . PRO B 1 518 ? -23.146 104.25 17.402 1 29.26 510 PRO B N 1
ATOM 16883 C CA . PRO B 1 518 ? -22.868 104.507 15.984 1 29.26 510 PRO B CA 1
ATOM 16884 C C . PRO B 1 518 ? -22.111 103.365 15.305 1 28.34 510 PRO B C 1
ATOM 16885 O O . PRO B 1 518 ? -21.31 102.705 15.954 1 29.24 510 PRO B O 1
ATOM 16896 N N . ILE B 1 519 ? -22.39 103.105 14.028 1 27.43 511 ILE B N 1
ATOM 16897 C CA . ILE B 1 519 ? -21.755 101.986 13.329 1 26.83 511 ILE B CA 1
ATOM 16898 C C . ILE B 1 519 ? -20.349 102.409 12.828 1 27.12 511 ILE B C 1
ATOM 16899 O O . ILE B 1 519 ? -20.274 103.313 12.001 1 26.3 511 ILE B O 1
ATOM 16915 N N . PRO B 1 520 ? -19.235 101.741 13.255 1 27.47 512 PRO B N 1
ATOM 16916 C CA . PRO B 1 520 ? -17.897 102.183 12.831 1 27.19 512 PRO B CA 1
ATOM 16917 C C . PRO B 1 520 ? -17.514 101.775 11.41 1 27.79 512 PRO B C 1
ATOM 16918 O O . PRO B 1 520 ? -18.194 100.914 10.829 1 27.32 512 PRO B O 1
ATOM 16929 N N . PRO B 1 521 ? -16.459 102.386 10.798 1 28.03 513 PRO B N 1
ATOM 16930 C CA . PRO B 1 521 ? -16.138 102.023 9.415 1 27.86 513 PRO B CA 1
ATOM 16931 C C . PRO B 1 521 ? -15.798 100.577 9.202 1 27.97 513 PRO B C 1
ATOM 16932 O O . PRO B 1 521 ? -16.092 100.056 8.138 1 28.66 513 PRO B O 1
ATOM 16943 N N . SER B 1 522 ? -15.184 99.922 10.185 1 28 514 SER B N 1
ATOM 16944 C CA . SER B 1 522 ? -14.82 98.523 10.043 1 28.7 514 SER B CA 1
ATOM 16945 C C . SER B 1 522 ? -16.043 97.625 9.768 1 28.23 514 SER B C 1
ATOM 16946 O O . SER B 1 522 ? -15.914 96.676 8.996 1 28.05 514 SER B O 1
ATOM 16954 N N . VAL B 1 523 ? -17.235 97.976 10.314 1 27 515 VAL B N 1
ATOM 16955 C CA . VAL B 1 523 ? -18.458 97.193 10.086 1 26.15 515 VAL B CA 1
ATOM 16956 C C . VAL B 1 523 ? -18.924 97.331 8.636 1 25.39 515 VAL B C 1
ATOM 16957 O O . VAL B 1 523 ? -19.281 96.32 8.028 1 25.2 515 VAL B O 1
ATOM 16970 N N . PHE B 1 524 ? -18.91 98.562 8.058 1 24.3 516 PHE B N 1
ATOM 16971 C CA . PHE B 1 524 ? -19.316 98.717 6.665 1 24.44 516 PHE B CA 1
ATOM 16972 C C . PHE B 1 524 ? -18.294 98.094 5.712 1 24.72 516 PHE B C 1
ATOM 16973 O O . PHE B 1 524 ? -18.695 97.507 4.708 1 23.77 516 PHE B O 1
ATOM 16990 N N . GLU B 1 525 ? -17.006 98.104 6.084 1 25.42 517 GLU B N 1
ATOM 16991 C CA . GLU B 1 525 ? -15.968 97.46 5.29 1 26.42 517 GLU B CA 1
ATOM 16992 C C . GLU B 1 525 ? -16.186 95.943 5.294 1 26.78 517 GLU B C 1
ATOM 16993 O O . GLU B 1 525 ? -16.038 95.311 4.238 1 27.23 517 GLU B O 1
ATOM 17005 N N . ASP B 1 526 ? -16.596 95.368 6.438 1 25.74 518 ASP B N 1
ATOM 17006 C CA . ASP B 1 526 ? -16.871 93.942 6.489 1 26.49 518 ASP B CA 1
ATOM 17007 C C . ASP B 1 526 ? -18.167 93.609 5.714 1 25.14 518 ASP B C 1
ATOM 17008 O O . ASP B 1 526 ? -18.247 92.514 5.177 1 25.1 518 ASP B O 1
ATOM 17017 N N . CYS B 1 527 ? -19.155 94.539 5.639 1 23.24 519 CYS B N 1
ATOM 17018 C CA . CYS B 1 527 ? -20.366 94.362 4.833 1 22.56 519 CYS B CA 1
ATOM 17019 C C . CYS B 1 527 ? -19.95 94.267 3.36 1 21.61 519 CYS B C 1
ATOM 17020 O O . CYS B 1 527 ? -20.416 93.373 2.651 1 20.79 519 CYS B O 1
ATOM 17028 N N . CYS B 1 528 ? -19.04 95.167 2.908 1 21.71 520 CYS B N 1
ATOM 17029 C CA . CYS B 1 528 ? -18.499 95.163 1.55 1 23.02 520 CYS B CA 1
ATOM 17030 C C . CYS B 1 528 ? -17.901 93.807 1.216 1 23.14 520 CYS B C 1
ATOM 17031 O O . CYS B 1 528 ? -18.238 93.238 0.17 1 23.02 520 CYS B O 1
ATOM 17039 N N . LEU B 1 529 ? -16.993 93.308 2.095 1 23.14 521 LEU B N 1
ATOM 17040 C CA . LEU B 1 529 ? -16.326 92.039 1.86 1 24.31 521 LEU B CA 1
ATOM 17041 C C . LEU B 1 529 ? -17.313 90.866 1.901 1 23.36 521 LEU B C 1
ATOM 17042 O O . LEU B 1 529 ? -17.222 89.997 1.054 1 23.67 521 LEU B O 1
ATOM 17058 N N . THR B 1 530 ? -18.293 90.881 2.816 1 21.86 522 THR B N 1
ATOM 17059 C CA . THR B 1 530 ? -19.289 89.813 2.894 1 20.99 522 THR B CA 1
ATOM 17060 C C . THR B 1 530 ? -20.113 89.759 1.6 1 20.73 522 THR B C 1
ATOM 17061 O O . THR B 1 530 ? -20.396 88.664 1.107 1 20.59 522 THR B O 1
ATOM 17072 N N . ILE B 1 531 ? -20.424 90.914 0.995 1 20.94 523 ILE B N 1
ATOM 17073 C CA . ILE B 1 531 ? -21.125 90.93 -0.299 1 21.27 523 ILE B CA 1
ATOM 17074 C C . ILE B 1 531 ? -20.241 90.244 -1.365 1 21.41 523 ILE B C 1
ATOM 17075 O O . ILE B 1 531 ? -20.714 89.364 -2.076 1 21.37 523 ILE B O 1
ATOM 17091 N N . GLU B 1 532 ? -18.963 90.628 -1.427 1 20.69 524 GLU B N 1
ATOM 17092 C CA . GLU B 1 532 ? -18.004 90.064 -2.377 1 20.85 524 GLU B CA 1
ATOM 17093 C C . GLU B 1 532 ? -17.792 88.558 -2.213 1 21.98 524 GLU B C 1
ATOM 17094 O O . GLU B 1 532 ? -17.708 87.844 -3.203 1 22.92 524 GLU B O 1
ATOM 17106 N N . GLU B 1 533 ? -17.67 88.078 -0.988 1 22.27 525 GLU B N 1
ATOM 17107 C CA . GLU B 1 533 ? -17.485 86.646 -0.721 1 22.47 525 GLU B CA 1
ATOM 17108 C C . GLU B 1 533 ? -18.727 85.826 -1.181 1 22.32 525 GLU B C 1
ATOM 17109 O O . GLU B 1 533 ? -18.587 84.638 -1.497 1 22.74 525 GLU B O 1
ATOM 17121 N N . SER B 1 534 ? -19.922 86.467 -1.232 1 21.18 526 SER B N 1
ATOM 17122 C CA . SER B 1 534 ? -21.188 85.827 -1.598 1 20.71 526 SER B CA 1
ATOM 17123 C C . SER B 1 534 ? -21.499 85.875 -3.092 1 20.62 526 SER B C 1
ATOM 17124 O O . SER B 1 534 ? -22.448 85.231 -3.53 1 20.12 526 SER B O 1
ATOM 17132 N N . LEU B 1 535 ? -20.748 86.658 -3.861 1 20.62 527 LEU B N 1
ATOM 17133 C CA . LEU B 1 535 ? -20.946 86.743 -5.299 1 21.34 527 LEU B CA 1
ATOM 17134 C C . LEU B 1 535 ? -20.268 85.551 -5.979 1 21.93 527 LEU B C 1
ATOM 17135 O O . LEU B 1 535 ? -19.464 84.838 -5.363 1 22.37 527 LEU B O 1
ATOM 17151 N N . ASN B 1 536 ? -20.645 85.296 -7.246 1 21.57 528 ASN B N 1
ATOM 17152 C CA . ASN B 1 536 ? -20.204 84.096 -7.938 1 21.24 528 ASN B CA 1
ATOM 17153 C C . ASN B 1 536 ? -18.713 84.106 -8.272 1 20.73 528 ASN B C 1
ATOM 17154 O O . ASN B 1 536 ? -18.045 85.12 -8.072 1 19.73 528 ASN B O 1
ATOM 17165 N N . SER B 1 537 ? -18.159 82.93 -8.637 1 21.31 529 SER B N 1
ATOM 17166 C CA . SER B 1 537 ? -16.722 82.804 -8.856 1 22.02 529 SER B CA 1
ATOM 17167 C C . SER B 1 537 ? -16.183 83.672 -9.933 1 21.58 529 SER B C 1
ATOM 17168 O O . SER B 1 537 ? -14.992 83.942 -9.899 1 21.95 529 SER B O 1
ATOM 17176 N N . VAL B 1 538 ? -17.013 84.093 -10.906 1 21.61 530 VAL B N 1
ATOM 17177 C CA . VAL B 1 538 ? -16.521 84.924 -12.024 1 21.13 530 VAL B CA 1
ATOM 17178 C C . VAL B 1 538 ? -16.215 86.345 -11.51 1 21.6 530 VAL B C 1
ATOM 17179 O O . VAL B 1 538 ? -15.182 86.922 -11.856 1 21.53 530 VAL B O 1
ATOM 17192 N N . TYR B 1 539 ? -17.074 86.868 -10.622 1 21.79 531 TYR B N 1
ATOM 17193 C CA . TYR B 1 539 ? -16.842 88.118 -9.914 1 22.43 531 TYR B CA 1
ATOM 17194 C C . TYR B 1 539 ? -15.553 87.999 -9.069 1 22.42 531 TYR B C 1
ATOM 17195 O O . TYR B 1 539 ? -14.659 88.849 -9.182 1 22.49 531 TYR B O 1
ATOM 17213 N N . ARG B 1 540 ? -15.444 86.946 -8.242 1 21.75 532 ARG B N 1
ATOM 17214 C CA . ARG B 1 540 ? -14.292 86.777 -7.367 1 22.68 532 ARG B CA 1
ATOM 17215 C C . ARG B 1 540 ? -12.992 86.566 -8.172 1 24.08 532 ARG B C 1
ATOM 17216 O O . ARG B 1 540 ? -11.953 87.109 -7.805 1 24.49 532 ARG B O 1
ATOM 17237 N N . GLN B 1 541 ? -13.07 85.873 -9.305 1 23.97 533 GLN B N 1
ATOM 17238 C CA . GLN B 1 541 ? -11.947 85.715 -10.23 1 24.49 533 GLN B CA 1
ATOM 17239 C C . GLN B 1 541 ? -11.523 87.086 -10.787 1 24.11 533 GLN B C 1
ATOM 17240 O O . GLN B 1 541 ? -10.334 87.357 -10.898 1 24.67 533 GLN B O 1
ATOM 17254 N N . GLY B 1 542 ? -12.497 87.924 -11.142 1 22.81 534 GLY B N 1
ATOM 17255 C CA . GLY B 1 542 ? -12.243 89.26 -11.65 1 23.13 534 GLY B CA 1
ATOM 17256 C C . GLY B 1 542 ? -11.45 90.107 -10.685 1 23.76 534 GLY B C 1
ATOM 17257 O O . GLY B 1 542 ? -10.565 90.86 -11.08 1 22.94 534 GLY B O 1
ATOM 17261 N N . ARG B 1 543 ? -11.767 89.974 -9.394 1 24.37 535 ARG B N 1
ATOM 17262 C CA . ARG B 1 543 ? -11.053 90.681 -8.339 1 24.74 535 ARG B CA 1
ATOM 17263 C C . ARG B 1 543 ? -9.65 90.107 -8.084 1 26.28 535 ARG B C 1
ATOM 17264 O O . ARG B 1 543 ? -8.691 90.863 -8.02 1 27.2 535 ARG B O 1
ATOM 17285 N N . VAL B 1 544 ? -9.525 88.792 -7.965 1 26.72 536 VAL B N 1
ATOM 17286 C CA . VAL B 1 544 ? -8.28 88.144 -7.553 1 29.03 536 VAL B CA 1
ATOM 17287 C C . VAL B 1 544 ? -7.251 87.929 -8.665 1 31.07 536 VAL B C 1
ATOM 17288 O O . VAL B 1 544 ? -6.059 88.201 -8.469 1 31.32 536 VAL B O 1
ATOM 17301 N N . SER B 1 545 ? -7.692 87.358 -9.796 1 31.87 537 SER B N 1
ATOM 17302 C CA . SER B 1 545 ? -6.796 86.942 -10.851 1 33.12 537 SER B CA 1
ATOM 17303 C C . SER B 1 545 ? -6.41 88.031 -11.858 1 34.27 537 SER B C 1
ATOM 17304 O O . SER B 1 545 ? -5.226 88.396 -11.906 1 34.47 537 SER B O 1
ATOM 17312 N N . ASP B 1 546 ? -7.341 88.556 -12.687 1 34.74 538 ASP B N 1
ATOM 17313 C CA . ASP B 1 546 ? -6.931 89.564 -13.689 1 35.92 538 ASP B CA 1
ATOM 17314 C C . ASP B 1 546 ? -7.118 90.98 -13.263 1 37.06 538 ASP B C 1
ATOM 17315 O O . ASP B 1 546 ? -6.713 91.862 -14.011 1 38.11 538 ASP B O 1
ATOM 17324 N N . LYS B 1 547 ? -7.717 91.247 -12.091 1 37.07 539 LYS B N 1
ATOM 17325 C CA . LYS B 1 547 ? -7.928 92.619 -11.645 1 37.02 539 LYS B CA 1
ATOM 17326 C C . LYS B 1 547 ? -8.833 93.37 -12.647 1 35.22 539 LYS B C 1
ATOM 17327 O O . LYS B 1 547 ? -8.659 94.56 -12.854 1 36.28 539 LYS B O 1
ATOM 17346 N N . SER B 1 548 ? -9.826 92.683 -13.223 1 33.31 540 SER B N 1
ATOM 17347 C CA . SER B 1 548 ? -10.818 93.296 -14.113 1 31.98 540 SER B CA 1
ATOM 17348 C C . SER B 1 548 ? -11.974 93.961 -13.342 1 31.67 540 SER B C 1
ATOM 17349 O O . SER B 1 548 ? -12.833 94.575 -13.97 1 31.66 540 SER B O 1
ATOM 17357 N N . ILE B 1 549 ? -12.025 93.772 -11.98 1 30.94 541 ILE B N 1
ATOM 17358 C CA . ILE B 1 549 ? -13.04 94.335 -11.091 1 30.45 541 ILE B CA 1
ATOM 17359 C C . ILE B 1 549 ? -12.314 94.901 -9.89 1 29.24 541 ILE B C 1
ATOM 17360 O O . ILE B 1 549 ? -11.448 94.242 -9.302 1 29.05 541 ILE B O 1
ATOM 17376 N N . GLY B 1 550 ? -12.705 96.102 -9.506 1 28.88 542 GLY B N 1
ATOM 17377 C CA . GLY B 1 550 ? -12.134 96.749 -8.329 1 28.76 542 GLY B CA 1
ATOM 17378 C C . GLY B 1 550 ? -12.914 96.464 -7.048 1 28.89 542 GLY B C 1
ATOM 17379 O O . GLY B 1 550 ? -14.03 95.929 -7.099 1 28.24 542 GLY B O 1
ATOM 17383 N N . PRO B 1 551 ? -12.381 96.865 -5.871 1 29.35 543 PRO B N 1
ATOM 17384 C CA . PRO B 1 551 ? -13.126 96.639 -4.611 1 28.98 543 PRO B CA 1
ATOM 17385 C C . PRO B 1 551 ? -14.557 97.17 -4.6 1 28.13 543 PRO B C 1
ATOM 17386 O O . PRO B 1 551 ? -14.807 98.28 -5.056 1 28.78 543 PRO B O 1
ATOM 17397 N N . LEU B 1 552 ? -15.509 96.354 -4.108 1 27 544 LEU B N 1
ATOM 17398 C CA . LEU B 1 552 ? -16.911 96.778 -4.018 1 26.21 544 LEU B CA 1
ATOM 17399 C C . LEU B 1 552 ? -17.017 97.909 -2.986 1 25.19 544 LEU B C 1
ATOM 17400 O O . LEU B 1 552 ? -16.281 97.921 -1.993 1 25.02 544 LEU B O 1
ATOM 17416 N N . GLU B 1 553 ? -17.918 98.852 -3.252 1 24.86 545 GLU B N 1
ATOM 17417 C CA . GLU B 1 553 ? -18.105 100.049 -2.479 1 25.99 545 GLU B CA 1
ATOM 17418 C C . GLU B 1 553 ? -19.56 100.158 -2.059 1 26.85 545 GLU B C 1
ATOM 17419 O O . GLU B 1 553 ? -20.449 99.974 -2.89 1 26.39 545 GLU B O 1
ATOM 17431 N N . ILE B 1 554 ? -19.787 100.504 -0.775 1 27.13 546 ILE B N 1
ATOM 17432 C CA . ILE B 1 554 ? -21.116 100.757 -0.241 1 28.2 546 ILE B CA 1
ATOM 17433 C C . ILE B 1 554 ? -21.112 102.245 0.034 1 30.3 546 ILE B C 1
ATOM 17434 O O . ILE B 1 554 ? -20.261 102.748 0.771 1 30.61 546 ILE B O 1
ATOM 17450 N N . LYS B 1 555 ? -22.049 102.94 -0.564 1 31.87 547 LYS B N 1
ATOM 17451 C CA . LYS B 1 555 ? -22.197 104.362 -0.373 1 33.9 547 LYS B CA 1
ATOM 17452 C C . LYS B 1 555 ? -23.442 104.544 0.463 1 35.38 547 LYS B C 1
ATOM 17453 O O . LYS B 1 555 ? -24.535 104.184 0.024 1 34.9 547 LYS B O 1
ATOM 17472 N N . MET B 1 556 ? -23.275 105.08 1.677 1 36.61 548 MET B N 1
ATOM 17473 C CA . MET B 1 556 ? -24.394 105.363 2.553 1 38.21 548 MET B CA 1
ATOM 17474 C C . MET B 1 556 ? -25.008 106.654 2.09 1 39.29 548 MET B C 1
ATOM 17475 O O . MET B 1 556 ? -24.293 107.632 1.892 1 39.63 548 MET B O 1
ATOM 17489 N N . VAL B 1 557 ? -26.317 106.668 1.956 1 39.61 549 VAL B N 1
ATOM 17490 C CA . VAL B 1 557 ? -27.033 107.855 1.516 1 41.05 549 VAL B CA 1
ATOM 17491 C C . VAL B 1 557 ? -27.749 108.49 2.7 1 42.84 549 VAL B C 1
ATOM 17492 O O . VAL B 1 557 ? -27.987 107.818 3.71 1 43 549 VAL B O 1
ATOM 17505 N N . GLU B 1 558 ? -28.106 109.785 2.566 1 43.94 550 GLU B N 1
ATOM 17506 C CA . GLU B 1 558 ? -28.87 110.514 3.593 1 45.48 550 GLU B CA 1
ATOM 17507 C C . GLU B 1 558 ? -30.227 109.853 3.783 1 46.27 550 GLU B C 1
ATOM 17508 O O . GLU B 1 558 ? -30.742 109.243 2.849 1 46.56 550 GLU B O 1
ATOM 17520 N N . SER B 1 559 ? -30.839 110.006 4.963 1 47.02 551 SER B N 1
ATOM 17521 C CA . SER B 1 559 ? -32.193 109.488 5.205 1 48.11 551 SER B CA 1
ATOM 17522 C C . SER B 1 559 ? -33.165 110.249 4.286 1 48.84 551 SER B C 1
ATOM 17523 O O . SER B 1 559 ? -32.983 111.447 4.057 1 49.65 551 SER B O 1
ATOM 17531 N N . GLY B 1 560 ? -34.126 109.536 3.718 1 48.23 552 GLY B N 1
ATOM 17532 C CA . GLY B 1 560 ? -35.069 110.105 2.764 1 47.82 552 GLY B CA 1
ATOM 17533 C C . GLY B 1 560 ? -34.605 110.05 1.315 1 46.27 552 GLY B C 1
ATOM 17534 O O . GLY B 1 560 ? -35.358 110.475 0.437 1 46.56 552 GLY B O 1
ATOM 17538 N N . THR B 1 561 ? -33.373 109.54 1.028 1 44.19 553 THR B N 1
ATOM 17539 C CA . THR B 1 561 ? -32.863 109.473 -0.34 1 43 553 THR B CA 1
ATOM 17540 C C . THR B 1 561 ? -33.7 108.548 -1.235 1 41.67 553 THR B C 1
ATOM 17541 O O . THR B 1 561 ? -34.046 108.945 -2.349 1 41.32 553 THR B O 1
ATOM 17552 N N . PHE B 1 562 ? -34.047 107.347 -0.76 1 40.99 554 PHE B N 1
ATOM 17553 C CA . PHE B 1 562 ? -34.868 106.439 -1.56 1 41.47 554 PHE B CA 1
ATOM 17554 C C . PHE B 1 562 ? -36.328 106.928 -1.661 1 42.03 554 PHE B C 1
ATOM 17555 O O . PHE B 1 562 ? -36.961 106.695 -2.687 1 41.57 554 PHE B O 1
ATOM 17572 N N . ASP B 1 563 ? -36.813 107.697 -0.689 1 42.96 555 ASP B N 1
ATOM 17573 C CA . ASP B 1 563 ? -38.143 108.317 -0.799 1 44.66 555 ASP B CA 1
ATOM 17574 C C . ASP B 1 563 ? -38.093 109.483 -1.834 1 44.18 555 ASP B C 1
ATOM 17575 O O . ASP B 1 563 ? -39.062 109.706 -2.55 1 44.36 555 ASP B O 1
ATOM 17584 N N . LYS B 1 564 ? -36.947 110.177 -1.945 1 43.5 556 LYS B N 1
ATOM 17585 C CA . LYS B 1 564 ? -36.749 111.246 -2.921 1 43.46 556 LYS B CA 1
ATOM 17586 C C . LYS B 1 564 ? -36.732 110.642 -4.344 1 42.15 556 LYS B C 1
ATOM 17587 O O . LYS B 1 564 ? -37.31 111.24 -5.256 1 41.31 556 LYS B O 1
ATOM 17606 N N . LEU B 1 565 ? -36.126 109.442 -4.526 1 41.49 557 LEU B N 1
ATOM 17607 C CA . LEU B 1 565 ? -36.168 108.752 -5.819 1 41.77 557 LEU B CA 1
ATOM 17608 C C . LEU B 1 565 ? -37.605 108.368 -6.162 1 41.24 557 LEU B C 1
ATOM 17609 O O . LEU B 1 565 ? -38.008 108.481 -7.325 1 41.01 557 LEU B O 1
ATOM 17625 N N . MET B 1 566 ? -38.379 107.913 -5.157 1 40.16 558 MET B N 1
ATOM 17626 C CA . MET B 1 566 ? -39.781 107.572 -5.327 1 40.34 558 MET B CA 1
ATOM 17627 C C . MET B 1 566 ? -40.57 108.815 -5.761 1 39.96 558 MET B C 1
ATOM 17628 O O . MET B 1 566 ? -41.504 108.679 -6.534 1 39.32 558 MET B O 1
ATOM 17642 N N . ASP B 1 567 ? -40.223 110.013 -5.256 1 40.11 559 ASP B N 1
ATOM 17643 C CA . ASP B 1 567 ? -40.9 111.244 -5.678 1 41.04 559 ASP B CA 1
ATOM 17644 C C . ASP B 1 567 ? -40.704 111.486 -7.191 1 40.8 559 ASP B C 1
ATOM 17645 O O . ASP B 1 567 ? -41.638 111.946 -7.833 1 41.31 559 ASP B O 1
ATOM 17654 N N . TYR B 1 568 ? -39.532 111.144 -7.765 1 40.55 560 TYR B N 1
ATOM 17655 C CA . TYR B 1 568 ? -39.312 111.251 -9.211 1 41.51 560 TYR B CA 1
ATOM 17656 C C . TYR B 1 568 ? -40.274 110.302 -9.94 1 42.31 560 TYR B C 1
ATOM 17657 O O . TYR B 1 568 ? -40.936 110.714 -10.894 1 42.42 560 TYR B O 1
ATOM 17675 N N . ALA B 1 569 ? -40.348 109.039 -9.493 1 42.55 561 ALA B N 1
ATOM 17676 C CA . ALA B 1 569 ? -41.23 108.043 -10.094 1 43.28 561 ALA B CA 1
ATOM 17677 C C . ALA B 1 569 ? -42.696 108.452 -9.966 1 42.9 561 ALA B C 1
ATOM 17678 O O . ALA B 1 569 ? -43.44 108.285 -10.921 1 42.79 561 ALA B O 1
ATOM 17685 N N . ILE B 1 570 ? -43.103 109.013 -8.818 1 42.12 562 ILE B N 1
ATOM 17686 C CA . ILE B 1 570 ? -44.486 109.458 -8.604 1 42.23 562 ILE B CA 1
ATOM 17687 C C . ILE B 1 570 ? -44.827 110.583 -9.622 1 42.46 562 ILE B C 1
ATOM 17688 O O . ILE B 1 570 ? -45.9 110.583 -10.236 1 42.52 562 ILE B O 1
ATOM 17704 N N . SER B 1 571 ? -43.92 111.548 -9.768 1 42.18 563 SER B N 1
ATOM 17705 C CA . SER B 1 571 ? -44.121 112.654 -10.697 1 42.76 563 SER B CA 1
ATOM 17706 C C . SER B 1 571 ? -44.267 112.177 -12.146 1 42.93 563 SER B C 1
ATOM 17707 O O . SER B 1 571 ? -44.911 112.868 -12.935 1 42.79 563 SER B O 1
ATOM 17715 N N . LEU B 1 572 ? -43.665 111.015 -12.488 1 43.07 564 LEU B N 1
ATOM 17716 C CA . LEU B 1 572 ? -43.73 110.43 -13.815 1 43.63 564 LEU B CA 1
ATOM 17717 C C . LEU B 1 572 ? -44.786 109.307 -13.942 1 45.38 564 LEU B C 1
ATOM 17718 O O . LEU B 1 572 ? -44.707 108.508 -14.864 1 45.86 564 LEU B O 1
ATOM 17734 N N . GLY B 1 573 ? -45.789 109.295 -13.067 1 46.87 565 GLY B N 1
ATOM 17735 C CA . GLY B 1 573 ? -46.904 108.355 -13.143 1 49.1 565 GLY B CA 1
ATOM 17736 C C . GLY B 1 573 ? -46.895 107.077 -12.323 1 51 565 GLY B C 1
ATOM 17737 O O . GLY B 1 573 ? -47.847 106.3 -12.443 1 51.1 565 GLY B O 1
ATOM 17741 N N . ALA B 1 574 ? -45.876 106.835 -11.472 1 52.61 566 ALA B N 1
ATOM 17742 C CA . ALA B 1 574 ? -45.849 105.611 -10.663 1 55.06 566 ALA B CA 1
ATOM 17743 C C . ALA B 1 574 ? -46.741 105.745 -9.43 1 57.15 566 ALA B C 1
ATOM 17744 O O . ALA B 1 574 ? -46.816 106.824 -8.843 1 57.73 566 ALA B O 1
ATOM 17751 N N . SER B 1 575 ? -47.408 104.655 -9.029 1 58.21 567 SER B N 1
ATOM 17752 C CA . SER B 1 575 ? -48.27 104.683 -7.85 1 59.93 567 SER B CA 1
ATOM 17753 C C . SER B 1 575 ? -47.462 104.355 -6.592 1 61.18 567 SER B C 1
ATOM 17754 O O . SER B 1 575 ? -46.469 103.635 -6.665 1 61.54 567 SER B O 1
ATOM 17762 N N . ILE B 1 576 ? -47.934 104.828 -5.439 1 61.74 568 ILE B N 1
ATOM 17763 C CA . ILE B 1 576 ? -47.262 104.61 -4.159 1 63.11 568 ILE B CA 1
ATOM 17764 C C . ILE B 1 576 ? -47.373 103.123 -3.783 1 64.11 568 ILE B C 1
ATOM 17765 O O . ILE B 1 576 ? -46.391 102.536 -3.335 1 64.7 568 ILE B O 1
ATOM 17781 N N . ASN B 1 577 ? -48.551 102.508 -4.002 1 64.3 569 ASN B N 1
ATOM 17782 C CA . ASN B 1 577 ? -48.792 101.096 -3.681 1 64.55 569 ASN B CA 1
ATOM 17783 C C . ASN B 1 577 ? -48.124 100.079 -4.621 1 63.54 569 ASN B C 1
ATOM 17784 O O . ASN B 1 577 ? -48.201 98.887 -4.332 1 64.24 569 ASN B O 1
ATOM 17795 N N . GLN B 1 578 ? -47.492 100.512 -5.727 1 61.81 570 GLN B N 1
ATOM 17796 C CA . GLN B 1 578 ? -46.819 99.585 -6.653 1 60.62 570 GLN B CA 1
ATOM 17797 C C . GLN B 1 578 ? -45.317 99.854 -6.815 1 57.89 570 GLN B C 1
ATOM 17798 O O . GLN B 1 578 ? -44.608 98.966 -7.287 1 58.12 570 GLN B O 1
ATOM 17812 N N . TYR B 1 579 ? -44.828 101.059 -6.467 1 55.25 571 TYR B N 1
ATOM 17813 C CA . TYR B 1 579 ? -43.409 101.382 -6.646 1 52.74 571 TYR B CA 1
ATOM 17814 C C . TYR B 1 579 ? -42.516 100.529 -5.76 1 51.61 571 TYR B C 1
ATOM 17815 O O . TYR B 1 579 ? -42.776 100.381 -4.564 1 51.81 571 TYR B O 1
ATOM 17833 N N . LYS B 1 580 ? -41.408 100.075 -6.334 1 50.23 572 LYS B N 1
ATOM 17834 C CA . LYS B 1 580 ? -40.396 99.281 -5.658 1 49.52 572 LYS B CA 1
ATOM 17835 C C . LYS B 1 580 ? -39.051 99.878 -6.039 1 47.93 572 LYS B C 1
ATOM 17836 O O . LYS B 1 580 ? -38.82 100.169 -7.218 1 47.99 572 LYS B O 1
ATOM 17855 N N . THR B 1 581 ? -38.141 100.068 -5.063 1 46.21 573 THR B N 1
ATOM 17856 C CA . THR B 1 581 ? -36.813 100.599 -5.372 1 45.34 573 THR B CA 1
ATOM 17857 C C . THR B 1 581 ? -36.086 99.553 -6.253 1 44.77 573 THR B C 1
ATOM 17858 O O . THR B 1 581 ? -36.018 98.388 -5.849 1 45.04 573 THR B O 1
ATOM 17869 N N . PRO B 1 582 ? -35.666 99.889 -7.485 1 43.91 574 PRO B N 1
ATOM 17870 C CA . PRO B 1 582 ? -35.01 98.867 -8.317 1 43.35 574 PRO B CA 1
ATOM 17871 C C . PRO B 1 582 ? -33.726 98.351 -7.692 1 42.02 574 PRO B C 1
ATOM 17872 O O . PRO B 1 582 ? -33.037 99.122 -7.021 1 41.36 574 PRO B O 1
ATOM 17883 N N . ARG B 1 583 ? -33.426 97.043 -7.882 1 41.39 575 ARG B N 1
ATOM 17884 C CA . ARG B 1 583 ? -32.202 96.453 -7.328 1 41.5 575 ARG B CA 1
ATOM 17885 C C . ARG B 1 583 ? -30.952 96.988 -8.032 1 39.85 575 ARG B C 1
ATOM 17886 O O . ARG B 1 583 ? -29.881 96.992 -7.419 1 38.95 575 ARG B O 1
ATOM 17907 N N . CYS B 1 584 ? -31.104 97.486 -9.314 1 39.23 576 CYS B N 1
ATOM 17908 C CA . CYS B 1 584 ? -30.037 98.067 -10.128 1 39.12 576 CYS B CA 1
ATOM 17909 C C . CYS B 1 584 ? -30.49 99.332 -10.897 1 37.88 576 CYS B C 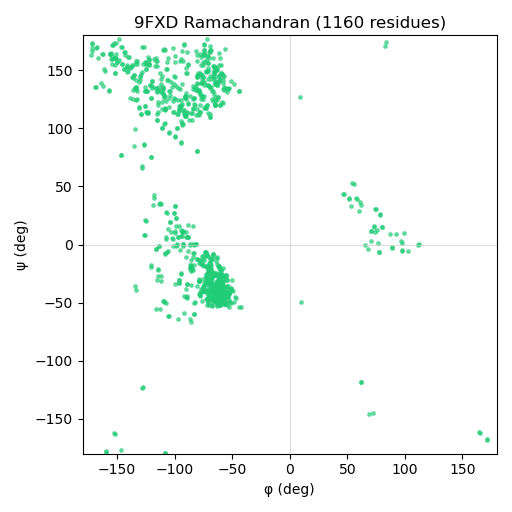1
ATOM 17910 O O . CYS B 1 584 ? -31.664 99.475 -11.24 1 37.01 576 CYS B O 1
ATOM 17918 N N . VAL B 1 585 ? -29.532 100.231 -11.177 1 37.73 577 VAL B N 1
ATOM 17919 C CA . VAL B 1 585 ? -29.751 101.466 -11.942 1 38.66 577 VAL B CA 1
ATOM 17920 C C . VAL B 1 585 ? -28.609 101.625 -12.939 1 40.21 577 VAL B C 1
ATOM 17921 O O . VAL B 1 585 ? -27.443 101.459 -12.578 1 40.69 577 VAL B O 1
ATOM 17934 N N . LYS B 1 586 ? -28.957 101.93 -14.201 1 40.77 578 LYS B N 1
ATOM 17935 C CA . LYS B 1 586 ? -28.033 102.115 -15.329 1 41.67 578 LYS B CA 1
ATOM 17936 C C . LYS B 1 586 ? -28.035 103.568 -15.849 1 41.9 578 LYS B C 1
ATOM 17937 O O . LYS B 1 586 ? -27.059 104.004 -16.453 1 41.8 578 LYS B O 1
ATOM 17956 N N . PHE B 1 587 ? -29.159 104.284 -15.669 1 41.48 579 PHE B N 1
ATOM 17957 C CA . PHE B 1 587 ? -29.333 105.648 -16.157 1 42.1 579 PHE B CA 1
ATOM 17958 C C . PHE B 1 587 ? -28.5 106.681 -15.376 1 41.82 579 PHE B C 1
ATOM 17959 O O . PHE B 1 587 ? -28.771 106.936 -14.198 1 41.74 579 PHE B O 1
ATOM 17976 N N . ALA B 1 588 ? -27.491 107.286 -16.052 1 41.45 580 ALA B N 1
ATOM 17977 C CA . ALA B 1 588 ? -26.542 108.24 -15.456 1 41.87 580 ALA B CA 1
ATOM 17978 C C . ALA B 1 588 ? -27.165 109.369 -14.58 1 42.15 580 ALA B C 1
ATOM 17979 O O . ALA B 1 588 ? -26.641 109.602 -13.474 1 41.82 580 ALA B O 1
ATOM 17986 N N . PRO B 1 589 ? -28.257 110.073 -14.987 1 42.52 581 PRO B N 1
ATOM 17987 C CA . PRO B 1 589 ? -28.801 111.124 -14.101 1 42.77 581 PRO B CA 1
ATOM 17988 C C . PRO B 1 589 ? -29.3 110.622 -12.744 1 42.97 581 PRO B C 1
ATOM 17989 O O . PRO B 1 589 ? -29.214 111.363 -11.775 1 43.61 581 PRO B O 1
ATOM 18000 N N . ILE B 1 590 ? -29.81 109.389 -12.66 1 42.13 582 ILE B N 1
ATOM 18001 C CA . ILE B 1 590 ? -30.269 108.83 -11.37 1 41.81 582 ILE B CA 1
ATOM 18002 C C . ILE B 1 590 ? -29.064 108.428 -10.515 1 41.05 582 ILE B C 1
ATOM 18003 O O . ILE B 1 590 ? -29.021 108.717 -9.314 1 40.51 582 ILE B O 1
ATOM 18019 N N . ILE B 1 591 ? -28.041 107.853 -11.148 1 40.81 583 ILE B N 1
ATOM 18020 C CA . ILE B 1 591 ? -26.771 107.525 -10.49 1 41.48 583 ILE B CA 1
ATOM 18021 C C . ILE B 1 591 ? -26.146 108.805 -9.855 1 42.31 583 ILE B C 1
ATOM 18022 O O . ILE B 1 591 ? -25.697 108.77 -8.705 1 42.05 583 ILE B O 1
ATOM 18038 N N . GLU B 1 592 ? -26.164 109.927 -10.605 1 42.88 584 GLU B N 1
ATOM 18039 C CA . GLU B 1 592 ? -25.664 111.243 -10.162 1 43.64 584 GLU B CA 1
ATOM 18040 C C . GLU B 1 592 ? -26.492 111.79 -8.99 1 42.95 584 GLU B C 1
ATOM 18041 O O . GLU B 1 592 ? -25.94 112.363 -8.044 1 43.03 584 GLU B O 1
ATOM 18053 N N . LEU B 1 593 ? -27.811 111.585 -9.039 1 42.15 585 LEU B N 1
ATOM 18054 C CA . LEU B 1 593 ? -28.712 112.026 -7.971 1 42.16 585 LEU B CA 1
ATOM 18055 C C . LEU B 1 593 ? -28.354 111.282 -6.657 1 41.67 585 LEU B C 1
ATOM 18056 O O . LEU B 1 593 ? -28.213 111.912 -5.599 1 41.4 585 LEU B O 1
ATOM 18072 N N . LEU B 1 594 ? -28.206 109.949 -6.734 1 40.61 586 LEU B N 1
ATOM 18073 C CA . LEU B 1 594 ? -27.85 109.141 -5.58 1 40.47 586 LEU B CA 1
ATOM 18074 C C . LEU B 1 594 ? -26.46 109.538 -5.069 1 40.88 586 LEU B C 1
ATOM 18075 O O . LEU B 1 594 ? -26.274 109.631 -3.86 1 40.91 586 LEU B O 1
ATOM 18091 N N . ASN B 1 595 ? -25.491 109.777 -5.986 1 41.32 587 ASN B N 1
ATOM 18092 C CA . ASN B 1 595 ? -24.131 110.199 -5.621 1 41.95 587 ASN B CA 1
ATOM 18093 C C . ASN B 1 595 ? -24.105 111.555 -4.879 1 44.14 587 ASN B C 1
ATOM 18094 O O . ASN B 1 595 ? -23.304 111.724 -3.953 1 43.69 587 ASN B O 1
ATOM 18105 N N . SER B 1 596 ? -25.01 112.495 -5.245 1 45.82 588 SER B N 1
ATOM 18106 C CA . SER B 1 596 ? -25.091 113.812 -4.594 1 47.34 588 SER B CA 1
ATOM 18107 C C . SER B 1 596 ? -25.618 113.731 -3.143 1 48.12 588 SER B C 1
ATOM 18108 O O . SER B 1 596 ? -25.387 114.659 -2.364 1 48.34 588 SER B O 1
ATOM 18116 N N . ARG B 1 597 ? -26.313 112.621 -2.782 1 48.02 589 ARG B N 1
ATOM 18117 C CA . ARG B 1 597 ? -26.859 112.392 -1.441 1 47.84 589 ARG B CA 1
ATOM 18118 C C . ARG B 1 597 ? -25.978 111.459 -0.588 1 47.38 589 ARG B C 1
ATOM 18119 O O . ARG B 1 597 ? -26.402 111.047 0.487 1 47.33 589 ARG B O 1
ATOM 18140 N N . VAL B 1 598 ? -24.768 111.135 -1.037 1 46.95 590 VAL B N 1
ATOM 18141 C CA . VAL B 1 598 ? -23.88 110.23 -0.327 1 47.09 590 VAL B CA 1
ATOM 18142 C C . VAL B 1 598 ? -23.231 110.958 0.872 1 47.43 590 VAL B C 1
ATOM 18143 O O . VAL B 1 598 ? -22.667 112.043 0.737 1 47.52 590 VAL B O 1
ATOM 18156 N N . VAL B 1 599 ? -23.348 110.344 2.046 1 47.34 591 VAL B N 1
ATOM 18157 C CA . VAL B 1 599 ? -22.831 110.845 3.322 1 47.75 591 VAL B CA 1
ATOM 18158 C C . VAL B 1 599 ? -21.393 110.337 3.492 1 48.12 591 VAL B C 1
ATOM 18159 O O . VAL B 1 599 ? -20.488 111.1 3.86 1 48.54 591 VAL B O 1
ATOM 18172 N N . ASP B 1 600 ? -21.194 109.034 3.211 1 47.01 592 ASP B N 1
ATOM 18173 C CA . ASP B 1 600 ? -19.907 108.368 3.326 1 45.97 592 ASP B CA 1
ATOM 18174 C C . ASP B 1 600 ? -19.874 107.14 2.415 1 43.1 592 ASP B C 1
ATOM 18175 O O . ASP B 1 600 ? -20.921 106.649 1.996 1 42.7 592 ASP B O 1
ATOM 18184 N N . SER B 1 601 ? -18.681 106.626 2.153 1 40.71 593 SER B N 1
ATOM 18185 C CA . SER B 1 601 ? -18.526 105.415 1.383 1 39.05 593 SER B CA 1
ATOM 18186 C C . SER B 1 601 ? -17.412 104.573 1.971 1 36.59 593 SER B C 1
ATOM 18187 O O . SER B 1 601 ? -16.52 105.074 2.678 1 36.13 593 SER B O 1
ATOM 18195 N N . TYR B 1 602 ? -17.531 103.262 1.75 1 34.02 594 TYR B N 1
ATOM 18196 C CA . TYR B 1 602 ? -16.618 102.276 2.285 1 32.83 594 TYR B CA 1
ATOM 18197 C C . TYR B 1 602 ? -16.302 101.271 1.193 1 30.93 594 TYR B C 1
ATOM 18198 O O . TYR B 1 602 ? -17.113 101.045 0.308 1 29.78 594 TYR B O 1
ATOM 18216 N N . PHE B 1 603 ? -15.143 100.635 1.295 1 30.86 595 PHE B N 1
ATOM 18217 C CA . PHE B 1 603 ? -14.693 99.696 0.306 1 31.54 595 PHE B CA 1
ATOM 18218 C C . PHE B 1 603 ? -14.323 98.4 0.969 1 30.99 595 PHE B C 1
ATOM 18219 O O . PHE B 1 603 ? -13.926 98.369 2.141 1 31.3 595 PHE B O 1
ATOM 18236 N N . SER B 1 604 ? -14.374 97.317 0.2 1 29.53 596 SER B N 1
ATOM 18237 C CA . SER B 1 604 ? -13.934 96.026 0.673 1 29.69 596 SER B CA 1
ATOM 18238 C C . SER B 1 604 ? -12.402 96.136 0.941 1 31.76 596 SER B C 1
ATOM 18239 O O . SER B 1 604 ? -11.7 96.675 0.1 1 32.51 596 SER B O 1
ATOM 18247 N N . PRO B 1 605 ? -11.914 95.834 2.151 1 32.91 597 PRO B N 1
ATOM 18248 C CA . PRO B 1 605 ? -10.482 96.056 2.444 1 33.89 597 PRO B CA 1
ATOM 18249 C C . PRO B 1 605 ? -9.514 95.056 1.836 1 34.96 597 PRO B C 1
ATOM 18250 O O . PRO B 1 605 ? -8.306 95.263 1.918 1 35.2 597 PRO B O 1
ATOM 18261 N N . LYS B 1 606 ? -10.034 93.961 1.272 1 35.09 598 LYS B N 1
ATOM 18262 C CA . LYS B 1 606 ? -9.221 92.94 0.641 1 35.12 598 LYS B CA 1
ATOM 18263 C C . LYS B 1 606 ? -10.046 92.202 -0.424 1 34.31 598 LYS B C 1
ATOM 18264 O O . LYS B 1 606 ? -11.258 92.433 -0.56 1 34.12 598 LYS B O 1
ATOM 18283 N N . CYS B 1 607 ? -9.376 91.348 -1.21 1 33.5 599 CYS B N 1
ATOM 18284 C CA . CYS B 1 607 ? -10.058 90.577 -2.23 1 33.1 599 CYS B CA 1
ATOM 18285 C C . CYS B 1 607 ? -10.922 89.512 -1.587 1 32 599 CYS B C 1
ATOM 18286 O O . CYS B 1 607 ? -10.498 88.931 -0.586 1 32.76 599 CYS B O 1
ATOM 18294 N N . PRO B 1 608 ? -12.059 89.119 -2.207 1 30.61 600 PRO B N 1
ATOM 18295 C CA . PRO B 1 608 ? -12.741 87.916 -1.713 1 29.69 600 PRO B CA 1
ATOM 18296 C C . PRO B 1 608 ? -11.866 86.679 -2.04 1 29.55 600 PRO B C 1
ATOM 18297 O O . PRO B 1 608 ? -10.868 86.782 -2.784 1 29.72 600 PRO B O 1
ATOM 18308 N N . LYS B 1 609 ? -12.237 85.524 -1.51 1 28.72 601 LYS B N 1
ATOM 18309 C CA . LYS B 1 609 ? -11.51 84.3 -1.762 1 30.03 601 LYS B CA 1
ATOM 18310 C C . LYS B 1 609 ? -11.835 83.767 -3.165 1 29.96 601 LYS B C 1
ATOM 18311 O O . LYS B 1 609 ? -12.964 83.89 -3.631 1 29.34 601 LYS B O 1
ATOM 18330 N N . TRP B 1 610 ? -10.825 83.212 -3.835 1 30.28 602 TRP B N 1
ATOM 18331 C CA . TRP B 1 610 ? -10.995 82.602 -5.149 1 31.6 602 TRP B CA 1
ATOM 18332 C C . TRP B 1 610 ? -9.82 81.723 -5.49 1 33.59 602 TRP B C 1
ATOM 18333 O O . TRP B 1 610 ? -8.674 82.104 -5.275 1 34.12 602 TRP B O 1
ATOM 18354 N N . SER B 1 611 ? -10.103 80.57 -6.079 1 34.86 603 SER B N 1
ATOM 18355 C CA . SER B 1 611 ? -9.076 79.673 -6.61 1 36.72 603 SER B CA 1
ATOM 18356 C C . SER B 1 611 ? -9.64 79.032 -7.9 1 37.75 603 SER B C 1
ATOM 18357 O O . SER B 1 611 ? -10.866 78.914 -8.009 1 37.01 603 SER B O 1
ATOM 18365 N N . PRO B 1 612 ? -8.807 78.646 -8.899 1 39.12 604 PRO B N 1
ATOM 18366 C CA . PRO B 1 612 ? -9.374 78.059 -10.125 1 39.83 604 PRO B CA 1
ATOM 18367 C C . PRO B 1 612 ? -10.18 76.78 -9.912 1 40.66 604 PRO B C 1
ATOM 18368 O O . PRO B 1 612 ? -9.86 75.996 -9.03 1 40.95 604 PRO B O 1
ATOM 18379 N N . GLY B 1 613 ? -11.205 76.584 -10.733 1 41.28 605 GLY B N 1
ATOM 18380 C CA . GLY B 1 613 ? -12.039 75.392 -10.701 1 42.41 605 GLY B CA 1
ATOM 18381 C C . GLY B 1 613 ? -13.129 75.432 -9.656 1 43.5 605 GLY B C 1
ATOM 18382 O O . GLY B 1 613 ? -13.188 76.355 -8.84 1 43.3 605 GLY B O 1
ATOM 18386 N N . HIS B 1 614 ? -14.028 74.456 -9.702 1 44.51 606 HIS B N 1
ATOM 18387 C CA . HIS B 1 614 ? -15.107 74.363 -8.721 1 46.2 606 HIS B CA 1
ATOM 18388 C C . HIS B 1 614 ? -14.505 74.014 -7.352 1 48.13 606 HIS B C 1
ATOM 18389 O O . HIS B 1 614 ? -13.533 73.26 -7.28 1 47.73 606 HIS B O 1
ATOM 18403 N N . LYS B 1 615 ? -15.058 74.605 -6.284 1 49.97 607 LYS B N 1
ATOM 18404 C CA . LYS B 1 615 ? -14.621 74.368 -4.905 1 52.11 607 LYS B CA 1
ATOM 18405 C C . LYS B 1 615 ? -14.702 72.896 -4.535 1 53.96 607 LYS B C 1
ATOM 18406 O O . LYS B 1 615 ? -13.82 72.396 -3.837 1 54.69 607 LYS B O 1
ATOM 18425 N N . GLN B 1 616 ? -15.752 72.198 -5.002 1 54.8 608 GLN B N 1
ATOM 18426 C CA . GLN B 1 616 ? -15.949 70.753 -4.801 1 56.16 608 GLN B CA 1
ATOM 18427 C C . GLN B 1 616 ? -14.682 69.95 -5.174 1 56.32 608 GLN B C 1
ATOM 18428 O O . GLN B 1 616 ? -14.379 68.952 -4.521 1 57.14 608 GLN B O 1
ATOM 18442 N N . TRP B 1 617 ? -13.894 70.449 -6.153 1 55.29 609 TRP B N 1
ATOM 18443 C CA . TRP B 1 617 ? -12.663 69.797 -6.603 1 54.74 609 TRP B CA 1
ATOM 18444 C C . TRP B 1 617 ? -11.518 70.092 -5.639 1 54.58 609 TRP B C 1
ATOM 18445 O O . TRP B 1 617 ? -10.431 69.539 -5.806 1 54.5 609 TRP B O 1
#

Radius of gyration: 36.86 Å; Cα contacts (8 Å, |Δi|>4): 2360; chains: 2; bounding box: 80×110×88 Å

Organism: Arabidopsis thaliana (NCBI:txid3702)

Secondary structure (DSSP, 8-state):
-HHHHHHHHHHHHHHHHHHHHTHHHHHHHHHHHHHHHTTTSHHHHHTT-TT---HHHHHHHSPPB-HHHHHHHHHHHHTT--SSSS-SSPP-EEEEEEEEETTEEEEEEE-TTHHHHHHHHHHTHHHHHHHHSTTGGGSEEEE-------EE-TTS-EEE-HHHHHHHSHHHHTPPP-GGG-BSS-HHHHT-S-HHHHHHHHHHHHHHTGGGEEEEEEEEHHHHHHHHHHHHHHHHHHHHHHHH----TT---HHHHHHHHTT----HHHHHHHHHHHTSS--TTHHHHHSTT---EEEE-SGGGGGGHHHHHHHHTSPPEE--EEE-SS-EEEE-S-TTS-GGG--EEE-TTS-EEEEEE-----HHHHHTPEEGGG--TT-EEEEEEE-TTS-SSEEEEEEEEEEEEETTEEEEEEEEETTEEE-SSS--EEHHHHHHHHHHHHGGGGGGTEEEEEEEEEEE-SSSS-EEEEEEEEEE-SSSPPPHHHHHHHHHHHHHTS-HHHHHHHHTS--SPPPEEEEE-TTHHHHHHHHHHHTT--TTT----S----HHHHHHHHHTEEEEEE-SS-----SS-TT-/-HHHHHHHHHHHHHHHHHHHHTHHHHHHHHHHHHHHHTTTSHHHHHTT-TT---HHHHHHHSPPB-HHHHHHHHHHHHTT--SSSS-SSPP-EEEEEEEEETTEEEEEEE-TTHHHHHHHHHHHHHHHHHHHSTTGGGSEEEE-------EE-TTS-EEE-HHHHHHHSHHHHTPPP-GGG-BSS-HHHHT-S-HHHHHHHHHHHHHHTGGGEEEEEEEEHHHHHHHHHHHHHHHHHHHHHHHH----TT---HHHHHHHHTT----HHHHHHHHHHHTSS--TTHHHHHSTT---EEEE-SGGGGGGHHHHHHHHTS--EE--EEE-SS-EEEE-S-TTS-GGG--EEE-TTS-EEEEEE-----HHHHHTPEEGGG--TT-EEEEEEE-TTS-SSEEEEEEEEEEEEETTEEEEEEEEETTEEE-SSS--EEHHHHHHHHHHHHGGGGGGTEEEEEEEEEEE-SSSS-EEEEEEEEEE-SSSPPPHHHHHHHHHHHHHHS-HHHHHHHHTS--SPPPEEEEE-TTHHHHHHHHHHHTT--TTT----S----HHHHHHHHHTEEEEEE-SSPPP--SS-TT-

Nearest PDB structures (foldseek):
  7vka-assembly1_A  TM=9.790E-01  e=0.000E+00  Arabidopsis thaliana
  7vka-assembly2_B  TM=9.825E-01  e=3.483E-104  Arabidopsis thaliana
  5kod-assembly1_A  TM=9.921E-01  e=1.548E-99  Arabidopsis thaliana
  6avh-assembly1_A  TM=7.239E-01  e=1.353E-62  Arabidopsis thaliana
  5ecn-assembly1_A  TM=6.914E-01  e=5.568E-46  Arabidopsis thaliana